Protein AF-0000000085122382 (afdb_homodimer)

Organism: Arcobacter nitrofigilis (strain ATCC 33309 / DSM 7299 / CCUG 15893 / LMG 7604 / NCTC 12251 / CI) (NCBI:txid572480)

Nearest PDB structures (foldseek):
  3e05-assembly2_F  TM=9.265E-01  e=8.228E-17  Geobacter metallireducens GS-15
  3e05-assembly2_C  TM=9.183E-01  e=1.519E-16  Geobacter metallireducens GS-15
  3e05-assembly1_G  TM=9.225E-01  e=3.135E-16  Geobacter metallireducens GS-15
  3e05-assembly1_A  TM=9.231E-01  e=4.632E-16  Geobacter metallireducens GS-15
  3e05-assembly2_H  TM=9.208E-01  e=4.381E-16  Geobacter metallireducens GS-15

Sequence (780 aa):
MVTIIGNGMGEYDFSNLNIDTTKYDKILCDVNFKEEQNNILKLKFKEIKEYILSNYEKESILYVVTGSPLFFSAGIIIANTLPKEKVKIINNTSSKDYMMEKLFISESSIDTVSLHGREHFDLSRFLTNSYTFVLCDKDSIKKIIGAVKFLNKEDITVNIGYKLGYEDEIIKQIDIFSKEVDSFDLSKPYVLVIKRNFALKNEVSEDVEFDTQRGMITKKYKRHLSLQNLDLKANQLFWDIGAGSGSCGIEAYTRYKTRTLFFEKNEERIEHIKKNLTKHKVIACELFVGEAQDKFESLEENPQRIFVGGGGEEVIKRLPYLYKRLEEGGIMLINAITLKHLSMMNMVLNEANIDYEIHSISLTTYKGKLDLVEPERQLFQIKIIKEESKMVTIIGNGMGEYDFSNLNIDTTKYDKILCDVNFKEEQNNILKLKFKEIKEYILSNYEKESILYVVTGSPLFFSAGIIIANTLPKEKVKIINNTSSKDYMMEKLFISESSIDTVSLHGREHFDLSRFLTNSYTFVLCDKDSIKKIIGAVKFLNKEDITVNIGYKLGYEDEIIKQIDIFSKEVDSFDLSKPYVLVIKRNFALKNEVSEDVEFDTQRGMITKKYKRHLSLQNLDLKANQLFWDIGAGSGSCGIEAYTRYKTRTLFFEKNEERIEHIKKNLTKHKVIACELFVGEAQDKFESLEENPQRIFVGGGGEEVIKRLPYLYKRLEEGGIMLINAITLKHLSMMNMVLNEANIDYEIHSISLTTYKGKLDLVEPERQLFQIKIIKEESK

pLDDT: mean 93.67, std 5.21, range [48.62, 98.69]

Secondary structure (DSSP, 8-state):
-EEEEE-BSSSSSSTT--S-GGG-SEEEE-TT-----TTEEE--HHHHHHHHHHHTTTS-EEEEESB-TTSS-HHHHHHTTS-GGGEEEE----HHHHHHHHHT--GGGEEEEE-TT-SS--TTTTTTSSEEEEE--TTHHHHHHHHTTTS-GGGEEEEEEESTTSTT-EEEEE-TTSGGGGGS-TTS-EEEEEEE-S----SPPPGGGS--STT----HHHHHHHHHHTT--TT-EEEEES-TTSHHHHHHHHHH--EEEEEE--HHHHHHHHHHHHHTT--S-EEEES-GGGTGGG--SPPSEEEES--HHHHHHTHHHHHHHSPTT-EEEEEE-SHHHHHHHHHHHHHTT---EEEEEEEEEEETTTTEEEEPPPEEEEEEEPPP--/-EEEEE-BSSSSSSTT--S-GGG-SEEEE-TT-----TTEEE--HHHHHHHHHHHTTTS-EEEEESB-TTSS-HHHHHHHHS-GGGEEEE----HHHHHHHHHT--GGGEEEEE-TT-SS--TTTTTTSSEEEEE--TTHHHHHHHHTTTS-GGGEEEEEEESTTSTT-EEEEE-TTSGGGGGS-TTS-EEEEEEE-S----SPPPGGGS--STT-S--HHHHHHHHHHTT--TT-EEEEES-TTSHHHHHHHHHH--EEEEEE--HHHHHHHHHHHHHTT--S-EEEES-GGGTGGG--SPPSEEEES--HHHHHTTHHHHHHHSPTT-EEEEEE-SHHHHHHHHHHHHHTT---EEEEEEEEEEETTTTEEEEPPPEEEEEEEPPP--

InterPro domains:
  IPR014008 Cobalamin biosynthesis, precorrin-6Y methyltransferase, CbiT subunit [TIGR02469] (217-338)
  IPR029063 S-adenosyl-L-methionine-dependent methyltransferase superfamily [G3DSA:3.40.50.150] (202-390)
  IPR029063 S-adenosyl-L-methionine-dependent methyltransferase superfamily [SSF53335] (202-355)
  IPR035996 Tetrapyrrole methylase superfamily [SSF53790] (1-195)
  IPR050714 Cobalamin biosynthesis methyltransferase [PTHR43182] (42-386)

Solvent-accessible surface area (backbone atoms only — not comparable to full-atom values): 41463 Å² total; per-residue (Å²): 60,32,38,32,34,17,31,22,64,34,71,55,43,67,85,63,47,94,69,73,70,83,78,35,65,34,34,37,31,49,69,75,43,68,75,83,53,94,47,51,45,65,39,55,68,71,56,46,53,53,51,45,73,74,35,34,90,80,34,38,34,35,38,48,38,75,20,10,27,43,56,95,32,72,41,43,57,54,53,69,72,44,62,69,92,44,46,45,63,42,74,38,53,29,72,64,55,51,47,26,44,75,66,70,41,47,58,89,41,48,32,72,43,66,37,55,93,45,90,64,74,58,44,79,34,57,66,64,38,54,22,21,37,33,43,45,43,67,58,32,64,62,52,49,51,56,25,43,64,42,42,57,76,75,40,45,48,41,30,39,38,33,40,55,64,38,95,80,44,44,74,48,77,52,56,85,88,46,74,64,52,72,76,50,68,49,85,49,66,40,36,38,42,36,33,44,62,67,82,86,59,65,62,86,67,60,68,82,79,47,49,51,64,90,72,48,61,78,47,49,72,60,37,52,51,50,51,55,75,52,57,69,48,62,52,36,37,31,38,25,32,34,30,56,26,29,60,60,48,50,45,41,28,49,61,36,24,26,31,31,38,36,20,35,56,54,66,70,32,48,54,25,23,54,52,32,35,34,73,68,59,47,51,47,52,49,79,44,81,35,65,54,77,76,47,59,79,74,50,83,76,63,29,41,30,37,37,33,63,46,60,64,68,68,42,48,74,38,45,66,58,52,56,68,45,36,32,72,65,12,32,38,38,34,53,30,81,43,70,66,55,44,52,50,44,49,50,52,33,53,76,65,70,52,71,70,44,39,36,35,42,34,46,29,40,35,39,79,91,67,74,35,82,46,74,48,79,59,39,36,35,38,42,31,64,38,67,65,83,125,59,33,38,34,35,17,31,23,64,34,69,54,43,68,84,64,48,93,69,72,72,82,79,35,65,34,34,38,32,50,70,76,43,66,75,83,52,94,47,50,46,65,39,56,67,71,56,44,53,53,50,44,76,73,34,35,90,80,36,39,34,35,39,47,36,76,20,10,26,43,56,96,31,72,43,45,57,53,53,70,73,46,63,70,92,44,45,45,64,42,76,39,52,28,73,66,56,51,48,26,44,75,67,69,42,46,58,90,41,47,32,73,43,66,36,55,92,43,92,62,74,58,44,78,33,57,66,64,38,53,23,20,36,33,44,45,41,67,58,31,65,60,52,49,51,57,26,43,64,43,42,58,76,76,40,45,47,42,32,39,38,33,40,55,65,37,93,80,44,43,74,47,76,54,54,82,88,46,74,64,53,72,76,51,69,49,86,48,65,40,35,39,41,36,33,45,62,66,83,86,58,64,64,84,68,61,66,85,78,48,48,51,67,92,72,46,59,77,47,48,71,62,36,52,52,52,51,56,74,53,58,68,47,61,50,36,38,31,37,25,32,35,30,56,25,29,61,62,46,50,46,40,28,49,61,35,23,28,30,32,38,35,19,35,57,55,66,72,31,49,55,24,23,53,51,33,34,34,74,68,58,48,52,51,52,47,79,46,80,35,66,52,78,75,47,59,81,75,49,84,78,61,30,42,30,37,38,32,63,44,57,61,67,69,44,49,73,38,45,66,56,51,57,67,43,35,33,71,64,10,33,38,38,33,53,31,82,44,69,67,53,43,52,51,44,50,49,52,34,54,77,65,70,52,72,70,44,40,36,35,41,35,46,30,40,35,39,79,90,68,74,37,82,46,73,49,78,60,40,35,37,39,41,30,63,39,68,64,82,125

Structure (mmCIF, N/CA/C/O backbone):
data_AF-0000000085122382-model_v1
#
loop_
_entity.id
_entity.type
_entity.pdbx_description
1 polymer 'Precorrin-6B methylase 2'
#
loop_
_atom_site.group_PDB
_atom_site.id
_atom_site.type_symbol
_atom_site.label_atom_id
_atom_site.label_alt_id
_atom_site.label_comp_id
_atom_site.label_asym_id
_atom_site.label_entity_id
_atom_site.label_seq_id
_atom_site.pdbx_PDB_ins_code
_atom_site.Cartn_x
_atom_site.Cartn_y
_atom_site.Cartn_z
_atom_site.occupancy
_atom_site.B_iso_or_equiv
_atom_site.auth_seq_id
_atom_site.auth_comp_id
_atom_site.auth_asym_id
_atom_site.auth_atom_id
_atom_site.pdbx_PDB_model_num
ATOM 1 N N . MET A 1 1 ? 2.428 18.234 34.438 1 93.38 1 MET A N 1
ATOM 2 C CA . MET A 1 1 ? 1.858 18.297 33.094 1 93.38 1 MET A CA 1
ATOM 3 C C . MET A 1 1 ? 2.926 18.641 32.062 1 93.38 1 MET A C 1
ATOM 5 O O . MET A 1 1 ? 3.734 19.547 32.281 1 93.38 1 MET A O 1
ATOM 9 N N . VAL A 1 2 ? 2.953 17.875 31.031 1 97.69 2 VAL A N 1
ATOM 10 C CA . VAL A 1 2 ? 3.936 18.094 29.969 1 97.69 2 VAL A CA 1
ATOM 11 C C . VAL A 1 2 ? 3.234 18.594 28.703 1 97.69 2 VAL A C 1
ATOM 13 O O . VAL A 1 2 ? 2.266 18 28.25 1 97.69 2 VAL A O 1
ATOM 16 N N . THR A 1 3 ? 3.67 19.734 28.25 1 98 3 THR A N 1
ATOM 17 C CA . THR A 1 3 ? 3.223 20.25 26.969 1 98 3 THR A CA 1
ATOM 18 C C . THR A 1 3 ? 4.312 20.062 25.906 1 98 3 THR A C 1
ATOM 20 O O . THR A 1 3 ? 5.441 20.531 26.094 1 98 3 THR A O 1
ATOM 23 N N . ILE A 1 4 ? 3.973 19.359 24.891 1 98 4 ILE A N 1
ATOM 24 C CA . ILE A 1 4 ? 4.891 19.156 23.781 1 98 4 ILE A CA 1
ATOM 25 C C . ILE A 1 4 ? 4.445 20 22.578 1 98 4 ILE A C 1
ATOM 27 O O . ILE A 1 4 ? 3.316 19.859 22.109 1 98 4 ILE A O 1
ATOM 31 N N . ILE A 1 5 ? 5.359 20.859 22.094 1 97.38 5 ILE A N 1
ATOM 32 C CA . ILE A 1 5 ? 4.961 21.766 21.031 1 97.38 5 ILE A CA 1
ATOM 33 C C . ILE A 1 5 ? 6.004 21.734 19.906 1 97.38 5 ILE A C 1
ATOM 35 O O . ILE A 1 5 ? 7.207 21.672 20.172 1 97.38 5 ILE A O 1
ATOM 39 N N . GLY A 1 6 ? 5.504 21.75 18.641 1 96.38 6 GLY A N 1
ATOM 40 C CA . GLY A 1 6 ? 6.391 21.922 17.5 1 96.38 6 GLY A CA 1
ATOM 41 C C . GLY A 1 6 ? 6.668 23.375 17.156 1 96.38 6 GLY A C 1
ATOM 42 O O . GLY A 1 6 ? 5.773 24.219 17.25 1 96.38 6 GLY A O 1
ATOM 43 N N . ASN A 1 7 ? 7.906 23.594 16.719 1 94.88 7 ASN A N 1
ATOM 44 C CA . ASN A 1 7 ? 8.211 24.969 16.375 1 94.88 7 ASN A CA 1
ATOM 45 C C . ASN A 1 7 ? 7.992 25.25 14.883 1 94.88 7 ASN A C 1
ATOM 47 O O . ASN A 1 7 ? 8.234 26.359 14.414 1 94.88 7 ASN A O 1
ATOM 51 N N . GLY A 1 8 ? 7.555 24.188 14.086 1 94 8 GLY A N 1
ATOM 52 C CA . GLY A 1 8 ? 7.258 24.359 12.672 1 94 8 GLY A CA 1
ATOM 53 C C . GLY A 1 8 ? 8.5 24.484 11.812 1 94 8 GLY A C 1
ATOM 54 O O . GLY A 1 8 ? 9.461 23.734 11.992 1 94 8 GLY A O 1
ATOM 55 N N . MET A 1 9 ? 8.406 25.391 10.859 1 93.19 9 MET A N 1
ATOM 56 C CA . MET A 1 9 ? 9.508 25.578 9.914 1 93.19 9 MET A CA 1
ATOM 57 C C . MET A 1 9 ? 10.305 26.828 10.25 1 93.19 9 MET A C 1
ATOM 59 O O . MET A 1 9 ? 9.766 27.781 10.828 1 93.19 9 MET A O 1
ATOM 63 N N . GLY A 1 10 ? 11.586 26.766 9.859 1 91.56 10 GLY A N 1
ATOM 64 C CA . GLY A 1 10 ? 12.43 27.922 10.078 1 91.56 10 GLY A CA 1
ATOM 65 C C . GLY A 1 10 ? 13.531 27.688 11.094 1 91.56 10 GLY A C 1
ATOM 66 O O . GLY A 1 10 ? 14.023 26.562 11.227 1 91.56 10 GLY A O 1
ATOM 67 N N . GLU A 1 11 ? 13.875 28.797 11.773 1 90.56 11 GLU A N 1
ATOM 68 C CA . GLU A 1 11 ? 15 28.766 12.703 1 90.56 11 GLU A CA 1
ATOM 69 C C . GLU A 1 11 ? 14.664 27.938 13.945 1 90.56 11 GLU A C 1
ATOM 71 O O . GLU A 1 11 ? 13.5 27.812 14.32 1 90.56 11 GLU A O 1
ATOM 76 N N . TYR A 1 12 ? 15.719 27.406 14.484 1 90.94 12 TYR A N 1
ATOM 77 C CA . TYR A 1 12 ? 15.586 26.703 15.75 1 90.94 12 TYR A CA 1
ATOM 78 C C . TYR A 1 12 ? 15.391 27.688 16.906 1 90.94 12 TYR A C 1
ATOM 80 O O . TYR A 1 12 ? 16.281 27.859 17.734 1 90.94 12 TYR A O 1
ATOM 88 N N . ASP A 1 13 ? 14.25 28.25 16.953 1 92.06 13 ASP A N 1
ATOM 89 C CA . ASP A 1 13 ? 13.945 29.188 18.016 1 92.06 13 ASP A CA 1
ATOM 90 C C . ASP A 1 13 ? 12.453 29.172 18.359 1 92.06 13 ASP A C 1
ATOM 92 O O . ASP A 1 13 ? 11.727 28.281 17.906 1 92.06 13 ASP A O 1
ATOM 96 N N . PHE A 1 14 ? 12.062 30.031 19.281 1 92.19 14 PHE A N 1
ATOM 97 C CA . PHE A 1 14 ? 10.703 30 19.781 1 92.19 14 PHE A CA 1
ATOM 98 C C . PHE A 1 14 ? 9.836 31.047 19.094 1 92.19 14 PHE A C 1
ATOM 100 O O . PHE A 1 14 ? 8.734 31.344 19.562 1 92.19 14 PHE A O 1
ATOM 107 N N . SER A 1 15 ? 10.266 31.625 17.953 1 87.56 15 SER A N 1
ATOM 108 C CA . SER A 1 15 ? 9.562 32.688 17.266 1 87.56 15 SER A CA 1
ATOM 109 C C . SER A 1 15 ? 8.242 32.219 16.672 1 87.56 15 SER A C 1
ATOM 111 O O . SER A 1 15 ? 7.305 33 16.516 1 87.56 15 SER A O 1
ATOM 113 N N . ASN A 1 16 ? 8.141 31 16.375 1 87.12 16 ASN A N 1
ATOM 114 C CA . ASN A 1 16 ? 6.953 30.438 15.734 1 87.12 16 ASN A CA 1
ATOM 115 C C . ASN A 1 16 ? 6.008 29.812 16.766 1 87.12 16 ASN A C 1
ATOM 117 O O . ASN A 1 16 ? 5.055 29.125 16.391 1 87.12 16 ASN A O 1
ATOM 121 N N . LEU A 1 17 ? 6.301 30.016 18.031 1 90.56 17 LEU A N 1
ATOM 122 C CA . LEU A 1 17 ? 5.473 29.422 19.078 1 90.56 17 LEU A CA 1
ATOM 123 C C . LEU A 1 17 ? 4.434 30.422 19.594 1 90.56 17 LEU A C 1
ATOM 125 O O . LEU A 1 17 ? 4.758 31.578 19.844 1 90.56 17 LEU A O 1
ATOM 129 N N . ASN A 1 18 ? 3.197 30.031 19.578 1 85.75 18 ASN A N 1
ATOM 130 C CA . ASN A 1 18 ? 2.133 30.812 20.188 1 85.75 18 ASN A CA 1
ATOM 131 C C . ASN A 1 18 ? 1.778 30.281 21.578 1 85.75 18 ASN A C 1
ATOM 133 O O . ASN A 1 18 ? 0.656 29.828 21.797 1 85.75 18 ASN A O 1
ATOM 137 N N . ILE A 1 19 ? 2.762 30.438 22.469 1 89.75 19 ILE A N 1
ATOM 138 C CA . ILE A 1 19 ? 2.572 29.938 23.828 1 89.75 19 ILE A CA 1
ATOM 139 C C . ILE A 1 19 ? 3.318 30.828 24.812 1 89.75 19 ILE A C 1
ATOM 141 O O . ILE A 1 19 ? 4.348 31.406 24.469 1 89.75 19 ILE A O 1
ATOM 145 N N . ASP A 1 20 ? 2.799 30.953 26.031 1 91.38 20 ASP A N 1
ATOM 146 C CA . ASP A 1 20 ? 3.451 31.688 27.109 1 91.38 20 ASP A CA 1
ATOM 147 C C . ASP A 1 20 ? 4.457 30.812 27.844 1 91.38 20 ASP A C 1
ATOM 149 O O . ASP A 1 20 ? 4.082 30.047 28.75 1 91.38 20 ASP A O 1
ATOM 153 N N . THR A 1 21 ? 5.684 31.016 27.562 1 90.25 21 THR A N 1
ATOM 154 C CA . THR A 1 21 ? 6.746 30.156 28.078 1 90.25 21 THR A CA 1
ATOM 155 C C . THR A 1 21 ? 6.953 30.375 29.578 1 90.25 21 THR A C 1
ATOM 157 O O . THR A 1 21 ? 7.535 29.547 30.266 1 90.25 21 THR A O 1
ATOM 160 N N . THR A 1 22 ? 6.461 31.484 30.109 1 90.19 22 THR A N 1
ATOM 161 C CA . THR A 1 22 ? 6.68 31.828 31.5 1 90.19 22 THR A CA 1
ATOM 162 C C . THR A 1 22 ? 5.816 30.969 32.406 1 90.19 22 THR A C 1
ATOM 164 O O . THR A 1 22 ? 6.047 30.922 33.625 1 90.19 22 THR A O 1
ATOM 167 N N . LYS A 1 23 ? 4.918 30.344 31.859 1 93.31 23 LYS A N 1
ATOM 168 C CA . LYS A 1 23 ? 3.979 29.547 32.625 1 93.31 23 LYS A CA 1
ATOM 169 C C . LYS A 1 23 ? 4.57 28.172 32.969 1 93.31 23 LYS A C 1
ATOM 171 O O . LYS A 1 23 ? 3.975 27.406 33.719 1 93.31 23 LYS A O 1
ATOM 176 N N . TYR A 1 24 ? 5.75 27.906 32.469 1 96.25 24 TYR A N 1
ATOM 177 C CA . TYR A 1 24 ? 6.336 26.594 32.656 1 96.25 24 TYR A CA 1
ATOM 178 C C . TYR A 1 24 ? 7.543 26.641 33.562 1 96.25 24 TYR A C 1
ATOM 180 O O . TYR A 1 24 ? 8.328 27.594 33.531 1 96.25 24 TYR A O 1
ATOM 188 N N . ASP A 1 25 ? 7.605 25.625 34.406 1 97.06 25 ASP A N 1
ATOM 189 C CA . ASP A 1 25 ? 8.742 25.516 35.312 1 97.06 25 ASP A CA 1
ATOM 190 C C . ASP A 1 25 ? 10.031 25.25 34.531 1 97.06 25 ASP A C 1
ATOM 192 O O . ASP A 1 25 ? 11.086 25.812 34.875 1 97.06 25 ASP A O 1
ATOM 196 N N . LYS A 1 26 ? 9.938 24.406 33.594 1 97.31 26 LYS A N 1
ATOM 197 C CA . LYS A 1 26 ? 11.094 24.047 32.812 1 97.31 26 LYS A CA 1
ATOM 198 C C . LYS A 1 26 ? 10.734 23.969 31.328 1 97.31 26 LYS A C 1
ATOM 200 O O . LYS A 1 26 ? 9.641 23.516 30.969 1 97.31 26 LYS A O 1
ATOM 205 N N . ILE A 1 27 ? 11.648 24.406 30.516 1 97.62 27 ILE A N 1
ATOM 206 C CA . ILE A 1 27 ? 11.539 24.297 29.078 1 97.62 27 ILE A CA 1
ATOM 207 C C . ILE A 1 27 ? 12.68 23.438 28.531 1 97.62 27 ILE A C 1
ATOM 209 O O . ILE A 1 27 ? 13.859 23.766 28.734 1 97.62 27 ILE A O 1
ATOM 213 N N . LEU A 1 28 ? 12.289 22.375 27.906 1 97.62 28 LEU A N 1
ATOM 214 C CA . LEU A 1 28 ? 13.273 21.469 27.328 1 97.62 28 LEU A CA 1
ATOM 215 C C . LEU A 1 28 ? 13.289 21.594 25.812 1 97.62 28 LEU A C 1
ATOM 217 O O . LEU A 1 28 ? 12.242 21.719 25.172 1 97.62 28 LEU A O 1
ATOM 221 N N . CYS A 1 29 ? 14.477 21.562 25.188 1 96.5 29 CYS A N 1
ATOM 222 C CA . CYS A 1 29 ? 14.609 21.594 23.734 1 96.5 29 CYS A CA 1
ATOM 223 C C . CYS A 1 29 ? 15.969 21.047 23.297 1 96.5 29 CYS A C 1
ATOM 225 O O . CYS A 1 29 ? 16.828 20.766 24.125 1 96.5 29 CYS A O 1
ATOM 227 N N . ASP A 1 30 ? 16.094 20.797 22.016 1 94.5 30 ASP A N 1
ATOM 228 C CA . ASP A 1 30 ? 17.344 20.328 21.453 1 94.5 30 ASP A CA 1
ATOM 229 C C . ASP A 1 30 ? 18.453 21.375 21.609 1 94.5 30 ASP A C 1
ATOM 231 O O . ASP A 1 30 ? 18.172 22.578 21.672 1 94.5 30 ASP A O 1
ATOM 235 N N . VAL A 1 31 ? 19.688 20.953 21.547 1 92.69 31 VAL A N 1
ATOM 236 C CA . VAL A 1 31 ? 20.859 21.781 21.797 1 92.69 31 VAL A CA 1
ATOM 237 C C . VAL A 1 31 ? 20.984 22.859 20.719 1 92.69 31 VAL A C 1
ATOM 239 O O . VAL A 1 31 ? 21.609 23.906 20.953 1 92.69 31 VAL A O 1
ATOM 242 N N . ASN A 1 32 ? 20.344 22.688 19.625 1 90.81 32 ASN A N 1
ATOM 243 C CA . ASN A 1 32 ? 20.5 23.578 18.484 1 90.81 32 ASN A CA 1
ATOM 244 C C . ASN A 1 32 ? 19.594 24.797 18.609 1 90.81 32 ASN A C 1
ATOM 246 O O . ASN A 1 32 ? 19.75 25.781 17.875 1 90.81 32 ASN A O 1
ATOM 250 N N . PHE A 1 33 ? 18.688 24.797 19.578 1 94.31 33 PHE A N 1
ATOM 251 C CA . PHE A 1 33 ? 17.781 25.938 19.734 1 94.31 33 PHE A CA 1
ATOM 252 C C . PHE A 1 33 ? 18.531 27.156 20.234 1 94.31 33 PHE A C 1
ATOM 254 O O . PHE A 1 33 ? 19.469 27.031 21.031 1 94.31 33 PHE A O 1
ATOM 261 N N . LYS A 1 34 ? 18.062 28.344 19.891 1 92 34 LYS A N 1
ATOM 262 C CA . LYS A 1 34 ? 18.812 29.578 20.125 1 92 34 LYS A CA 1
ATOM 263 C C . LYS A 1 34 ? 18.406 30.219 21.453 1 92 34 LYS A C 1
ATOM 265 O O . LYS A 1 34 ? 19.172 31 22.016 1 92 34 LYS A O 1
ATOM 270 N N . GLU A 1 35 ? 17.266 29.969 21.891 1 88.88 35 GLU A N 1
ATOM 271 C CA . GLU A 1 35 ? 16.734 30.625 23.094 1 88.88 35 GLU A CA 1
ATOM 272 C C . GLU A 1 35 ? 17.594 30.297 24.312 1 88.88 35 GLU A C 1
ATOM 274 O O . GLU A 1 35 ? 18.062 29.172 24.469 1 88.88 35 GLU A O 1
ATOM 279 N N . GLU A 1 36 ? 17.781 31.422 25.047 1 88.5 36 GLU A N 1
ATOM 280 C CA . GLU A 1 36 ? 18.516 31.281 26.312 1 88.5 36 GLU A CA 1
ATOM 281 C C . GLU A 1 36 ? 17.719 31.891 27.469 1 88.5 36 GLU A C 1
ATOM 283 O O . GLU A 1 36 ? 17.25 33.031 27.375 1 88.5 36 GLU A O 1
ATOM 288 N N . GLN A 1 37 ? 17.234 31.078 28.25 1 86.19 37 GLN A N 1
ATOM 289 C CA . GLN A 1 37 ? 16.547 31.469 29.469 1 86.19 37 GLN A CA 1
ATOM 290 C C . GLN A 1 37 ? 16.922 30.578 30.641 1 86.19 37 GLN A C 1
ATOM 292 O O . GLN A 1 37 ? 17.406 29.453 30.438 1 86.19 37 GLN A O 1
ATOM 297 N N . ASN A 1 38 ? 16.766 31.047 31.859 1 87.69 38 ASN A N 1
ATOM 298 C CA . ASN A 1 38 ? 17.172 30.328 33.062 1 87.69 38 ASN A CA 1
ATOM 299 C C . ASN A 1 38 ? 16.438 29 33.188 1 87.69 38 ASN A C 1
ATOM 301 O O . ASN A 1 38 ? 16.984 28.031 33.75 1 87.69 38 ASN A O 1
ATOM 305 N N . ASN A 1 39 ? 15.289 28.938 32.75 1 93.62 39 ASN A N 1
ATOM 306 C CA . ASN A 1 39 ? 14.508 27.719 32.906 1 93.62 39 ASN A CA 1
ATOM 307 C C . ASN A 1 39 ? 14.57 26.828 31.688 1 93.62 39 ASN A C 1
ATOM 309 O O . ASN A 1 39 ? 13.781 25.875 31.562 1 93.62 39 ASN A O 1
ATOM 313 N N . ILE A 1 40 ? 15.445 27.125 30.766 1 95.75 40 ILE A N 1
ATOM 314 C CA . ILE A 1 40 ? 15.602 26.328 29.547 1 95.75 40 ILE A CA 1
ATOM 315 C C . ILE A 1 40 ? 16.734 25.328 29.734 1 95.75 40 ILE A C 1
ATOM 317 O O . ILE A 1 40 ? 17.828 25.672 30.172 1 95.75 40 ILE A O 1
ATOM 321 N N . LEU A 1 41 ? 16.453 24.125 29.5 1 96.06 41 LEU A N 1
ATOM 322 C CA . LEU A 1 41 ? 17.438 23.047 29.484 1 96.06 41 LEU A CA 1
ATOM 323 C C . LEU A 1 41 ? 17.594 22.484 28.078 1 96.06 41 LEU A C 1
ATOM 325 O O . LEU A 1 41 ? 16.641 21.922 27.516 1 96.06 41 LEU A O 1
ATOM 329 N N . LYS A 1 42 ? 18.703 22.641 27.516 1 96 42 LYS A N 1
ATOM 330 C CA . LYS A 1 42 ? 19.031 22.094 26.203 1 96 42 LYS A CA 1
ATOM 331 C C . LYS A 1 42 ? 19.719 20.734 26.328 1 96 42 LYS A C 1
ATOM 333 O O . LYS A 1 42 ? 20.828 20.656 26.875 1 96 42 LYS A O 1
ATOM 338 N N . LEU A 1 43 ? 19.047 19.688 25.891 1 94.62 43 LEU A N 1
ATOM 339 C CA . LEU A 1 43 ? 19.516 18.312 26.078 1 94.62 43 LEU A CA 1
ATOM 340 C C . LEU A 1 43 ? 19.281 17.484 24.828 1 94.62 43 LEU A C 1
ATOM 342 O O . LEU A 1 43 ? 18.547 17.906 23.922 1 94.62 43 LEU A O 1
ATOM 346 N N . LYS A 1 44 ? 20.016 16.344 24.781 1 93.88 44 LYS A N 1
ATOM 347 C CA . LYS A 1 44 ? 19.766 15.359 23.734 1 93.88 44 LYS A CA 1
ATOM 348 C C . LYS A 1 44 ? 18.516 14.523 24.047 1 93.88 44 LYS A C 1
ATOM 350 O O . LYS A 1 44 ? 18.031 14.531 25.172 1 93.88 44 LYS A O 1
ATOM 355 N N . PHE A 1 45 ? 18.031 13.836 23.156 1 93.62 45 PHE A N 1
ATOM 356 C CA . PHE A 1 45 ? 16.766 13.125 23.234 1 93.62 45 PHE A CA 1
ATOM 357 C C . PHE A 1 45 ? 16.719 12.219 24.469 1 93.62 45 PHE A C 1
ATOM 359 O O . PHE A 1 45 ? 15.75 12.234 25.219 1 93.62 45 PHE A O 1
ATOM 366 N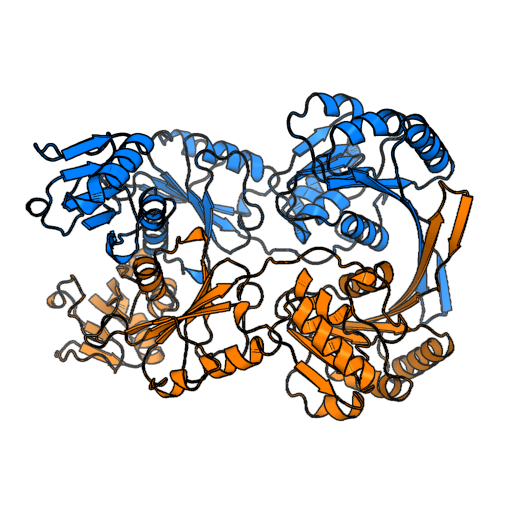 N . LYS A 1 46 ? 17.703 11.383 24.594 1 94.12 46 LYS A N 1
ATOM 367 C CA . LYS A 1 46 ? 17.719 10.422 25.688 1 94.12 46 LYS A CA 1
ATOM 368 C C . LYS A 1 46 ? 17.609 11.125 27.031 1 94.12 46 LYS A C 1
ATOM 370 O O . LYS A 1 46 ? 16.859 10.695 27.906 1 94.12 46 LYS A O 1
ATOM 375 N N . GLU A 1 47 ? 18.344 12.195 27.141 1 96.31 47 GLU A N 1
ATOM 376 C CA . GLU A 1 47 ? 18.328 12.969 28.391 1 96.31 47 GLU A CA 1
ATOM 377 C C . GLU A 1 47 ? 16.984 13.672 28.594 1 96.31 47 GLU A C 1
ATOM 379 O O . GLU A 1 47 ? 16.516 13.797 29.719 1 96.31 47 GLU A O 1
ATOM 384 N N . ILE A 1 48 ? 16.453 14.156 27.516 1 96.44 48 ILE A N 1
ATOM 385 C CA . ILE A 1 48 ? 15.156 14.805 27.578 1 96.44 48 ILE A CA 1
ATOM 386 C C . ILE A 1 48 ? 14.109 13.805 28.062 1 96.44 48 ILE A C 1
ATOM 388 O O . ILE A 1 48 ? 13.32 14.109 28.969 1 96.44 48 ILE A O 1
ATOM 392 N N . LYS A 1 49 ? 14.117 12.648 27.469 1 96.38 49 LYS A N 1
ATOM 393 C CA . LYS A 1 49 ? 13.164 11.602 27.844 1 96.38 49 LYS A CA 1
ATOM 394 C C . LYS A 1 49 ? 13.289 11.258 29.328 1 96.38 49 LYS A C 1
ATOM 396 O O . LYS A 1 49 ? 12.289 11.188 30.047 1 96.38 49 LYS A O 1
ATOM 401 N N . GLU A 1 50 ? 14.508 11.086 29.797 1 96.94 50 GLU A N 1
ATOM 402 C CA . GLU A 1 50 ? 14.758 10.75 31.203 1 96.94 50 GLU A CA 1
ATOM 403 C C . GLU A 1 50 ? 14.258 11.859 32.125 1 96.94 50 GLU A C 1
ATOM 405 O O . GLU A 1 50 ? 13.625 11.586 33.156 1 96.94 50 GLU A O 1
ATOM 410 N N . TYR A 1 51 ? 14.562 13.062 31.75 1 97.44 51 TYR A N 1
ATOM 411 C CA . TYR A 1 51 ? 14.141 14.203 32.562 1 97.44 51 TYR A CA 1
ATOM 412 C C . TYR A 1 51 ? 12.625 14.25 32.688 1 97.44 51 TYR A C 1
ATOM 414 O O . TYR A 1 51 ? 12.086 14.398 33.781 1 97.44 51 TYR A O 1
ATOM 422 N N . ILE A 1 52 ? 11.953 14.148 31.578 1 97.56 52 ILE A N 1
ATOM 423 C CA . ILE A 1 52 ? 10.5 14.273 31.562 1 97.56 52 ILE A CA 1
ATOM 424 C C . ILE A 1 52 ? 9.875 13.148 32.375 1 97.56 52 ILE A C 1
ATOM 426 O O . ILE A 1 52 ? 8.984 13.391 33.219 1 97.56 52 ILE A O 1
ATOM 430 N N . LEU A 1 53 ? 10.367 11.961 32.219 1 96.44 53 LEU A N 1
ATOM 431 C CA . LEU A 1 53 ? 9.812 10.812 32.938 1 96.44 53 LEU A CA 1
ATOM 432 C C . LEU A 1 53 ? 9.992 10.969 34.438 1 96.44 53 LEU A C 1
ATOM 434 O O . LEU A 1 53 ? 9.148 10.523 35.219 1 96.44 53 LEU A O 1
ATOM 438 N N . SER A 1 54 ? 11 11.609 34.781 1 96.62 54 SER A N 1
ATOM 439 C CA . SER A 1 54 ? 11.328 11.734 36.188 1 96.62 54 SER A CA 1
ATOM 440 C C . SER A 1 54 ? 10.594 12.906 36.844 1 96.62 54 SER A C 1
ATOM 442 O O . SER A 1 54 ? 10.414 12.945 38.062 1 96.62 54 SER A O 1
ATOM 444 N N . ASN A 1 55 ? 10.086 13.844 36 1 96.94 55 ASN A N 1
ATOM 445 C CA . ASN A 1 55 ? 9.672 15.094 36.625 1 96.94 55 ASN A CA 1
ATOM 446 C C . ASN A 1 55 ? 8.266 15.5 36.188 1 96.94 55 ASN A C 1
ATOM 448 O O . ASN A 1 55 ? 7.715 16.484 36.688 1 96.94 55 ASN A O 1
ATOM 452 N N . TYR A 1 56 ? 7.625 14.789 35.312 1 96.12 56 TYR A N 1
ATOM 453 C CA . TYR A 1 56 ? 6.383 15.242 34.688 1 96.12 56 TYR A CA 1
ATOM 454 C C . TYR A 1 56 ? 5.277 15.383 35.719 1 96.12 56 TYR A C 1
ATOM 456 O O . TYR A 1 56 ? 4.309 16.109 35.531 1 96.12 56 TYR A O 1
ATOM 464 N N . GLU A 1 57 ? 5.312 14.688 36.906 1 95.31 57 GLU A N 1
ATOM 465 C CA . GLU A 1 57 ? 4.297 14.758 37.938 1 95.31 57 GLU A CA 1
ATOM 466 C C . GLU A 1 57 ? 4.52 15.961 38.844 1 95.31 57 GLU A C 1
ATOM 468 O O . GLU A 1 57 ? 3.578 16.453 39.469 1 95.31 57 GLU A O 1
ATOM 473 N N . LYS A 1 58 ? 5.711 16.469 38.875 1 95.31 58 LYS A N 1
ATOM 474 C CA . LYS A 1 58 ? 6.074 17.5 39.844 1 95.31 58 LYS A CA 1
ATOM 475 C C . LYS A 1 58 ? 6.215 18.859 39.188 1 95.31 58 LYS A C 1
ATOM 477 O O . LYS A 1 58 ? 6.105 19.891 39.875 1 95.31 58 LYS A O 1
ATOM 482 N N . GLU A 1 59 ? 6.543 18.859 37.938 1 96.12 59 GLU A N 1
ATOM 483 C CA . GLU A 1 59 ? 6.848 20.094 37.25 1 96.12 59 GLU A CA 1
ATOM 484 C C . GLU A 1 59 ? 5.945 20.281 36.031 1 96.12 59 GLU A C 1
ATOM 486 O O . GLU A 1 59 ? 5.527 19.297 35.406 1 96.12 59 GLU A O 1
ATOM 491 N N . SER A 1 60 ? 5.652 21.562 35.781 1 97.19 60 SER A N 1
ATOM 492 C CA . SER A 1 60 ? 5.094 21.922 34.5 1 97.19 60 SER A CA 1
ATOM 493 C C . SER A 1 60 ? 6.191 22.062 33.438 1 97.19 60 SER A C 1
ATOM 495 O O . SER A 1 60 ? 7.012 22.969 33.531 1 97.19 60 SER A O 1
ATOM 497 N N . ILE A 1 61 ? 6.16 21.141 32.5 1 98.06 61 ILE A N 1
ATOM 498 C CA . ILE A 1 61 ? 7.277 21.062 31.562 1 98.06 61 ILE A CA 1
ATOM 499 C C . ILE A 1 61 ? 6.801 21.406 30.156 1 98.06 61 ILE A C 1
ATOM 501 O O . ILE A 1 61 ? 5.738 20.953 29.719 1 98.06 61 ILE A O 1
ATOM 505 N N . LEU A 1 62 ? 7.512 22.25 29.5 1 97.81 62 LEU A N 1
ATOM 506 C CA . LEU A 1 62 ? 7.348 22.516 28.062 1 97.81 62 LEU A CA 1
ATOM 507 C C . LEU A 1 62 ? 8.469 21.859 27.266 1 97.81 62 LEU A C 1
ATOM 509 O O . LEU A 1 62 ? 9.648 22.125 27.5 1 97.81 62 LEU A O 1
ATOM 513 N N . TYR A 1 63 ? 8.125 20.984 26.422 1 98 63 TYR A N 1
ATOM 514 C CA . TYR A 1 63 ? 9.086 20.344 25.516 1 98 63 TYR A CA 1
ATOM 515 C C . TYR A 1 63 ? 8.906 20.844 24.094 1 98 63 TYR A C 1
ATOM 517 O O . TYR A 1 63 ? 7.887 20.562 23.453 1 98 63 TYR A O 1
ATOM 525 N N . VAL A 1 64 ? 9.883 21.516 23.578 1 97.25 64 VAL A N 1
ATOM 526 C CA . VAL A 1 64 ? 9.828 22.094 22.234 1 97.25 64 VAL A CA 1
ATOM 527 C C . VAL A 1 64 ? 10.609 21.219 21.266 1 97.25 64 VAL A C 1
ATOM 529 O O . VAL A 1 64 ? 11.797 20.969 21.469 1 97.25 64 VAL A O 1
ATOM 532 N N . VAL A 1 65 ? 9.922 20.766 20.219 1 96.19 65 VAL A N 1
ATOM 533 C CA . VAL A 1 65 ? 10.57 19.938 19.203 1 96.19 65 VAL A CA 1
ATOM 534 C C . VAL A 1 65 ? 10.586 20.688 17.875 1 96.19 65 VAL A C 1
ATOM 536 O O . VAL A 1 65 ? 9.844 21.656 17.688 1 96.19 65 VAL A O 1
ATOM 539 N N . THR A 1 66 ? 11.477 20.219 16.984 1 93.06 66 THR A N 1
ATOM 540 C CA . THR A 1 66 ? 11.547 20.797 15.656 1 93.06 66 THR A CA 1
ATOM 541 C C . THR A 1 66 ? 10.406 20.281 14.781 1 93.06 66 THR A C 1
ATOM 543 O O . THR A 1 66 ? 10.055 19.094 14.844 1 93.06 66 THR A O 1
ATOM 546 N N . GLY A 1 67 ? 9.852 21.172 13.984 1 94.06 67 GLY A N 1
ATOM 547 C CA . GLY A 1 67 ? 8.781 20.797 13.078 1 94.06 67 GLY A CA 1
ATOM 548 C C . GLY A 1 67 ? 7.492 20.438 13.789 1 94.06 67 GLY A C 1
ATOM 549 O O . GLY A 1 67 ? 7.027 21.188 14.656 1 94.06 67 GLY A O 1
ATOM 550 N N . SER A 1 68 ? 6.859 19.406 13.328 1 95.88 68 SER A N 1
ATOM 551 C CA . SER A 1 68 ? 5.641 18.875 13.93 1 95.88 68 SER A CA 1
ATOM 552 C C . SER A 1 68 ? 5.949 17.734 14.883 1 95.88 68 SER A C 1
ATOM 554 O O . SER A 1 68 ? 6.684 16.797 14.531 1 95.88 68 SER A O 1
ATOM 556 N N . PRO A 1 69 ? 5.348 17.797 16.078 1 97.12 69 PRO A N 1
ATOM 557 C CA . PRO A 1 69 ? 5.551 16.672 17.016 1 97.12 69 PRO A CA 1
ATOM 558 C C . PRO A 1 69 ? 4.973 15.359 16.484 1 97.12 69 PRO A C 1
ATOM 560 O O . PRO A 1 69 ? 5.273 14.289 17.016 1 97.12 69 PRO A O 1
ATOM 563 N N . LEU A 1 70 ? 4.18 15.391 15.422 1 96.38 70 LEU A N 1
ATOM 564 C CA . LEU A 1 70 ? 3.457 14.219 14.945 1 96.38 70 LEU A CA 1
ATOM 565 C C . LEU A 1 70 ? 4.164 13.602 13.742 1 96.38 70 LEU A C 1
ATOM 567 O O . LEU A 1 70 ? 3.744 12.555 13.242 1 96.38 70 LEU A O 1
ATOM 571 N N . PHE A 1 71 ? 5.254 14.203 13.258 1 95.44 71 PHE A N 1
ATOM 572 C CA . PHE A 1 71 ? 5.887 13.805 12 1 95.44 71 PHE A CA 1
ATOM 573 C C . PHE A 1 71 ? 7.359 13.477 12.219 1 95.44 71 PHE A C 1
ATOM 575 O O . PHE A 1 71 ? 8.211 14.359 12.18 1 95.44 71 PHE A O 1
ATOM 582 N N . PHE A 1 72 ? 7.652 12.188 12.383 1 91.19 72 PHE A N 1
ATOM 583 C CA . PHE A 1 72 ? 9.008 11.703 12.633 1 91.19 72 PHE A CA 1
ATOM 584 C C . PHE A 1 72 ? 9.672 12.508 13.75 1 91.19 72 PHE A C 1
ATOM 586 O O . PHE A 1 72 ? 10.781 13.008 13.578 1 91.19 72 PHE A O 1
ATOM 593 N N . SER A 1 73 ? 9.023 12.578 14.891 1 93.06 73 SER A N 1
ATOM 594 C CA . SER A 1 73 ? 9.445 13.477 15.953 1 93.06 73 SER A CA 1
ATOM 595 C C . SER A 1 73 ? 9.609 12.734 17.281 1 93.06 73 SER A C 1
ATOM 597 O O . SER A 1 73 ? 8.859 11.797 17.562 1 93.06 73 SER A O 1
ATOM 599 N N . ALA A 1 74 ? 10.562 13.242 18.062 1 93.25 74 ALA A N 1
ATOM 600 C CA . ALA A 1 74 ? 10.703 12.781 19.438 1 93.25 74 ALA A CA 1
ATOM 601 C C . ALA A 1 74 ? 9.461 13.109 20.25 1 93.25 74 ALA A C 1
ATOM 603 O O . ALA A 1 74 ? 9.18 12.445 21.25 1 93.25 74 ALA A O 1
ATOM 604 N N . GLY A 1 75 ? 8.758 14.125 19.797 1 95.31 75 GLY A N 1
ATOM 605 C CA . GLY A 1 75 ? 7.578 14.57 20.516 1 95.31 75 GLY A CA 1
ATOM 606 C C . GLY A 1 75 ? 6.531 13.484 20.672 1 95.31 75 GLY A C 1
ATOM 607 O O . GLY A 1 75 ? 6.035 13.242 21.781 1 95.31 75 GLY A O 1
ATOM 608 N N . ILE A 1 76 ? 6.281 12.828 19.562 1 94.88 76 ILE A N 1
ATOM 609 C CA . ILE A 1 76 ? 5.234 11.812 19.578 1 94.88 76 ILE A CA 1
ATOM 610 C C . ILE A 1 76 ? 5.699 10.594 20.375 1 94.88 76 ILE A C 1
ATOM 612 O O . ILE A 1 76 ? 4.902 9.945 21.047 1 94.88 76 ILE A O 1
ATOM 616 N N . ILE A 1 77 ? 6.93 10.289 20.391 1 94.69 77 ILE A N 1
ATOM 617 C CA . ILE A 1 77 ? 7.496 9.188 21.156 1 94.69 77 ILE A CA 1
ATOM 618 C C . ILE A 1 77 ? 7.32 9.453 22.656 1 94.69 77 ILE A C 1
ATOM 620 O O . ILE A 1 77 ? 6.82 8.602 23.391 1 94.69 77 ILE A O 1
ATOM 624 N N . ILE A 1 78 ? 7.648 10.648 23.047 1 96.44 78 ILE A N 1
ATOM 625 C CA . ILE A 1 78 ? 7.566 11.023 24.453 1 96.44 78 ILE A CA 1
ATOM 626 C C . ILE A 1 78 ? 6.105 11.07 24.891 1 96.44 78 ILE A C 1
ATOM 628 O O . ILE A 1 78 ? 5.758 10.578 25.969 1 96.44 78 ILE A O 1
ATOM 632 N N . ALA A 1 79 ? 5.297 11.656 24.062 1 96.81 79 ALA A N 1
ATOM 633 C CA . ALA A 1 79 ? 3.875 11.758 24.391 1 96.81 79 ALA A CA 1
ATOM 634 C C . ALA A 1 79 ? 3.285 10.383 24.703 1 96.81 79 ALA A C 1
ATOM 636 O O . ALA A 1 79 ? 2.52 10.234 25.672 1 96.81 79 ALA A O 1
ATOM 637 N N . ASN A 1 80 ? 3.699 9.398 23.969 1 95.75 80 ASN A N 1
ATOM 638 C CA . ASN A 1 80 ? 3.105 8.07 24.094 1 95.75 80 ASN A CA 1
ATOM 639 C C . ASN A 1 80 ? 3.703 7.293 25.266 1 95.75 80 ASN A C 1
ATOM 641 O O . ASN A 1 80 ? 3.23 6.203 25.594 1 95.75 80 ASN A O 1
ATOM 645 N N . THR A 1 81 ? 4.723 7.789 25.859 1 95.44 81 THR A N 1
ATOM 646 C CA . THR A 1 81 ? 5.32 7.137 27.016 1 95.44 81 THR A CA 1
ATOM 647 C C . THR A 1 81 ? 4.703 7.656 28.312 1 95.44 81 THR A C 1
ATOM 649 O O . THR A 1 81 ? 4.938 7.098 29.375 1 95.44 81 THR A O 1
ATOM 652 N N . LEU A 1 82 ? 3.92 8.695 28.234 1 96.25 82 LEU A N 1
ATOM 653 C CA . LEU A 1 82 ? 3.32 9.336 29.406 1 96.25 82 LEU A CA 1
ATOM 654 C C . LEU A 1 82 ? 1.83 9.016 29.484 1 96.25 82 LEU A C 1
ATOM 656 O O . LEU A 1 82 ? 1.2 8.695 28.469 1 96.25 82 LEU A O 1
ATOM 660 N N . PRO A 1 83 ? 1.28 9.078 30.703 1 94.81 83 PRO A N 1
ATOM 661 C CA . PRO A 1 83 ? -0.181 9.008 30.797 1 94.81 83 PRO A CA 1
ATOM 662 C C . PRO A 1 83 ? -0.867 10.117 29.984 1 94.81 83 PRO A C 1
ATOM 664 O O . PRO A 1 83 ? -0.452 11.273 30.047 1 94.81 83 PRO A O 1
ATOM 667 N N . LYS A 1 84 ? -1.899 9.805 29.344 1 92.38 84 LYS A N 1
ATOM 668 C CA . LYS A 1 84 ? -2.555 10.703 28.406 1 92.38 84 LYS A CA 1
ATOM 669 C C . LYS A 1 84 ? -3.037 11.977 29.094 1 92.38 84 LYS A C 1
ATOM 671 O O . LYS A 1 84 ? -3.018 13.062 28.516 1 92.38 84 LYS A O 1
ATOM 676 N N . GLU A 1 85 ? -3.414 11.836 30.312 1 93.75 85 GLU A N 1
ATOM 677 C CA . GLU A 1 85 ? -3.967 12.969 31.047 1 93.75 85 GLU A CA 1
ATOM 678 C C . GLU A 1 85 ? -2.867 13.93 31.484 1 93.75 85 GLU A C 1
ATOM 680 O O . GLU A 1 85 ? -3.15 15.047 31.922 1 93.75 85 GLU A O 1
ATOM 685 N N . LYS A 1 86 ? -1.606 13.523 31.375 1 96.19 86 LYS A N 1
ATOM 686 C CA . LYS A 1 86 ? -0.482 14.328 31.844 1 96.19 86 LYS A CA 1
ATOM 687 C C . LYS A 1 86 ? 0.259 14.977 30.688 1 96.19 86 LYS A C 1
ATOM 689 O O . LYS A 1 86 ? 1.295 15.617 30.891 1 96.19 86 LYS A O 1
ATOM 694 N N . VAL A 1 87 ? -0.242 14.812 29.547 1 96.5 87 VAL A N 1
ATOM 695 C CA . VAL A 1 87 ? 0.493 15.336 28.391 1 96.5 87 VAL A CA 1
ATOM 696 C C . VAL A 1 87 ? -0.474 16.016 27.438 1 96.5 87 VAL A C 1
ATOM 698 O O . VAL A 1 87 ? -1.618 15.586 27.281 1 96.5 87 VAL A O 1
ATOM 701 N N . LYS A 1 88 ? -0.01 17.062 26.859 1 95.88 88 LYS A N 1
ATOM 702 C CA . LYS A 1 88 ? -0.701 17.781 25.797 1 95.88 88 LYS A CA 1
ATOM 703 C C . LYS A 1 88 ? 0.23 18.031 24.609 1 95.88 88 LYS A C 1
ATOM 705 O O . LYS A 1 88 ? 1.385 18.422 24.797 1 95.88 88 LYS A O 1
ATOM 710 N N . ILE A 1 89 ? -0.311 17.766 23.406 1 97.06 89 ILE A N 1
ATOM 711 C CA . ILE A 1 89 ? 0.46 18.062 22.203 1 97.06 89 ILE A CA 1
ATOM 712 C C . ILE A 1 89 ? -0.118 19.281 21.5 1 97.06 89 ILE A C 1
ATOM 714 O O . ILE A 1 89 ? -1.338 19.422 21.391 1 97.06 89 ILE A O 1
ATOM 718 N N . ILE A 1 90 ? 0.708 20.156 21.172 1 96.12 90 ILE A N 1
ATOM 719 C CA . ILE A 1 90 ? 0.376 21.281 20.297 1 96.12 90 ILE A CA 1
ATOM 720 C C . ILE A 1 90 ? 1.122 21.141 18.969 1 96.12 90 ILE A C 1
ATOM 722 O O . ILE A 1 90 ? 2.334 21.359 18.906 1 96.12 90 ILE A O 1
ATOM 726 N N . ASN A 1 91 ? 0.344 20.828 17.953 1 95.19 91 ASN A N 1
ATOM 727 C CA . ASN A 1 91 ? 0.935 20.516 16.656 1 95.19 91 ASN A CA 1
ATOM 728 C C . ASN A 1 91 ? 1.397 21.781 15.945 1 95.19 91 ASN A C 1
ATOM 730 O O . ASN A 1 91 ? 1.115 22.891 16.406 1 95.19 91 ASN A O 1
ATOM 734 N N . ASN A 1 92 ? 2.223 21.641 14.992 1 94.69 92 ASN A N 1
ATOM 735 C CA . ASN A 1 92 ? 2.674 22.688 14.078 1 94.69 92 ASN A CA 1
ATOM 736 C C . ASN A 1 92 ? 2.939 22.125 12.68 1 94.69 92 ASN A C 1
ATOM 738 O O . ASN A 1 92 ? 2.77 20.938 12.445 1 94.69 92 ASN A O 1
ATOM 742 N N . THR A 1 93 ? 3.213 22.984 11.742 1 94.19 93 THR A N 1
ATOM 743 C CA . THR A 1 93 ? 3.43 22.594 10.352 1 94.19 93 THR A CA 1
ATOM 744 C C . THR A 1 93 ? 4.652 21.688 10.227 1 94.19 93 THR A C 1
ATOM 746 O O . THR A 1 93 ? 5.715 22 10.773 1 94.19 93 THR A O 1
ATOM 749 N N . SER A 1 94 ? 4.453 20.562 9.578 1 95.38 94 SER A N 1
ATOM 750 C CA . SER A 1 94 ? 5.574 19.688 9.258 1 95.38 94 SER A CA 1
ATOM 751 C C . SER A 1 94 ? 6.234 20.094 7.945 1 95.38 94 SER A C 1
ATOM 753 O O . SER A 1 94 ? 5.664 20.875 7.168 1 95.38 94 SER A O 1
ATOM 755 N N . SER A 1 95 ? 7.441 19.562 7.785 1 96.44 95 SER A N 1
ATOM 756 C CA . SER A 1 95 ? 8.109 19.828 6.516 1 96.44 95 SER A CA 1
ATOM 757 C C . SER A 1 95 ? 7.301 19.266 5.344 1 96.44 95 SER A C 1
ATOM 759 O O . SER A 1 95 ? 7.289 19.859 4.262 1 96.44 95 SER A O 1
ATOM 761 N N . LYS A 1 96 ? 6.617 18.188 5.535 1 96.81 96 LYS A N 1
ATOM 762 C CA . LYS A 1 96 ? 5.762 17.625 4.5 1 96.81 96 LYS A CA 1
ATOM 763 C C . LYS A 1 96 ? 4.598 18.562 4.18 1 96.81 96 LYS A C 1
ATOM 765 O O . LYS A 1 96 ? 4.344 18.859 3.012 1 96.81 96 LYS A O 1
ATOM 770 N N . ASP A 1 97 ? 3.949 19.016 5.199 1 96.12 97 ASP A N 1
ATOM 771 C CA . ASP A 1 97 ? 2.826 19.922 5.012 1 96.12 97 ASP A CA 1
ATOM 772 C C . ASP A 1 97 ? 3.268 21.203 4.293 1 96.12 97 ASP A C 1
ATOM 774 O O . ASP A 1 97 ? 2.557 21.703 3.424 1 96.12 97 ASP A O 1
ATOM 778 N N . TYR A 1 98 ? 4.387 21.672 4.785 1 97.12 98 TYR A N 1
ATOM 779 C CA . TYR A 1 98 ? 4.957 22.891 4.211 1 97.12 98 TYR A CA 1
ATOM 780 C C . TYR A 1 98 ? 5.18 22.734 2.713 1 97.12 98 TYR A C 1
ATOM 782 O O . TYR A 1 98 ? 4.785 23.594 1.928 1 97.12 98 TYR A O 1
ATOM 790 N N . MET A 1 99 ? 5.727 21.641 2.301 1 97.88 99 MET A N 1
ATOM 791 C CA . MET A 1 99 ? 6.004 21.391 0.89 1 97.88 99 MET A CA 1
ATOM 792 C C . MET A 1 99 ? 4.715 21.188 0.108 1 97.88 99 MET A C 1
ATOM 794 O O . MET A 1 99 ? 4.582 21.656 -1.021 1 97.88 99 MET A O 1
ATOM 798 N N . MET A 1 100 ? 3.797 20.422 0.664 1 97.12 100 MET A N 1
ATOM 799 C CA . MET A 1 100 ? 2.506 20.219 0.012 1 97.12 100 MET A CA 1
ATOM 800 C C . MET A 1 100 ? 1.817 21.547 -0.265 1 97.12 100 MET A C 1
ATOM 802 O O . MET A 1 100 ? 1.244 21.75 -1.338 1 97.12 100 MET A O 1
ATOM 806 N N . GLU A 1 101 ? 1.909 22.406 0.694 1 96.75 101 GLU A N 1
ATOM 807 C CA . GLU A 1 101 ? 1.327 23.75 0.566 1 96.75 101 GLU A CA 1
ATOM 808 C C . GLU A 1 101 ? 1.983 24.531 -0.568 1 96.75 101 GLU A C 1
ATOM 810 O O . GLU A 1 101 ? 1.293 25.109 -1.41 1 96.75 101 GLU A O 1
ATOM 815 N N . LYS A 1 102 ? 3.264 24.5 -0.638 1 96.31 102 LYS A N 1
ATOM 816 C CA . LYS A 1 102 ? 4.027 25.297 -1.601 1 96.31 102 LYS A CA 1
ATOM 817 C C . LYS A 1 102 ? 3.906 24.719 -3.006 1 96.31 102 LYS A C 1
ATOM 819 O O . LYS A 1 102 ? 3.93 25.453 -3.994 1 96.31 102 LYS A O 1
ATOM 824 N N . LEU A 1 103 ? 3.734 23.422 -3.094 1 96.62 103 LEU A N 1
ATOM 825 C CA . LEU A 1 103 ? 3.748 22.75 -4.395 1 96.62 103 LEU A CA 1
ATOM 826 C C . LEU A 1 103 ? 2.334 22.406 -4.836 1 96.62 103 LEU A C 1
ATOM 828 O O . LEU A 1 103 ? 2.141 21.828 -5.914 1 96.62 103 LEU A O 1
ATOM 832 N N . PHE A 1 104 ? 1.358 22.719 -4.043 1 96.19 104 PHE A N 1
ATOM 833 C CA . PHE A 1 104 ? -0.043 22.453 -4.336 1 96.19 104 PHE A CA 1
ATOM 834 C C . PHE A 1 104 ? -0.279 20.953 -4.516 1 96.19 104 PHE A C 1
ATOM 836 O O . PHE A 1 104 ? -0.849 20.531 -5.523 1 96.19 104 PHE A O 1
ATOM 843 N N . ILE A 1 105 ? 0.12 20.188 -3.529 1 96.56 105 ILE A N 1
ATOM 844 C CA . ILE A 1 105 ? -0.028 18.734 -3.566 1 96.56 105 ILE A CA 1
ATOM 845 C C . ILE A 1 105 ? -1.052 18.297 -2.523 1 96.56 105 ILE A C 1
ATOM 847 O O . ILE A 1 105 ? -0.979 18.703 -1.36 1 96.56 105 ILE A O 1
ATOM 851 N N . SER A 1 106 ? -1.954 17.5 -2.961 1 94.69 106 SER A N 1
ATOM 852 C CA . SER A 1 106 ? -2.971 16.969 -2.059 1 94.69 106 SER A CA 1
ATOM 853 C C . SER A 1 106 ? -2.385 15.906 -1.133 1 94.69 106 SER A C 1
ATOM 855 O O . SER A 1 106 ? -1.513 15.133 -1.537 1 94.69 106 SER A O 1
ATOM 857 N N . GLU A 1 107 ? -2.91 15.852 0.032 1 92.5 107 GLU A N 1
ATOM 858 C CA . GLU A 1 107 ? -2.459 14.875 1.017 1 92.5 107 GLU A CA 1
ATOM 859 C C . GLU A 1 107 ? -2.66 13.445 0.51 1 92.5 107 GLU A C 1
ATOM 861 O O . GLU A 1 107 ? -1.875 12.555 0.829 1 92.5 107 GLU A O 1
ATOM 866 N N . SER A 1 108 ? -3.668 13.211 -0.288 1 88.75 108 SER A N 1
ATOM 867 C CA . SER A 1 108 ? -4.008 11.875 -0.76 1 88.75 108 SER A CA 1
ATOM 868 C C . SER A 1 108 ? -3.053 11.414 -1.857 1 88.75 108 SER A C 1
ATOM 870 O O . SER A 1 108 ? -3.004 10.227 -2.189 1 88.75 108 SER A O 1
ATOM 872 N N . SER A 1 109 ? -2.26 12.258 -2.379 1 93.44 109 SER A N 1
ATOM 873 C CA . SER A 1 109 ? -1.443 11.922 -3.541 1 93.44 109 SER A CA 1
ATOM 874 C C . SER A 1 109 ? 0.022 11.75 -3.156 1 93.44 109 SER A C 1
ATOM 876 O O . SER A 1 109 ? 0.876 11.539 -4.02 1 93.44 109 SER A O 1
ATOM 878 N N . ILE A 1 110 ? 0.291 11.805 -1.833 1 95.38 110 ILE A N 1
ATOM 879 C CA . ILE A 1 110 ? 1.7 11.828 -1.456 1 95.38 110 ILE A CA 1
ATOM 880 C C . ILE A 1 110 ? 1.959 10.773 -0.38 1 95.38 110 ILE A C 1
ATOM 882 O O . ILE A 1 110 ? 1.151 10.602 0.537 1 95.38 110 ILE A O 1
ATOM 886 N N . ASP A 1 111 ? 3.02 9.953 -0.57 1 94.25 111 ASP A N 1
ATOM 887 C CA . ASP A 1 111 ? 3.547 9.062 0.46 1 94.25 111 ASP A CA 1
ATOM 888 C C . ASP A 1 111 ? 4.809 9.648 1.096 1 94.25 111 ASP A C 1
ATOM 890 O O . ASP A 1 111 ? 5.391 10.594 0.57 1 94.25 111 ASP A O 1
ATOM 894 N N . THR A 1 112 ? 5.152 9.078 2.221 1 95 112 THR A N 1
ATOM 895 C CA . THR A 1 112 ? 6.316 9.578 2.943 1 95 112 THR A CA 1
ATOM 896 C C . THR A 1 112 ? 7.332 8.469 3.172 1 95 112 THR A C 1
ATOM 898 O O . THR A 1 112 ? 6.965 7.348 3.537 1 95 112 THR A O 1
ATOM 901 N N . VAL A 1 113 ? 8.531 8.758 2.871 1 93.81 113 VAL A N 1
ATOM 902 C CA . VAL A 1 113 ? 9.648 7.871 3.189 1 93.81 113 VAL A CA 1
ATOM 903 C C . VAL A 1 113 ? 10.727 8.648 3.943 1 93.81 113 VAL A C 1
ATOM 905 O O . VAL A 1 113 ? 11.023 9.797 3.605 1 93.81 113 VAL A O 1
ATOM 908 N N . SER A 1 114 ? 11.234 8.062 5.004 1 90.38 114 SER A N 1
ATOM 909 C CA . SER A 1 114 ? 12.359 8.664 5.707 1 90.38 114 SER A CA 1
ATOM 910 C C . SER A 1 114 ? 13.664 7.945 5.383 1 90.38 114 SER A C 1
ATOM 912 O O . SER A 1 114 ? 13.758 6.723 5.527 1 90.38 114 SER A O 1
ATOM 914 N N . LEU A 1 115 ? 14.609 8.641 4.898 1 88.44 115 LEU A N 1
ATOM 915 C CA . LEU A 1 115 ? 15.945 8.117 4.652 1 88.44 115 LEU A CA 1
ATOM 916 C C . LEU A 1 115 ? 16.938 8.664 5.676 1 88.44 115 LEU A C 1
ATOM 918 O O . LEU A 1 115 ? 18.125 8.359 5.613 1 88.44 115 LEU A O 1
ATOM 922 N N . HIS A 1 116 ? 16.359 9.375 6.535 1 82.69 116 HIS A N 1
ATOM 923 C CA . HIS A 1 116 ? 17.219 9.938 7.574 1 82.69 116 HIS A CA 1
ATOM 924 C C . HIS A 1 116 ? 17.734 8.859 8.508 1 82.69 116 HIS A C 1
ATOM 926 O O . HIS A 1 116 ? 16.984 8.32 9.328 1 82.69 116 HIS A O 1
ATOM 932 N N . GLY A 1 117 ? 18.938 8.516 8.406 1 77.62 117 GLY A N 1
ATOM 933 C CA . GLY A 1 117 ? 19.562 7.516 9.258 1 77.62 117 GLY A CA 1
ATOM 934 C C . GLY A 1 117 ? 19.219 6.094 8.844 1 77.62 117 GLY A C 1
ATOM 935 O O . GLY A 1 117 ? 19.422 5.152 9.609 1 77.62 117 GLY A O 1
ATOM 936 N N . ARG A 1 118 ? 18.641 5.949 7.699 1 82.12 118 ARG A N 1
ATOM 937 C CA . ARG A 1 118 ? 18.25 4.629 7.223 1 82.12 118 ARG A CA 1
ATOM 938 C C . ARG A 1 118 ? 19.016 4.246 5.965 1 82.12 118 ARG A C 1
ATOM 940 O O . ARG A 1 118 ? 19.359 5.109 5.152 1 82.12 118 ARG A O 1
ATOM 947 N N . GLU A 1 119 ? 19.156 2.998 5.871 1 81 119 GLU A N 1
ATOM 948 C CA . GLU A 1 119 ? 19.938 2.518 4.734 1 81 119 GLU A CA 1
ATOM 949 C C . GLU A 1 119 ? 19.047 2.223 3.535 1 81 119 GLU A C 1
ATOM 951 O O . GLU A 1 119 ? 19.422 2.506 2.395 1 81 119 GLU A O 1
ATOM 956 N N . HIS A 1 120 ? 17.906 1.671 3.828 1 87.75 120 HIS A N 1
ATOM 957 C CA . HIS A 1 120 ? 17.062 1.197 2.734 1 87.75 120 HIS A CA 1
ATOM 958 C C . HIS A 1 120 ? 15.758 1.978 2.668 1 87.75 120 HIS A C 1
ATOM 960 O O . HIS A 1 120 ? 15.312 2.531 3.676 1 87.75 120 HIS A O 1
ATOM 966 N N . PHE A 1 121 ? 15.227 1.982 1.429 1 87.5 121 PHE A N 1
ATOM 967 C CA . PHE A 1 121 ? 13.93 2.58 1.166 1 87.5 121 PHE A CA 1
ATOM 968 C C . PHE A 1 121 ? 12.805 1.624 1.556 1 87.5 121 PHE A C 1
ATOM 970 O O . PHE A 1 121 ? 12.945 0.406 1.427 1 87.5 121 PHE A O 1
ATOM 977 N N . ASP A 1 122 ? 11.75 2.254 2.072 1 92.19 122 ASP A N 1
ATOM 978 C CA . ASP A 1 122 ? 10.5 1.496 2.061 1 92.19 122 ASP A CA 1
ATOM 979 C C . ASP A 1 122 ? 9.906 1.441 0.655 1 92.19 122 ASP A C 1
ATOM 981 O O . ASP A 1 122 ? 9.25 2.391 0.213 1 92.19 122 ASP A O 1
ATOM 985 N N . LEU A 1 123 ? 10.047 0.339 -0.002 1 94.5 123 LEU A N 1
ATOM 986 C CA . LEU A 1 123 ? 9.688 0.217 -1.411 1 94.5 123 LEU A CA 1
ATOM 987 C C . LEU A 1 123 ? 8.172 0.141 -1.582 1 94.5 123 LEU A C 1
ATOM 989 O O . LEU A 1 123 ? 7.66 0.311 -2.691 1 94.5 123 LEU A O 1
ATOM 993 N N . SER A 1 124 ? 7.441 -0.087 -0.544 1 91.25 124 SER A N 1
ATOM 994 C CA . SER A 1 124 ? 5.984 -0.086 -0.607 1 91.25 124 SER A CA 1
ATOM 995 C C . SER A 1 124 ? 5.434 1.336 -0.672 1 91.25 124 SER A C 1
ATOM 997 O O . SER A 1 124 ? 4.258 1.539 -0.981 1 91.25 124 SER A O 1
ATOM 999 N N . ARG A 1 125 ? 6.32 2.248 -0.448 1 93.25 125 ARG A N 1
ATOM 1000 C CA . ARG A 1 125 ? 5.883 3.639 -0.419 1 93.25 125 ARG A CA 1
ATOM 1001 C C . ARG A 1 125 ? 6.633 4.473 -1.453 1 93.25 125 ARG A C 1
ATOM 1003 O O . ARG A 1 125 ? 6.066 5.395 -2.043 1 93.25 125 ARG A O 1
ATOM 1010 N N . PHE A 1 126 ? 7.902 4.16 -1.694 1 95.88 126 PHE A N 1
ATOM 1011 C CA . PHE A 1 126 ? 8.75 4.957 -2.57 1 95.88 126 PHE A CA 1
ATOM 1012 C C . PHE A 1 126 ? 8.312 4.82 -4.023 1 95.88 126 PHE A C 1
ATOM 1014 O O . PHE A 1 126 ? 8.344 3.727 -4.59 1 95.88 126 PHE A O 1
ATOM 1021 N N . LEU A 1 127 ? 7.844 5.91 -4.621 1 96.06 127 LEU A N 1
ATOM 1022 C CA . LEU A 1 127 ? 7.402 6.043 -6.004 1 96.06 127 LEU A CA 1
ATOM 1023 C C . LEU A 1 127 ? 6.176 5.176 -6.266 1 96.06 127 LEU A C 1
ATOM 1025 O O . LEU A 1 127 ? 6.004 4.652 -7.367 1 96.06 127 LEU A O 1
ATOM 1029 N N . THR A 1 128 ? 5.41 4.91 -5.277 1 92.69 128 THR A N 1
ATOM 1030 C CA . THR A 1 128 ? 4.168 4.164 -5.434 1 92.69 128 THR A CA 1
ATOM 1031 C C . THR A 1 128 ? 2.996 5.109 -5.68 1 92.69 128 THR A C 1
ATOM 1033 O O . THR A 1 128 ? 2.174 4.867 -6.566 1 92.69 128 THR A O 1
ATOM 1036 N N . ASN A 1 129 ? 2.92 6.16 -4.898 1 93.38 129 ASN A N 1
ATOM 1037 C CA . ASN A 1 129 ? 1.965 7.23 -5.168 1 93.38 129 ASN A CA 1
ATOM 1038 C C . ASN A 1 129 ? 2.518 8.234 -6.172 1 93.38 129 ASN A C 1
ATOM 1040 O O . ASN A 1 129 ? 3.678 8.141 -6.582 1 93.38 129 ASN A O 1
ATOM 1044 N N . SER A 1 130 ? 1.673 9.141 -6.559 1 96.19 130 SER A N 1
ATOM 1045 C CA . SER A 1 130 ? 2.105 10.141 -7.527 1 96.19 130 SER A CA 1
ATOM 1046 C C . SER A 1 130 ? 3.309 10.93 -7.016 1 96.19 130 SER A C 1
ATOM 1048 O O . SER A 1 130 ? 4.234 11.219 -7.773 1 96.19 130 SER A O 1
ATOM 1050 N N . TYR A 1 131 ? 3.27 11.195 -5.723 1 97.81 131 TYR A N 1
ATOM 1051 C CA . TYR A 1 131 ? 4.371 11.922 -5.094 1 97.81 131 TYR A CA 1
ATOM 1052 C C . TYR A 1 131 ? 4.93 11.141 -3.908 1 97.81 131 TYR A C 1
ATOM 1054 O O . TYR A 1 131 ? 4.199 10.406 -3.242 1 97.81 131 TYR A O 1
ATOM 1062 N N . THR A 1 132 ? 6.219 11.281 -3.697 1 97.94 132 THR A N 1
ATOM 1063 C CA . THR A 1 132 ? 6.887 10.773 -2.502 1 97.94 132 THR A CA 1
ATOM 1064 C C . THR A 1 132 ? 7.652 11.891 -1.797 1 97.94 132 THR A C 1
ATOM 1066 O O . THR A 1 132 ? 8.492 12.547 -2.404 1 97.94 132 THR A O 1
ATOM 1069 N N . PHE A 1 133 ? 7.285 12.156 -0.583 1 97.88 133 PHE A N 1
ATOM 1070 C CA . PHE A 1 133 ? 8.062 13.047 0.279 1 97.88 133 PHE A CA 1
ATOM 1071 C C . PHE A 1 133 ? 9.203 12.289 0.95 1 97.88 133 PHE A C 1
ATOM 1073 O O . PHE A 1 133 ? 8.984 11.219 1.529 1 97.88 133 PHE A O 1
ATOM 1080 N N . VAL A 1 134 ? 10.398 12.82 0.891 1 97.38 134 VAL A N 1
ATOM 1081 C CA . VAL A 1 134 ? 11.562 12.148 1.462 1 97.38 134 VAL A CA 1
ATOM 1082 C C . VAL A 1 134 ? 12.203 13.047 2.518 1 97.38 134 VAL A C 1
ATOM 1084 O O . VAL A 1 134 ? 12.633 14.164 2.215 1 97.38 134 VAL A O 1
ATOM 1087 N N . LEU A 1 135 ? 12.195 12.57 3.748 1 95.69 135 LEU A N 1
ATOM 1088 C CA . LEU A 1 135 ? 13.031 13.195 4.77 1 95.69 135 LEU A CA 1
ATOM 1089 C C . LEU A 1 135 ? 14.492 12.82 4.57 1 95.69 135 LEU A C 1
ATOM 1091 O O . LEU A 1 135 ? 14.844 11.633 4.559 1 95.69 135 LEU A O 1
ATOM 1095 N N . CYS A 1 136 ? 15.367 13.781 4.465 1 96.12 136 CYS A N 1
ATOM 1096 C CA . CYS A 1 136 ? 16.703 13.508 3.932 1 96.12 136 CYS A CA 1
ATOM 1097 C C . CYS A 1 136 ? 17.781 13.766 4.98 1 96.12 136 CYS A C 1
ATOM 1099 O O . CYS A 1 136 ? 17.531 14.469 5.961 1 96.12 136 CYS A O 1
ATOM 1101 N N . ASP A 1 137 ? 18.844 13.133 4.805 1 94.5 137 ASP A N 1
ATOM 1102 C CA . ASP A 1 137 ? 20.125 13.477 5.438 1 94.5 137 ASP A CA 1
ATOM 1103 C C . ASP A 1 137 ? 21.203 13.703 4.391 1 94.5 137 ASP A C 1
ATOM 1105 O O . ASP A 1 137 ? 20.922 13.828 3.199 1 94.5 137 ASP A O 1
ATOM 1109 N N . LYS A 1 138 ? 22.391 13.859 4.816 1 94.75 138 LYS A N 1
ATOM 1110 C CA . LYS A 1 138 ? 23.469 14.289 3.928 1 94.75 138 LYS A CA 1
ATOM 1111 C C . LYS A 1 138 ? 23.703 13.273 2.812 1 94.75 138 LYS A C 1
ATOM 1113 O O . LYS A 1 138 ? 24.219 13.625 1.748 1 94.75 138 LYS A O 1
ATOM 1118 N N . ASP A 1 139 ? 23.297 12.008 2.959 1 94.88 139 ASP A N 1
ATOM 1119 C CA . ASP A 1 139 ? 23.609 10.945 2.01 1 94.88 139 ASP A CA 1
ATOM 1120 C C . ASP A 1 139 ? 22.375 10.562 1.194 1 94.88 139 ASP A C 1
ATOM 1122 O O . ASP A 1 139 ? 22.438 9.719 0.303 1 94.88 139 ASP A O 1
ATOM 1126 N N . SER A 1 140 ? 21.234 11.234 1.418 1 95.56 140 SER A N 1
ATOM 1127 C CA . SER A 1 140 ? 19.953 10.805 0.863 1 95.56 140 SER A CA 1
ATOM 1128 C C . SER A 1 140 ? 19.953 10.898 -0.659 1 95.56 140 SER A C 1
ATOM 1130 O O . SER A 1 140 ? 19.469 9.992 -1.345 1 95.56 140 SER A O 1
ATOM 1132 N N . ILE A 1 141 ? 20.453 11.961 -1.202 1 96.38 141 ILE A N 1
ATOM 1133 C CA . ILE A 1 141 ? 20.422 12.141 -2.648 1 96.38 141 ILE A CA 1
ATOM 1134 C C . ILE A 1 141 ? 21.281 11.062 -3.316 1 96.38 141 ILE A C 1
ATOM 1136 O O . ILE A 1 141 ? 20.875 10.477 -4.324 1 96.38 141 ILE A O 1
ATOM 1140 N N . LYS A 1 142 ? 22.422 10.812 -2.73 1 95.06 142 LYS A N 1
ATOM 1141 C CA . LYS A 1 142 ? 23.266 9.734 -3.244 1 95.06 142 LYS A CA 1
ATOM 1142 C C . LYS A 1 142 ? 22.531 8.398 -3.23 1 95.06 142 LYS A C 1
ATOM 1144 O O . LYS A 1 142 ? 22.594 7.645 -4.203 1 95.06 142 LYS A O 1
ATOM 1149 N N . LYS A 1 143 ? 21.906 8.109 -2.15 1 95.75 143 LYS A N 1
ATOM 1150 C CA . LYS A 1 143 ? 21.125 6.871 -2.02 1 95.75 143 LYS A CA 1
ATOM 1151 C C . LYS A 1 143 ? 20.031 6.797 -3.068 1 95.75 143 LYS A C 1
ATOM 1153 O O . LYS A 1 143 ? 19.812 5.742 -3.67 1 95.75 143 LYS A O 1
ATOM 1158 N N . ILE A 1 144 ? 19.344 7.922 -3.295 1 96.75 144 ILE A N 1
ATOM 1159 C CA . ILE A 1 144 ? 18.234 7.973 -4.25 1 96.75 144 ILE A CA 1
ATOM 1160 C C . ILE A 1 144 ? 18.766 7.746 -5.664 1 96.75 144 ILE A C 1
ATOM 1162 O O . ILE A 1 144 ? 18.188 6.973 -6.434 1 96.75 144 ILE A O 1
ATOM 1166 N N . ILE A 1 145 ? 19.875 8.398 -5.988 1 96.44 145 ILE A N 1
ATOM 1167 C CA . ILE A 1 145 ? 20.484 8.234 -7.305 1 96.44 145 ILE A CA 1
ATOM 1168 C C . ILE A 1 145 ? 20.812 6.762 -7.539 1 96.44 145 ILE A C 1
ATOM 1170 O O . ILE A 1 145 ? 20.516 6.219 -8.609 1 96.44 145 ILE A O 1
ATOM 1174 N N . GLY A 1 146 ? 21.344 6.121 -6.512 1 95.56 146 GLY A N 1
ATOM 1175 C CA . GLY A 1 146 ? 21.625 4.699 -6.605 1 95.56 146 GLY A CA 1
ATOM 1176 C C . GLY A 1 146 ? 20.391 3.854 -6.789 1 95.56 146 GLY A C 1
ATOM 1177 O O . GLY A 1 146 ? 20.391 2.893 -7.562 1 95.56 146 GLY A O 1
ATOM 1178 N N . ALA A 1 147 ? 19.359 4.203 -6.148 1 96.19 147 ALA A N 1
ATOM 1179 C CA . ALA A 1 147 ? 18.125 3.426 -6.168 1 96.19 147 ALA A CA 1
ATOM 1180 C C . ALA A 1 147 ? 17.422 3.543 -7.516 1 96.19 147 ALA A C 1
ATOM 1182 O O . ALA A 1 147 ? 16.766 2.604 -7.961 1 96.19 147 ALA A O 1
ATOM 1183 N N . VAL A 1 148 ? 17.578 4.734 -8.195 1 97.44 148 VAL A N 1
ATOM 1184 C CA . VAL A 1 148 ? 16.812 4.953 -9.414 1 97.44 148 VAL A CA 1
ATOM 1185 C C . VAL A 1 148 ? 17.734 4.898 -10.625 1 97.44 148 VAL A C 1
ATOM 1187 O O . VAL A 1 148 ? 17.438 5.48 -11.672 1 97.44 148 VAL A O 1
ATOM 1190 N N . LYS A 1 149 ? 18.859 4.25 -10.508 1 96.88 149 LYS A N 1
ATOM 1191 C CA . LYS A 1 149 ? 19.906 4.281 -11.523 1 96.88 149 LYS A CA 1
ATOM 1192 C C . LYS A 1 149 ? 19.422 3.684 -12.836 1 96.88 149 LYS A C 1
ATOM 1194 O O . LYS A 1 149 ? 19.953 3.984 -13.906 1 96.88 149 LYS A O 1
ATOM 1199 N N . PHE A 1 150 ? 18.406 2.881 -12.852 1 97.62 150 PHE A N 1
ATOM 1200 C CA . PHE A 1 150 ? 17.953 2.25 -14.086 1 97.62 150 PHE A CA 1
ATOM 1201 C C . PHE A 1 150 ? 16.734 2.982 -14.648 1 97.62 150 PHE A C 1
ATOM 1203 O O . PHE A 1 150 ? 16.234 2.627 -15.719 1 97.62 150 PHE A O 1
ATOM 1210 N N . LEU A 1 151 ? 16.219 3.961 -13.969 1 97.56 151 LEU A N 1
ATOM 1211 C CA . LEU A 1 151 ? 15.156 4.797 -14.523 1 97.56 151 LEU A CA 1
ATOM 1212 C C . LEU A 1 151 ? 15.727 5.824 -15.492 1 97.56 151 LEU A C 1
ATOM 1214 O O . LEU A 1 151 ? 16.891 6.203 -15.391 1 97.56 151 LEU A O 1
ATOM 1218 N N . ASN A 1 152 ? 14.883 6.25 -16.422 1 96.75 152 ASN A N 1
ATOM 1219 C CA . ASN A 1 152 ? 15.227 7.426 -17.219 1 96.75 152 ASN A CA 1
ATOM 1220 C C . ASN A 1 152 ? 15.047 8.711 -16.406 1 96.75 152 ASN A C 1
ATOM 1222 O O . ASN A 1 152 ? 14.234 8.773 -15.492 1 96.75 152 ASN A O 1
ATOM 1226 N N . LYS A 1 153 ? 15.781 9.672 -16.828 1 94.06 153 LYS A N 1
ATOM 1227 C CA . LYS A 1 153 ? 15.734 10.953 -16.125 1 94.06 153 LYS A CA 1
ATOM 1228 C C . LYS A 1 153 ? 14.312 11.516 -16.109 1 94.06 153 LYS A C 1
ATOM 1230 O O . LYS A 1 153 ? 13.891 12.125 -15.133 1 94.06 153 LYS A O 1
ATOM 1235 N N . GLU A 1 154 ? 13.578 11.219 -17.141 1 96.31 154 GLU A N 1
ATOM 1236 C CA . GLU A 1 154 ? 12.242 11.789 -17.297 1 96.31 154 GLU A CA 1
ATOM 1237 C C . GLU A 1 154 ? 11.211 11.023 -16.469 1 96.31 154 GLU A C 1
ATOM 1239 O O . GLU A 1 154 ? 10.078 11.477 -16.312 1 96.31 154 GLU A O 1
ATOM 1244 N N . ASP A 1 155 ? 11.68 9.945 -15.883 1 97.94 155 ASP A N 1
ATOM 1245 C CA . ASP A 1 155 ? 10.742 9.094 -15.156 1 97.94 155 ASP A CA 1
ATOM 1246 C C . ASP A 1 155 ? 10.391 9.703 -13.797 1 97.94 155 ASP A C 1
ATOM 1248 O O . ASP A 1 155 ? 9.414 9.297 -13.172 1 97.94 155 ASP A O 1
ATOM 1252 N N . ILE A 1 156 ? 11.227 10.656 -13.344 1 98.19 156 ILE A N 1
ATOM 1253 C CA . ILE A 1 156 ? 10.922 11.305 -12.07 1 98.19 156 ILE A CA 1
ATOM 1254 C C . ILE A 1 156 ? 11.195 12.805 -12.172 1 98.19 156 ILE A C 1
ATOM 1256 O O . ILE A 1 156 ? 12.031 13.234 -12.969 1 98.19 156 ILE A O 1
ATOM 1260 N N . THR A 1 157 ? 10.492 13.57 -11.453 1 98.5 157 THR A N 1
ATOM 1261 C CA . THR A 1 157 ? 10.727 14.984 -11.219 1 98.5 157 THR A CA 1
ATOM 1262 C C . THR A 1 157 ? 10.977 15.25 -9.734 1 98.5 157 THR A C 1
ATOM 1264 O O . THR A 1 157 ? 10.188 14.828 -8.883 1 98.5 157 THR A O 1
ATOM 1267 N N . VAL A 1 158 ? 12.062 15.922 -9.469 1 98.38 158 VAL A N 1
ATOM 1268 C CA . VAL A 1 158 ? 12.461 16.094 -8.07 1 98.38 158 VAL A CA 1
ATOM 1269 C C . VAL A 1 158 ? 12.398 17.578 -7.695 1 98.38 158 VAL A C 1
ATOM 1271 O O . VAL A 1 158 ? 12.953 18.422 -8.398 1 98.38 158 VAL A O 1
ATOM 1274 N N . ASN A 1 159 ? 11.688 17.875 -6.641 1 98.62 159 ASN A N 1
ATOM 1275 C CA . ASN A 1 159 ? 11.695 19.203 -6.016 1 98.62 159 ASN A CA 1
ATOM 1276 C C . ASN A 1 159 ? 12.438 19.188 -4.68 1 98.62 159 ASN A C 1
ATOM 1278 O O . ASN A 1 159 ? 12.234 18.281 -3.863 1 98.62 159 ASN A O 1
ATOM 1282 N N . ILE A 1 160 ? 13.289 20.141 -4.496 1 98.5 160 ILE A N 1
ATOM 1283 C CA . ILE A 1 160 ? 14.016 20.25 -3.24 1 98.5 160 ILE A CA 1
ATOM 1284 C C . ILE A 1 160 ? 13.422 21.359 -2.383 1 98.5 160 ILE A C 1
ATOM 1286 O O . ILE A 1 160 ? 13.039 22.406 -2.9 1 98.5 160 ILE A O 1
ATOM 1290 N N . GLY A 1 161 ? 13.141 21.109 -1.169 1 98.5 161 GLY A N 1
ATOM 1291 C CA . GLY A 1 161 ? 12.945 22.094 -0.12 1 98.5 161 GLY A CA 1
ATOM 1292 C C . GLY A 1 161 ? 14.164 22.266 0.775 1 98.5 161 GLY A C 1
ATOM 1293 O O . GLY A 1 161 ? 14.461 21.391 1.594 1 98.5 161 GLY A O 1
ATOM 1294 N N . TYR A 1 162 ? 14.883 23.328 0.541 1 98 162 TYR A N 1
ATOM 1295 C CA . TYR A 1 162 ? 16.141 23.594 1.228 1 98 162 TYR A CA 1
ATOM 1296 C C . TYR A 1 162 ? 15.977 24.719 2.242 1 98 162 TYR A C 1
ATOM 1298 O O . TYR A 1 162 ? 15.523 25.812 1.899 1 98 162 TYR A O 1
ATOM 1306 N N . LYS A 1 163 ? 16.266 24.422 3.51 1 96.88 163 LYS A N 1
ATOM 1307 C CA . LYS A 1 163 ? 16.172 25.391 4.602 1 96.88 163 LYS A CA 1
ATOM 1308 C C . LYS A 1 163 ? 14.766 26 4.68 1 96.88 163 LYS A C 1
ATOM 1310 O O . LYS A 1 163 ? 14.617 27.219 4.684 1 96.88 163 LYS A O 1
ATOM 1315 N N . LEU A 1 164 ? 13.812 25.125 4.773 1 97.06 164 LEU A N 1
ATOM 1316 C CA . LEU A 1 164 ? 12.414 25.531 4.766 1 97.06 164 LEU A CA 1
ATOM 1317 C C . LEU A 1 164 ? 12.102 26.438 5.949 1 97.06 164 LEU A C 1
ATOM 1319 O O . LEU A 1 164 ? 12.438 26.109 7.09 1 97.06 164 LEU A O 1
ATOM 1323 N N . GLY A 1 165 ? 11.492 27.562 5.641 1 94.44 165 GLY A N 1
ATOM 1324 C CA . GLY A 1 165 ? 11.102 28.516 6.672 1 94.44 165 GLY A CA 1
ATOM 1325 C C . GLY A 1 165 ? 12.18 29.547 6.98 1 94.44 165 GLY A C 1
ATOM 1326 O O . GLY A 1 165 ? 11.922 30.531 7.656 1 94.44 165 GLY A O 1
ATOM 1327 N N . TYR A 1 166 ? 13.398 29.297 6.52 1 94.44 166 TYR A N 1
ATOM 1328 C CA . TYR A 1 166 ? 14.484 30.25 6.699 1 94.44 166 TYR A CA 1
ATOM 1329 C C . TYR A 1 166 ? 14.391 31.375 5.684 1 94.44 166 TYR A C 1
ATOM 1331 O O . TYR A 1 166 ? 13.625 31.297 4.719 1 94.44 166 TYR A O 1
ATOM 1339 N N . GLU A 1 167 ? 15.156 32.406 5.961 1 93.75 167 GLU A N 1
ATOM 1340 C CA . GLU A 1 167 ? 15.188 33.531 5.047 1 93.75 167 GLU A CA 1
ATOM 1341 C C . GLU A 1 167 ? 15.742 33.156 3.684 1 93.75 167 GLU A C 1
ATOM 1343 O O . GLU A 1 167 ? 15.289 33.656 2.654 1 93.75 167 GLU A O 1
ATOM 1348 N N . ASP A 1 168 ? 16.688 32.219 3.668 1 95.56 168 ASP A N 1
ATOM 1349 C CA . ASP A 1 168 ? 17.344 31.797 2.432 1 95.56 168 ASP A CA 1
ATOM 1350 C C . ASP A 1 168 ? 16.734 30.5 1.921 1 95.56 168 ASP A C 1
ATOM 1352 O O . ASP A 1 168 ? 17.422 29.688 1.309 1 95.56 168 ASP A O 1
ATOM 1356 N N . GLU A 1 169 ? 15.516 30.344 2.195 1 97.44 169 GLU A N 1
ATOM 1357 C CA . GLU A 1 169 ? 14.758 29.172 1.739 1 97.44 169 GLU A CA 1
ATOM 1358 C C . GLU A 1 169 ? 14.828 29.031 0.221 1 97.44 169 GLU A C 1
ATOM 1360 O O . GLU A 1 169 ? 14.766 30.031 -0.505 1 97.44 169 GLU A O 1
ATOM 1365 N N . ILE A 1 170 ? 14.984 27.781 -0.225 1 97.69 170 ILE A N 1
ATOM 1366 C CA . ILE A 1 170 ? 14.922 27.484 -1.651 1 97.69 170 ILE A CA 1
ATOM 1367 C C . ILE A 1 170 ? 13.961 26.328 -1.893 1 97.69 170 ILE A C 1
ATOM 1369 O O . ILE A 1 170 ? 14.086 25.266 -1.267 1 97.69 170 ILE A O 1
ATOM 1373 N N . ILE A 1 171 ? 12.969 26.562 -2.703 1 97.62 171 ILE A N 1
ATOM 1374 C CA . ILE A 1 171 ? 12.086 25.516 -3.201 1 97.62 171 ILE A CA 1
ATOM 1375 C C . ILE A 1 171 ? 12.078 25.531 -4.727 1 97.62 171 ILE A C 1
ATOM 1377 O O . ILE A 1 171 ? 11.594 26.484 -5.34 1 97.62 171 ILE A O 1
ATOM 1381 N N . LYS A 1 172 ? 12.562 24.516 -5.289 1 97.44 172 LYS A N 1
ATOM 1382 C CA . LYS A 1 172 ? 12.594 24.484 -6.75 1 97.44 172 LYS A CA 1
ATOM 1383 C C . LYS A 1 172 ? 12.797 23.062 -7.262 1 97.44 172 LYS A C 1
ATOM 1385 O O . LYS A 1 172 ? 13.188 22.172 -6.504 1 97.44 172 LYS A O 1
ATOM 1390 N N . GLN A 1 173 ? 12.492 22.938 -8.484 1 97.44 173 GLN A N 1
ATOM 1391 C CA . GLN A 1 173 ? 12.805 21.688 -9.164 1 97.44 173 GLN A CA 1
ATOM 1392 C C . GLN A 1 173 ? 14.305 21.562 -9.422 1 97.44 173 GLN A C 1
ATOM 1394 O O . GLN A 1 173 ? 14.953 22.531 -9.812 1 97.44 173 GLN A O 1
ATOM 1399 N N . ILE A 1 174 ? 14.859 20.359 -9.227 1 97.44 174 ILE A N 1
ATOM 1400 C CA . ILE A 1 174 ? 16.281 20.156 -9.461 1 97.44 174 ILE A CA 1
ATOM 1401 C C . ILE A 1 174 ? 16.5 18.859 -10.234 1 97.44 174 ILE A C 1
ATOM 1403 O O . ILE A 1 174 ? 15.633 17.984 -10.234 1 97.44 174 ILE A O 1
ATOM 1407 N N . ASP A 1 175 ? 17.609 18.797 -10.891 1 96.62 175 ASP A N 1
ATOM 1408 C CA . ASP A 1 175 ? 18.109 17.578 -11.492 1 96.62 175 ASP A CA 1
ATOM 1409 C C . ASP A 1 175 ? 19.141 16.906 -10.594 1 96.62 175 ASP A C 1
ATOM 1411 O O . ASP A 1 175 ? 20.281 17.344 -10.523 1 96.62 175 ASP A O 1
ATOM 1415 N N . ILE A 1 176 ? 18.75 15.82 -10.008 1 95.38 176 ILE A N 1
ATOM 1416 C CA . ILE A 1 176 ? 19.625 15.203 -9.008 1 95.38 176 ILE A CA 1
ATOM 1417 C C . ILE A 1 176 ? 20.766 14.484 -9.711 1 95.38 176 ILE A C 1
ATOM 1419 O O . ILE A 1 176 ? 21.75 14.078 -9.062 1 95.38 176 ILE A O 1
ATOM 1423 N N . PHE A 1 177 ? 20.688 14.383 -10.984 1 94.5 177 PHE A N 1
ATOM 1424 C CA . PHE A 1 177 ? 21.719 13.688 -11.734 1 94.5 177 PHE A CA 1
ATOM 1425 C C . PHE A 1 177 ? 22.781 14.664 -12.234 1 94.5 177 PHE A C 1
ATOM 1427 O O . PHE A 1 177 ? 23.797 14.25 -12.805 1 94.5 177 PHE A O 1
ATOM 1434 N N . SER A 1 178 ? 22.562 15.891 -12 1 93.5 178 SER A N 1
ATOM 1435 C CA . SER A 1 178 ? 23.453 16.922 -12.508 1 93.5 178 SER A CA 1
ATOM 1436 C C . SER A 1 178 ? 24.281 17.516 -11.383 1 93.5 178 SER A C 1
ATOM 1438 O O . SER A 1 178 ? 24.141 17.141 -10.219 1 93.5 178 SER A O 1
ATOM 1440 N N . LYS A 1 179 ? 25.125 18.422 -11.75 1 92.31 179 LYS A N 1
ATOM 1441 C CA . LYS A 1 179 ? 26 19.094 -10.797 1 92.31 179 LYS A CA 1
ATOM 1442 C C . LYS A 1 179 ? 25.234 20.141 -9.992 1 92.31 179 LYS A C 1
ATOM 1444 O O . LYS A 1 179 ? 25.797 20.766 -9.086 1 92.31 179 LYS A O 1
ATOM 1449 N N . GLU A 1 180 ? 24.031 20.234 -10.273 1 92.38 180 GLU A N 1
ATOM 1450 C CA . GLU A 1 180 ? 23.203 21.203 -9.555 1 92.38 180 GLU A CA 1
ATOM 1451 C C . GLU A 1 180 ? 23.156 20.875 -8.062 1 92.38 180 GLU A C 1
ATOM 1453 O O . GLU A 1 180 ? 23.047 21.781 -7.227 1 92.38 180 GLU A O 1
ATOM 1458 N N . VAL A 1 181 ? 23.281 19.688 -7.742 1 93.5 181 VAL A N 1
ATOM 1459 C CA . VAL A 1 181 ? 23.203 19.219 -6.359 1 93.5 181 VAL A CA 1
ATOM 1460 C C . VAL A 1 181 ? 24.391 19.766 -5.566 1 93.5 181 VAL A C 1
ATOM 1462 O O . VAL A 1 181 ? 24.281 20.016 -4.363 1 93.5 181 VAL A O 1
ATOM 1465 N N . ASP A 1 182 ? 25.469 19.969 -6.289 1 93.31 182 ASP A N 1
ATOM 1466 C CA . ASP A 1 182 ? 26.703 20.422 -5.652 1 93.31 182 ASP A CA 1
ATOM 1467 C C . ASP A 1 182 ? 26.562 21.844 -5.117 1 93.31 182 ASP A C 1
ATOM 1469 O O . ASP A 1 182 ? 27.359 22.297 -4.289 1 93.31 182 ASP A O 1
ATOM 1473 N N . SER A 1 183 ? 25.578 22.531 -5.57 1 94.19 183 SER A N 1
ATOM 1474 C CA . SER A 1 183 ? 25.359 23.906 -5.137 1 94.19 183 SER A CA 1
ATOM 1475 C C . SER A 1 183 ? 24.734 23.953 -3.748 1 94.19 183 SER A C 1
ATOM 1477 O O . SER A 1 183 ? 24.688 25.016 -3.117 1 94.19 183 SER A O 1
ATOM 1479 N N . PHE A 1 184 ? 24.312 22.844 -3.234 1 96.25 184 PHE A N 1
ATOM 1480 C CA . PHE A 1 184 ? 23.672 22.781 -1.928 1 96.25 184 PHE A CA 1
ATOM 1481 C C . PHE A 1 184 ? 24.609 22.172 -0.889 1 96.25 184 PHE A C 1
ATOM 1483 O O . PHE A 1 184 ? 25.328 21.219 -1.18 1 96.25 184 PHE A O 1
ATOM 1490 N N . ASP A 1 185 ? 24.688 22.797 0.25 1 96.88 185 ASP A N 1
ATOM 1491 C CA . ASP A 1 185 ? 25.266 22.141 1.416 1 96.88 185 ASP A CA 1
ATOM 1492 C C . ASP A 1 185 ? 24.297 21.141 2.033 1 96.88 185 ASP A C 1
ATOM 1494 O O . ASP A 1 185 ? 23.438 21.516 2.83 1 96.88 185 ASP A O 1
ATOM 1498 N N . LEU A 1 186 ? 24.484 19.938 1.752 1 95.56 186 LEU A N 1
ATOM 1499 C CA . LEU A 1 186 ? 23.516 18.906 2.1 1 95.56 186 LEU A CA 1
ATOM 1500 C C . LEU A 1 186 ? 23.609 18.531 3.574 1 95.56 186 LEU A C 1
ATOM 1502 O O . LEU A 1 186 ? 22.891 17.656 4.051 1 95.56 186 LEU A O 1
ATOM 1506 N N . SER A 1 187 ? 24.484 19.156 4.32 1 94.06 187 SER A N 1
ATOM 1507 C CA . SER A 1 187 ? 24.516 19 5.77 1 94.06 187 SER A CA 1
ATOM 1508 C C . SER A 1 187 ? 23.422 19.828 6.438 1 94.06 187 SER A C 1
ATOM 1510 O O . SER A 1 187 ? 23.109 19.625 7.609 1 94.06 187 SER A O 1
ATOM 1512 N N . LYS A 1 188 ? 22.938 20.812 5.676 1 94.5 188 LYS A N 1
ATOM 1513 C CA . LYS A 1 188 ? 21.812 21.609 6.156 1 94.5 188 LYS A CA 1
ATOM 1514 C C . LYS A 1 188 ? 20.484 20.875 5.914 1 94.5 188 LYS A C 1
ATOM 1516 O O . LYS A 1 188 ? 20.422 19.953 5.098 1 94.5 188 LYS A O 1
ATOM 1521 N N . PRO A 1 189 ? 19.469 21.281 6.641 1 94.31 189 PRO A N 1
ATOM 1522 C CA . PRO A 1 189 ? 18.188 20.578 6.492 1 94.31 189 PRO A CA 1
ATOM 1523 C C . PRO A 1 189 ? 17.578 20.75 5.105 1 94.31 189 PRO A C 1
ATOM 1525 O O . PRO A 1 189 ? 17.5 21.875 4.602 1 94.31 189 PRO A O 1
ATOM 1528 N N . TYR A 1 190 ? 17.234 19.641 4.484 1 97 190 TYR A N 1
ATOM 1529 C CA . TYR A 1 190 ? 16.516 19.672 3.219 1 97 190 TYR A CA 1
ATOM 1530 C C . TYR A 1 190 ? 15.609 18.453 3.076 1 97 190 TYR A C 1
ATOM 1532 O O . TYR A 1 190 ? 15.758 17.484 3.811 1 97 190 TYR A O 1
ATOM 1540 N N . VAL A 1 191 ? 14.617 18.625 2.27 1 97.94 191 VAL A N 1
ATOM 1541 C CA . VAL A 1 191 ? 13.695 17.547 1.947 1 97.94 191 VAL A CA 1
ATOM 1542 C C . VAL A 1 191 ? 13.508 17.453 0.434 1 97.94 191 VAL A C 1
ATOM 1544 O O . VAL A 1 191 ? 13.875 18.375 -0.298 1 97.94 191 VAL A O 1
ATOM 1547 N N . LEU A 1 192 ? 13.031 16.312 -0.025 1 98.38 192 LEU A N 1
ATOM 1548 C CA . LEU A 1 192 ? 12.727 16.141 -1.439 1 98.38 192 LEU A CA 1
ATOM 1549 C C . LEU A 1 192 ? 11.273 15.703 -1.632 1 98.38 192 LEU A C 1
ATOM 1551 O O . LEU A 1 192 ? 10.727 14.984 -0.798 1 98.38 192 LEU A O 1
ATOM 1555 N N . VAL A 1 193 ? 10.625 16.203 -2.621 1 98.69 193 VAL A N 1
ATOM 1556 C CA . VAL A 1 193 ? 9.367 15.68 -3.141 1 98.69 193 VAL A CA 1
ATOM 1557 C C . VAL A 1 193 ? 9.562 15.148 -4.559 1 98.69 193 VAL A C 1
ATOM 1559 O O . VAL A 1 193 ? 9.891 15.906 -5.473 1 98.69 193 VAL A O 1
ATOM 1562 N N . ILE A 1 194 ? 9.352 13.883 -4.695 1 98.62 194 ILE A N 1
ATOM 1563 C CA . ILE A 1 194 ? 9.617 13.219 -5.969 1 98.62 194 ILE A CA 1
ATOM 1564 C C . ILE A 1 194 ? 8.297 12.836 -6.637 1 98.62 194 ILE A C 1
ATOM 1566 O O . ILE A 1 194 ? 7.461 12.164 -6.031 1 98.62 194 ILE A O 1
ATOM 1570 N N . LYS A 1 195 ? 8.102 13.312 -7.852 1 98.56 195 LYS A N 1
ATOM 1571 C CA . LYS A 1 195 ? 6.945 12.93 -8.656 1 98.56 195 LYS A CA 1
ATOM 1572 C C . LYS A 1 195 ? 7.281 11.766 -9.586 1 98.56 195 LYS A C 1
ATOM 1574 O O . LYS A 1 195 ? 8.289 11.805 -10.305 1 98.56 195 LYS A O 1
ATOM 1579 N N . ARG A 1 196 ? 6.508 10.75 -9.516 1 97.81 196 ARG A N 1
ATOM 1580 C CA . ARG A 1 196 ? 6.633 9.633 -10.445 1 97.81 196 ARG A CA 1
ATOM 1581 C C . ARG A 1 196 ? 5.934 9.938 -11.766 1 97.81 196 ARG A C 1
ATOM 1583 O O . ARG A 1 196 ? 4.742 10.258 -11.781 1 97.81 196 ARG A O 1
ATOM 1590 N N . ASN A 1 197 ? 6.621 9.82 -12.906 1 98.06 197 ASN A N 1
ATOM 1591 C CA . ASN A 1 197 ? 6.074 10.164 -14.219 1 98.06 197 ASN A CA 1
ATOM 1592 C C . ASN A 1 197 ? 5.84 8.914 -15.062 1 98.06 197 ASN A C 1
ATOM 1594 O O . ASN A 1 197 ? 6.031 8.945 -16.281 1 98.06 197 ASN A O 1
ATOM 1598 N N . PHE A 1 198 ? 5.594 7.781 -14.43 1 96.44 198 PHE A N 1
ATOM 1599 C CA . PHE A 1 198 ? 5.277 6.535 -15.117 1 96.44 198 PHE A CA 1
ATOM 1600 C C . PHE A 1 198 ? 4.164 5.785 -14.391 1 96.44 198 PHE A C 1
ATOM 1602 O O . PHE A 1 198 ? 3.873 6.07 -13.227 1 96.44 198 PHE A O 1
ATOM 1609 N N . ALA A 1 199 ? 3.527 4.941 -15.094 1 92.75 199 ALA A N 1
ATOM 1610 C CA . ALA A 1 199 ? 2.477 4.113 -14.508 1 92.75 199 ALA A CA 1
ATOM 1611 C C . ALA A 1 199 ? 3.062 2.883 -13.82 1 92.75 199 ALA A C 1
ATOM 1613 O O . ALA A 1 199 ? 4.039 2.303 -14.305 1 92.75 199 ALA A O 1
ATOM 1614 N N . LEU A 1 200 ? 2.449 2.551 -12.758 1 89.31 200 LEU A N 1
ATOM 1615 C CA . LEU A 1 200 ? 2.861 1.329 -12.07 1 89.31 200 LEU A CA 1
ATOM 1616 C C . LEU A 1 200 ? 2.295 0.097 -12.773 1 89.31 200 LEU A C 1
ATOM 1618 O O . LEU A 1 200 ? 1.175 0.129 -13.281 1 89.31 200 LEU A O 1
ATOM 1622 N N . LYS A 1 201 ? 3.145 -0.827 -12.812 1 85.19 201 LYS A N 1
ATOM 1623 C CA . LYS A 1 201 ? 2.695 -2.121 -13.312 1 85.19 201 LYS A CA 1
ATOM 1624 C C . LYS A 1 201 ? 2.666 -3.164 -12.203 1 85.19 201 LYS A C 1
ATOM 1626 O O . LYS A 1 201 ? 3.713 -3.545 -11.672 1 85.19 201 LYS A O 1
ATOM 1631 N N . ASN A 1 202 ? 1.538 -3.574 -11.805 1 81.81 202 ASN A N 1
ATOM 1632 C CA . ASN A 1 202 ? 1.42 -4.566 -10.742 1 81.81 202 ASN A CA 1
ATOM 1633 C C . ASN A 1 202 ? 0.879 -5.891 -11.266 1 81.81 202 ASN A C 1
ATOM 1635 O O . ASN A 1 202 ? 0.776 -6.867 -10.523 1 81.81 202 ASN A O 1
ATOM 1639 N N . GLU A 1 203 ? 0.701 -5.961 -12.57 1 84.56 203 GLU A N 1
ATOM 1640 C CA . GLU A 1 203 ? 0.154 -7.164 -13.188 1 84.56 203 GLU A CA 1
ATOM 1641 C C . GLU A 1 203 ? 1.267 -8.102 -13.648 1 84.56 203 GLU A C 1
ATOM 1643 O O . GLU A 1 203 ? 2.424 -7.695 -13.766 1 84.56 203 GLU A O 1
ATOM 1648 N N . VAL A 1 204 ? 0.93 -9.328 -13.836 1 87.94 204 VAL A N 1
ATOM 1649 C CA . VAL A 1 204 ? 1.858 -10.312 -14.383 1 87.94 204 VAL A CA 1
ATOM 1650 C C . VAL A 1 204 ? 2.281 -9.898 -15.789 1 87.94 204 VAL A C 1
ATOM 1652 O O . VAL A 1 204 ? 1.447 -9.484 -16.594 1 87.94 204 VAL A O 1
ATOM 1655 N N . SER A 1 205 ? 3.564 -9.992 -16.031 1 93.38 205 SER A N 1
ATOM 1656 C CA . SER A 1 205 ? 4.098 -9.602 -17.328 1 93.38 205 SER A CA 1
ATOM 1657 C C . SER A 1 205 ? 4.078 -10.766 -18.312 1 93.38 205 SER A C 1
ATOM 1659 O O . SER A 1 205 ? 4.348 -11.906 -17.938 1 93.38 205 SER A O 1
ATOM 1661 N N . GLU A 1 206 ? 3.809 -10.469 -19.562 1 92.31 206 GLU A N 1
ATOM 1662 C CA . GLU A 1 206 ? 3.959 -11.438 -20.641 1 92.31 206 GLU A CA 1
ATOM 1663 C C . GLU A 1 206 ? 5.426 -11.633 -21.016 1 92.31 206 GLU A C 1
ATOM 1665 O O . GLU A 1 206 ? 6.242 -10.727 -20.844 1 92.31 206 GLU A O 1
ATOM 1670 N N . ASP A 1 207 ? 5.762 -12.812 -21.578 1 94.44 207 ASP A N 1
ATOM 1671 C CA . ASP A 1 207 ? 7.141 -13.109 -21.953 1 94.44 207 ASP A CA 1
ATOM 1672 C C . ASP A 1 207 ? 7.66 -12.109 -22.984 1 94.44 207 ASP A C 1
ATOM 1674 O O . ASP A 1 207 ? 8.828 -11.703 -22.938 1 94.44 207 ASP A O 1
ATOM 1678 N N . VAL A 1 208 ? 6.809 -11.602 -23.812 1 95.38 208 VAL A N 1
ATOM 1679 C CA . VAL A 1 208 ? 7.195 -10.75 -24.922 1 95.38 208 VAL A CA 1
ATOM 1680 C C . VAL A 1 208 ? 7.59 -9.367 -24.406 1 95.38 208 VAL A C 1
ATOM 1682 O O . VAL A 1 208 ? 8.188 -8.57 -25.125 1 95.38 208 VAL A O 1
ATOM 1685 N N . GLU A 1 209 ? 7.297 -9.047 -23.188 1 96.44 209 GLU A N 1
ATOM 1686 C CA . GLU A 1 209 ? 7.598 -7.734 -22.625 1 96.44 209 GLU A CA 1
ATOM 1687 C C . GLU A 1 209 ? 9.055 -7.648 -22.172 1 96.44 209 GLU A C 1
ATOM 1689 O O . GLU A 1 209 ? 9.523 -6.578 -21.781 1 96.44 209 GLU A O 1
ATOM 1694 N N . PHE A 1 210 ? 9.758 -8.742 -22.281 1 97.81 210 PHE A N 1
ATOM 1695 C CA . PHE A 1 210 ? 11.148 -8.773 -21.844 1 97.81 210 PHE A CA 1
ATOM 1696 C C . PHE A 1 210 ? 12.086 -8.953 -23.031 1 97.81 210 PHE A C 1
ATOM 1698 O O . PHE A 1 210 ? 11.797 -9.734 -23.953 1 97.81 210 PHE A O 1
ATOM 1705 N N . ASP A 1 211 ? 13.094 -8.18 -23.047 1 97.31 211 ASP A N 1
ATOM 1706 C CA . ASP A 1 211 ? 14.203 -8.477 -23.938 1 97.31 211 ASP A CA 1
ATOM 1707 C C . ASP A 1 211 ? 14.969 -9.711 -23.484 1 97.31 211 ASP A C 1
ATOM 1709 O O . ASP A 1 211 ? 15.289 -9.852 -22.297 1 97.31 211 ASP A O 1
ATOM 1713 N N . THR A 1 212 ? 15.219 -10.625 -24.422 1 95.5 212 THR A N 1
ATOM 1714 C CA . THR A 1 212 ? 15.852 -11.891 -24.062 1 95.5 212 THR A CA 1
ATOM 1715 C C . THR A 1 212 ? 16.922 -12.281 -25.078 1 95.5 212 THR A C 1
ATOM 1717 O O . THR A 1 212 ? 16.922 -11.781 -26.203 1 95.5 212 THR A O 1
ATOM 1720 N N . GLN A 1 213 ? 17.859 -13.078 -24.625 1 92.06 213 GLN A N 1
ATOM 1721 C CA . GLN A 1 213 ? 18.781 -13.727 -25.547 1 92.06 213 GLN A CA 1
ATOM 1722 C C . GLN A 1 213 ? 18.156 -14.984 -26.156 1 92.06 213 GLN A C 1
ATOM 1724 O O . GLN A 1 213 ? 18.047 -16.016 -25.484 1 92.06 213 GLN A O 1
ATOM 1729 N N . ARG A 1 214 ? 17.797 -14.977 -27.344 1 89.44 214 ARG A N 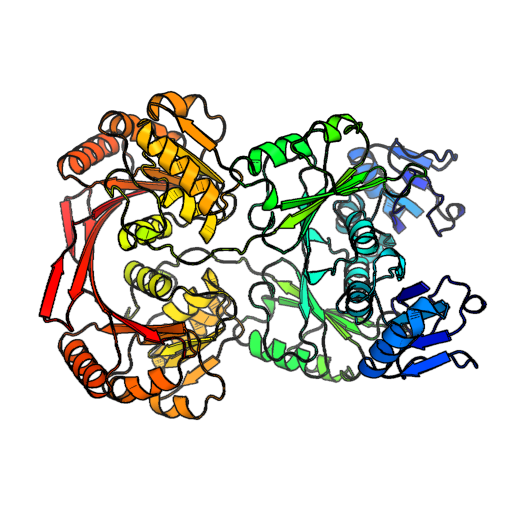1
ATOM 1730 C CA . ARG A 1 214 ? 17.25 -16.094 -28.078 1 89.44 214 ARG A CA 1
ATOM 1731 C C . ARG A 1 214 ? 16.031 -16.688 -27.375 1 89.44 214 ARG A C 1
ATOM 1733 O O . ARG A 1 214 ? 15.898 -17.906 -27.266 1 89.44 214 ARG A O 1
ATOM 1740 N N . GLY A 1 215 ? 15.305 -15.914 -26.75 1 87.25 215 GLY A N 1
ATOM 1741 C CA . GLY A 1 215 ? 14.055 -16.344 -26.141 1 87.25 215 GLY A CA 1
ATOM 1742 C C . GLY A 1 215 ? 14.234 -17 -24.797 1 87.25 215 GLY A C 1
ATOM 1743 O O . GLY A 1 215 ? 13.273 -17.531 -24.219 1 87.25 215 GLY A O 1
ATOM 1744 N N . MET A 1 216 ? 15.438 -16.969 -24.281 1 85.38 216 MET A N 1
ATOM 1745 C CA . MET A 1 216 ? 15.703 -17.609 -23 1 85.38 216 MET A CA 1
ATOM 1746 C C . MET A 1 216 ? 15.094 -16.797 -21.859 1 85.38 216 MET A C 1
ATOM 1748 O O . MET A 1 216 ? 15.586 -15.727 -21.516 1 85.38 216 MET A O 1
ATOM 1752 N N . ILE A 1 217 ? 13.992 -17.328 -21.266 1 90.88 217 ILE A N 1
ATOM 1753 C CA . ILE A 1 217 ? 13.266 -16.688 -20.172 1 90.88 217 ILE A CA 1
ATOM 1754 C C . ILE A 1 217 ? 12.492 -17.75 -19.391 1 90.88 217 ILE A C 1
ATOM 1756 O O . ILE A 1 217 ? 12.039 -18.75 -19.953 1 90.88 217 ILE A O 1
ATOM 1760 N N . THR A 1 218 ? 12.531 -17.594 -18.094 1 89 218 THR A N 1
ATOM 1761 C CA . THR A 1 218 ? 11.531 -18.359 -17.375 1 89 218 THR A CA 1
ATOM 1762 C C . THR A 1 218 ? 10.125 -17.953 -17.812 1 89 218 THR A C 1
ATOM 1764 O O . THR A 1 218 ? 9.688 -16.828 -17.562 1 89 218 THR A O 1
ATOM 1767 N N . LYS A 1 219 ? 9.484 -18.875 -18.391 1 88.5 219 LYS A N 1
ATOM 1768 C CA . LYS A 1 219 ? 8.172 -18.609 -18.984 1 88.5 219 LYS A CA 1
ATOM 1769 C C . LYS A 1 219 ? 7.184 -18.125 -17.922 1 88.5 219 LYS A C 1
ATOM 1771 O O . LYS A 1 219 ? 7.336 -18.453 -16.734 1 88.5 219 LYS A O 1
ATOM 1776 N N . LYS A 1 220 ? 6.223 -17.469 -18.406 1 89.19 220 LYS A N 1
ATOM 1777 C CA . LYS A 1 220 ? 5.262 -16.719 -17.594 1 89.19 220 LYS A CA 1
ATOM 1778 C C . LYS A 1 220 ? 4.703 -17.594 -16.469 1 89.19 220 LYS A C 1
ATOM 1780 O O . LYS A 1 220 ? 4.758 -17.219 -15.297 1 89.19 220 LYS A O 1
ATOM 1785 N N . TYR A 1 221 ? 4.164 -18.781 -16.781 1 81.88 221 TYR A N 1
ATOM 1786 C CA . TYR A 1 221 ? 3.496 -19.609 -15.773 1 81.88 221 TYR A CA 1
ATOM 1787 C C . TYR A 1 221 ? 4.488 -20.109 -14.734 1 81.88 221 TYR A C 1
ATOM 1789 O O . TYR A 1 221 ? 4.191 -20.125 -13.539 1 81.88 221 TYR A O 1
ATOM 1797 N N . LYS A 1 222 ? 5.668 -20.5 -15.156 1 87.06 222 LYS A N 1
ATOM 1798 C CA . LYS A 1 222 ? 6.707 -20.969 -14.242 1 87.06 222 LYS A CA 1
ATOM 1799 C C . LYS A 1 222 ? 7.215 -19.828 -13.359 1 87.06 222 LYS A C 1
ATOM 1801 O O . LYS A 1 222 ? 7.488 -20.047 -12.172 1 87.06 222 LYS A O 1
ATOM 1806 N N . ARG A 1 223 ? 7.352 -18.656 -13.984 1 91.62 223 ARG A N 1
ATOM 1807 C CA . ARG A 1 223 ? 7.801 -17.469 -13.273 1 91.62 223 ARG A CA 1
ATOM 1808 C C . ARG A 1 223 ? 6.836 -17.109 -12.148 1 91.62 223 ARG A C 1
ATOM 1810 O O . ARG A 1 223 ? 7.25 -16.938 -10.992 1 91.62 223 ARG A O 1
ATOM 1817 N N . HIS A 1 224 ? 5.617 -17.125 -12.461 1 86.38 224 HIS A N 1
ATOM 1818 C CA . HIS A 1 224 ? 4.594 -16.781 -11.484 1 86.38 224 HIS A CA 1
ATOM 1819 C C . HIS A 1 224 ? 4.543 -17.797 -10.344 1 86.38 224 HIS A C 1
ATOM 1821 O O . HIS A 1 224 ? 4.469 -17.422 -9.172 1 86.38 224 HIS A O 1
ATOM 1827 N N . LEU A 1 225 ? 4.625 -18.984 -10.711 1 83.94 225 LEU A N 1
ATOM 1828 C CA . LEU A 1 225 ? 4.59 -20.047 -9.719 1 83.94 225 LEU A CA 1
ATOM 1829 C C . LEU A 1 225 ? 5.801 -19.953 -8.789 1 83.94 225 LEU A C 1
ATOM 1831 O O . LEU A 1 225 ? 5.672 -20.109 -7.574 1 83.94 225 LEU A O 1
ATOM 1835 N N . SER A 1 226 ? 6.867 -19.719 -9.383 1 90.94 226 SER A N 1
ATOM 1836 C CA . SER A 1 226 ? 8.094 -19.625 -8.594 1 90.94 226 SER A CA 1
ATOM 1837 C C . SER A 1 226 ? 8.023 -18.469 -7.609 1 90.94 226 SER A C 1
ATOM 1839 O O . SER A 1 226 ? 8.336 -18.625 -6.43 1 90.94 226 SER A O 1
ATOM 1841 N N . LEU A 1 227 ? 7.574 -17.328 -8.07 1 92.19 227 LEU A N 1
ATOM 1842 C CA . LEU A 1 227 ? 7.52 -16.156 -7.223 1 92.19 227 LEU A CA 1
ATOM 1843 C C . LEU A 1 227 ? 6.5 -16.328 -6.105 1 92.19 227 LEU A C 1
ATOM 1845 O O . LEU A 1 227 ? 6.715 -15.867 -4.98 1 92.19 227 LEU A O 1
ATOM 1849 N N . GLN A 1 228 ? 5.484 -16.938 -6.391 1 85.88 228 GLN A N 1
ATOM 1850 C CA . GLN A 1 228 ? 4.48 -17.234 -5.371 1 85.88 228 GLN A CA 1
ATOM 1851 C C . GLN A 1 228 ? 5.035 -18.156 -4.301 1 85.88 228 GLN A C 1
ATOM 1853 O O . GLN A 1 228 ? 4.828 -17.938 -3.105 1 85.88 228 GLN A O 1
ATOM 1858 N N . ASN A 1 229 ? 5.738 -19.188 -4.758 1 89.31 229 ASN A N 1
ATOM 1859 C CA . ASN A 1 229 ? 6.277 -20.172 -3.826 1 89.31 229 ASN A CA 1
ATOM 1860 C C . ASN A 1 229 ? 7.367 -19.562 -2.943 1 89.31 229 ASN A C 1
ATOM 1862 O O . ASN A 1 229 ? 7.703 -20.125 -1.896 1 89.31 229 ASN A O 1
ATOM 1866 N N . LEU A 1 230 ? 7.828 -18.469 -3.363 1 94.5 230 LEU A N 1
ATOM 1867 C CA . LEU A 1 230 ? 8.812 -17.75 -2.559 1 94.5 230 LEU A CA 1
ATOM 1868 C C . LEU A 1 230 ? 8.125 -16.922 -1.475 1 94.5 230 LEU A C 1
ATOM 1870 O O . LEU A 1 230 ? 8.781 -16.438 -0.551 1 94.5 230 LEU A O 1
ATOM 1874 N N . ASP A 1 231 ? 6.848 -16.734 -1.569 1 90.56 231 ASP A N 1
ATOM 1875 C CA . ASP A 1 231 ? 6.074 -15.977 -0.59 1 90.56 231 ASP A CA 1
ATOM 1876 C C . ASP A 1 231 ? 6.73 -14.625 -0.301 1 90.56 231 ASP A C 1
ATOM 1878 O O . ASP A 1 231 ? 6.996 -14.297 0.856 1 90.56 231 ASP A O 1
ATOM 1882 N N . LEU A 1 232 ? 6.934 -13.906 -1.32 1 93.69 232 LEU A N 1
ATOM 1883 C CA . LEU A 1 232 ? 7.688 -12.656 -1.268 1 93.69 232 LEU A CA 1
ATOM 1884 C C . LEU A 1 232 ? 6.906 -11.586 -0.516 1 93.69 232 LEU A C 1
ATOM 1886 O O . LEU A 1 232 ? 5.676 -11.531 -0.597 1 93.69 232 LEU A O 1
ATOM 1890 N N . LYS A 1 233 ? 7.629 -10.742 0.239 1 92.31 233 LYS A N 1
ATOM 1891 C CA . LYS A 1 233 ? 7.07 -9.586 0.94 1 92.31 233 LYS A CA 1
ATOM 1892 C C . LYS A 1 233 ? 7.836 -8.312 0.602 1 92.31 233 LYS A C 1
ATOM 1894 O O . LYS A 1 233 ? 9.016 -8.367 0.248 1 92.31 233 LYS A O 1
ATOM 1899 N N . ALA A 1 234 ? 7.176 -7.262 0.809 1 92.69 234 ALA A N 1
ATOM 1900 C CA . ALA A 1 234 ? 7.785 -5.973 0.491 1 92.69 234 ALA A CA 1
ATOM 1901 C C . ALA A 1 234 ? 9.047 -5.746 1.313 1 92.69 234 ALA A C 1
ATOM 1903 O O . ALA A 1 234 ? 9.094 -6.086 2.498 1 92.69 234 ALA A O 1
ATOM 1904 N N . ASN A 1 235 ? 10.039 -5.168 0.663 1 95.44 235 ASN A N 1
ATOM 1905 C CA . ASN A 1 235 ? 11.266 -4.68 1.279 1 95.44 235 ASN A CA 1
ATOM 1906 C C . ASN A 1 235 ? 12.211 -5.828 1.632 1 95.44 235 ASN A C 1
ATOM 1908 O O . ASN A 1 235 ? 13.328 -5.594 2.094 1 95.44 235 ASN A O 1
ATOM 1912 N N . GLN A 1 236 ? 11.82 -7.094 1.471 1 96.31 236 GLN A N 1
ATOM 1913 C CA . GLN A 1 236 ? 12.742 -8.211 1.694 1 96.31 236 GLN A CA 1
ATOM 1914 C C . GLN A 1 236 ? 13.875 -8.203 0.679 1 96.31 236 GLN A C 1
ATOM 1916 O O . GLN A 1 236 ? 13.68 -7.836 -0.482 1 96.31 236 GLN A O 1
ATOM 1921 N N . LEU A 1 237 ? 15.008 -8.578 1.22 1 97.94 237 LEU A N 1
ATOM 1922 C CA . LEU A 1 237 ? 16.125 -8.773 0.312 1 97.94 237 LEU A CA 1
ATOM 1923 C C . LEU A 1 237 ? 15.992 -10.102 -0.437 1 97.94 237 LEU A C 1
ATOM 1925 O O . LEU A 1 237 ? 15.875 -11.156 0.182 1 97.94 237 LEU A O 1
ATOM 1929 N N . PHE A 1 238 ? 15.969 -10.023 -1.779 1 98.31 238 PHE A N 1
ATOM 1930 C CA . PHE A 1 238 ? 15.742 -11.156 -2.668 1 98.31 238 PHE A CA 1
ATOM 1931 C C . PHE A 1 238 ? 16.922 -11.344 -3.611 1 98.31 238 PHE A C 1
ATOM 1933 O O . PHE A 1 238 ? 17.281 -10.43 -4.355 1 98.31 238 PHE A O 1
ATOM 1940 N N . TRP A 1 239 ? 17.594 -12.5 -3.547 1 98.56 239 TRP A N 1
ATOM 1941 C CA . TRP A 1 239 ? 18.672 -12.844 -4.477 1 98.56 239 TRP A CA 1
ATOM 1942 C C . TRP A 1 239 ? 18.125 -13.641 -5.66 1 98.56 239 TRP A C 1
ATOM 1944 O O . TRP A 1 239 ? 17.578 -14.727 -5.484 1 98.56 239 TRP A O 1
ATOM 1954 N N . ASP A 1 240 ? 18.234 -13.117 -6.812 1 98.12 240 ASP A N 1
ATOM 1955 C CA . ASP A 1 240 ? 17.938 -13.82 -8.055 1 98.12 240 ASP A CA 1
ATOM 1956 C C . ASP A 1 240 ? 19.219 -14.328 -8.719 1 98.12 240 ASP A C 1
ATOM 1958 O O . ASP A 1 240 ? 19.859 -13.609 -9.484 1 98.12 240 ASP A O 1
ATOM 1962 N N . ILE A 1 241 ? 19.531 -15.57 -8.438 1 97.38 241 ILE A N 1
ATOM 1963 C CA . ILE A 1 241 ? 20.781 -16.172 -8.898 1 97.38 241 ILE A CA 1
ATOM 1964 C C . ILE A 1 241 ? 20.562 -16.844 -10.25 1 97.38 241 ILE A C 1
ATOM 1966 O O . ILE A 1 241 ? 19.703 -17.703 -10.383 1 97.38 241 ILE A O 1
ATOM 1970 N N . GLY A 1 242 ? 21.453 -16.547 -11.203 1 95 242 GLY A N 1
ATOM 1971 C CA . GLY A 1 242 ? 21.156 -16.938 -12.57 1 95 242 GLY A CA 1
ATOM 1972 C C . GLY A 1 242 ? 19.953 -16.234 -13.156 1 95 242 GLY A C 1
ATOM 1973 O O . GLY A 1 242 ? 19.016 -16.875 -13.609 1 95 242 GLY A O 1
ATOM 1974 N N . ALA A 1 243 ? 20.094 -14.914 -13.273 1 95.69 243 ALA A N 1
ATOM 1975 C CA . ALA A 1 243 ? 18.938 -14.047 -13.5 1 95.69 243 ALA A CA 1
ATOM 1976 C C . ALA A 1 243 ? 18.469 -14.133 -14.945 1 95.69 243 ALA A C 1
ATOM 1978 O O . ALA A 1 243 ? 17.312 -13.805 -15.25 1 95.69 243 ALA A O 1
ATOM 1979 N N . GLY A 1 244 ? 19.375 -14.555 -15.898 1 95.12 244 GLY A N 1
ATOM 1980 C CA . GLY A 1 244 ? 18.969 -14.648 -17.297 1 95.12 244 GLY A CA 1
ATOM 1981 C C . GLY A 1 244 ? 18.547 -13.312 -17.875 1 95.12 244 GLY A C 1
ATOM 1982 O O . GLY A 1 244 ? 19.359 -12.406 -18.031 1 95.12 244 GLY A O 1
ATOM 1983 N N . SER A 1 245 ? 17.25 -13.141 -18.141 1 96.31 245 SER A N 1
ATOM 1984 C CA . SER A 1 245 ? 16.703 -11.883 -18.641 1 96.31 245 SER A CA 1
ATOM 1985 C C . SER A 1 245 ? 16.328 -10.945 -17.5 1 96.31 245 SER A C 1
ATOM 1987 O O . SER A 1 245 ? 16.016 -9.773 -17.734 1 96.31 245 SER A O 1
ATOM 1989 N N . GLY A 1 246 ? 16.359 -11.445 -16.328 1 97.38 246 GLY A N 1
ATOM 1990 C CA . GLY A 1 246 ? 15.984 -10.68 -15.148 1 97.38 246 GLY A CA 1
ATOM 1991 C C . GLY A 1 246 ? 14.492 -10.734 -14.852 1 97.38 246 GLY A C 1
ATOM 1992 O O . GLY A 1 246 ? 14.031 -10.117 -13.891 1 97.38 246 GLY A O 1
ATOM 1993 N N . SER A 1 247 ? 13.734 -11.555 -15.562 1 97.5 247 SER A N 1
ATOM 1994 C CA . SER A 1 247 ? 12.273 -11.531 -15.508 1 97.5 247 SER A CA 1
ATOM 1995 C C . SER A 1 247 ? 11.766 -11.875 -14.117 1 97.5 247 SER A C 1
ATOM 1997 O O . SER A 1 247 ? 10.867 -11.211 -13.594 1 97.5 247 SER A O 1
ATOM 1999 N N . CYS A 1 248 ? 12.352 -12.828 -13.453 1 97.06 248 CYS A N 1
ATOM 2000 C CA . CYS A 1 248 ? 11.898 -13.234 -12.125 1 97.06 248 CYS A CA 1
ATOM 2001 C C . CYS A 1 248 ? 12.148 -12.133 -11.102 1 97.06 248 CYS A C 1
ATOM 2003 O O . CYS A 1 248 ? 11.242 -11.742 -10.375 1 97.06 248 CYS A O 1
ATOM 2005 N N . GLY A 1 249 ? 13.367 -11.641 -11.094 1 98 249 GLY A N 1
ATOM 2006 C CA . GLY A 1 249 ? 13.695 -10.562 -10.172 1 98 249 GLY A CA 1
ATOM 2007 C C . GLY A 1 249 ? 12.898 -9.297 -10.422 1 98 249 GLY A C 1
ATOM 2008 O O . GLY A 1 249 ? 12.492 -8.617 -9.484 1 98 249 GLY A O 1
ATOM 2009 N N . ILE A 1 250 ? 12.703 -8.984 -11.695 1 98.12 250 ILE A N 1
ATOM 2010 C CA . ILE A 1 250 ? 11.953 -7.797 -12.078 1 98.12 250 ILE A CA 1
ATOM 2011 C C . ILE A 1 250 ? 10.516 -7.914 -11.594 1 98.12 250 ILE A C 1
ATOM 2013 O O . ILE A 1 250 ? 9.977 -6.98 -11 1 98.12 250 ILE A O 1
ATOM 2017 N N . GLU A 1 251 ? 9.898 -9.031 -11.734 1 96.5 251 GLU A N 1
ATOM 2018 C CA . GLU A 1 251 ? 8.523 -9.195 -11.281 1 96.5 251 GLU A CA 1
ATOM 2019 C C . GLU A 1 251 ? 8.453 -9.297 -9.766 1 96.5 251 GLU A C 1
ATOM 2021 O O . GLU A 1 251 ? 7.445 -8.922 -9.156 1 96.5 251 GLU A O 1
ATOM 2026 N N . ALA A 1 252 ? 9.547 -9.812 -9.172 1 96.81 252 ALA A N 1
ATOM 2027 C CA . ALA A 1 252 ? 9.602 -9.789 -7.711 1 96.81 252 ALA A CA 1
ATOM 2028 C C . ALA A 1 252 ? 9.453 -8.359 -7.188 1 96.81 252 ALA A C 1
ATOM 2030 O O . ALA A 1 252 ? 8.742 -8.125 -6.207 1 96.81 252 ALA A O 1
ATOM 2031 N N . TYR A 1 253 ? 10.039 -7.418 -7.914 1 96.62 253 TYR A N 1
ATOM 2032 C CA . TYR A 1 253 ? 9.906 -6.02 -7.52 1 96.62 253 TYR A CA 1
ATOM 2033 C C . TYR A 1 253 ? 8.539 -5.469 -7.914 1 96.62 253 TYR A C 1
ATOM 2035 O O . TYR A 1 253 ? 7.824 -4.91 -7.078 1 96.62 253 TYR A O 1
ATOM 2043 N N . THR A 1 254 ? 8.18 -5.641 -9.18 1 95.56 254 THR A N 1
ATOM 2044 C CA . THR A 1 254 ? 7.004 -4.945 -9.703 1 95.56 254 THR A CA 1
ATOM 2045 C C . THR A 1 254 ? 5.734 -5.438 -9.008 1 95.56 254 THR A C 1
ATOM 2047 O O . THR A 1 254 ? 4.805 -4.66 -8.781 1 95.56 254 THR A O 1
ATOM 2050 N N . ARG A 1 255 ? 5.746 -6.664 -8.562 1 91.31 255 ARG A N 1
ATOM 2051 C CA . ARG A 1 255 ? 4.52 -7.23 -8.008 1 91.31 255 ARG A CA 1
ATOM 2052 C C . ARG A 1 255 ? 4.57 -7.254 -6.48 1 91.31 255 ARG A C 1
ATOM 2054 O O . ARG A 1 255 ? 3.535 -7.145 -5.82 1 91.31 255 ARG A O 1
ATOM 2061 N N . TYR A 1 256 ? 5.812 -7.363 -5.93 1 92.19 256 TYR A N 1
ATOM 2062 C CA . TYR A 1 256 ? 5.887 -7.605 -4.496 1 92.19 256 TYR A CA 1
ATOM 2063 C C . TYR A 1 256 ? 6.766 -6.566 -3.811 1 92.19 256 TYR A C 1
ATOM 2065 O O . TYR A 1 256 ? 6.859 -6.535 -2.582 1 92.19 256 TYR A O 1
ATOM 2073 N N . LYS A 1 257 ? 7.477 -5.746 -4.543 1 95 257 LYS A N 1
ATOM 2074 C CA . LYS A 1 257 ? 8.273 -4.629 -4.031 1 95 257 LYS A CA 1
ATOM 2075 C C . LYS A 1 257 ? 9.453 -5.125 -3.207 1 95 257 LYS A C 1
ATOM 2077 O O . LYS A 1 257 ? 9.758 -4.562 -2.154 1 95 257 LYS A O 1
ATOM 2082 N N . THR A 1 258 ? 10.094 -6.195 -3.668 1 96.88 258 THR A N 1
ATOM 2083 C CA . THR A 1 258 ? 11.305 -6.684 -3.016 1 96.88 258 THR A CA 1
ATOM 2084 C C . THR A 1 258 ? 12.508 -5.836 -3.408 1 96.88 258 THR A C 1
ATOM 2086 O O . THR A 1 258 ? 12.484 -5.145 -4.426 1 96.88 258 THR A O 1
ATOM 2089 N N . ARG A 1 259 ? 13.5 -5.805 -2.543 1 97.44 259 ARG A N 1
ATOM 2090 C CA . ARG A 1 259 ? 14.836 -5.352 -2.916 1 97.44 259 ARG A CA 1
ATOM 2091 C C . ARG A 1 259 ? 15.633 -6.477 -3.572 1 97.44 259 ARG A C 1
ATOM 2093 O O . ARG A 1 259 ? 16.031 -7.434 -2.904 1 97.44 259 ARG A O 1
ATOM 2100 N N . THR A 1 260 ? 15.953 -6.344 -4.855 1 98.19 260 THR A N 1
ATOM 2101 C CA . THR A 1 260 ? 16.406 -7.508 -5.605 1 98.19 260 THR A CA 1
ATOM 2102 C C . THR A 1 260 ? 17.875 -7.359 -5.988 1 98.19 260 THR A C 1
ATOM 2104 O O . THR A 1 260 ? 18.297 -6.305 -6.469 1 98.19 260 THR A O 1
ATOM 2107 N N . LEU A 1 261 ? 18.672 -8.367 -5.742 1 98.31 261 LEU A N 1
ATOM 2108 C CA . LEU A 1 261 ? 20.016 -8.523 -6.289 1 98.31 261 LEU A CA 1
ATOM 2109 C C . LEU A 1 261 ? 20.031 -9.547 -7.418 1 98.31 261 LEU A C 1
ATOM 2111 O O . LEU A 1 261 ? 19.609 -10.695 -7.227 1 98.31 261 LEU A O 1
ATOM 2115 N N . PHE A 1 262 ? 20.453 -9.094 -8.555 1 98.12 262 PHE A N 1
ATOM 2116 C CA . PHE A 1 262 ? 20.562 -9.969 -9.719 1 98.12 262 PHE A CA 1
ATOM 2117 C C . PHE A 1 262 ? 21.984 -10.492 -9.875 1 98.12 262 PHE A C 1
ATOM 2119 O O . PHE A 1 262 ? 22.938 -9.727 -9.781 1 98.12 262 PHE A O 1
ATOM 2126 N N . PHE A 1 263 ? 22.125 -11.766 -10.133 1 97.62 263 PHE A N 1
ATOM 2127 C CA . PHE A 1 263 ? 23.406 -12.375 -10.438 1 97.62 263 PHE A CA 1
ATOM 2128 C C . PHE A 1 263 ? 23.391 -13.008 -11.82 1 97.62 263 PHE A C 1
ATOM 2130 O O . PHE A 1 263 ? 22.609 -13.922 -12.094 1 97.62 263 PHE A O 1
ATOM 2137 N N . GLU A 1 264 ? 24.172 -12.523 -12.641 1 96.5 264 GLU A N 1
ATOM 2138 C CA . GLU A 1 264 ? 24.266 -13.023 -14.008 1 96.5 264 GLU A CA 1
ATOM 2139 C C . GLU A 1 264 ? 25.688 -12.875 -14.547 1 96.5 264 GLU A C 1
ATOM 2141 O O . GLU A 1 264 ? 26.359 -11.867 -14.289 1 96.5 264 GLU A O 1
ATOM 2146 N N . LYS A 1 265 ? 26.156 -13.875 -15.336 1 95 265 LYS A N 1
ATOM 2147 C CA . LYS A 1 265 ? 27.547 -13.852 -15.781 1 95 265 LYS A CA 1
ATOM 2148 C C . LYS A 1 265 ? 27.641 -13.562 -17.281 1 95 265 LYS A C 1
ATOM 2150 O O . LYS A 1 265 ? 28.656 -13.047 -17.75 1 95 265 LYS A O 1
ATOM 2155 N N . ASN A 1 266 ? 26.625 -13.914 -18.062 1 94.88 266 ASN A N 1
ATOM 2156 C CA . ASN A 1 266 ? 26.656 -13.742 -19.516 1 94.88 266 ASN A CA 1
ATOM 2157 C C . ASN A 1 266 ? 26.484 -12.273 -19.906 1 94.88 266 ASN A C 1
ATOM 2159 O O . ASN A 1 266 ? 25.469 -11.656 -19.578 1 94.88 266 ASN A O 1
ATOM 2163 N N . GLU A 1 267 ? 27.344 -11.742 -20.672 1 95.38 267 GLU A N 1
ATOM 2164 C CA . GLU A 1 267 ? 27.391 -10.32 -21 1 95.38 267 GLU A CA 1
ATOM 2165 C C . GLU A 1 267 ? 26.188 -9.898 -21.828 1 95.38 267 GLU A C 1
ATOM 2167 O O . GLU A 1 267 ? 25.625 -8.82 -21.609 1 95.38 267 GLU A O 1
ATOM 2172 N N . GLU A 1 268 ? 25.891 -10.75 -22.719 1 96.38 268 GLU A N 1
ATOM 2173 C CA . GLU A 1 268 ? 24.734 -10.43 -23.547 1 96.38 268 GLU A CA 1
ATOM 2174 C C . GLU A 1 268 ? 23.453 -10.352 -22.703 1 96.38 268 GLU A C 1
ATOM 2176 O O . GLU A 1 268 ? 22.656 -9.438 -22.859 1 96.38 268 GLU A O 1
ATOM 2181 N N . ARG A 1 269 ? 23.281 -11.258 -21.812 1 96.56 269 ARG A N 1
ATOM 2182 C CA . ARG A 1 269 ? 22.109 -11.281 -20.938 1 96.56 269 ARG A CA 1
ATOM 2183 C C . ARG A 1 269 ? 22.109 -10.086 -19.984 1 96.56 269 ARG A C 1
ATOM 2185 O O . ARG A 1 269 ? 21.062 -9.547 -19.641 1 96.56 269 ARG A O 1
ATOM 2192 N N . ILE A 1 270 ? 23.25 -9.688 -19.594 1 97.19 270 ILE A N 1
ATOM 2193 C CA . ILE A 1 270 ? 23.391 -8.516 -18.719 1 97.19 270 ILE A CA 1
ATOM 2194 C C . ILE A 1 270 ? 22.797 -7.289 -19.422 1 97.19 270 ILE A C 1
ATOM 2196 O O . ILE A 1 270 ? 22.062 -6.512 -18.797 1 97.19 270 ILE A O 1
ATOM 2200 N N . GLU A 1 271 ? 23.125 -7.141 -20.625 1 97.69 271 GLU A N 1
ATOM 2201 C CA . GLU A 1 271 ? 22.594 -6.004 -21.375 1 97.69 271 GLU A CA 1
ATOM 2202 C C . GLU A 1 271 ? 21.062 -6.082 -21.484 1 97.69 271 GLU A C 1
ATOM 2204 O O . GLU A 1 271 ? 20.375 -5.059 -21.406 1 97.69 271 GLU A O 1
ATOM 2209 N N . HIS A 1 272 ? 20.578 -7.309 -21.656 1 97.88 272 HIS A N 1
ATOM 2210 C CA . HIS A 1 272 ? 19.125 -7.488 -21.672 1 97.88 272 HIS A CA 1
ATOM 2211 C C . HIS A 1 272 ? 18.516 -7.133 -20.328 1 97.88 272 HIS A C 1
ATOM 2213 O O . HIS A 1 272 ? 17.469 -6.492 -20.266 1 97.88 272 HIS A O 1
ATOM 2219 N N . ILE A 1 273 ? 19.156 -7.559 -19.25 1 98.19 273 ILE A N 1
ATOM 2220 C CA . ILE A 1 273 ? 18.656 -7.254 -17.922 1 98.19 273 ILE A CA 1
ATOM 2221 C C . ILE A 1 273 ? 18.578 -5.738 -17.734 1 98.19 273 ILE A C 1
ATOM 2223 O O . ILE A 1 273 ? 17.562 -5.219 -17.25 1 98.19 273 ILE A O 1
ATOM 2227 N N . LYS A 1 274 ? 19.625 -5.051 -18.141 1 98.19 274 LYS A N 1
ATOM 2228 C CA . LYS A 1 274 ? 19.656 -3.6 -17.984 1 98.19 274 LYS A CA 1
ATOM 2229 C C . LYS A 1 274 ? 18.5 -2.947 -18.734 1 98.19 274 LYS A C 1
ATOM 2231 O O . LYS A 1 274 ? 17.812 -2.076 -18.188 1 98.19 274 LYS A O 1
ATOM 2236 N N . LYS A 1 275 ? 18.281 -3.4 -19.938 1 98.12 275 LYS A N 1
ATOM 2237 C CA . LYS A 1 275 ? 17.172 -2.887 -20.734 1 98.12 275 LYS A CA 1
ATOM 2238 C C . LYS A 1 275 ? 15.828 -3.172 -20.062 1 98.12 275 LYS A C 1
ATOM 2240 O O . LYS A 1 275 ? 14.961 -2.303 -20.016 1 98.12 275 LYS A O 1
ATOM 2245 N N . ASN A 1 276 ? 15.719 -4.363 -19.562 1 98.56 276 ASN A N 1
ATOM 2246 C CA . ASN A 1 276 ? 14.477 -4.762 -18.922 1 98.56 276 ASN A CA 1
ATOM 2247 C C . ASN A 1 276 ? 14.242 -3.99 -17.625 1 98.56 276 ASN A C 1
ATOM 224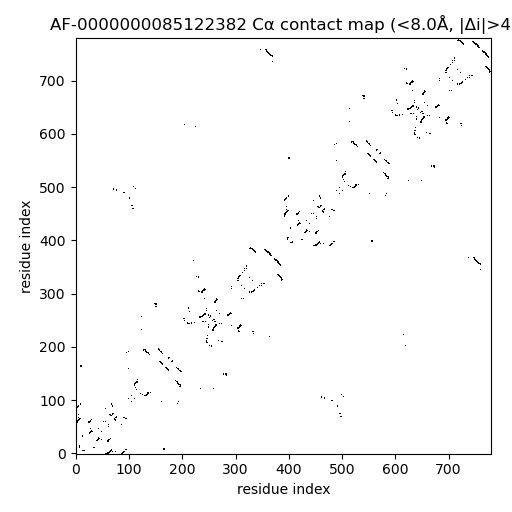9 O O . ASN A 1 276 ? 13.102 -3.629 -17.312 1 98.56 276 ASN A O 1
ATOM 2253 N N . LEU A 1 277 ? 15.297 -3.781 -16.859 1 98.44 277 LEU A N 1
ATOM 2254 C CA . LEU A 1 277 ? 15.188 -2.996 -15.633 1 98.44 277 LEU A CA 1
ATOM 2255 C C . LEU A 1 277 ? 14.672 -1.592 -15.93 1 98.44 277 LEU A C 1
ATOM 2257 O O . LEU A 1 277 ? 13.812 -1.072 -15.211 1 98.44 277 LEU A O 1
ATOM 2261 N N . THR A 1 278 ? 15.156 -0.986 -17 1 98.19 278 THR A N 1
ATOM 2262 C CA . THR A 1 278 ? 14.727 0.343 -17.422 1 98.19 278 THR A CA 1
ATOM 2263 C C . THR A 1 278 ? 13.273 0.318 -17.891 1 98.19 278 THR A C 1
ATOM 2265 O O . THR A 1 278 ? 12.461 1.139 -17.453 1 98.19 278 THR A O 1
ATOM 2268 N N . LYS A 1 279 ? 13.008 -0.662 -18.656 1 97.62 279 LYS A N 1
ATOM 2269 C CA . LYS A 1 279 ? 11.688 -0.788 -19.266 1 97.62 279 LYS A CA 1
ATOM 2270 C C . LYS A 1 279 ? 10.617 -0.978 -18.188 1 97.62 279 LYS A C 1
ATOM 2272 O O . LYS A 1 279 ? 9.539 -0.381 -18.266 1 97.62 279 LYS A O 1
ATOM 2277 N N . HIS A 1 280 ? 10.914 -1.761 -17.203 1 97.81 280 HIS A N 1
ATOM 2278 C CA . HIS A 1 280 ? 9.922 -2.119 -16.188 1 97.81 280 HIS A CA 1
ATOM 2279 C C . HIS A 1 280 ? 10.047 -1.233 -14.953 1 97.81 280 HIS A C 1
ATOM 2281 O O . HIS A 1 280 ? 9.375 -1.466 -13.953 1 97.81 280 HIS A O 1
ATOM 2287 N N . LYS A 1 281 ? 10.891 -0.223 -14.984 1 98 281 LYS A N 1
ATOM 2288 C CA . LYS A 1 281 ? 11.031 0.828 -13.984 1 98 281 LYS A CA 1
ATOM 2289 C C . LYS A 1 281 ? 11.383 0.242 -12.617 1 98 281 LYS A C 1
ATOM 2291 O O . LYS A 1 281 ? 10.758 0.583 -11.609 1 98 281 LYS A O 1
ATOM 2296 N N . VAL A 1 282 ? 12.359 -0.625 -12.609 1 97.75 282 VAL A N 1
ATOM 2297 C CA . VAL A 1 282 ? 12.789 -1.268 -11.367 1 97.75 282 VAL A CA 1
ATOM 2298 C C . VAL A 1 282 ? 13.734 -0.346 -10.609 1 97.75 282 VAL A C 1
ATOM 2300 O O . VAL A 1 282 ? 14.625 0.274 -11.203 1 97.75 282 VAL A O 1
ATOM 2303 N N . ILE A 1 283 ? 13.5 -0.266 -9.289 1 97.06 283 ILE A N 1
ATOM 2304 C CA . ILE A 1 283 ? 14.352 0.593 -8.477 1 97.06 283 ILE A CA 1
ATOM 2305 C C . ILE A 1 283 ? 14.961 -0.218 -7.332 1 97.06 283 ILE A C 1
ATOM 2307 O O . ILE A 1 283 ? 14.531 -1.343 -7.062 1 97.06 283 ILE A O 1
ATOM 2311 N N . ALA A 1 284 ? 16.016 0.347 -6.684 1 95.62 284 ALA A N 1
ATOM 2312 C CA . ALA A 1 284 ? 16.641 -0.184 -5.48 1 95.62 284 ALA A CA 1
ATOM 2313 C C . ALA A 1 284 ? 17.125 -1.617 -5.699 1 95.62 284 ALA A C 1
ATOM 2315 O O . ALA A 1 284 ? 16.875 -2.494 -4.867 1 95.62 284 ALA A O 1
ATOM 2316 N N . CYS A 1 285 ? 17.703 -1.828 -6.852 1 97.19 285 CYS A N 1
ATOM 2317 C CA . CYS A 1 285 ? 18.25 -3.145 -7.172 1 97.19 285 CYS A CA 1
ATOM 2318 C C . CYS A 1 285 ? 19.719 -3.059 -7.516 1 97.19 285 CYS A C 1
ATOM 2320 O O . CYS A 1 285 ? 20.266 -1.965 -7.688 1 97.19 285 CYS A O 1
ATOM 2322 N N . GLU A 1 286 ? 20.375 -4.168 -7.457 1 96.62 286 GLU A N 1
ATOM 2323 C CA . GLU A 1 286 ? 21.781 -4.281 -7.859 1 96.62 286 GLU A CA 1
ATOM 2324 C C . GLU A 1 286 ? 21.984 -5.434 -8.836 1 96.62 286 GLU A C 1
ATOM 2326 O O . GLU A 1 286 ? 21.344 -6.48 -8.711 1 96.62 286 GLU A O 1
ATOM 2331 N N . LEU A 1 287 ? 22.75 -5.195 -9.805 1 97.75 287 LEU A N 1
ATOM 2332 C CA . LEU A 1 287 ? 23.125 -6.199 -10.797 1 97.75 287 LEU A CA 1
ATOM 2333 C C . LEU A 1 287 ? 24.594 -6.57 -10.672 1 97.75 287 LEU A C 1
ATOM 2335 O O . LEU A 1 287 ? 25.469 -5.727 -10.891 1 97.75 287 LEU A O 1
ATOM 2339 N N . PHE A 1 288 ? 24.844 -7.766 -10.273 1 96.75 288 PHE A N 1
ATOM 2340 C CA . PHE A 1 288 ? 26.203 -8.273 -10.164 1 96.75 288 PHE A CA 1
ATOM 2341 C C . PHE A 1 288 ? 26.594 -9.062 -11.414 1 96.75 288 PHE A C 1
ATOM 2343 O O . PHE A 1 288 ? 25.938 -10.047 -11.758 1 96.75 288 PHE A O 1
ATOM 2350 N N . VAL A 1 289 ? 27.703 -8.625 -11.969 1 96.44 289 VAL A N 1
ATOM 2351 C CA . VAL A 1 289 ? 28.188 -9.25 -13.195 1 96.44 289 VAL A CA 1
ATOM 2352 C C . VAL A 1 289 ? 29.312 -10.227 -12.859 1 96.44 289 VAL A C 1
ATOM 2354 O O . VAL A 1 289 ? 30.266 -9.867 -12.164 1 96.44 289 VAL A O 1
ATOM 2357 N N . GLY A 1 290 ? 29.203 -11.438 -13.367 1 94.31 290 GLY A N 1
ATOM 2358 C CA . GLY A 1 290 ? 30.219 -12.453 -13.141 1 94.31 290 GLY A CA 1
ATOM 2359 C C . GLY A 1 290 ? 29.672 -13.711 -12.5 1 94.31 290 GLY A C 1
ATOM 2360 O O . GLY A 1 290 ? 28.453 -13.922 -12.477 1 94.31 290 GLY A O 1
ATOM 2361 N N . GLU A 1 291 ? 30.562 -14.555 -12.094 1 94.19 291 GLU A N 1
ATOM 2362 C CA . GLU A 1 291 ? 30.172 -15.789 -11.422 1 94.19 291 GLU A CA 1
ATOM 2363 C C . GLU A 1 291 ? 29.516 -15.5 -10.078 1 94.19 291 GLU A C 1
ATOM 2365 O O . GLU A 1 291 ? 30.125 -14.875 -9.203 1 94.19 291 GLU A O 1
ATOM 2370 N N . ALA A 1 292 ? 28.328 -15.945 -9.922 1 93.44 292 ALA A N 1
ATOM 2371 C CA . ALA A 1 292 ? 27.531 -15.633 -8.734 1 93.44 292 ALA A CA 1
ATOM 2372 C C . ALA A 1 292 ? 28.25 -16.062 -7.461 1 93.44 292 ALA A C 1
ATOM 2374 O O . ALA A 1 292 ? 28.297 -15.312 -6.484 1 93.44 292 ALA A O 1
ATOM 2375 N N . GLN A 1 293 ? 28.844 -17.266 -7.488 1 91.81 293 GLN A N 1
ATOM 2376 C CA . GLN A 1 293 ? 29.438 -17.859 -6.293 1 91.81 293 GLN A CA 1
ATOM 2377 C C . GLN A 1 293 ? 30.609 -17 -5.789 1 91.81 293 GLN A C 1
ATOM 2379 O O . GLN A 1 293 ? 30.969 -17.078 -4.613 1 91.81 293 GLN A O 1
ATOM 2384 N N . ASP A 1 294 ? 31.141 -16.188 -6.648 1 92.38 294 ASP A N 1
ATOM 2385 C CA . ASP A 1 294 ? 32.281 -15.344 -6.277 1 92.38 294 ASP A CA 1
ATOM 2386 C C . ASP A 1 294 ? 31.797 -14.086 -5.551 1 92.38 294 ASP A C 1
ATOM 2388 O O . ASP A 1 294 ? 32.594 -13.367 -4.953 1 92.38 294 ASP A O 1
ATOM 2392 N N . LYS A 1 295 ? 30.531 -13.828 -5.59 1 93.81 295 LYS A N 1
ATOM 2393 C CA . LYS A 1 295 ? 30.016 -12.57 -5.066 1 93.81 295 LYS A CA 1
ATOM 2394 C C . LYS A 1 295 ? 29.344 -12.766 -3.717 1 93.81 295 LYS A C 1
ATOM 2396 O O . LYS A 1 295 ? 29.172 -11.812 -2.955 1 93.81 295 LYS A O 1
ATOM 2401 N N . PHE A 1 296 ? 28.953 -13.977 -3.35 1 94.88 296 PHE A N 1
ATOM 2402 C CA . PHE A 1 296 ? 28.141 -14.266 -2.18 1 94.88 296 PHE A CA 1
ATOM 2403 C C . PHE A 1 296 ? 28.812 -13.766 -0.908 1 94.88 296 PHE A C 1
ATOM 2405 O O . PHE A 1 296 ? 28.172 -13.141 -0.061 1 94.88 296 PHE A O 1
ATOM 2412 N N . GLU A 1 297 ? 30.078 -13.938 -0.798 1 93.81 297 GLU A N 1
ATOM 2413 C CA . GLU A 1 297 ? 30.812 -13.633 0.425 1 93.81 297 GLU A CA 1
ATOM 2414 C C . GLU A 1 297 ? 31 -12.125 0.595 1 93.81 297 GLU A C 1
ATOM 2416 O O . GLU A 1 297 ? 31.203 -11.648 1.711 1 93.81 297 GLU A O 1
ATOM 2421 N N . SER A 1 298 ? 30.984 -11.469 -0.473 1 93.69 298 SER A N 1
ATOM 2422 C CA . SER A 1 298 ? 31.219 -10.031 -0.42 1 93.69 298 SER A CA 1
ATOM 2423 C C . SER A 1 298 ? 29.969 -9.273 0.04 1 93.69 298 SER A C 1
ATOM 2425 O O . SER A 1 298 ? 30.047 -8.094 0.396 1 93.69 298 SER A O 1
ATOM 2427 N N . LEU A 1 299 ? 28.875 -9.922 0.022 1 94.81 299 LEU A N 1
ATOM 2428 C CA . LEU A 1 299 ? 27.641 -9.266 0.408 1 94.81 299 LEU A CA 1
ATOM 2429 C C . LEU A 1 299 ? 27.453 -9.289 1.922 1 94.81 299 LEU A C 1
ATOM 2431 O O . LEU A 1 299 ? 27.578 -10.344 2.547 1 94.81 299 LEU A O 1
ATOM 2435 N N . GLU A 1 300 ? 27.188 -8.219 2.494 1 92.88 300 GLU A N 1
ATOM 2436 C CA . GLU A 1 300 ? 27.094 -8.102 3.945 1 92.88 300 GLU A CA 1
ATOM 2437 C C . GLU A 1 300 ? 25.734 -8.555 4.453 1 92.88 300 GLU A C 1
ATOM 2439 O O . GLU A 1 300 ? 25.641 -9.297 5.438 1 92.88 300 GLU A O 1
ATOM 2444 N N . GLU A 1 301 ? 24.734 -8.172 3.811 1 95.25 301 GLU A N 1
ATOM 2445 C CA . GLU A 1 301 ? 23.375 -8.438 4.289 1 95.25 301 GLU A CA 1
ATOM 2446 C C . GLU A 1 301 ? 22.938 -9.852 3.92 1 95.25 301 GLU A C 1
ATOM 2448 O O . GLU A 1 301 ? 23.203 -10.328 2.816 1 95.25 301 GLU A O 1
ATOM 2453 N N . ASN A 1 302 ? 22.234 -10.516 4.797 1 97.56 302 ASN A N 1
ATOM 2454 C CA . ASN A 1 302 ? 21.641 -11.812 4.535 1 97.56 302 ASN A CA 1
ATOM 2455 C C . ASN A 1 302 ? 20.266 -11.672 3.869 1 97.56 302 ASN A C 1
ATOM 2457 O O . ASN A 1 302 ? 19.484 -10.805 4.238 1 97.56 302 ASN A O 1
ATOM 2461 N N . PRO A 1 303 ? 20.016 -12.5 2.889 1 98.19 303 PRO A N 1
ATOM 2462 C CA . PRO A 1 303 ? 18.719 -12.43 2.197 1 98.19 303 PRO A CA 1
ATOM 2463 C C . PRO A 1 303 ? 17.609 -13.156 2.945 1 98.19 303 PRO A C 1
ATOM 2465 O O . PRO A 1 303 ? 17.875 -14.117 3.672 1 98.19 303 PRO A O 1
ATOM 2468 N N . GLN A 1 304 ? 16.391 -12.664 2.789 1 98.06 304 GLN A N 1
ATOM 2469 C CA . GLN A 1 304 ? 15.227 -13.383 3.275 1 98.06 304 GLN A CA 1
ATOM 2470 C C . GLN A 1 304 ? 14.734 -14.398 2.25 1 98.06 304 GLN A C 1
ATOM 2472 O O . GLN A 1 304 ? 14.086 -15.383 2.605 1 98.06 304 GLN A O 1
ATOM 2477 N N . ARG A 1 305 ? 15.016 -14.156 0.954 1 98.44 305 ARG A N 1
ATOM 2478 C CA . ARG A 1 305 ? 14.586 -15.016 -0.142 1 98.44 305 ARG A CA 1
ATOM 2479 C C . ARG A 1 305 ? 15.703 -15.203 -1.165 1 98.44 305 ARG A C 1
ATOM 2481 O O . ARG A 1 305 ? 16.406 -14.25 -1.497 1 98.44 305 ARG A O 1
ATOM 2488 N N . ILE A 1 306 ? 15.859 -16.422 -1.625 1 98.5 306 ILE A N 1
ATOM 2489 C CA . ILE A 1 306 ? 16.828 -16.75 -2.674 1 98.5 306 ILE A CA 1
ATOM 2490 C C . ILE A 1 306 ? 16.141 -17.578 -3.762 1 98.5 306 ILE A C 1
ATOM 2492 O O . ILE A 1 306 ? 15.453 -18.562 -3.469 1 98.5 306 ILE A O 1
ATOM 2496 N N . PHE A 1 307 ? 16.25 -17.156 -4.977 1 97.94 307 PHE A N 1
ATOM 2497 C CA . PHE A 1 307 ? 15.805 -17.938 -6.133 1 97.94 307 PHE A CA 1
ATOM 2498 C C . PHE A 1 307 ? 17 -18.375 -6.973 1 97.94 307 PHE A C 1
ATOM 2500 O O . PHE A 1 307 ? 17.812 -17.547 -7.395 1 97.94 307 PHE A O 1
ATOM 2507 N N . VAL A 1 308 ? 17.125 -19.625 -7.129 1 95.81 308 VAL A N 1
ATOM 2508 C CA . VAL A 1 308 ? 18.156 -20.172 -7.996 1 95.81 308 VAL A CA 1
ATOM 2509 C C . VAL A 1 308 ? 17.531 -20.688 -9.289 1 95.81 308 VAL A C 1
ATOM 2511 O O . VAL A 1 308 ? 17.031 -21.812 -9.344 1 95.81 308 VAL A O 1
ATOM 2514 N N . GLY A 1 309 ? 17.562 -19.828 -10.281 1 89 309 GLY A N 1
ATOM 2515 C CA . GLY A 1 309 ? 16.984 -20.188 -11.562 1 89 309 GLY A CA 1
ATOM 2516 C C . GLY A 1 309 ? 17.984 -20.766 -12.531 1 89 309 GLY A C 1
ATOM 2517 O O . GLY A 1 309 ? 17.609 -21.344 -13.555 1 89 309 GLY A O 1
ATOM 2518 N N . GLY A 1 310 ? 19.188 -20.547 -12.18 1 79.69 310 GLY A N 1
ATOM 2519 C CA . GLY A 1 310 ? 20.312 -21 -12.977 1 79.69 310 GLY A CA 1
ATOM 2520 C C . GLY A 1 310 ? 21.641 -20.906 -12.234 1 79.69 310 GLY A C 1
ATOM 2521 O O . GLY A 1 310 ? 21.672 -20.562 -11.047 1 79.69 310 GLY A O 1
ATOM 2522 N N . GLY A 1 311 ? 22.812 -21.266 -12.844 1 72.69 311 GLY A N 1
ATOM 2523 C CA . GLY A 1 311 ? 24.141 -21.109 -12.25 1 72.69 311 GLY A CA 1
ATOM 2524 C C . GLY A 1 311 ? 25.016 -22.328 -12.43 1 72.69 311 GLY A C 1
ATOM 2525 O O . GLY A 1 311 ? 26.234 -22.266 -12.227 1 72.69 311 GLY A O 1
ATOM 2526 N N . GLY A 1 312 ? 24.375 -23.297 -12.867 1 82 312 GLY A N 1
ATOM 2527 C CA . GLY A 1 312 ? 25.172 -24.469 -13.203 1 82 312 GLY A CA 1
ATOM 2528 C C . GLY A 1 312 ? 25.625 -25.25 -11.984 1 82 312 GLY A C 1
ATOM 2529 O O . GLY A 1 312 ? 25.062 -25.094 -10.891 1 82 312 GLY A O 1
ATOM 2530 N N . GLU A 1 313 ? 26.594 -26 -12.125 1 88.44 313 GLU A N 1
ATOM 2531 C CA . GLU A 1 313 ? 27.062 -26.922 -11.094 1 88.44 313 GLU A CA 1
ATOM 2532 C C . GLU A 1 313 ? 27.75 -26.172 -9.961 1 88.44 313 GLU A C 1
ATOM 2534 O O . GLU A 1 313 ? 27.656 -26.562 -8.797 1 88.44 313 GLU A O 1
ATOM 2539 N N . GLU A 1 314 ? 28.406 -25.109 -10.289 1 91.5 314 GLU A N 1
ATOM 2540 C CA . GLU A 1 314 ? 29.156 -24.359 -9.273 1 91.5 314 GLU A CA 1
ATOM 2541 C C . GLU A 1 314 ? 28.234 -23.719 -8.25 1 91.5 314 GLU A C 1
ATOM 2543 O O . GLU A 1 314 ? 28.547 -23.656 -7.066 1 91.5 314 GLU A O 1
ATOM 2548 N N . VAL A 1 315 ? 27.109 -23.266 -8.672 1 93.44 315 VAL A N 1
ATOM 2549 C CA . VAL A 1 315 ? 26.125 -22.703 -7.75 1 93.44 315 VAL A CA 1
ATOM 2550 C C . VAL A 1 315 ? 25.516 -23.812 -6.898 1 93.44 315 VAL A C 1
ATOM 2552 O O . VAL A 1 315 ? 25.281 -23.625 -5.703 1 93.44 315 VAL A O 1
ATOM 2555 N N . ILE A 1 316 ? 25.312 -24.953 -7.492 1 93.69 316 ILE A N 1
ATOM 2556 C CA . ILE A 1 316 ? 24.719 -26.094 -6.789 1 93.69 316 ILE A CA 1
ATOM 2557 C C . ILE A 1 316 ? 25.609 -26.484 -5.617 1 93.69 316 ILE A C 1
ATOM 2559 O O . ILE A 1 316 ? 25.125 -26.734 -4.512 1 93.69 316 ILE A O 1
ATOM 2563 N N . LYS A 1 317 ? 26.875 -26.469 -5.879 1 94.88 317 LYS A N 1
ATOM 2564 C CA . LYS A 1 317 ? 27.828 -26.828 -4.836 1 94.88 317 LYS A CA 1
ATOM 2565 C C . LYS A 1 317 ? 27.75 -25.844 -3.664 1 94.88 317 LYS A C 1
ATOM 2567 O O . LYS A 1 317 ? 28.172 -26.188 -2.549 1 94.88 317 LYS A O 1
ATOM 2572 N N . ARG A 1 318 ? 27.234 -24.703 -3.891 1 96.25 318 ARG A N 1
ATOM 2573 C CA . ARG A 1 318 ? 27.234 -23.656 -2.883 1 96.25 318 ARG A CA 1
ATOM 2574 C C . ARG A 1 318 ? 25.891 -23.594 -2.164 1 96.25 318 ARG A C 1
ATOM 2576 O O . ARG A 1 318 ? 25.672 -22.719 -1.314 1 96.25 318 ARG A O 1
ATOM 2583 N N . LEU A 1 319 ? 25 -24.484 -2.416 1 96.75 319 LEU A N 1
ATOM 2584 C CA . LEU A 1 319 ? 23.672 -24.469 -1.822 1 96.75 319 LEU A CA 1
ATOM 2585 C C . LEU A 1 319 ? 23.75 -24.484 -0.3 1 96.75 319 LEU A C 1
ATOM 2587 O O . LEU A 1 319 ? 23.031 -23.75 0.373 1 96.75 319 LEU A O 1
ATOM 2591 N N . PRO A 1 320 ? 24.688 -25.281 0.3 1 97.25 320 PRO A N 1
ATOM 2592 C CA . PRO A 1 320 ? 24.812 -25.234 1.759 1 97.25 320 PRO A CA 1
ATOM 2593 C C . PRO A 1 320 ? 25.203 -23.859 2.281 1 97.25 320 PRO A C 1
ATOM 2595 O O . PRO A 1 320 ? 24.719 -23.422 3.32 1 97.25 320 PRO A O 1
ATOM 2598 N N . TYR A 1 321 ? 26.047 -23.219 1.574 1 97.25 321 TYR A N 1
ATOM 2599 C CA . TYR A 1 321 ? 26.453 -21.875 1.959 1 97.25 321 TYR A CA 1
ATOM 2600 C C . TYR A 1 321 ? 25.281 -20.906 1.846 1 97.25 321 TYR A C 1
ATOM 2602 O O . TYR A 1 321 ? 25.078 -20.062 2.721 1 97.25 321 TYR A O 1
ATOM 2610 N N . LEU A 1 322 ? 24.531 -21 0.745 1 97.75 322 LEU A N 1
ATOM 2611 C CA . LEU A 1 322 ? 23.359 -20.141 0.554 1 97.75 322 LEU A CA 1
ATOM 2612 C C . LEU A 1 322 ? 22.344 -20.359 1.675 1 97.75 322 LEU A C 1
ATOM 2614 O O . LEU A 1 322 ? 21.719 -19.391 2.137 1 97.75 322 LEU A O 1
ATOM 2618 N N . TYR A 1 323 ? 22.203 -21.578 2.082 1 97.81 323 TYR A N 1
ATOM 2619 C CA . TYR A 1 323 ? 21.328 -21.891 3.207 1 97.81 323 TYR A CA 1
ATOM 2620 C C . TYR A 1 323 ? 21.812 -21.172 4.473 1 97.81 323 TYR A C 1
ATOM 2622 O O . TYR A 1 323 ? 21 -20.625 5.215 1 97.81 323 TYR A O 1
ATOM 2630 N N . LYS A 1 324 ? 23.094 -21.219 4.66 1 96.62 324 LYS A N 1
ATOM 2631 C CA . LYS A 1 324 ? 23.656 -20.547 5.816 1 96.62 324 LYS A CA 1
ATOM 2632 C C . LYS A 1 324 ? 23.391 -19.047 5.758 1 96.62 324 LYS A C 1
ATOM 2634 O O . LYS A 1 324 ? 23.141 -18.406 6.785 1 96.62 324 LYS A O 1
ATOM 2639 N N . ARG A 1 325 ? 23.391 -18.453 4.598 1 97.31 325 ARG A N 1
ATOM 2640 C CA . ARG A 1 325 ? 23.203 -17.016 4.398 1 97.31 325 ARG A CA 1
ATOM 2641 C C . ARG A 1 325 ? 21.734 -16.641 4.543 1 97.31 325 ARG A C 1
ATOM 2643 O O . ARG A 1 325 ? 21.422 -15.469 4.773 1 97.31 325 ARG A O 1
ATOM 2650 N N . LEU A 1 326 ? 20.891 -17.594 4.355 1 97.75 326 LEU A N 1
ATOM 2651 C CA . LEU A 1 326 ? 19.453 -17.328 4.449 1 97.75 326 LEU A CA 1
ATOM 2652 C C . LEU A 1 326 ? 19.078 -16.922 5.871 1 97.75 326 LEU A C 1
ATOM 2654 O O . LEU A 1 326 ? 19.531 -17.547 6.84 1 97.75 326 LEU A O 1
ATOM 2658 N N . GLU A 1 327 ? 18.281 -15.883 6.051 1 97.25 327 GLU A N 1
ATOM 2659 C CA . GLU A 1 327 ? 17.75 -15.516 7.363 1 97.25 327 GLU A CA 1
ATOM 2660 C C . GLU A 1 327 ? 16.828 -16.594 7.918 1 97.25 327 GLU A C 1
ATOM 2662 O O . GLU A 1 327 ? 16.281 -17.406 7.16 1 97.25 327 GLU A O 1
ATOM 2667 N N . GLU A 1 328 ? 16.719 -16.578 9.219 1 96 328 GLU A N 1
ATOM 2668 C CA . GLU A 1 328 ? 15.742 -17.484 9.828 1 96 328 GLU A CA 1
ATOM 2669 C C . GLU A 1 328 ? 14.336 -17.234 9.273 1 96 328 GLU A C 1
ATOM 2671 O O . GLU A 1 328 ? 13.906 -16.094 9.148 1 96 328 GLU A O 1
ATOM 2676 N N . GLY A 1 329 ? 13.695 -18.375 8.906 1 94.25 329 GLY A N 1
ATOM 2677 C CA . GLY A 1 329 ? 12.383 -18.266 8.289 1 94.25 329 GLY A CA 1
ATOM 2678 C C . GLY A 1 329 ? 12.445 -17.938 6.809 1 94.25 329 GLY A C 1
ATOM 2679 O O . GLY A 1 329 ? 11.414 -17.844 6.145 1 94.25 329 GLY A O 1
ATOM 2680 N N . GLY A 1 330 ? 13.672 -17.766 6.336 1 97.31 330 GLY A N 1
ATOM 2681 C CA . GLY A 1 330 ? 13.859 -17.469 4.926 1 97.31 330 GLY A CA 1
ATOM 2682 C C . GLY A 1 330 ? 13.547 -18.641 4.016 1 97.31 330 GLY A C 1
ATOM 2683 O O . GLY A 1 330 ? 13.422 -19.781 4.48 1 97.31 330 GLY A O 1
ATOM 2684 N N . ILE A 1 331 ? 13.344 -18.406 2.711 1 97.38 331 ILE A N 1
ATOM 2685 C CA . ILE A 1 331 ? 12.984 -19.422 1.736 1 97.38 331 ILE A CA 1
ATOM 2686 C C . ILE A 1 331 ? 13.969 -19.391 0.566 1 97.38 331 ILE A C 1
ATOM 2688 O O . ILE A 1 331 ? 14.297 -18.312 0.058 1 97.38 331 ILE A O 1
ATOM 2692 N N . MET A 1 332 ? 14.477 -20.484 0.269 1 98.12 332 MET A N 1
ATOM 2693 C CA . MET A 1 332 ? 15.242 -20.672 -0.958 1 98.12 332 MET A CA 1
ATOM 2694 C C . MET A 1 332 ? 14.5 -21.578 -1.932 1 98.12 332 MET A C 1
ATOM 2696 O O . MET A 1 332 ? 14.047 -22.656 -1.557 1 98.12 332 MET A O 1
ATOM 2700 N N . LEU A 1 333 ? 14.266 -21.078 -3.092 1 97.19 333 LEU A N 1
ATOM 2701 C CA . LEU A 1 333 ? 13.594 -21.828 -4.145 1 97.19 333 LEU A CA 1
ATOM 2702 C C . LEU A 1 333 ? 14.531 -22.078 -5.316 1 97.19 333 LEU A C 1
ATOM 2704 O O . LEU A 1 333 ? 15.18 -21.156 -5.809 1 97.19 333 LEU A O 1
ATOM 2708 N N . ILE A 1 334 ? 14.602 -23.344 -5.727 1 95.5 334 ILE A N 1
ATOM 2709 C CA . ILE A 1 334 ? 15.516 -23.75 -6.793 1 95.5 334 ILE A CA 1
ATOM 2710 C C . ILE A 1 334 ? 14.734 -24.406 -7.926 1 95.5 334 ILE A C 1
ATOM 2712 O O . ILE A 1 334 ? 13.969 -25.344 -7.699 1 95.5 334 ILE A O 1
ATOM 2716 N N . ASN A 1 335 ? 14.867 -23.859 -9.086 1 91.38 335 ASN A N 1
ATOM 2717 C CA . ASN A 1 335 ? 14.281 -24.484 -10.266 1 91.38 335 ASN A CA 1
ATOM 2718 C C . ASN A 1 335 ? 15.289 -25.391 -10.977 1 91.38 335 ASN A C 1
ATOM 2720 O O . ASN A 1 335 ? 16.391 -24.953 -11.336 1 91.38 335 ASN A O 1
ATOM 2724 N N . ALA A 1 336 ? 15 -26.656 -11.078 1 86.5 336 ALA A N 1
ATOM 2725 C CA . ALA A 1 336 ? 15.812 -27.609 -11.828 1 86.5 336 ALA A CA 1
ATOM 2726 C C . ALA A 1 336 ? 15.141 -27.984 -13.148 1 86.5 336 ALA A C 1
ATOM 2728 O O . ALA A 1 336 ? 14.047 -28.547 -13.156 1 86.5 336 ALA A O 1
ATOM 2729 N N . ILE A 1 337 ? 15.867 -27.703 -14.266 1 75.5 337 ILE A N 1
ATOM 2730 C CA . ILE A 1 337 ? 15.266 -27.984 -15.562 1 75.5 337 ILE A CA 1
ATOM 2731 C C . ILE A 1 337 ? 15.656 -29.375 -16.031 1 75.5 337 ILE A C 1
ATOM 2733 O O . ILE A 1 337 ? 14.945 -30 -16.828 1 75.5 337 ILE A O 1
ATOM 2737 N N . THR A 1 338 ? 16.859 -29.875 -15.406 1 81.38 338 THR A N 1
ATOM 2738 C CA . THR A 1 338 ? 17.281 -31.203 -15.805 1 81.38 338 THR A CA 1
ATOM 2739 C C . THR A 1 338 ? 17.281 -32.156 -14.609 1 81.38 338 THR A C 1
ATOM 2741 O O . THR A 1 338 ? 17.469 -31.719 -13.469 1 81.38 338 THR A O 1
ATOM 2744 N N . LEU A 1 339 ? 17.141 -33.375 -14.969 1 86.5 339 LEU A N 1
ATOM 2745 C CA . LEU A 1 339 ? 17.172 -34.406 -13.938 1 86.5 339 LEU A CA 1
ATOM 2746 C C . LEU A 1 339 ? 18.578 -34.531 -13.352 1 86.5 339 LEU A C 1
ATOM 2748 O O . LEU A 1 339 ? 18.734 -34.844 -12.164 1 86.5 339 LEU A O 1
ATOM 2752 N N . LYS A 1 340 ? 19.531 -34.25 -14.156 1 88.19 340 LYS A N 1
ATOM 2753 C CA . LYS A 1 340 ? 20.906 -34.281 -13.672 1 88.19 340 LYS A CA 1
ATOM 2754 C C . LYS A 1 340 ? 21.125 -33.25 -12.562 1 88.19 340 LYS A C 1
ATOM 2756 O O . LYS A 1 340 ? 21.672 -33.562 -11.508 1 88.19 340 LYS A O 1
ATOM 2761 N N . HIS A 1 341 ? 20.641 -32.062 -12.82 1 87.88 341 HIS A N 1
ATOM 2762 C CA . HIS A 1 341 ? 20.766 -31.016 -11.812 1 87.88 341 HIS A CA 1
ATOM 2763 C C . HIS A 1 341 ? 19.969 -31.359 -10.562 1 87.88 341 HIS A C 1
ATOM 2765 O O . HIS A 1 341 ? 20.438 -31.125 -9.445 1 87.88 341 HIS A O 1
ATOM 2771 N N . LEU A 1 342 ? 18.812 -31.922 -10.797 1 90.25 342 LEU A N 1
ATOM 2772 C CA . LEU A 1 342 ? 17.969 -32.312 -9.664 1 90.25 342 LEU A CA 1
ATOM 2773 C C . LEU A 1 342 ? 18.703 -33.312 -8.766 1 90.25 342 LEU A C 1
ATOM 2775 O O . LEU A 1 342 ? 18.719 -33.156 -7.547 1 90.25 342 LEU A O 1
ATOM 2779 N N . SER A 1 343 ? 19.297 -34.25 -9.406 1 90.69 343 SER A N 1
ATOM 2780 C CA . SER A 1 343 ? 20.016 -35.281 -8.672 1 90.69 343 SER A CA 1
ATOM 2781 C C . SER A 1 343 ? 21.188 -34.688 -7.902 1 90.69 343 SER A C 1
ATOM 2783 O O . SER A 1 343 ? 21.406 -35 -6.734 1 90.69 343 SER A O 1
ATOM 2785 N N . MET A 1 344 ? 21.875 -33.844 -8.539 1 92.25 344 MET A N 1
ATOM 2786 C CA . MET A 1 344 ? 23.016 -33.188 -7.902 1 92.25 344 MET A CA 1
ATOM 2787 C C . MET A 1 344 ? 22.578 -32.375 -6.699 1 92.25 344 MET A C 1
ATOM 2789 O O . MET A 1 344 ? 23.219 -32.406 -5.645 1 92.25 344 MET A O 1
ATOM 2793 N N . MET A 1 345 ? 21.578 -31.656 -6.863 1 93.44 345 MET A N 1
ATOM 2794 C CA . MET A 1 345 ? 21.062 -30.812 -5.789 1 93.44 345 MET A CA 1
ATOM 2795 C C . MET A 1 345 ? 20.625 -31.641 -4.59 1 93.44 345 MET A C 1
ATOM 2797 O O . MET A 1 345 ? 20.938 -31.297 -3.447 1 93.44 345 MET A O 1
ATOM 2801 N N . ASN A 1 346 ? 19.953 -32.688 -4.938 1 92.38 346 ASN A N 1
ATOM 2802 C CA . ASN A 1 346 ? 19.531 -33.594 -3.881 1 92.38 346 ASN A CA 1
ATOM 2803 C C . ASN A 1 346 ? 20.719 -34.125 -3.088 1 92.38 346 ASN A C 1
ATOM 2805 O O . ASN A 1 346 ? 20.672 -34.188 -1.857 1 92.38 346 ASN A O 1
ATOM 2809 N N . MET A 1 347 ? 21.656 -34.5 -3.771 1 94.5 347 MET A N 1
ATOM 2810 C CA . MET A 1 347 ? 22.844 -35.062 -3.133 1 94.5 347 MET A CA 1
ATOM 2811 C C . MET A 1 347 ? 23.5 -34.031 -2.219 1 94.5 347 MET A C 1
ATOM 2813 O O . MET A 1 347 ? 23.781 -34.312 -1.055 1 94.5 347 MET A O 1
ATOM 2817 N N . VAL A 1 348 ? 23.672 -32.844 -2.719 1 95.81 348 VAL A N 1
ATOM 2818 C CA . VAL A 1 348 ? 24.344 -31.766 -1.988 1 95.81 348 VAL A CA 1
ATOM 2819 C C . VAL A 1 348 ? 23.531 -31.406 -0.742 1 95.81 348 VAL A C 1
ATOM 2821 O O . VAL A 1 348 ? 24.094 -31.266 0.348 1 95.81 348 VAL A O 1
ATOM 2824 N N . LEU A 1 349 ? 22.266 -31.312 -0.795 1 96 349 LEU A N 1
ATOM 2825 C CA . LEU A 1 349 ? 21.406 -30.922 0.317 1 96 349 LEU A CA 1
ATOM 2826 C C . LEU A 1 349 ? 21.359 -32.031 1.376 1 96 349 LEU A C 1
ATOM 2828 O O . LEU A 1 349 ? 21.391 -31.734 2.574 1 96 349 LEU A O 1
ATOM 2832 N N . ASN A 1 350 ? 21.312 -33.25 0.904 1 95.19 350 ASN A N 1
ATOM 2833 C CA . ASN A 1 350 ? 21.297 -34.375 1.84 1 95.19 350 ASN A CA 1
ATOM 2834 C C . ASN A 1 350 ? 22.609 -34.469 2.617 1 95.19 350 ASN A C 1
ATOM 2836 O O . ASN A 1 350 ? 22.594 -34.719 3.828 1 95.19 350 ASN A O 1
ATOM 2840 N N . GLU A 1 351 ? 23.609 -34.344 1.904 1 96.38 351 GLU A N 1
ATOM 2841 C CA . GLU A 1 351 ? 24.922 -34.375 2.553 1 96.38 351 GLU A CA 1
ATOM 2842 C C . GLU A 1 351 ? 25.047 -33.281 3.607 1 96.38 351 GLU A C 1
ATOM 2844 O O . GLU A 1 351 ? 25.688 -33.5 4.641 1 96.38 351 GLU A O 1
ATOM 2849 N N . ALA A 1 352 ? 24.453 -32.188 3.359 1 96.56 352 ALA A N 1
ATOM 2850 C CA . ALA A 1 352 ? 24.5 -31.062 4.281 1 96.56 352 ALA A CA 1
ATOM 2851 C C . ALA A 1 352 ? 23.406 -31.156 5.328 1 96.56 352 ALA A C 1
ATOM 2853 O O . ALA A 1 352 ? 23.266 -30.266 6.18 1 96.56 352 ALA A O 1
ATOM 2854 N N . ASN A 1 353 ? 22.547 -32.156 5.277 1 95.25 353 ASN A N 1
ATOM 2855 C CA . ASN A 1 353 ? 21.438 -32.375 6.195 1 95.25 353 ASN A CA 1
ATOM 2856 C C . ASN A 1 353 ? 20.453 -31.203 6.199 1 95.25 353 ASN A C 1
ATOM 2858 O O . ASN A 1 353 ? 20.047 -30.719 7.262 1 95.25 353 ASN A O 1
ATOM 2862 N N . ILE A 1 354 ? 20.188 -30.672 5.004 1 95.5 354 ILE A N 1
ATOM 2863 C CA . ILE A 1 354 ? 19.219 -29.594 4.832 1 95.5 354 ILE A CA 1
ATOM 2864 C C . ILE A 1 354 ? 17.891 -30.188 4.367 1 95.5 354 ILE A C 1
ATOM 2866 O O . ILE A 1 354 ? 17.828 -30.938 3.395 1 95.5 354 ILE A O 1
ATOM 2870 N N . ASP A 1 355 ? 16.859 -29.844 5.098 1 94 355 ASP A N 1
ATOM 2871 C CA . ASP A 1 355 ? 15.523 -30.312 4.73 1 94 355 ASP A CA 1
ATOM 2872 C C . ASP A 1 355 ? 14.984 -29.531 3.525 1 94 355 ASP A C 1
ATOM 2874 O O . ASP A 1 355 ? 15.211 -28.328 3.404 1 94 355 ASP A O 1
ATOM 2878 N N . TYR A 1 356 ? 14.305 -30.25 2.637 1 94.44 356 TYR A N 1
ATOM 2879 C CA . TYR A 1 356 ? 13.742 -29.625 1.442 1 94.44 356 TYR A CA 1
ATOM 2880 C C . TYR A 1 356 ? 12.5 -30.375 0.973 1 94.44 356 TYR A C 1
ATOM 2882 O O . TYR A 1 356 ? 12.25 -31.5 1.404 1 94.44 356 TYR A O 1
ATOM 2890 N N . GLU A 1 357 ? 11.688 -29.703 0.187 1 91.94 357 GLU A N 1
ATOM 2891 C CA . GLU A 1 357 ? 10.555 -30.281 -0.526 1 91.94 357 GLU A CA 1
ATOM 2892 C C . GLU A 1 357 ? 10.727 -30.141 -2.037 1 91.94 357 GLU A C 1
ATOM 2894 O O . GLU A 1 357 ? 11.219 -29.125 -2.525 1 91.94 357 GLU A O 1
ATOM 2899 N N . ILE A 1 358 ? 10.32 -31.219 -2.746 1 92.56 358 ILE A N 1
ATOM 2900 C CA . ILE A 1 358 ? 10.398 -31.172 -4.203 1 92.56 358 ILE A CA 1
ATOM 2901 C C . ILE A 1 358 ? 9 -31.297 -4.801 1 92.56 358 ILE A C 1
ATOM 2903 O O . ILE A 1 358 ? 8.203 -32.125 -4.367 1 92.56 358 ILE A O 1
ATOM 2907 N N . HIS A 1 359 ? 8.781 -30.406 -5.715 1 90.06 359 HIS A N 1
ATOM 2908 C CA . HIS A 1 359 ? 7.562 -30.469 -6.512 1 90.06 359 HIS A CA 1
ATOM 2909 C C . HIS A 1 359 ? 7.871 -30.391 -8 1 90.06 359 HIS A C 1
ATOM 2911 O O . HIS A 1 359 ? 8.875 -29.812 -8.406 1 90.06 359 HIS A O 1
ATOM 2917 N N . SER A 1 360 ? 7.109 -31.109 -8.766 1 90.62 360 SER A N 1
ATOM 2918 C CA . SER A 1 360 ? 7.172 -30.922 -10.211 1 90.62 360 SER A CA 1
ATOM 2919 C C . SER A 1 360 ? 5.84 -30.406 -10.758 1 90.62 360 SER A C 1
ATOM 2921 O O . SER A 1 360 ? 4.777 -30.781 -10.266 1 90.62 360 SER A O 1
ATOM 2923 N N . ILE A 1 361 ? 5.957 -29.5 -11.672 1 86.06 361 ILE A N 1
ATOM 2924 C CA . ILE A 1 361 ? 4.785 -28.859 -12.258 1 86.06 361 ILE A CA 1
ATOM 2925 C C . ILE A 1 361 ? 4.828 -28.984 -13.781 1 86.06 361 ILE A C 1
ATOM 2927 O O . ILE A 1 361 ? 5.871 -28.766 -14.398 1 86.06 361 ILE A O 1
ATOM 2931 N N . SER A 1 362 ? 3.725 -29.359 -14.312 1 87.69 362 SER A N 1
ATOM 2932 C CA . SER A 1 362 ? 3.574 -29.438 -15.766 1 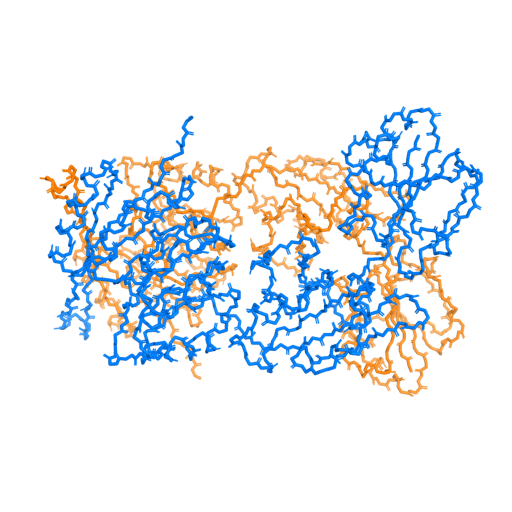87.69 362 SER A CA 1
ATOM 2933 C C . SER A 1 362 ? 2.375 -28.625 -16.234 1 87.69 362 SER A C 1
ATOM 2935 O O . SER A 1 362 ? 1.304 -28.672 -15.633 1 87.69 362 SER A O 1
ATOM 2937 N N . LEU A 1 363 ? 2.627 -27.766 -17.25 1 88 363 LEU A N 1
ATOM 2938 C CA . LEU A 1 363 ? 1.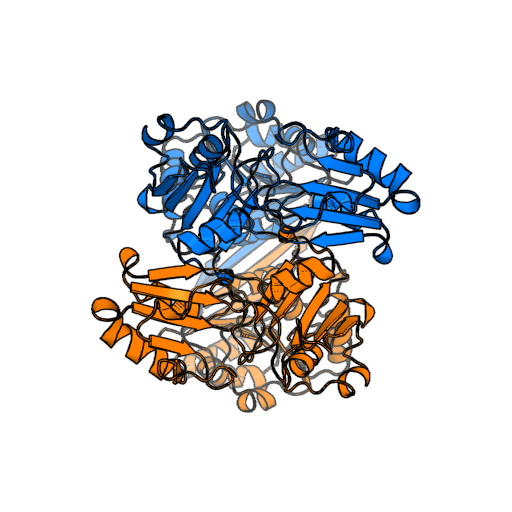568 -27 -17.891 1 88 363 LEU A CA 1
ATOM 2939 C C . LEU A 1 363 ? 1.325 -27.469 -19.312 1 88 363 LEU A C 1
ATOM 2941 O O . LEU A 1 363 ? 2.273 -27.734 -20.062 1 88 363 LEU A O 1
ATOM 2945 N N . THR A 1 364 ? 0.103 -27.688 -19.641 1 90.38 364 THR A N 1
ATOM 2946 C CA . THR A 1 364 ? -0.317 -27.969 -21.016 1 90.38 364 THR A CA 1
ATOM 2947 C C . THR A 1 364 ? -1.289 -26.906 -21.516 1 90.38 364 THR A C 1
ATOM 2949 O O . THR A 1 364 ? -2.256 -26.562 -20.828 1 90.38 364 THR A O 1
ATOM 2952 N N . THR A 1 365 ? -0.962 -26.391 -22.672 1 89.06 365 THR A N 1
ATOM 2953 C CA . THR A 1 365 ? -1.863 -25.438 -23.312 1 89.06 365 THR A CA 1
ATOM 2954 C C . THR A 1 365 ? -2.66 -26.109 -24.422 1 89.06 365 THR A C 1
ATOM 2956 O O . THR A 1 365 ? -2.115 -26.906 -25.188 1 89.06 365 THR A O 1
ATOM 2959 N N . TYR A 1 366 ? -3.9 -25.719 -24.406 1 88.75 366 TYR A N 1
ATOM 2960 C CA . TYR A 1 366 ? -4.77 -26.25 -25.453 1 88.75 366 TYR A CA 1
ATOM 2961 C C . TYR A 1 366 ? -5.176 -25.156 -26.438 1 88.75 366 TYR A C 1
ATOM 2963 O O . TYR A 1 366 ? -5.75 -24.141 -26.031 1 88.75 366 TYR A O 1
ATOM 2971 N N . LYS A 1 367 ? -4.832 -25.375 -27.656 1 86.5 367 LYS A N 1
ATOM 2972 C CA . LYS A 1 367 ? -5.105 -24.375 -28.688 1 86.5 367 LYS A CA 1
ATOM 2973 C C . LYS A 1 367 ? -6.234 -24.828 -29.609 1 86.5 367 LYS A C 1
ATOM 2975 O O . LYS A 1 367 ? -6.605 -26 -29.609 1 86.5 367 LYS A O 1
ATOM 2980 N N . GLY A 1 368 ? -6.75 -23.844 -30.359 1 81.25 368 GLY A N 1
ATOM 2981 C CA . GLY A 1 368 ? -7.785 -24.125 -31.344 1 81.25 368 GLY A CA 1
ATOM 2982 C C . GLY A 1 368 ? -9.031 -24.75 -30.734 1 81.25 368 GLY A C 1
ATOM 2983 O O . GLY A 1 368 ? -9.602 -25.688 -31.281 1 81.25 368 GLY A O 1
ATOM 2984 N N . LYS A 1 369 ? -9.398 -24.297 -29.578 1 80.75 369 LYS A N 1
ATOM 2985 C CA . LYS A 1 369 ? -10.57 -24.828 -28.891 1 80.75 369 LYS A CA 1
ATOM 2986 C C . LYS A 1 369 ? -10.43 -26.328 -28.672 1 80.75 369 LYS A C 1
ATOM 2988 O O . LYS A 1 369 ? -11.328 -27.109 -29.031 1 80.75 369 LYS A O 1
ATOM 2993 N N . LEU A 1 370 ? -9.344 -26.797 -28.281 1 80.75 370 LEU A N 1
ATOM 2994 C CA . LEU A 1 370 ? -8.969 -28.141 -27.844 1 80.75 370 LEU A CA 1
ATOM 2995 C C . LEU A 1 370 ? -8.477 -28.969 -29.031 1 80.75 370 LEU A C 1
ATOM 2997 O O . LEU A 1 370 ? -8.266 -30.172 -28.891 1 80.75 370 LEU A O 1
ATOM 3001 N N . ASP A 1 371 ? -8.188 -28.391 -30.156 1 84.44 371 ASP A N 1
ATOM 3002 C CA . ASP A 1 371 ? -7.715 -29.094 -31.344 1 84.44 371 ASP A CA 1
ATOM 3003 C C . ASP A 1 371 ? -6.258 -29.516 -31.172 1 84.44 371 ASP A C 1
ATOM 3005 O O . ASP A 1 371 ? -5.836 -30.531 -31.734 1 84.44 371 ASP A O 1
ATOM 3009 N N . LEU A 1 372 ? -5.582 -28.672 -30.438 1 87.31 372 LEU A N 1
ATOM 3010 C CA . LEU A 1 372 ? -4.145 -28.891 -30.312 1 87.31 372 LEU A CA 1
ATOM 3011 C C . LEU A 1 372 ? -3.707 -28.906 -28.859 1 87.31 372 LEU A C 1
ATOM 3013 O O . LEU A 1 372 ? -4.148 -28.078 -28.062 1 87.31 372 LEU A O 1
ATOM 3017 N N . VAL A 1 373 ? -2.965 -29.922 -28.5 1 87.88 373 VAL A N 1
ATOM 3018 C CA . VAL A 1 373 ? -2.391 -30.062 -27.172 1 87.88 373 VAL A CA 1
ATOM 3019 C C . VAL A 1 373 ? -0.898 -29.734 -27.219 1 87.88 373 VAL A C 1
ATOM 3021 O O . VAL A 1 373 ? -0.143 -30.359 -27.969 1 87.88 373 VAL A O 1
ATOM 3024 N N . GLU A 1 374 ? -0.516 -28.781 -26.406 1 90.62 374 GLU A N 1
ATOM 3025 C CA . GLU A 1 374 ? 0.879 -28.359 -26.375 1 90.62 374 GLU A CA 1
ATOM 3026 C C . GLU A 1 374 ? 1.441 -28.406 -24.953 1 90.62 374 GLU A C 1
ATOM 3028 O O . GLU A 1 374 ? 1.366 -27.438 -24.219 1 90.62 374 GLU A O 1
ATOM 3033 N N . PRO A 1 375 ? 2.008 -29.594 -24.625 1 87.88 375 PRO A N 1
ATOM 3034 C CA . PRO A 1 375 ? 2.643 -29.688 -23.312 1 87.88 375 PRO A CA 1
ATOM 3035 C C . PRO A 1 375 ? 3.945 -28.891 -23.219 1 87.88 375 PRO A C 1
ATOM 3037 O O . PRO A 1 375 ? 4.691 -28.828 -24.203 1 87.88 375 PRO A O 1
ATOM 3040 N N . GLU A 1 376 ? 4.121 -28.312 -22.094 1 84.69 376 GLU A N 1
ATOM 3041 C CA . GLU A 1 376 ? 5.383 -27.625 -21.828 1 84.69 376 GLU A CA 1
ATOM 3042 C C . GLU A 1 376 ? 6.34 -28.5 -21.031 1 84.69 376 GLU A C 1
ATOM 3044 O O . GLU A 1 376 ? 5.93 -29.516 -20.453 1 84.69 376 GLU A O 1
ATOM 3049 N N . ARG A 1 377 ? 7.594 -28.078 -21.062 1 83.44 377 ARG A N 1
ATOM 3050 C CA . ARG A 1 377 ? 8.602 -28.812 -20.312 1 83.44 377 ARG A CA 1
ATOM 3051 C C . ARG A 1 377 ? 8.297 -28.781 -18.812 1 83.44 377 ARG A C 1
ATOM 3053 O O . ARG A 1 377 ? 7.891 -27.75 -18.281 1 83.44 377 ARG A O 1
ATOM 3060 N N . GLN A 1 378 ? 8.5 -29.984 -18.297 1 85.62 378 GLN A N 1
ATOM 3061 C CA . GLN A 1 378 ? 8.266 -30.125 -16.859 1 85.62 378 GLN A CA 1
ATOM 3062 C C . GLN A 1 378 ? 9.281 -29.312 -16.062 1 85.62 378 GLN A C 1
ATOM 3064 O O . GLN A 1 378 ? 10.461 -29.266 -16.406 1 85.62 378 GLN A O 1
ATOM 3069 N N . LEU A 1 379 ? 8.75 -28.672 -14.984 1 87.44 379 LEU A N 1
ATOM 3070 C CA . LEU A 1 379 ? 9.594 -27.922 -14.062 1 87.44 379 LEU A CA 1
ATOM 3071 C C . LEU A 1 379 ? 9.711 -28.641 -12.727 1 87.44 379 LEU A C 1
ATOM 3073 O O . LEU A 1 379 ? 8.695 -29.047 -12.133 1 87.44 379 LEU A O 1
ATOM 3077 N N . PHE A 1 380 ? 10.984 -28.953 -12.305 1 90.88 380 PHE A N 1
ATOM 3078 C CA . PHE A 1 380 ? 11.227 -29.422 -10.945 1 90.88 380 PHE A CA 1
ATOM 3079 C C . PHE A 1 380 ? 11.672 -28.281 -10.047 1 90.88 380 PHE A C 1
ATOM 3081 O O . PHE A 1 380 ? 12.578 -27.531 -10.398 1 90.88 380 PHE A O 1
ATOM 3088 N N . GLN A 1 381 ? 10.953 -28.125 -8.93 1 92.38 381 GLN A N 1
ATOM 3089 C CA . GLN A 1 381 ? 11.258 -27.047 -7.996 1 92.38 381 GLN A CA 1
ATOM 3090 C C . GLN A 1 381 ? 11.555 -27.594 -6.602 1 92.38 381 GLN A C 1
ATOM 3092 O O . GLN A 1 381 ? 10.82 -28.438 -6.086 1 92.38 381 GLN A O 1
ATOM 3097 N N . ILE A 1 382 ? 12.664 -27.156 -6.07 1 94.5 382 ILE A N 1
ATOM 3098 C CA . ILE A 1 382 ? 13.047 -27.516 -4.707 1 94.5 382 ILE A CA 1
ATOM 3099 C C . ILE A 1 382 ? 12.82 -26.312 -3.787 1 94.5 382 ILE A C 1
ATOM 3101 O O . ILE A 1 382 ? 13.289 -25.203 -4.074 1 94.5 382 ILE A O 1
ATOM 3105 N N . LYS A 1 383 ? 12.094 -26.484 -2.738 1 94.44 383 LYS A N 1
ATOM 3106 C CA . LYS A 1 383 ? 11.82 -25.438 -1.764 1 94.44 383 LYS A CA 1
ATOM 3107 C C . LYS A 1 383 ? 12.477 -25.75 -0.42 1 94.44 383 LYS A C 1
ATOM 3109 O O . LYS A 1 383 ? 12.312 -26.844 0.113 1 94.44 383 LYS A O 1
ATOM 3114 N N . ILE A 1 384 ? 13.211 -24.812 0.054 1 96.19 384 ILE A N 1
ATOM 3115 C CA . ILE A 1 384 ? 13.898 -24.938 1.336 1 96.19 384 ILE A CA 1
ATOM 3116 C C . ILE A 1 384 ? 13.461 -23.797 2.26 1 96.19 384 ILE A C 1
ATOM 3118 O O . ILE A 1 384 ? 13.453 -22.625 1.861 1 96.19 384 ILE A O 1
ATOM 3122 N N . ILE A 1 385 ? 13.031 -24.078 3.443 1 95.25 385 ILE A N 1
ATOM 3123 C CA . ILE A 1 385 ? 12.711 -23.094 4.469 1 95.25 385 ILE A CA 1
ATOM 3124 C C . ILE A 1 385 ? 13.703 -23.219 5.625 1 95.25 385 ILE A C 1
ATOM 3126 O O . ILE A 1 385 ? 13.906 -24.297 6.168 1 95.25 385 ILE A O 1
ATOM 3130 N N . LYS A 1 386 ? 14.305 -22.094 5.84 1 95.62 386 LYS A N 1
ATOM 3131 C CA . LYS A 1 386 ? 15.25 -22.141 6.957 1 95.62 386 LYS A CA 1
ATOM 3132 C C . LYS A 1 386 ? 14.516 -22.109 8.297 1 95.62 386 LYS A C 1
ATOM 3134 O O . LYS A 1 386 ? 13.711 -21.203 8.547 1 95.62 386 LYS A O 1
ATOM 3139 N N . GLU A 1 387 ? 14.734 -23.062 9.086 1 86.44 387 GLU A N 1
ATOM 3140 C CA . GLU A 1 387 ? 14.078 -23.203 10.383 1 86.44 387 GLU A CA 1
ATOM 3141 C C . GLU A 1 387 ? 14.492 -22.094 11.336 1 86.44 387 GLU A C 1
ATOM 3143 O O . GLU A 1 387 ? 15.625 -21.609 11.273 1 86.44 387 GLU A O 1
ATOM 3148 N N . GLU A 1 388 ? 13.461 -21.594 12.031 1 79.62 388 GLU A N 1
ATOM 3149 C CA . GLU A 1 388 ? 13.766 -20.641 13.094 1 79.62 388 GLU A CA 1
ATOM 3150 C C . GLU A 1 388 ? 14.555 -21.297 14.219 1 79.62 388 GLU A C 1
ATOM 3152 O O . GLU A 1 388 ? 14.297 -22.438 14.586 1 79.62 388 GLU A O 1
ATOM 3157 N N . SER A 1 389 ? 15.773 -20.906 14.523 1 63 389 SER A N 1
ATOM 3158 C CA . SER A 1 389 ? 16.453 -21.406 15.703 1 63 389 SER A CA 1
ATOM 3159 C C . SER A 1 389 ? 15.594 -21.25 16.953 1 63 389 SER A C 1
ATOM 3161 O O . SER A 1 389 ? 15 -20.203 17.172 1 63 389 SER A O 1
ATOM 3163 N N . LYS A 1 390 ? 15.18 -22.312 17.438 1 48.62 390 LYS A N 1
ATOM 3164 C CA . LYS A 1 390 ? 14.508 -22.281 18.734 1 48.62 390 LYS A CA 1
ATOM 3165 C C . LYS A 1 390 ? 15.406 -21.672 19.797 1 48.62 390 LYS A C 1
ATOM 3167 O O . LYS A 1 390 ? 16.609 -21.953 19.859 1 48.62 390 LYS A O 1
ATOM 3172 N N . MET B 1 1 ? -4.773 37.875 -8.273 1 93.44 1 MET B N 1
ATOM 3173 C CA . MET B 1 1 ? -4.16 36.906 -7.355 1 93.44 1 MET B CA 1
ATOM 3174 C C . MET B 1 1 ? -5.215 36.25 -6.465 1 93.44 1 MET B C 1
ATOM 3176 O O . MET B 1 1 ? -6.098 36.938 -5.941 1 93.44 1 MET B O 1
ATOM 3180 N N . VAL B 1 2 ? -5.156 34.969 -6.395 1 97.75 2 VAL B N 1
ATOM 3181 C CA . VAL B 1 2 ? -6.113 34.219 -5.582 1 97.75 2 VAL B CA 1
ATOM 3182 C C . VAL B 1 2 ? -5.406 33.656 -4.359 1 97.75 2 VAL B C 1
ATOM 3184 O O . VAL B 1 2 ? -4.379 32.969 -4.488 1 97.75 2 VAL B O 1
ATOM 3187 N N . THR B 1 3 ? -5.91 34 -3.209 1 98 3 THR B N 1
ATOM 3188 C CA . THR B 1 3 ? -5.457 33.375 -1.975 1 98 3 THR B CA 1
ATOM 3189 C C . THR B 1 3 ? -6.492 32.375 -1.469 1 98 3 THR B C 1
ATOM 3191 O O . THR B 1 3 ? -7.656 32.719 -1.274 1 98 3 THR B O 1
ATOM 3194 N N . ILE B 1 4 ? -6.062 31.156 -1.345 1 98 4 ILE B N 1
ATOM 3195 C CA . ILE B 1 4 ? -6.926 30.109 -0.816 1 98 4 ILE B CA 1
ATOM 3196 C C . ILE B 1 4 ? -6.504 29.766 0.61 1 98 4 ILE B C 1
ATOM 3198 O O . ILE B 1 4 ? -5.352 29.406 0.852 1 98 4 ILE B O 1
ATOM 3202 N N . ILE B 1 5 ? -7.457 29.875 1.545 1 97.38 5 ILE B N 1
ATOM 3203 C CA . ILE B 1 5 ? -7.09 29.672 2.941 1 97.38 5 ILE B CA 1
ATOM 3204 C C . ILE B 1 5 ? -8.086 28.719 3.604 1 97.38 5 ILE B C 1
ATOM 3206 O O . ILE B 1 5 ? -9.289 28.781 3.332 1 97.38 5 ILE B O 1
ATOM 3210 N N . GLY B 1 6 ? -7.551 27.797 4.449 1 96.31 6 GLY B N 1
ATOM 3211 C CA . GLY B 1 6 ? -8.406 26.953 5.273 1 96.31 6 GLY B CA 1
ATOM 3212 C C . GLY B 1 6 ? -8.773 27.594 6.594 1 96.31 6 GLY B C 1
ATOM 3213 O O . GLY B 1 6 ? -7.953 28.281 7.215 1 96.31 6 GLY B O 1
ATOM 3214 N N . ASN B 1 7 ? -10 27.297 7.012 1 94.81 7 ASN B N 1
ATOM 3215 C CA . ASN B 1 7 ? -10.398 27.906 8.273 1 94.81 7 ASN B CA 1
ATOM 3216 C C . ASN B 1 7 ? -10.156 26.969 9.453 1 94.81 7 ASN B C 1
ATOM 3218 O O . ASN B 1 7 ? -10.477 27.297 10.594 1 94.81 7 ASN B O 1
ATOM 3222 N N . GLY B 1 8 ? -9.609 25.703 9.172 1 93.94 8 GLY B N 1
ATOM 3223 C CA . GLY B 1 8 ? -9.281 24.766 10.227 1 93.94 8 GLY B CA 1
ATOM 3224 C C . GLY B 1 8 ? -10.5 24.078 10.828 1 93.94 8 GLY B C 1
ATOM 3225 O O . GLY B 1 8 ? -11.406 23.672 10.102 1 93.94 8 GLY B O 1
ATOM 3226 N N . MET B 1 9 ? -10.438 23.922 12.133 1 93.19 9 MET B N 1
ATOM 3227 C CA . MET B 1 9 ? -11.516 23.234 12.844 1 93.19 9 MET B CA 1
ATOM 3228 C C . MET B 1 9 ? -12.414 24.234 13.562 1 93.19 9 MET B C 1
ATOM 3230 O O . MET B 1 9 ? -11.969 25.328 13.93 1 93.19 9 MET B O 1
ATOM 3234 N N . GLY B 1 10 ? -13.68 23.797 13.703 1 91.5 10 GLY B N 1
ATOM 3235 C CA . GLY B 1 10 ? -14.617 24.641 14.43 1 91.5 10 GLY B CA 1
ATOM 3236 C C . GLY B 1 10 ? -15.727 25.188 13.555 1 91.5 10 GLY B C 1
ATOM 3237 O O . GLY B 1 10 ? -16.141 24.547 12.594 1 91.5 10 GLY B O 1
ATOM 3238 N N . GLU B 1 11 ? -16.172 26.391 13.945 1 90.31 11 GLU B N 1
ATOM 3239 C CA . GLU B 1 11 ? -17.328 27 13.281 1 90.31 11 GLU B CA 1
ATOM 3240 C C . GLU B 1 11 ? -16.969 27.438 11.859 1 90.31 11 GLU B C 1
ATOM 3242 O O . GLU B 1 11 ? -15.812 27.734 11.562 1 90.31 11 GLU B O 1
ATOM 3247 N N . TYR B 1 12 ? -18.016 27.438 11.078 1 90.88 12 TYR B N 1
ATOM 3248 C CA . TYR B 1 12 ? -17.875 27.969 9.727 1 90.88 12 TYR B CA 1
ATOM 3249 C C . TYR B 1 12 ? -17.797 29.5 9.75 1 90.88 12 TYR B C 1
ATOM 3251 O O . TYR B 1 12 ? -18.734 30.188 9.328 1 90.88 12 TYR B O 1
ATOM 3259 N N . ASP B 1 13 ? -16.703 29.969 10.188 1 91.94 13 ASP B N 1
ATOM 3260 C CA . ASP B 1 13 ? -16.5 31.422 10.234 1 91.94 13 ASP B CA 1
ATOM 3261 C C . ASP B 1 13 ? -15.023 31.781 10.055 1 91.94 13 ASP B C 1
ATOM 3263 O O . ASP B 1 13 ? -14.211 30.922 9.703 1 91.94 13 ASP B O 1
ATOM 3267 N N . PHE B 1 14 ? -14.742 33.062 10.141 1 92.12 14 PHE B N 1
ATOM 3268 C CA . PHE B 1 14 ? -13.398 33.531 9.836 1 92.12 14 PHE B CA 1
ATOM 3269 C C . PHE B 1 14 ? -12.586 33.75 11.109 1 92.12 14 PHE B C 1
ATOM 3271 O O . PHE B 1 14 ? -11.523 34.375 11.086 1 92.12 14 PHE B O 1
ATOM 3278 N N . SER B 1 15 ? -13.016 33.188 12.281 1 87.5 15 SER B N 1
ATOM 3279 C CA . SER B 1 15 ? -12.367 33.438 13.562 1 87.5 15 SER B CA 1
ATOM 3280 C C . SER B 1 15 ? -11 32.75 13.617 1 87.5 15 SER B C 1
ATOM 3282 O O . SER B 1 15 ? -10.109 33.219 14.344 1 87.5 15 SER B O 1
ATOM 3284 N N . ASN B 1 16 ? -10.797 31.75 12.891 1 87.25 16 ASN B N 1
ATOM 3285 C CA . ASN B 1 16 ? -9.547 30.984 12.914 1 87.25 16 ASN B CA 1
ATOM 3286 C C . ASN B 1 16 ? -8.594 31.453 11.812 1 87.25 16 ASN B C 1
ATOM 3288 O O . ASN B 1 16 ? -7.574 30.812 11.562 1 87.25 16 ASN B O 1
ATOM 3292 N N . LEU B 1 17 ? -8.938 32.531 11.148 1 90.62 17 LEU B N 1
ATOM 3293 C CA . LEU B 1 17 ? -8.109 33.031 10.047 1 90.62 17 LEU B CA 1
ATOM 3294 C C . LEU B 1 17 ? -7.172 34.125 10.523 1 90.62 17 LEU B C 1
ATOM 3296 O O . LEU B 1 17 ? -7.594 35.031 11.242 1 90.62 17 LEU B O 1
ATOM 3300 N N . ASN B 1 18 ? -5.906 33.969 10.281 1 85.75 18 ASN B N 1
ATOM 3301 C CA . ASN B 1 18 ? -4.93 35.031 10.508 1 85.75 18 ASN B CA 1
ATOM 3302 C C . ASN B 1 18 ? -4.594 35.781 9.219 1 85.75 18 ASN B C 1
ATOM 3304 O O . ASN B 1 18 ? -3.453 35.719 8.758 1 85.75 18 ASN B O 1
ATOM 3308 N N . ILE B 1 19 ? -5.617 36.469 8.734 1 89.81 19 ILE B N 1
ATOM 3309 C CA . ILE B 1 19 ? -5.445 37.188 7.48 1 89.81 19 ILE B CA 1
ATOM 3310 C C . ILE B 1 19 ? -6.289 38.469 7.504 1 89.81 19 ILE B C 1
ATOM 3312 O O . ILE B 1 19 ? -7.348 38.5 8.141 1 89.81 19 ILE B O 1
ATOM 3316 N N . ASP B 1 20 ? -5.824 39.531 6.828 1 91.38 20 ASP B N 1
ATOM 3317 C CA . ASP B 1 20 ? -6.57 40.781 6.684 1 91.38 20 ASP B CA 1
ATOM 3318 C C . ASP B 1 20 ? -7.535 40.719 5.504 1 91.38 20 ASP B C 1
ATOM 3320 O O . ASP B 1 20 ? -7.141 40.938 4.359 1 91.38 20 ASP B O 1
ATOM 3324 N N . THR B 1 21 ? -8.773 40.531 5.793 1 90.31 21 THR B N 1
ATOM 3325 C CA . THR B 1 21 ? -9.789 40.281 4.773 1 90.31 21 THR B CA 1
ATOM 3326 C C . THR B 1 21 ? -10.07 41.562 3.986 1 90.31 21 THR B C 1
ATOM 3328 O O . THR B 1 21 ? -10.617 41.5 2.883 1 90.31 21 THR B O 1
ATOM 3331 N N . THR B 1 22 ? -9.664 42.719 4.504 1 90.31 22 THR B N 1
ATOM 3332 C CA . THR B 1 22 ? -9.961 44 3.869 1 90.31 22 THR B CA 1
ATOM 3333 C C . THR B 1 22 ? -9.07 44.219 2.65 1 90.31 22 THR B C 1
ATOM 3335 O O . THR B 1 22 ? -9.336 45.094 1.826 1 90.31 22 THR B O 1
ATOM 3338 N N . LYS B 1 23 ? -8.109 43.438 2.559 1 93.31 23 LYS B N 1
ATOM 3339 C CA . LYS B 1 23 ? -7.141 43.625 1.478 1 93.31 23 LYS B CA 1
ATOM 3340 C C . LYS B 1 23 ? -7.637 42.938 0.194 1 93.31 23 LYS B C 1
ATOM 3342 O O . LYS B 1 23 ? -7.008 43.094 -0.859 1 93.31 23 LYS B O 1
ATOM 3347 N N . TYR B 1 24 ? -8.773 42.281 0.268 1 96.25 24 TYR B N 1
ATOM 3348 C CA . TYR B 1 24 ? -9.258 41.531 -0.884 1 96.25 24 TYR B CA 1
ATOM 3349 C C . TYR B 1 24 ? -10.5 42.188 -1.48 1 96.25 24 TYR B C 1
ATOM 3351 O O . TYR B 1 24 ? -11.352 42.688 -0.749 1 96.25 24 TYR B O 1
ATOM 3359 N N . ASP B 1 25 ? -10.516 42.156 -2.797 1 97.06 25 ASP B N 1
ATOM 3360 C CA . ASP B 1 25 ? -11.664 42.719 -3.506 1 97.06 25 ASP B CA 1
ATOM 3361 C C . ASP B 1 25 ? -12.914 41.844 -3.262 1 97.06 25 ASP B C 1
ATOM 3363 O O . ASP B 1 25 ? -14.008 42.375 -3.098 1 97.06 25 ASP B O 1
ATOM 3367 N N . LYS B 1 26 ? -12.711 40.625 -3.307 1 97.38 26 LYS B N 1
ATOM 3368 C CA . LYS B 1 26 ? -13.805 39.656 -3.113 1 97.38 26 LYS B CA 1
ATOM 3369 C C . LYS B 1 26 ? -13.383 38.5 -2.207 1 97.38 26 LYS B C 1
ATOM 3371 O O . LYS B 1 26 ? -12.242 38.062 -2.277 1 97.38 26 LYS B O 1
ATOM 3376 N N . ILE B 1 27 ? -14.312 38.125 -1.391 1 97.69 27 ILE B N 1
ATOM 3377 C CA . ILE B 1 27 ? -14.133 36.938 -0.539 1 97.69 27 ILE B CA 1
ATOM 3378 C C . ILE B 1 27 ? -15.195 35.906 -0.881 1 97.69 27 ILE B C 1
ATOM 3380 O O . ILE B 1 27 ? -16.391 36.156 -0.811 1 97.69 27 ILE B O 1
ATOM 3384 N N . LEU B 1 28 ? -14.695 34.75 -1.285 1 97.62 28 LEU B N 1
ATOM 3385 C CA . LEU B 1 28 ? -15.586 33.656 -1.637 1 97.62 28 LEU B CA 1
ATOM 3386 C C . LEU B 1 28 ? -15.555 32.562 -0.566 1 97.62 28 LEU B C 1
ATOM 3388 O O . LEU B 1 28 ? -14.492 32.25 -0.026 1 97.62 28 LEU B O 1
ATOM 3392 N N . CYS B 1 29 ? -16.719 32 -0.216 1 96.5 29 CYS B N 1
ATOM 3393 C CA . CYS B 1 29 ? -16.797 30.891 0.729 1 96.5 29 CYS B CA 1
ATOM 3394 C C . CYS B 1 29 ? -18.094 30.109 0.549 1 96.5 29 CYS B C 1
ATOM 3396 O O . CYS B 1 29 ? -18.953 30.516 -0.231 1 96.5 29 CYS B O 1
ATOM 3398 N N . ASP B 1 30 ? -18.141 28.969 1.165 1 94.44 30 ASP B N 1
ATOM 3399 C CA . ASP B 1 30 ? -19.344 28.141 1.137 1 94.44 30 ASP B CA 1
ATOM 3400 C C . ASP B 1 30 ? -20.516 28.844 1.791 1 94.44 30 ASP B C 1
ATOM 3402 O O . ASP B 1 30 ? -20.328 29.688 2.684 1 94.44 30 ASP B O 1
ATOM 3406 N N . VAL B 1 31 ? -21.719 28.438 1.479 1 92.62 31 VAL B N 1
ATOM 3407 C CA . VAL B 1 31 ? -22.953 29.062 1.9 1 92.62 31 VAL B CA 1
ATOM 3408 C C . VAL B 1 31 ? -23.125 28.922 3.41 1 92.62 31 VAL B C 1
ATOM 3410 O O . VAL B 1 31 ? -23.828 29.719 4.043 1 92.62 31 VAL B O 1
ATOM 3413 N N . ASN B 1 32 ? -22.438 28.031 4.004 1 90.75 32 ASN B N 1
ATOM 3414 C CA . ASN B 1 32 ? -22.625 27.719 5.418 1 90.75 32 ASN B CA 1
ATOM 3415 C C . ASN B 1 32 ? -21.812 28.656 6.305 1 90.75 32 ASN B C 1
ATOM 3417 O O . ASN B 1 32 ? -22.016 28.703 7.52 1 90.75 32 ASN B O 1
ATOM 3421 N N . PHE B 1 33 ? -20.938 29.469 5.719 1 94.25 33 PHE B N 1
ATOM 3422 C CA . PHE B 1 33 ? -20.141 30.375 6.516 1 94.25 33 PHE B CA 1
ATOM 3423 C C . PHE B 1 33 ? -21 31.484 7.102 1 94.25 33 PHE B C 1
ATOM 3425 O O . PHE B 1 33 ? -21.938 31.953 6.453 1 94.25 33 PHE B O 1
ATOM 3432 N N . LYS B 1 34 ? -20.609 32 8.234 1 92.06 34 LYS B N 1
ATOM 3433 C CA . LYS B 1 34 ? -21.469 32.906 9 1 92.06 34 LYS B CA 1
ATOM 3434 C C . LYS B 1 34 ? -21.172 34.375 8.656 1 92.06 34 LYS B C 1
ATOM 3436 O O . LYS B 1 34 ? -22 35.25 8.867 1 92.06 34 LYS B O 1
ATOM 3441 N N . GLU B 1 35 ? -20.016 34.656 8.211 1 88.88 35 GLU B N 1
ATOM 3442 C CA . GLU B 1 35 ? -19.578 36.031 7.965 1 88.88 35 GLU B CA 1
ATOM 3443 C C . GLU B 1 35 ? -20.453 36.688 6.898 1 88.88 35 GLU B C 1
ATOM 3445 O O . GLU B 1 35 ? -20.844 36.031 5.922 1 88.88 35 GLU B O 1
ATOM 3450 N N . GLU B 1 36 ? -20.766 37.938 7.277 1 88.56 36 GLU B N 1
ATOM 3451 C CA . GLU B 1 36 ? -21.516 38.75 6.336 1 88.56 36 GLU B CA 1
ATOM 3452 C C . GLU B 1 36 ? -20.812 40.094 6.09 1 88.56 36 GLU B C 1
ATOM 3454 O O . GLU B 1 36 ? -20.438 40.781 7.035 1 88.56 36 GLU B O 1
ATOM 3459 N N . GLN B 1 37 ? -20.312 40.188 4.984 1 86.12 37 GLN B N 1
ATOM 3460 C CA . GLN B 1 37 ? -19.688 41.438 4.531 1 86.12 37 GLN B CA 1
ATOM 3461 C C . GLN B 1 37 ? -20.047 41.719 3.072 1 86.12 37 GLN B C 1
ATOM 3463 O O . GLN B 1 37 ? -20.422 40.812 2.33 1 86.12 37 GLN B O 1
ATOM 3468 N N . ASN B 1 38 ? -19.969 43 2.658 1 87.88 38 ASN B N 1
ATOM 3469 C CA . ASN B 1 38 ? -20.375 43.406 1.32 1 87.88 38 ASN B CA 1
ATOM 3470 C C . ASN B 1 38 ? -19.531 42.719 0.243 1 87.88 38 ASN B C 1
ATOM 3472 O O . ASN B 1 38 ? -20.016 42.469 -0.861 1 87.88 38 ASN B O 1
ATOM 3476 N N . ASN B 1 39 ? -18.359 42.406 0.538 1 93.69 39 ASN B N 1
ATOM 3477 C CA . ASN B 1 39 ? -17.5 41.844 -0.487 1 93.69 39 ASN B CA 1
ATOM 3478 C C . ASN B 1 39 ? -17.438 40.312 -0.38 1 93.69 39 ASN B C 1
ATOM 3480 O O . ASN B 1 39 ? -16.578 39.688 -0.991 1 93.69 39 ASN B O 1
ATOM 3484 N N . ILE B 1 40 ? -18.297 39.75 0.401 1 95.81 40 ILE B N 1
ATOM 3485 C CA . ILE B 1 40 ? -18.344 38.312 0.572 1 95.81 40 ILE B CA 1
ATOM 3486 C C . ILE B 1 40 ? -19.406 37.688 -0.354 1 95.81 40 ILE B C 1
ATOM 3488 O O . ILE B 1 40 ? -20.547 38.188 -0.404 1 95.81 40 ILE B O 1
ATOM 3492 N N . LEU B 1 41 ? -19.031 36.781 -1.127 1 96.06 41 LEU B N 1
ATOM 3493 C CA . LEU B 1 41 ? -19.938 36 -1.966 1 96.06 41 LEU B CA 1
ATOM 3494 C C . LEU B 1 41 ? -19.984 34.531 -1.501 1 96.06 41 LEU B C 1
ATOM 3496 O O . LEU B 1 41 ? -18.984 33.844 -1.534 1 96.06 41 LEU B O 1
ATOM 3500 N N . LYS B 1 42 ? -21.094 34.156 -1.047 1 96 42 LYS B N 1
ATOM 3501 C CA . LYS B 1 42 ? -21.312 32.75 -0.638 1 96 42 LYS B CA 1
ATOM 3502 C C . LYS B 1 42 ? -21.906 31.938 -1.777 1 96 42 LYS B C 1
ATOM 3504 O O . LYS B 1 42 ? -23.016 32.219 -2.236 1 96 42 LYS B O 1
ATOM 3509 N N . LEU B 1 43 ? -21.141 30.969 -2.279 1 94.62 43 LEU B N 1
ATOM 3510 C CA . LEU B 1 43 ? -21.5 30.203 -3.465 1 94.62 43 LEU B CA 1
ATOM 3511 C C . LEU B 1 43 ? -21.156 28.734 -3.287 1 94.62 43 LEU B C 1
ATOM 3513 O O . LEU B 1 43 ? -20.422 28.375 -2.371 1 94.62 43 LEU B O 1
ATOM 3517 N N . LYS B 1 44 ? -21.797 27.922 -4.168 1 93.81 44 LYS B N 1
ATOM 3518 C CA . LYS B 1 44 ? -21.438 26.516 -4.234 1 93.81 44 LYS B CA 1
ATOM 3519 C C . LYS B 1 44 ? -20.156 26.312 -5.035 1 93.81 44 LYS B C 1
ATOM 3521 O O . LYS B 1 44 ? -19.703 27.234 -5.734 1 93.81 44 LYS B O 1
ATOM 3526 N N . PHE B 1 45 ? -19.562 25.234 -4.969 1 93.44 45 PHE B N 1
ATOM 3527 C CA . PHE B 1 45 ? -18.234 24.938 -5.516 1 93.44 45 PHE B CA 1
ATOM 3528 C C . PHE B 1 45 ? -18.172 25.297 -6.992 1 93.44 45 PHE B C 1
ATOM 3530 O O . PHE B 1 45 ? -17.234 25.953 -7.434 1 93.44 45 PHE B O 1
ATOM 3537 N N . LYS B 1 46 ? -19.109 24.812 -7.762 1 94.06 46 LYS B N 1
ATOM 3538 C CA . LYS B 1 46 ? -19.109 25.031 -9.203 1 94.06 46 LYS B CA 1
ATOM 3539 C C . LYS B 1 46 ? -19.094 26.531 -9.523 1 94.06 46 LYS B C 1
ATOM 3541 O O . LYS B 1 46 ? -18.344 26.984 -10.391 1 94.06 46 LYS B O 1
ATOM 3546 N N . GLU B 1 47 ? -19.906 27.219 -8.797 1 96.31 47 GLU B N 1
ATOM 3547 C CA . GLU B 1 47 ? -20 28.656 -9 1 96.31 47 GLU B CA 1
ATOM 3548 C C . GLU B 1 47 ? -18.719 29.359 -8.547 1 96.31 47 GLU B C 1
ATOM 3550 O O . GLU B 1 47 ? -18.297 30.344 -9.156 1 96.31 47 GLU B O 1
ATOM 3555 N N . ILE B 1 48 ? -18.188 28.906 -7.465 1 96.44 48 ILE B N 1
ATOM 3556 C CA . ILE B 1 48 ? -16.938 29.469 -6.961 1 96.44 48 ILE B CA 1
ATOM 3557 C C . ILE B 1 48 ? -15.836 29.281 -8 1 96.44 48 ILE B C 1
ATOM 3559 O O . ILE B 1 48 ? -15.109 30.219 -8.312 1 96.44 48 ILE B O 1
ATOM 3563 N N . LYS B 1 49 ? -15.742 28.078 -8.5 1 96.38 49 LYS B N 1
ATOM 3564 C CA . LYS B 1 49 ? -14.727 27.781 -9.508 1 96.38 49 LYS B CA 1
ATOM 3565 C C . LYS B 1 49 ? -14.883 28.688 -10.727 1 96.38 49 LYS B C 1
ATOM 3567 O O . LYS B 1 49 ? -13.906 29.266 -11.203 1 96.38 49 LYS B O 1
ATOM 3572 N N . GLU B 1 50 ? -16.109 28.844 -11.211 1 96.94 50 GLU B N 1
ATOM 3573 C CA . GLU B 1 50 ? -16.375 29.688 -12.367 1 96.94 50 GLU B CA 1
ATOM 3574 C C . GLU B 1 50 ? -16 31.141 -12.102 1 96.94 50 GLU B C 1
ATOM 3576 O O . GLU B 1 50 ? -15.383 31.797 -12.938 1 96.94 50 GLU B O 1
ATOM 3581 N N . TYR B 1 51 ? -16.375 31.594 -10.953 1 97.44 51 TYR B N 1
ATOM 3582 C CA . TYR B 1 51 ? -16.078 32.969 -10.594 1 97.44 51 TYR B CA 1
ATOM 3583 C C . TYR B 1 51 ? -14.562 33.219 -10.578 1 97.44 51 TYR B C 1
ATOM 3585 O O . TYR B 1 51 ? -14.086 34.188 -11.156 1 97.44 51 TYR B O 1
ATOM 3593 N N . ILE B 1 52 ? -13.852 32.344 -9.938 1 97.62 52 ILE B N 1
ATOM 3594 C CA . ILE B 1 52 ? -12.414 32.531 -9.773 1 97.62 52 ILE B CA 1
ATOM 3595 C C . ILE B 1 52 ? -11.734 32.5 -11.141 1 97.62 52 ILE B C 1
ATOM 3597 O O . ILE B 1 52 ? -10.891 33.344 -11.445 1 97.62 52 ILE B O 1
ATOM 3601 N N . LEU B 1 53 ? -12.125 31.562 -11.953 1 96.44 53 LEU B N 1
ATOM 3602 C CA . LEU B 1 53 ? -11.508 31.406 -13.266 1 96.44 53 LEU B CA 1
ATOM 3603 C C . LEU B 1 53 ? -11.758 32.656 -14.125 1 96.44 53 LEU B C 1
ATOM 3605 O O . LEU B 1 53 ? -10.906 33.031 -14.938 1 96.44 53 LEU B O 1
ATOM 3609 N N . SER B 1 54 ? -12.82 33.25 -13.891 1 96.62 54 SER B N 1
ATOM 3610 C CA . SER B 1 54 ? -13.203 34.406 -14.719 1 96.62 54 SER B CA 1
ATOM 3611 C C . SER B 1 54 ? -12.578 35.688 -14.203 1 96.62 54 SER B C 1
ATOM 3613 O O . SER B 1 54 ? -12.445 36.656 -14.945 1 96.62 54 SER B O 1
ATOM 3615 N N . ASN B 1 55 ? -12.133 35.688 -12.945 1 96.94 55 ASN B N 1
ATOM 3616 C CA . ASN B 1 55 ? -11.836 37 -12.359 1 96.94 55 ASN B CA 1
ATOM 3617 C C . ASN B 1 55 ? -10.445 37.031 -11.719 1 96.94 55 ASN B C 1
ATOM 3619 O O . ASN B 1 55 ? -9.992 38.062 -11.266 1 96.94 55 ASN B O 1
ATOM 3623 N N . TYR B 1 56 ? -9.727 35.938 -11.672 1 96.12 56 TYR B N 1
ATOM 3624 C CA . TYR B 1 56 ? -8.5 35.844 -10.875 1 96.12 56 TYR B CA 1
ATOM 3625 C C . TYR B 1 56 ? -7.445 36.812 -11.398 1 96.12 56 TYR B C 1
ATOM 3627 O O . TYR B 1 56 ? -6.531 37.219 -10.664 1 96.12 56 TYR B O 1
ATOM 3635 N N . GLU B 1 57 ? -7.465 37.25 -12.664 1 95.31 57 GLU B N 1
ATOM 3636 C CA . GLU B 1 57 ? -6.488 38.188 -13.242 1 95.31 57 GLU B CA 1
ATOM 3637 C C . GLU B 1 57 ? -6.832 39.625 -12.906 1 95.31 57 GLU B C 1
ATOM 3639 O O . GLU B 1 57 ? -5.953 40.5 -12.898 1 95.31 57 GLU B O 1
ATOM 3644 N N . LYS B 1 58 ? -8.07 39.875 -12.586 1 95.38 58 LYS B N 1
ATOM 3645 C CA . LYS B 1 58 ? -8.539 41.25 -12.445 1 95.38 58 LYS B CA 1
ATOM 3646 C C . LYS B 1 58 ? -8.766 41.625 -10.977 1 95.38 58 LYS B C 1
ATOM 3648 O O . LYS B 1 58 ? -8.758 42.812 -10.617 1 95.38 58 LYS B O 1
ATOM 3653 N N . GLU B 1 59 ? -9.047 40.656 -10.211 1 96.19 59 GLU B N 1
ATOM 3654 C CA . GLU B 1 59 ? -9.422 40.875 -8.82 1 96.19 59 GLU B CA 1
ATOM 3655 C C . GLU B 1 59 ? -8.5 40.125 -7.867 1 96.19 59 GLU B C 1
ATOM 3657 O O . GLU B 1 59 ? -7.988 39.062 -8.203 1 96.19 59 GLU B O 1
ATOM 3662 N N . SER B 1 60 ? -8.297 40.781 -6.73 1 97.19 60 SER B N 1
ATOM 3663 C CA . SER B 1 60 ? -7.723 40.062 -5.602 1 97.19 60 SER B CA 1
ATOM 3664 C C . SER B 1 60 ? -8.789 39.281 -4.855 1 97.19 60 SER B C 1
ATOM 3666 O O . SER B 1 60 ? -9.68 39.844 -4.23 1 97.19 60 SER B O 1
ATOM 3668 N N . ILE B 1 61 ? -8.648 37.969 -4.953 1 98.12 61 ILE B N 1
ATOM 3669 C CA . ILE B 1 61 ? -9.727 37.094 -4.449 1 98.12 61 ILE B CA 1
ATOM 3670 C C . ILE B 1 61 ? -9.227 36.281 -3.262 1 98.12 61 ILE B C 1
ATOM 3672 O O . ILE B 1 61 ? -8.117 35.75 -3.295 1 98.12 61 ILE B O 1
ATOM 3676 N N . LEU B 1 62 ? -9.977 36.281 -2.215 1 97.88 62 LEU B N 1
ATOM 3677 C CA . LEU B 1 62 ? -9.781 35.375 -1.098 1 97.88 62 LEU B CA 1
ATOM 3678 C C . LEU B 1 62 ? -10.82 34.25 -1.122 1 97.88 62 LEU B C 1
ATOM 3680 O O . LEU B 1 62 ? -12.023 34.5 -1.114 1 97.88 62 LEU B O 1
ATOM 3684 N N . TYR B 1 63 ? -10.383 33.062 -1.235 1 98 63 TYR B N 1
ATOM 3685 C CA . TYR B 1 63 ? -11.258 31.891 -1.178 1 98 63 TYR B CA 1
ATOM 3686 C C . TYR B 1 63 ? -11.07 31.125 0.128 1 98 63 TYR B C 1
ATOM 3688 O O . TYR B 1 63 ? -10.008 30.547 0.364 1 98 63 TYR B O 1
ATOM 3696 N N . VAL B 1 64 ? -12.07 31.094 0.942 1 97.25 64 VAL B N 1
ATOM 3697 C CA . VAL B 1 64 ? -12.008 30.438 2.246 1 97.25 64 VAL B CA 1
ATOM 3698 C C . VAL B 1 64 ? -12.695 29.078 2.176 1 97.25 64 VAL B C 1
ATOM 3700 O O . VAL B 1 64 ? -13.859 28.969 1.8 1 97.25 64 VAL B O 1
ATOM 3703 N N . VAL B 1 65 ? -11.938 28.031 2.521 1 96.12 65 VAL B N 1
ATOM 3704 C CA . VAL B 1 65 ? -12.492 26.688 2.521 1 96.12 65 VAL B CA 1
ATOM 3705 C C . VAL B 1 65 ? -12.508 26.125 3.945 1 96.12 65 VAL B C 1
ATOM 3707 O O . VAL B 1 65 ? -11.828 26.656 4.832 1 96.12 65 VAL B O 1
ATOM 3710 N N . THR B 1 66 ? -13.328 25.094 4.121 1 92.94 66 THR B N 1
ATOM 3711 C CA . THR B 1 66 ? -13.391 24.438 5.422 1 92.94 66 THR B CA 1
ATOM 3712 C C . THR B 1 66 ? -12.18 23.531 5.625 1 92.94 66 THR B C 1
ATOM 3714 O O . THR B 1 66 ? -11.742 22.844 4.695 1 92.94 66 THR B O 1
ATOM 3717 N N . GLY B 1 67 ? -11.672 23.531 6.84 1 94 67 GLY B N 1
ATOM 3718 C CA . GLY B 1 67 ? -10.547 22.672 7.168 1 94 67 GLY B CA 1
ATOM 3719 C C . GLY B 1 67 ? -9.258 23.094 6.48 1 94 67 GLY B C 1
ATOM 3720 O O . GLY B 1 67 ? -8.891 24.266 6.5 1 94 67 GLY B O 1
ATOM 3721 N N . SER B 1 68 ? -8.523 22.125 6.023 1 95.81 68 SER B N 1
ATOM 3722 C CA . SER B 1 68 ? -7.289 22.344 5.273 1 95.81 68 SER B CA 1
ATOM 3723 C C . SER B 1 68 ? -7.543 22.312 3.77 1 95.81 68 SER B C 1
ATOM 3725 O O . SER B 1 68 ? -8.195 21.406 3.262 1 95.81 68 SER B O 1
ATOM 3727 N N . PRO B 1 69 ? -6.992 23.312 3.074 1 97.12 69 PRO B N 1
ATOM 3728 C CA . PRO B 1 69 ? -7.145 23.297 1.617 1 97.12 69 PRO B CA 1
ATOM 3729 C C . PRO B 1 69 ? -6.453 22.094 0.97 1 97.12 69 PRO B C 1
ATOM 3731 O O . PRO B 1 69 ? -6.688 21.812 -0.205 1 97.12 69 PRO B O 1
ATOM 3734 N N . LEU B 1 70 ? -5.629 21.375 1.697 1 96.31 70 LEU B N 1
ATOM 3735 C CA . LEU B 1 70 ? -4.805 20.312 1.132 1 96.31 70 LEU B CA 1
ATOM 3736 C C . LEU B 1 70 ? -5.422 18.938 1.402 1 96.31 70 LEU B C 1
ATOM 3738 O O . LEU B 1 70 ? -4.906 17.922 0.94 1 96.31 70 LEU B O 1
ATOM 3742 N N . PHE B 1 71 ? -6.535 18.875 2.143 1 95.38 71 PHE B N 1
ATOM 3743 C CA . PHE B 1 71 ? -7.094 17.609 2.621 1 95.38 71 PHE B CA 1
ATOM 3744 C C . PHE B 1 71 ? -8.539 17.453 2.168 1 95.38 71 PHE B C 1
ATOM 3746 O O . PHE B 1 71 ? -9.461 17.938 2.83 1 95.38 71 PHE B O 1
ATOM 3753 N N . PHE B 1 72 ? -8.727 16.719 1.081 1 91.12 72 PHE B N 1
ATOM 3754 C CA . PHE B 1 72 ? -10.047 16.5 0.498 1 91.12 72 PHE B CA 1
ATOM 3755 C C . PHE B 1 72 ? -10.812 17.812 0.369 1 91.12 72 PHE B C 1
ATOM 3757 O O . PHE B 1 72 ? -11.953 17.922 0.815 1 91.12 72 PHE B O 1
ATOM 3764 N N . SER B 1 73 ? -10.203 18.781 -0.296 1 93 73 SER B N 1
ATOM 3765 C CA . SER B 1 73 ? -10.734 20.141 -0.302 1 93 73 SER B CA 1
ATOM 3766 C C . SER B 1 73 ? -10.883 20.672 -1.725 1 93 73 SER B C 1
ATOM 3768 O O . SER B 1 73 ? -10.078 20.359 -2.602 1 93 73 SER B O 1
ATOM 3770 N N . ALA B 1 74 ? -11.922 21.516 -1.866 1 93.19 74 ALA B N 1
ATOM 3771 C CA . ALA B 1 74 ? -12.078 22.266 -3.109 1 93.19 74 ALA B CA 1
ATOM 3772 C C . ALA B 1 74 ? -10.898 23.203 -3.344 1 93.19 74 ALA B C 1
ATOM 3774 O O . ALA B 1 74 ? -10.594 23.562 -4.484 1 93.19 74 ALA B O 1
ATOM 3775 N N . GLY B 1 75 ? -10.258 23.562 -2.244 1 95.31 75 GLY B N 1
ATOM 3776 C CA . GLY B 1 75 ? -9.141 24.484 -2.326 1 95.31 75 GLY B CA 1
ATOM 3777 C C . GLY B 1 75 ? -8.016 24 -3.219 1 95.31 75 GLY B C 1
ATOM 3778 O O . GLY B 1 75 ? -7.551 24.719 -4.098 1 95.31 75 GLY B O 1
ATOM 3779 N N . ILE B 1 76 ? -7.676 22.75 -3.012 1 94.88 76 ILE B N 1
ATOM 3780 C CA . ILE B 1 76 ? -6.555 22.188 -3.758 1 94.88 76 ILE B CA 1
ATOM 3781 C C . ILE B 1 76 ? -6.953 21.984 -5.219 1 94.88 76 ILE B C 1
ATOM 3783 O O . ILE B 1 76 ? -6.129 22.141 -6.121 1 94.88 76 ILE B O 1
ATOM 3787 N N . ILE B 1 77 ? -8.148 21.703 -5.504 1 94.62 77 ILE B N 1
ATOM 3788 C CA . ILE B 1 77 ? -8.656 21.547 -6.863 1 94.62 77 ILE B CA 1
ATOM 3789 C C . ILE B 1 77 ? -8.555 22.875 -7.613 1 94.62 77 ILE B C 1
ATOM 3791 O O . ILE B 1 77 ? -8.016 22.922 -8.719 1 94.62 77 ILE B O 1
ATOM 3795 N N . ILE B 1 78 ? -8.992 23.906 -6.953 1 96.44 78 ILE B N 1
ATOM 3796 C CA . ILE B 1 78 ? -8.984 25.234 -7.562 1 96.44 78 ILE B CA 1
ATOM 3797 C C . ILE B 1 78 ? -7.543 25.703 -7.758 1 96.44 78 ILE B C 1
ATOM 3799 O O . ILE B 1 78 ? -7.195 26.234 -8.812 1 96.44 78 ILE B O 1
ATOM 3803 N N . ALA B 1 79 ? -6.762 25.516 -6.758 1 96.81 79 ALA B N 1
ATOM 3804 C CA . ALA B 1 79 ? -5.363 25.938 -6.836 1 96.81 79 ALA B CA 1
ATOM 3805 C C . ALA B 1 79 ? -4.684 25.344 -8.062 1 96.81 79 ALA B C 1
ATOM 3807 O O . ALA B 1 79 ? -3.938 26.031 -8.766 1 96.81 79 ALA B O 1
ATOM 3808 N N . ASN B 1 80 ? -4.992 24.109 -8.359 1 95.69 80 ASN B N 1
ATOM 3809 C CA . ASN B 1 80 ? -4.305 23.406 -9.43 1 95.69 80 ASN B CA 1
ATOM 3810 C C . ASN B 1 80 ? -4.879 23.75 -10.797 1 95.69 80 ASN B C 1
ATOM 3812 O O . ASN B 1 80 ? -4.336 23.359 -11.828 1 95.69 80 ASN B O 1
ATOM 3816 N N . THR B 1 81 ? -5.953 24.453 -10.836 1 95.38 81 THR B N 1
ATOM 3817 C CA . THR B 1 81 ? -6.543 24.875 -12.102 1 95.38 81 THR B CA 1
ATOM 3818 C C . THR B 1 81 ? -6.016 26.25 -12.508 1 95.38 81 THR B C 1
ATOM 3820 O O . THR B 1 81 ? -6.242 26.688 -13.633 1 95.38 81 THR B O 1
ATOM 3823 N N . LEU B 1 82 ? -5.312 26.906 -11.641 1 96.19 82 LEU B N 1
ATOM 3824 C CA . LEU B 1 82 ? -4.805 28.266 -11.875 1 96.19 82 LEU B CA 1
ATOM 3825 C C . LEU B 1 82 ? -3.299 28.234 -12.125 1 96.19 82 LEU B C 1
ATOM 3827 O O . LEU B 1 82 ? -2.609 27.312 -11.695 1 96.19 82 LEU B O 1
ATOM 3831 N N . PRO B 1 83 ? -2.801 29.266 -12.844 1 94.75 83 PRO B N 1
ATOM 3832 C CA . PRO B 1 83 ? -1.342 29.391 -12.891 1 94.75 83 PRO B CA 1
ATOM 3833 C C . PRO B 1 83 ? -0.714 29.531 -11.508 1 94.75 83 PRO B C 1
ATOM 3835 O O . PRO B 1 83 ? -1.218 30.297 -10.672 1 94.75 83 PRO B O 1
ATOM 3838 N N . LYS B 1 84 ? 0.364 28.922 -11.297 1 92.31 84 LYS B N 1
ATOM 3839 C CA . LYS B 1 84 ? 0.982 28.828 -9.977 1 92.31 84 LYS B CA 1
ATOM 3840 C C . LYS B 1 84 ? 1.342 30.203 -9.438 1 92.31 84 LYS B C 1
ATOM 3842 O O . LYS B 1 84 ? 1.262 30.438 -8.227 1 92.31 84 LYS B O 1
ATOM 3847 N N . GLU B 1 85 ? 1.682 31.062 -10.305 1 93.69 85 GLU B N 1
ATOM 3848 C CA . GLU B 1 85 ? 2.119 32.406 -9.891 1 93.69 85 GLU B CA 1
ATOM 3849 C C . GLU B 1 85 ? 0.933 33.281 -9.484 1 93.69 85 GLU B C 1
ATOM 3851 O O . GLU B 1 85 ? 1.111 34.344 -8.891 1 93.69 85 GLU B O 1
ATOM 3856 N N . LYS B 1 86 ? -0.292 32.812 -9.766 1 96.19 86 LYS B N 1
ATOM 3857 C CA . LYS B 1 86 ? -1.492 33.594 -9.5 1 96.19 86 LYS B CA 1
ATOM 3858 C C . LYS B 1 86 ? -2.242 33.062 -8.281 1 96.19 86 LYS B C 1
ATOM 3860 O O . LYS B 1 86 ? -3.336 33.531 -7.961 1 96.19 86 LYS B O 1
ATOM 3865 N N . VAL B 1 87 ? -1.688 32.125 -7.648 1 96.5 87 VAL B N 1
ATOM 3866 C CA . VAL B 1 87 ? -2.42 31.531 -6.535 1 96.5 87 VAL B CA 1
ATOM 3867 C C . VAL B 1 87 ? -1.475 31.297 -5.359 1 96.5 87 VAL B C 1
ATOM 3869 O O . VAL B 1 87 ? -0.295 31 -5.555 1 96.5 87 VAL B O 1
ATOM 3872 N N . LYS B 1 88 ? -1.998 31.484 -4.211 1 95.88 88 LYS B N 1
ATOM 3873 C CA . LYS B 1 88 ? -1.328 31.188 -2.949 1 95.88 88 LYS B CA 1
ATOM 3874 C C . LYS B 1 88 ? -2.232 30.375 -2.027 1 95.88 88 LYS B C 1
ATOM 3876 O O . LYS B 1 88 ? -3.42 30.688 -1.889 1 95.88 88 LYS B O 1
ATOM 3881 N N . ILE B 1 89 ? -1.619 29.328 -1.447 1 97.06 89 ILE B N 1
ATOM 3882 C CA . ILE B 1 89 ? -2.367 28.531 -0.481 1 97.06 89 ILE B CA 1
ATOM 3883 C C . ILE B 1 89 ? -1.862 28.812 0.93 1 97.06 89 ILE B C 1
ATOM 3885 O O . ILE B 1 89 ? -0.653 28.906 1.157 1 97.06 89 ILE B O 1
ATOM 3889 N N . ILE B 1 90 ? -2.736 29.062 1.778 1 96.12 90 ILE B N 1
ATOM 3890 C CA . ILE B 1 90 ? -2.459 29.141 3.209 1 96.12 90 ILE B CA 1
ATOM 3891 C C . ILE B 1 90 ? -3.145 27.984 3.926 1 96.12 90 ILE B C 1
ATOM 3893 O O . ILE B 1 90 ? -4.367 27.984 4.094 1 96.12 90 ILE B O 1
ATOM 3897 N N . ASN B 1 91 ? -2.312 27.047 4.355 1 95.12 91 ASN B N 1
ATOM 3898 C CA . ASN B 1 91 ? -2.832 25.828 4.941 1 95.12 91 ASN B CA 1
ATOM 3899 C C . ASN B 1 91 ? -3.367 26.047 6.352 1 95.12 91 ASN B C 1
ATOM 3901 O O . ASN B 1 91 ? -3.191 27.141 6.918 1 95.12 91 ASN B O 1
ATOM 3905 N N . ASN B 1 92 ? -4.148 25.172 6.82 1 94.69 92 ASN B N 1
ATOM 3906 C CA . ASN B 1 92 ? -4.648 25.094 8.188 1 94.69 92 ASN B CA 1
ATOM 3907 C C . ASN B 1 92 ? -4.82 23.656 8.656 1 94.69 92 ASN B C 1
ATOM 3909 O O . ASN B 1 92 ? -4.539 22.719 7.902 1 94.69 92 ASN B O 1
ATOM 3913 N N . THR B 1 93 ? -5.133 23.469 9.898 1 94.19 93 THR B N 1
ATOM 3914 C CA . THR B 1 93 ? -5.27 22.141 10.5 1 94.19 93 THR B CA 1
ATOM 3915 C C . THR B 1 93 ? -6.41 21.375 9.844 1 94.19 93 THR B C 1
ATOM 3917 O O . THR B 1 93 ? -7.512 21.906 9.68 1 94.19 93 THR B O 1
ATOM 3920 N N . SER B 1 94 ? -6.098 20.172 9.406 1 95.38 94 SER B N 1
ATOM 3921 C CA . SER B 1 94 ? -7.137 19.281 8.898 1 95.38 94 SER B CA 1
ATOM 3922 C C . SER B 1 94 ? -7.777 18.484 10.031 1 95.38 94 SER B C 1
ATOM 3924 O O . SER B 1 94 ? -7.238 18.422 11.141 1 95.38 94 SER B O 1
ATOM 3926 N N . SER B 1 95 ? -8.93 17.922 9.68 1 96.44 95 SER B N 1
ATOM 3927 C CA . SER B 1 95 ? -9.57 17.062 10.672 1 96.44 95 SER B CA 1
ATOM 3928 C C . SER B 1 95 ? -8.68 15.883 11.023 1 96.44 95 SER B C 1
ATOM 3930 O O . SER B 1 95 ? -8.672 15.43 12.172 1 96.44 95 SER B O 1
ATOM 3932 N N . LYS B 1 96 ? -7.93 15.391 10.109 1 96.75 96 LYS B N 1
ATOM 3933 C CA . LYS B 1 96 ? -6.992 14.305 10.359 1 96.75 96 LYS B CA 1
ATOM 3934 C C . LYS B 1 96 ? -5.895 14.734 11.328 1 96.75 96 LYS B C 1
ATOM 3936 O O . LYS B 1 96 ? -5.629 14.055 12.32 1 96.75 96 LYS B O 1
ATOM 3941 N N . ASP B 1 97 ? -5.312 15.867 11.047 1 96.12 97 ASP B N 1
ATOM 3942 C CA . ASP B 1 97 ? -4.258 16.391 11.906 1 96.12 97 ASP B CA 1
ATOM 3943 C C . ASP B 1 97 ? -4.77 16.625 13.328 1 96.12 97 ASP B C 1
ATOM 3945 O O . ASP B 1 97 ? -4.07 16.328 14.305 1 96.12 97 ASP B O 1
ATOM 3949 N N . TYR B 1 98 ? -5.938 17.203 13.328 1 97.19 98 TYR B N 1
ATOM 3950 C CA . TYR B 1 98 ? -6.578 17.5 14.609 1 97.19 98 TYR B CA 1
ATOM 3951 C C . TYR B 1 98 ? -6.734 16.234 15.445 1 97.19 98 TYR B C 1
ATOM 3953 O O . TYR B 1 98 ? -6.383 16.219 16.625 1 97.19 98 TYR B O 1
ATOM 3961 N N . MET B 1 99 ? -7.18 15.188 14.859 1 97.88 99 MET B N 1
ATOM 3962 C CA . MET B 1 99 ? -7.391 13.922 15.562 1 97.88 99 MET B CA 1
ATOM 3963 C C . MET B 1 99 ? -6.059 13.289 15.945 1 97.88 99 MET B C 1
ATOM 3965 O O . MET B 1 99 ? -5.922 12.734 17.031 1 97.88 99 MET B O 1
ATOM 3969 N N . MET B 1 100 ? -5.113 13.305 15.047 1 97.19 100 MET B N 1
ATOM 3970 C CA . MET B 1 100 ? -3.791 12.766 15.352 1 97.19 100 MET B CA 1
ATOM 3971 C C . MET B 1 100 ? -3.197 13.461 16.578 1 97.19 100 MET B C 1
ATOM 3973 O O . MET B 1 100 ? -2.604 12.805 17.438 1 97.19 100 MET B O 1
ATOM 3977 N N . GLU B 1 101 ? -3.385 14.734 16.609 1 96.75 101 GLU B N 1
ATOM 3978 C CA . GLU B 1 101 ? -2.898 15.531 17.734 1 96.75 101 GLU B CA 1
ATOM 3979 C C . GLU B 1 101 ? -3.57 15.109 19.031 1 96.75 101 GLU B C 1
ATOM 3981 O O . GLU B 1 101 ? -2.896 14.883 20.047 1 96.75 101 GLU B O 1
ATOM 3986 N N . LYS B 1 102 ? -4.844 14.945 19.031 1 96.44 102 LYS B N 1
ATOM 3987 C CA . LYS B 1 102 ? -5.629 14.656 20.219 1 96.44 102 LYS B CA 1
ATOM 3988 C C . LYS B 1 102 ? -5.414 13.219 20.688 1 96.44 102 LYS B C 1
ATOM 3990 O O . LYS B 1 102 ? -5.453 12.93 21.875 1 96.44 102 LYS B O 1
ATOM 3995 N N . LEU B 1 103 ? -5.141 12.336 19.75 1 96.69 103 LEU B N 1
ATOM 3996 C CA . LEU B 1 103 ? -5.059 10.914 20.078 1 96.69 103 LEU B CA 1
ATOM 3997 C C . LEU B 1 103 ? -3.605 10.461 20.141 1 96.69 103 LEU B C 1
ATOM 3999 O O . LEU B 1 103 ? -3.33 9.289 20.406 1 96.69 103 LEU B O 1
ATOM 4003 N N . PHE B 1 104 ? -2.688 11.344 19.906 1 96.25 104 PHE B N 1
ATOM 4004 C CA . PHE B 1 104 ? -1.259 11.047 19.938 1 96.25 104 PHE B CA 1
ATOM 4005 C C . PHE B 1 104 ? -0.904 9.977 18.922 1 96.25 104 PHE B C 1
ATOM 4007 O O . PHE B 1 104 ? -0.267 8.977 19.25 1 96.25 104 PHE B O 1
ATOM 4014 N N . ILE B 1 105 ? -1.287 10.211 17.672 1 96.62 105 ILE B N 1
ATOM 4015 C CA . ILE B 1 105 ? -1.028 9.266 16.594 1 96.62 105 ILE B CA 1
ATOM 4016 C C . ILE B 1 105 ? -0.012 9.867 15.625 1 96.62 105 ILE B C 1
ATOM 4018 O O . ILE B 1 105 ? -0.159 11.008 15.188 1 96.62 105 ILE B O 1
ATOM 4022 N N . SER B 1 106 ? 0.967 9.094 15.32 1 94.81 106 SER B N 1
ATOM 4023 C CA . SER B 1 106 ? 1.988 9.523 14.375 1 94.81 106 SER B CA 1
ATOM 4024 C C . SER B 1 106 ? 1.453 9.523 12.945 1 94.81 106 SER B C 1
ATOM 4026 O O . SER B 1 106 ? 0.655 8.656 12.578 1 94.81 106 SER B O 1
ATOM 4028 N N . GLU B 1 107 ? 1.939 10.414 12.18 1 92.56 107 GLU B N 1
ATOM 4029 C CA . GLU B 1 107 ? 1.531 10.508 10.781 1 92.56 107 GLU B CA 1
ATOM 4030 C C . GLU B 1 107 ? 1.859 9.227 10.016 1 92.56 107 GLU B C 1
ATOM 4032 O O . GLU B 1 107 ? 1.137 8.844 9.094 1 92.56 107 GLU B O 1
ATOM 4037 N N . SER B 1 108 ? 2.918 8.555 10.391 1 88.81 108 SER B N 1
ATOM 4038 C CA . SER B 1 108 ? 3.375 7.363 9.68 1 88.81 108 SER B CA 1
ATOM 4039 C C . SER B 1 108 ? 2.498 6.156 10 1 88.81 108 SER B C 1
ATOM 4041 O O . SER B 1 108 ? 2.553 5.141 9.297 1 88.81 108 SER B O 1
ATOM 4043 N N . SER B 1 109 ? 1.66 6.234 10.945 1 93.62 109 SER B N 1
ATOM 4044 C CA . SER B 1 109 ? 0.912 5.066 11.406 1 93.62 109 SER B CA 1
ATOM 4045 C C . SER B 1 109 ? -0.547 5.141 10.969 1 93.62 109 SER B C 1
ATOM 4047 O O . SER B 1 109 ? -1.354 4.281 11.336 1 93.62 109 SER B O 1
ATOM 4049 N N . ILE B 1 110 ? -0.867 6.168 10.156 1 95.44 110 ILE B N 1
ATOM 4050 C CA . ILE B 1 110 ? -2.285 6.363 9.875 1 95.44 110 ILE B CA 1
ATOM 4051 C C . ILE B 1 110 ? -2.498 6.5 8.375 1 95.44 110 ILE B C 1
ATOM 4053 O O . ILE B 1 110 ? -1.711 7.156 7.684 1 95.44 110 ILE B O 1
ATOM 4057 N N . ASP B 1 111 ? -3.492 5.762 7.824 1 94.25 111 ASP B N 1
ATOM 4058 C CA . ASP B 1 111 ? -3.982 5.949 6.461 1 94.25 111 ASP B CA 1
ATOM 4059 C C . ASP B 1 111 ? -5.312 6.703 6.453 1 94.25 111 ASP B C 1
ATOM 4061 O O . ASP B 1 111 ? -5.953 6.848 7.496 1 94.25 111 ASP B O 1
ATOM 4065 N N . THR B 1 112 ? -5.648 7.18 5.293 1 95 112 THR B N 1
ATOM 4066 C CA . THR B 1 112 ? -6.871 7.965 5.176 1 95 112 THR B CA 1
ATOM 4067 C C . THR B 1 112 ? -7.809 7.359 4.133 1 95 112 THR B C 1
ATOM 4069 O O . THR B 1 112 ? -7.367 6.957 3.055 1 95 112 THR B O 1
ATOM 4072 N N . VAL B 1 113 ? -9.016 7.223 4.504 1 93.75 113 VAL B N 1
ATOM 4073 C CA . VAL B 1 113 ? -10.07 6.82 3.58 1 93.75 113 VAL B CA 1
ATOM 4074 C C . VAL B 1 113 ? -11.227 7.809 3.656 1 93.75 113 VAL B C 1
ATOM 4076 O O . VAL B 1 113 ? -11.602 8.258 4.746 1 93.75 113 VAL B O 1
ATOM 4079 N N . SER B 1 114 ? -11.727 8.211 2.512 1 90.31 114 SER B N 1
ATOM 4080 C CA . SER B 1 114 ? -12.922 9.047 2.488 1 90.31 114 SER B CA 1
ATOM 4081 C C . SER B 1 114 ? -14.156 8.242 2.096 1 90.31 114 SER B C 1
ATOM 4083 O O . SER B 1 114 ? -14.164 7.574 1.058 1 90.31 114 SER B O 1
ATOM 4085 N N . LEU B 1 115 ? -15.133 8.234 2.916 1 88.56 115 LEU B N 1
ATOM 4086 C CA . LEU B 1 115 ? -16.406 7.605 2.621 1 88.56 115 LEU B CA 1
ATOM 4087 C C . LEU B 1 115 ? -17.484 8.656 2.352 1 88.56 115 LEU B C 1
ATOM 4089 O O . LEU B 1 115 ? -18.641 8.32 2.096 1 88.56 115 LEU B O 1
ATOM 4093 N N . HIS B 1 116 ? -17 9.812 2.383 1 82.75 116 HIS B N 1
ATOM 4094 C CA . HIS B 1 116 ? -17.938 10.906 2.127 1 82.75 116 HIS B CA 1
ATOM 4095 C C . HIS B 1 116 ? -18.406 10.898 0.675 1 82.75 116 HIS B C 1
ATOM 4097 O O . HIS B 1 116 ? -17.641 11.242 -0.23 1 82.75 116 HIS B O 1
ATOM 4103 N N . GLY B 1 117 ? -19.578 10.516 0.44 1 77.38 117 GLY B N 1
ATOM 4104 C CA . GLY B 1 117 ? -20.141 10.484 -0.896 1 77.38 117 GLY B CA 1
ATOM 4105 C C . GLY B 1 117 ? -19.688 9.289 -1.713 1 77.38 117 GLY B C 1
ATOM 4106 O O . GLY B 1 117 ? -19.859 9.266 -2.934 1 77.38 117 GLY B O 1
ATOM 4107 N N . ARG B 1 118 ? -19.062 8.375 -1.083 1 82 118 ARG B N 1
ATOM 4108 C CA . ARG B 1 118 ? -18.547 7.199 -1.78 1 82 118 ARG B CA 1
ATOM 4109 C C . ARG B 1 118 ? -19.234 5.93 -1.303 1 82 118 ARG B C 1
ATOM 4111 O O . ARG B 1 118 ? -19.625 5.824 -0.135 1 82 118 ARG B O 1
ATOM 4118 N N . GLU B 1 119 ? -19.281 5.059 -2.209 1 80.94 119 GLU B N 1
ATOM 4119 C CA . GLU B 1 119 ? -19.984 3.818 -1.885 1 80.94 119 GLU B CA 1
ATOM 4120 C C . GLU B 1 119 ? -19.031 2.775 -1.311 1 80.94 119 GLU B C 1
ATOM 4122 O O . GLU B 1 119 ? -19.391 2.051 -0.378 1 80.94 119 GLU B O 1
ATOM 4127 N N . HIS B 1 120 ? -17.859 2.74 -1.871 1 87.88 120 HIS B N 1
ATOM 4128 C CA . HIS B 1 120 ? -16.953 1.659 -1.508 1 87.88 120 HIS B CA 1
ATOM 4129 C C . HIS B 1 120 ? -15.711 2.195 -0.812 1 87.88 120 HIS B C 1
ATOM 4131 O O . HIS B 1 120 ? -15.336 3.354 -1.009 1 87.88 120 HIS B O 1
ATOM 4137 N N . PHE B 1 121 ? -15.141 1.286 -0.002 1 87.5 121 PHE B N 1
ATOM 4138 C CA . PHE B 1 121 ? -13.883 1.556 0.677 1 87.5 121 PHE B CA 1
ATOM 4139 C C . PHE B 1 121 ? -12.703 1.342 -0.265 1 87.5 121 PHE B C 1
ATOM 4141 O O . PHE B 1 121 ? -12.742 0.461 -1.127 1 87.5 121 PHE B O 1
ATOM 4148 N N . ASP B 1 122 ? -11.727 2.229 -0.064 1 92.25 122 ASP B N 1
ATOM 4149 C CA . ASP B 1 122 ? -10.422 1.84 -0.596 1 92.25 122 ASP B CA 1
ATOM 4150 C C . ASP B 1 122 ? -9.773 0.771 0.278 1 92.25 122 ASP B C 1
ATOM 4152 O O . ASP B 1 122 ? -9.172 1.086 1.311 1 92.25 122 ASP B O 1
ATOM 4156 N N . LEU B 1 123 ? -9.797 -0.447 -0.158 1 94.44 123 LEU B N 1
ATOM 4157 C CA . LEU B 1 123 ? -9.375 -1.582 0.657 1 94.44 123 LEU B CA 1
ATOM 4158 C C . LEU B 1 123 ? -7.855 -1.645 0.761 1 94.44 123 LEU B C 1
ATOM 4160 O O . LEU B 1 123 ? -7.316 -2.352 1.615 1 94.44 123 LEU B O 1
ATOM 4164 N N . SER B 1 124 ? -7.141 -0.931 -0.052 1 91.25 124 SER B N 1
ATOM 4165 C CA . SER B 1 124 ? -5.688 -0.865 0.041 1 91.25 124 SER B CA 1
ATOM 4166 C C . SER B 1 124 ? -5.246 0.031 1.194 1 91.25 124 SER B C 1
ATOM 4168 O O . SER B 1 124 ? -4.078 0.016 1.589 1 91.25 124 SER B O 1
ATOM 4170 N N . ARG B 1 125 ? -6.211 0.712 1.714 1 93.25 125 ARG B N 1
ATOM 4171 C CA . ARG B 1 125 ? -5.883 1.653 2.779 1 93.25 125 ARG B CA 1
ATOM 4172 C C . ARG B 1 125 ? -6.652 1.326 4.055 1 93.25 125 ARG B C 1
ATOM 4174 O O . ARG B 1 125 ? -6.133 1.506 5.16 1 93.25 125 ARG B O 1
ATOM 4181 N N . PHE B 1 126 ? -7.879 0.852 3.928 1 95.88 126 PHE B N 1
ATOM 4182 C CA . PHE B 1 126 ? -8.75 0.618 5.07 1 95.88 126 PHE B CA 1
ATOM 4183 C C . PHE B 1 126 ? -8.25 -0.552 5.91 1 95.88 126 PHE B C 1
ATOM 4185 O O . PHE B 1 126 ? -8.18 -1.685 5.426 1 95.88 126 PHE B O 1
ATOM 4192 N N . LEU B 1 127 ? -7.848 -0.288 7.145 1 96.06 127 LEU B N 1
ATOM 4193 C CA . LEU B 1 127 ? -7.363 -1.238 8.141 1 96.06 127 LEU B CA 1
ATOM 4194 C C . LEU B 1 127 ? -6.07 -1.897 7.684 1 96.06 127 LEU B C 1
ATOM 4196 O O . LEU B 1 127 ? -5.824 -3.068 7.98 1 96.06 127 LEU B O 1
ATOM 4200 N N . THR B 1 128 ? -5.316 -1.244 6.895 1 92.69 128 THR B N 1
ATOM 4201 C CA . THR B 1 128 ? -4.016 -1.744 6.465 1 92.69 128 THR B CA 1
ATOM 4202 C C . THR B 1 128 ? -2.912 -1.239 7.387 1 92.69 128 THR B C 1
ATOM 4204 O O . THR B 1 128 ? -2.031 -2.004 7.785 1 92.69 128 THR B O 1
ATOM 4207 N N . ASN B 1 129 ? -2.945 0.039 7.699 1 93.44 129 ASN B N 1
ATOM 4208 C CA . ASN B 1 129 ? -2.064 0.589 8.727 1 93.44 129 ASN B CA 1
ATOM 4209 C C . ASN B 1 129 ? -2.652 0.412 10.117 1 93.44 129 ASN B C 1
ATOM 4211 O O . ASN B 1 129 ? -3.779 -0.061 10.273 1 93.44 129 ASN B O 1
ATOM 4215 N N . SER B 1 130 ? -1.859 0.755 11.078 1 96.31 130 SER B N 1
ATOM 4216 C CA . SER B 1 130 ? -2.33 0.612 12.453 1 96.31 130 SER B CA 1
ATOM 4217 C C . SER B 1 130 ? -3.609 1.41 12.688 1 96.31 130 SER B C 1
ATOM 4219 O O . SER B 1 130 ? -4.523 0.943 13.367 1 96.31 130 SER B O 1
ATOM 4221 N N . TYR B 1 131 ? -3.648 2.578 12.07 1 97.81 131 TYR B N 1
ATOM 4222 C CA . TYR B 1 131 ? -4.824 3.434 12.188 1 97.81 131 TYR B CA 1
ATOM 4223 C C . TYR B 1 131 ? -5.363 3.805 10.812 1 97.81 131 TYR B C 1
ATOM 4225 O O . TYR B 1 131 ? -4.605 3.906 9.844 1 97.81 131 TYR B O 1
ATOM 4233 N N . THR B 1 132 ? -6.668 3.951 10.727 1 97.94 132 THR B N 1
ATOM 4234 C CA . THR B 1 132 ? -7.34 4.496 9.555 1 97.94 132 THR B CA 1
ATOM 4235 C C . THR B 1 132 ? -8.211 5.691 9.93 1 97.94 132 THR B C 1
ATOM 4237 O O . THR B 1 132 ? -9.078 5.578 10.797 1 97.94 132 THR B O 1
ATOM 4240 N N . PHE B 1 133 ? -7.914 6.82 9.367 1 97.88 133 PHE B N 1
ATOM 4241 C CA . PHE B 1 133 ? -8.789 7.988 9.469 1 97.88 133 PHE B CA 1
ATOM 4242 C C . PHE B 1 133 ? -9.891 7.934 8.414 1 97.88 133 PHE B C 1
ATOM 4244 O O . PHE B 1 133 ? -9.609 7.719 7.234 1 97.88 133 PHE B O 1
ATOM 4251 N N . VAL B 1 134 ? -11.109 8.125 8.828 1 97.38 134 VAL B N 1
ATOM 4252 C CA . VAL B 1 134 ? -12.242 8.055 7.906 1 97.38 134 VAL B CA 1
ATOM 4253 C C . VAL B 1 134 ? -12.992 9.383 7.891 1 97.38 134 VAL B C 1
ATOM 4255 O O . VAL B 1 134 ? -13.492 9.828 8.922 1 97.38 134 VAL B O 1
ATOM 4258 N N . LEU B 1 135 ? -12.977 10.031 6.746 1 95.62 135 LEU B N 1
ATOM 4259 C CA . LEU B 1 135 ? -13.898 11.148 6.539 1 95.62 135 LEU B CA 1
ATOM 4260 C C . LEU B 1 135 ? -15.32 10.648 6.324 1 95.62 135 LEU B C 1
ATOM 4262 O O . LEU B 1 135 ? -15.578 9.859 5.414 1 95.62 135 LEU B O 1
ATOM 4266 N N . CYS B 1 136 ? -16.266 11.109 7.098 1 96.06 136 CYS B N 1
ATOM 4267 C CA . CYS B 1 136 ? -17.547 10.422 7.18 1 96.06 136 CYS B CA 1
ATOM 4268 C C . CYS B 1 136 ? -18.672 11.312 6.668 1 96.06 136 CYS B C 1
ATOM 4270 O O . CYS B 1 136 ? -18.531 12.531 6.586 1 96.06 136 CYS B O 1
ATOM 4272 N N . ASP B 1 137 ? -19.703 10.695 6.266 1 94.44 137 ASP B N 1
ATOM 4273 C CA . ASP B 1 137 ? -21.016 11.297 6.074 1 94.44 137 ASP B CA 1
ATOM 4274 C C . ASP B 1 137 ? -22.078 10.562 6.879 1 94.44 137 ASP B C 1
ATOM 4276 O O . ASP B 1 137 ? -21.75 9.742 7.742 1 94.44 137 ASP B O 1
ATOM 4280 N N . LYS B 1 138 ? -23.281 10.891 6.684 1 94.69 138 LYS B N 1
ATOM 4281 C CA . LYS B 1 138 ? -24.359 10.406 7.547 1 94.69 138 LYS B CA 1
ATOM 4282 C C . LYS B 1 138 ? -24.469 8.883 7.469 1 94.69 138 LYS B C 1
ATOM 4284 O O . LYS B 1 138 ? -24.984 8.25 8.398 1 94.69 138 LYS B O 1
ATOM 4289 N N . ASP B 1 139 ? -23.984 8.219 6.418 1 94.88 139 ASP B N 1
ATOM 4290 C CA . ASP B 1 139 ? -24.172 6.793 6.195 1 94.88 139 ASP B CA 1
ATOM 4291 C C . ASP B 1 139 ? -22.875 6.016 6.473 1 94.88 139 ASP B C 1
ATOM 4293 O O . ASP B 1 139 ? -22.859 4.785 6.391 1 94.88 139 ASP B O 1
ATOM 4297 N N . SER B 1 140 ? -21.812 6.699 6.879 1 95.62 140 SER B N 1
ATOM 4298 C CA . SER B 1 140 ? -20.484 6.098 6.949 1 95.62 140 SER B CA 1
ATOM 4299 C C . SER B 1 140 ? -20.438 4.992 8 1 95.62 140 SER B C 1
ATOM 4301 O O . SER B 1 140 ? -19.875 3.924 7.758 1 95.62 140 SER B O 1
ATOM 4303 N N . ILE B 1 141 ? -20.984 5.207 9.141 1 96.38 141 ILE B N 1
ATOM 4304 C CA . ILE B 1 141 ? -20.938 4.215 10.203 1 96.38 141 ILE B CA 1
ATOM 4305 C C . ILE B 1 141 ? -21.672 2.951 9.773 1 96.38 141 ILE B C 1
ATOM 4307 O O . ILE B 1 141 ? -21.188 1.838 9.984 1 96.38 141 ILE B O 1
ATOM 4311 N N . LYS B 1 142 ? -22.812 3.156 9.172 1 95.06 142 LYS B N 1
ATOM 4312 C CA . LYS B 1 142 ? -23.562 2.016 8.648 1 95.06 142 LYS B CA 1
ATOM 4313 C C . LYS B 1 142 ? -22.734 1.232 7.641 1 95.06 142 LYS B C 1
ATOM 4315 O O . LYS B 1 142 ? -22.688 0.001 7.68 1 95.06 142 LYS B O 1
ATOM 4320 N N . LYS B 1 143 ? -22.109 1.929 6.75 1 95.75 143 LYS B N 1
ATOM 4321 C CA . LYS B 1 143 ? -21.25 1.301 5.746 1 95.75 143 LYS B CA 1
ATOM 4322 C C . LYS B 1 143 ? -20.109 0.531 6.398 1 95.75 143 LYS B C 1
ATOM 4324 O O . LYS B 1 143 ? -19.781 -0.583 5.98 1 95.75 143 LYS B O 1
ATOM 4329 N N . ILE B 1 144 ? -19.5 1.123 7.422 1 96.75 144 ILE B N 1
ATOM 4330 C CA . ILE B 1 144 ? -18.375 0.505 8.109 1 96.75 144 ILE B CA 1
ATOM 4331 C C . ILE B 1 144 ? -18.844 -0.765 8.82 1 96.75 144 ILE B C 1
ATOM 4333 O O . ILE B 1 144 ? -18.172 -1.804 8.742 1 96.75 144 ILE B O 1
ATOM 4337 N N . ILE B 1 145 ? -19.984 -0.689 9.492 1 96.44 145 ILE B N 1
ATOM 4338 C CA . ILE B 1 145 ? -20.531 -1.851 10.18 1 96.44 145 ILE B CA 1
ATOM 4339 C C . ILE B 1 145 ? -20.734 -2.994 9.188 1 96.44 145 ILE B C 1
ATOM 4341 O O . ILE B 1 145 ? -20.359 -4.141 9.469 1 96.44 145 ILE B O 1
ATOM 4345 N N . GLY B 1 146 ? -21.266 -2.652 8.031 1 95.5 146 GLY B N 1
ATOM 4346 C CA . GLY B 1 146 ? -21.438 -3.65 6.984 1 95.5 146 GLY B CA 1
ATOM 4347 C C . GLY B 1 146 ? -20.125 -4.23 6.496 1 95.5 146 GLY B C 1
ATOM 4348 O O . GLY B 1 146 ? -20.016 -5.438 6.254 1 95.5 146 GLY B O 1
ATOM 4349 N N . ALA B 1 147 ? -19.156 -3.436 6.395 1 96.19 147 ALA B N 1
ATOM 4350 C CA . ALA B 1 147 ? -17.859 -3.85 5.848 1 96.19 147 ALA B CA 1
ATOM 4351 C C . ALA B 1 147 ? -17.125 -4.758 6.824 1 96.19 147 ALA B C 1
ATOM 4353 O O . ALA B 1 147 ? -16.375 -5.648 6.41 1 96.19 147 ALA B O 1
ATOM 4354 N N . VAL B 1 148 ? -17.344 -4.531 8.164 1 97.44 148 VAL B N 1
ATOM 4355 C CA . VAL B 1 148 ? -16.531 -5.266 9.141 1 97.44 148 VAL B CA 1
ATOM 4356 C C . VAL B 1 148 ? -17.406 -6.309 9.836 1 97.44 148 VAL B C 1
ATOM 4358 O O . VAL B 1 148 ? -17.109 -6.715 10.969 1 97.44 148 VAL B O 1
ATOM 4361 N N . LYS B 1 149 ? -18.469 -6.723 9.227 1 96.88 149 LYS B N 1
ATOM 4362 C CA . LYS B 1 149 ? -19.484 -7.566 9.859 1 96.88 149 LYS B CA 1
ATOM 4363 C C . LYS B 1 149 ? -18.906 -8.922 10.258 1 96.88 149 LYS B C 1
ATOM 4365 O O . LYS B 1 149 ? -19.438 -9.594 11.141 1 96.88 149 LYS B O 1
ATOM 4370 N N . PHE B 1 150 ? -17.828 -9.367 9.688 1 97.62 150 PHE B N 1
ATOM 4371 C CA . PHE B 1 150 ? -17.281 -10.68 10.008 1 97.62 150 PHE B CA 1
ATOM 4372 C C . PHE B 1 150 ? -16.109 -10.555 10.977 1 97.62 150 PHE B C 1
ATOM 4374 O O . PHE B 1 150 ? -15.547 -11.555 11.406 1 97.62 150 PHE B O 1
ATOM 4381 N N . LEU B 1 151 ? -15.695 -9.359 11.312 1 97.56 151 LEU B N 1
ATOM 4382 C CA . LEU B 1 151 ? -14.688 -9.172 12.352 1 97.56 151 LEU B CA 1
ATOM 4383 C C . LEU B 1 151 ? -15.297 -9.312 13.742 1 97.56 151 LEU B C 1
ATOM 4385 O O . LEU B 1 151 ? -16.5 -9.078 13.922 1 97.56 151 LEU B O 1
ATOM 4389 N N . ASN B 1 152 ? -14.453 -9.68 14.688 1 96.75 152 ASN B N 1
ATOM 4390 C CA . ASN B 1 152 ? -14.852 -9.57 16.078 1 96.75 152 ASN B CA 1
ATOM 4391 C C . ASN B 1 152 ? -14.805 -8.125 16.562 1 96.75 152 ASN B C 1
ATOM 4393 O O . ASN B 1 152 ? -14.039 -7.312 16.047 1 96.75 152 ASN B O 1
ATOM 4397 N N . LYS B 1 153 ? -15.586 -7.895 17.547 1 94 153 LYS B N 1
ATOM 4398 C CA . LYS B 1 153 ? -15.664 -6.539 18.094 1 94 153 LYS B CA 1
ATOM 4399 C C . LYS B 1 153 ? -14.289 -6.062 18.562 1 94 153 LYS B C 1
ATOM 4401 O O . LYS B 1 153 ? -13.953 -4.887 18.422 1 94 153 LYS B O 1
ATOM 4406 N N . GLU B 1 154 ? -13.5 -6.977 19.016 1 96.25 154 GLU B N 1
ATOM 4407 C CA . GLU B 1 154 ? -12.211 -6.637 19.609 1 96.25 154 GLU B CA 1
ATOM 4408 C C . GLU B 1 154 ? -11.156 -6.41 18.516 1 96.25 154 GLU B C 1
ATOM 4410 O O . GLU B 1 154 ? -10.062 -5.922 18.812 1 96.25 154 GLU B O 1
ATOM 4415 N N . ASP B 1 155 ? -11.57 -6.676 17.297 1 97.94 155 ASP B N 1
ATOM 4416 C CA . ASP B 1 155 ? -10.594 -6.582 16.203 1 97.94 155 ASP B CA 1
ATOM 4417 C C . ASP B 1 155 ? -10.336 -5.129 15.82 1 97.94 155 ASP B C 1
ATOM 4419 O O . ASP B 1 155 ? -9.352 -4.824 15.141 1 97.94 155 ASP B O 1
ATOM 4423 N N . ILE B 1 156 ? -11.258 -4.23 16.234 1 98.19 156 ILE B N 1
ATOM 4424 C CA . ILE B 1 156 ? -11.047 -2.82 15.93 1 98.19 156 ILE B CA 1
ATOM 4425 C C . ILE B 1 156 ? -11.43 -1.966 17.141 1 98.19 156 ILE B C 1
ATOM 4427 O O . ILE B 1 156 ? -12.266 -2.371 17.953 1 98.19 156 ILE B O 1
ATOM 4431 N N . THR B 1 157 ? -10.82 -0.883 17.297 1 98.5 157 THR B N 1
ATOM 4432 C CA . THR B 1 157 ? -11.172 0.183 18.219 1 98.5 157 THR B CA 1
ATOM 4433 C C . THR B 1 157 ? -11.484 1.474 17.469 1 98.5 157 THR B C 1
ATOM 4435 O O . THR B 1 157 ? -10.703 1.919 16.625 1 98.5 157 THR B O 1
ATOM 4438 N N . VAL B 1 158 ? -12.641 2.025 17.766 1 98.38 158 VAL B N 1
ATOM 4439 C CA . VAL B 1 158 ? -13.102 3.174 17 1 98.38 158 VAL B CA 1
ATOM 4440 C C . VAL B 1 158 ? -13.164 4.41 17.891 1 98.38 158 VAL B C 1
ATOM 4442 O O . VAL B 1 158 ? -13.766 4.367 18.969 1 98.38 158 VAL B O 1
ATOM 4445 N N . ASN B 1 159 ? -12.516 5.473 17.484 1 98.62 159 ASN B N 1
ATOM 4446 C CA . ASN B 1 159 ? -12.648 6.793 18.094 1 98.62 159 ASN B CA 1
ATOM 4447 C C . ASN B 1 159 ? -13.438 7.75 17.203 1 98.62 159 ASN B C 1
ATOM 4449 O O . ASN B 1 159 ? -13.195 7.816 15.992 1 98.62 159 ASN B O 1
ATOM 4453 N N . ILE B 1 160 ? -14.359 8.438 17.781 1 98.5 160 ILE B N 1
ATOM 4454 C CA . ILE B 1 160 ? -15.148 9.414 17.031 1 98.5 160 ILE B CA 1
ATOM 4455 C C . ILE B 1 160 ? -14.672 10.828 17.359 1 98.5 160 ILE B C 1
ATOM 4457 O O . ILE B 1 160 ? -14.352 11.125 18.516 1 98.5 160 ILE B O 1
ATOM 4461 N N . GLY B 1 161 ? -14.406 11.625 16.406 1 98.5 161 GLY B N 1
ATOM 4462 C CA . GLY B 1 161 ? -14.328 13.07 16.5 1 98.5 161 GLY B CA 1
ATOM 4463 C C . GLY B 1 161 ? -15.578 13.773 16.016 1 98.5 161 GLY B C 1
ATOM 4464 O O . GLY B 1 161 ? -15.836 13.828 14.805 1 98.5 161 GLY B O 1
ATOM 4465 N N . TYR B 1 162 ? -16.375 14.211 16.953 1 98 162 TYR B N 1
ATOM 4466 C CA . TYR B 1 162 ? -17.672 14.82 16.672 1 98 162 TYR B CA 1
ATOM 4467 C C . TYR B 1 162 ? -17.625 16.328 16.891 1 98 162 TYR B C 1
ATOM 4469 O O . TYR B 1 162 ? -17.234 16.797 17.969 1 98 162 TYR B O 1
ATOM 4477 N N . LYS B 1 163 ? -17.938 17.094 15.836 1 96.81 163 LYS B N 1
ATOM 4478 C CA . LYS B 1 163 ? -17.953 18.547 15.883 1 96.81 163 LYS B CA 1
ATOM 4479 C C . LYS B 1 163 ? -16.609 19.109 16.344 1 96.81 163 LYS B C 1
ATOM 4481 O O . LYS B 1 163 ? -16.547 19.891 17.281 1 96.81 163 LYS B O 1
ATOM 4486 N N . LEU B 1 164 ? -15.594 18.688 15.656 1 97.06 164 LEU B N 1
ATOM 4487 C CA . LEU B 1 164 ? -14.227 19.047 16.016 1 97.06 164 LEU B CA 1
ATOM 4488 C C . LEU B 1 164 ? -14.039 20.562 15.961 1 97.06 164 LEU B C 1
ATOM 4490 O O . LEU B 1 164 ? -14.383 21.203 14.969 1 97.06 164 LEU B O 1
ATOM 4494 N N . GLY B 1 165 ? -13.5 21.094 17.047 1 94.44 165 GLY B N 1
ATOM 4495 C CA . GLY B 1 165 ? -13.227 22.531 17.125 1 94.44 165 GLY B CA 1
ATOM 4496 C C . GLY B 1 165 ? -14.391 23.328 17.672 1 94.44 165 GLY B C 1
ATOM 4497 O O . GLY B 1 165 ? -14.242 24.5 18 1 94.44 165 GLY B O 1
ATOM 4498 N N . TYR B 1 166 ? -15.555 22.719 17.75 1 94.31 166 TYR B N 1
ATOM 4499 C CA . TYR B 1 166 ? -16.719 23.375 18.328 1 94.31 166 TYR B CA 1
ATOM 4500 C C . TYR B 1 166 ? -16.672 23.328 19.844 1 94.31 166 TYR B C 1
ATOM 4502 O O . TYR B 1 166 ? -15.875 22.594 20.422 1 94.31 166 TYR B O 1
ATOM 4510 N N . GLU B 1 167 ? -17.531 24.141 20.422 1 93.62 167 GLU B N 1
ATOM 4511 C CA . GLU B 1 167 ? -17.625 24.172 21.875 1 93.62 167 GLU B CA 1
ATOM 4512 C C . GLU B 1 167 ? -18.094 22.828 22.422 1 93.62 167 GLU B C 1
ATOM 4514 O O . GLU B 1 167 ? -17.641 22.391 23.484 1 93.62 167 GLU B O 1
ATOM 4519 N N . ASP B 1 168 ? -18.969 22.156 21.703 1 95.5 168 ASP B N 1
ATOM 4520 C CA . ASP B 1 168 ? -19.531 20.875 22.141 1 95.5 168 ASP B CA 1
ATOM 4521 C C . ASP B 1 168 ? -18.797 19.703 21.5 1 95.5 168 ASP B C 1
ATOM 4523 O O . ASP B 1 168 ? -19.406 18.656 21.25 1 95.5 168 ASP B O 1
ATOM 4527 N N . GLU B 1 169 ? -17.594 19.906 21.25 1 97.44 169 GLU B N 1
ATOM 4528 C CA . GLU B 1 169 ? -16.734 18.875 20.672 1 97.44 169 GLU B CA 1
ATOM 4529 C C . GLU B 1 169 ? -16.734 17.609 21.531 1 97.44 169 GLU B C 1
ATOM 4531 O O . GLU B 1 169 ? -16.719 17.688 22.766 1 97.44 169 GLU B O 1
ATOM 4536 N N . ILE B 1 170 ? -16.781 16.453 20.859 1 97.69 170 ILE B N 1
ATOM 4537 C CA . ILE B 1 170 ? -16.641 15.18 21.547 1 97.69 170 ILE B CA 1
ATOM 4538 C C . ILE B 1 170 ? -15.594 14.328 20.844 1 97.69 170 ILE B C 1
ATOM 4540 O O . ILE B 1 170 ? -15.656 14.125 19.625 1 97.69 170 ILE B O 1
ATOM 4544 N N . ILE B 1 171 ? -14.602 13.922 21.578 1 97.62 171 ILE B N 1
ATOM 4545 C CA . ILE B 1 171 ? -13.625 12.938 21.125 1 97.62 171 ILE B CA 1
ATOM 4546 C C . ILE B 1 171 ? -13.562 11.781 22.109 1 97.62 171 ILE B C 1
ATOM 4548 O O . ILE B 1 171 ? -13.141 11.961 23.266 1 97.62 171 ILE B O 1
ATOM 4552 N N . LYS B 1 172 ? -13.938 10.664 21.672 1 97.44 172 LYS B N 1
ATOM 4553 C CA . LYS B 1 172 ? -13.922 9.523 22.594 1 97.44 172 LYS B CA 1
ATOM 4554 C C . LYS B 1 172 ? -13.992 8.203 21.812 1 97.44 172 LYS B C 1
ATOM 4556 O O . LYS B 1 172 ? -14.336 8.195 20.625 1 97.44 172 LYS B O 1
ATOM 4561 N N . GLN B 1 173 ? -13.648 7.207 22.516 1 97.44 173 GLN B N 1
ATOM 4562 C CA . GLN B 1 173 ? -13.836 5.863 21.969 1 97.44 173 GLN B CA 1
ATOM 4563 C C . GLN B 1 173 ? -15.312 5.469 22 1 97.44 173 GLN B C 1
ATOM 4565 O O . GLN B 1 173 ? -16.016 5.734 22.969 1 97.44 173 GLN B O 1
ATOM 4570 N N . ILE B 1 174 ? -15.766 4.824 20.938 1 97.38 174 ILE B N 1
ATOM 4571 C CA . ILE B 1 174 ? -17.156 4.402 20.875 1 97.38 174 ILE B CA 1
ATOM 4572 C C . ILE B 1 174 ? -17.25 2.965 20.375 1 97.38 174 ILE B C 1
ATOM 4574 O O . ILE B 1 174 ? -16.328 2.473 19.719 1 97.38 174 ILE B O 1
ATOM 4578 N N . ASP B 1 175 ? -18.328 2.342 20.703 1 96.56 175 ASP B N 1
ATOM 4579 C CA . ASP B 1 175 ? -18.719 1.055 20.125 1 96.56 175 ASP B CA 1
ATOM 4580 C C . ASP B 1 175 ? -19.719 1.235 18.984 1 96.56 175 ASP B C 1
ATOM 4582 O O . ASP B 1 175 ? -20.906 1.491 19.25 1 96.56 175 ASP B O 1
ATOM 4586 N N . ILE B 1 176 ? -19.281 1.038 17.797 1 95.38 176 ILE B N 1
ATOM 4587 C CA . ILE B 1 176 ? -20.141 1.338 16.656 1 95.38 176 ILE B CA 1
ATOM 4588 C C . ILE B 1 176 ? -21.203 0.259 16.516 1 95.38 176 ILE B C 1
ATOM 4590 O O . ILE B 1 176 ? -22.156 0.424 15.758 1 95.38 176 ILE B O 1
ATOM 4594 N N . PHE B 1 177 ? -21.062 -0.784 17.25 1 94.38 177 PHE B N 1
ATOM 4595 C CA . PHE B 1 177 ? -22.016 -1.884 17.172 1 94.38 177 PHE B CA 1
ATOM 4596 C C . PHE B 1 177 ? -23.125 -1.721 18.203 1 94.38 177 PHE B C 1
ATOM 4598 O O . PHE B 1 177 ? -24.078 -2.492 18.219 1 94.38 177 PHE B O 1
ATOM 4605 N N . SER B 1 178 ? -22.984 -0.749 19 1 93.38 178 SER B N 1
ATOM 4606 C CA . SER B 1 178 ? -23.953 -0.545 20.094 1 93.38 178 SER B CA 1
ATOM 4607 C C . SER B 1 178 ? -24.859 0.642 19.797 1 93.38 178 SER B C 1
ATOM 4609 O O . SER B 1 178 ? -24.719 1.298 18.766 1 93.38 178 SER B O 1
ATOM 4611 N N . LYS B 1 179 ? -25.75 0.874 20.688 1 92.12 179 LYS B N 1
ATOM 4612 C CA . LYS B 1 179 ? -26.719 1.967 20.578 1 92.12 179 LYS B CA 1
ATOM 4613 C C . LYS B 1 179 ? -26.062 3.309 20.891 1 92.12 179 LYS B C 1
ATOM 4615 O O . LYS B 1 179 ? -26.688 4.359 20.766 1 92.12 179 LYS B O 1
ATOM 4620 N N . GLU B 1 180 ? -24.859 3.25 21.172 1 92.38 180 GLU B N 1
ATOM 4621 C CA . GLU B 1 180 ? -24.141 4.477 21.469 1 92.38 180 GLU B CA 1
ATOM 4622 C C . GLU B 1 180 ? -24.109 5.418 20.281 1 92.38 180 GLU B C 1
ATOM 4624 O O . GLU B 1 180 ? -24.094 6.641 20.438 1 92.38 180 GLU B O 1
ATOM 4629 N N . VAL B 1 181 ? -24.156 4.902 19.156 1 93.44 181 VAL B N 1
ATOM 4630 C CA . VAL B 1 181 ? -24.109 5.668 17.922 1 93.44 181 VAL B CA 1
ATOM 4631 C C . VAL B 1 181 ? -25.359 6.535 17.781 1 93.44 181 VAL B C 1
ATOM 4633 O O . VAL B 1 181 ? -25.312 7.625 17.219 1 93.44 181 VAL B O 1
ATOM 4636 N N . ASP B 1 182 ? -26.422 6.027 18.375 1 93.25 182 ASP B N 1
ATOM 4637 C CA . ASP B 1 182 ? -27.703 6.715 18.281 1 93.25 182 ASP B CA 1
ATOM 4638 C C . ASP B 1 182 ? -27.688 8.039 19.031 1 93.25 182 ASP B C 1
ATOM 4640 O O . ASP B 1 182 ? -28.547 8.898 18.812 1 93.25 182 ASP B O 1
ATOM 4644 N N . SER B 1 183 ? -26.75 8.195 19.875 1 94.19 183 SER B N 1
ATOM 4645 C CA . SER B 1 183 ? -26.641 9.422 20.656 1 94.19 183 SER B CA 1
ATOM 4646 C C . SER B 1 183 ? -26.078 10.57 19.828 1 94.19 183 SER B C 1
ATOM 4648 O O . SER B 1 183 ? -26.125 11.727 20.234 1 94.19 183 SER B O 1
ATOM 4650 N N . PHE B 1 184 ? -25.594 10.289 18.656 1 96.25 184 PHE B N 1
ATOM 4651 C CA . PHE B 1 184 ? -24.984 11.305 17.797 1 96.25 184 PHE B CA 1
ATOM 4652 C C . PHE B 1 184 ? -25.922 11.641 16.641 1 96.25 184 PHE B C 1
ATOM 4654 O O . PHE B 1 184 ? -26.547 10.758 16.062 1 96.25 184 PHE B O 1
ATOM 4661 N N . ASP B 1 185 ? -26.094 12.898 16.375 1 96.88 185 ASP B N 1
ATOM 4662 C CA . ASP B 1 185 ? -26.672 13.336 15.109 1 96.88 185 ASP B CA 1
ATOM 4663 C C . ASP B 1 185 ? -25.641 13.242 13.977 1 96.88 185 ASP B C 1
ATOM 4665 O O . ASP B 1 185 ? -24.844 14.156 13.789 1 96.88 185 ASP B O 1
ATOM 4669 N N . LEU B 1 186 ? -25.719 12.25 13.234 1 95.5 186 LEU B N 1
ATOM 4670 C CA . LEU B 1 186 ? -24.688 11.938 12.25 1 95.5 186 LEU B CA 1
ATOM 4671 C C . LEU B 1 186 ? -24.812 12.828 11.023 1 95.5 186 LEU B C 1
ATOM 4673 O O . LEU B 1 186 ? -24.047 12.695 10.07 1 95.5 186 LEU B O 1
ATOM 4677 N N . SER B 1 187 ? -25.766 13.734 10.992 1 94 187 SER B N 1
ATOM 4678 C CA . SER B 1 187 ? -25.828 14.75 9.945 1 94 187 SER B CA 1
ATOM 4679 C C . SER B 1 187 ? -24.828 15.867 10.188 1 94 187 SER B C 1
ATOM 4681 O O . SER B 1 187 ? -24.531 16.656 9.289 1 94 187 SER B O 1
ATOM 4683 N N . LYS B 1 188 ? -24.391 15.945 11.453 1 94.44 188 LYS B N 1
ATOM 4684 C CA . LYS B 1 188 ? -23.344 16.891 11.797 1 94.44 188 LYS B CA 1
ATOM 4685 C C . LYS B 1 188 ? -21.969 16.344 11.438 1 94.44 188 LYS B C 1
ATOM 4687 O O . LYS B 1 188 ? -21.797 15.141 11.258 1 94.44 188 LYS B O 1
ATOM 4692 N N . PRO B 1 189 ? -21.016 17.234 11.312 1 94.19 189 PRO B N 1
ATOM 4693 C CA . PRO B 1 189 ? -19.688 16.766 10.906 1 94.19 189 PRO B CA 1
ATOM 4694 C C . PRO B 1 189 ? -19.031 15.867 11.961 1 94.19 189 PRO B C 1
ATOM 4696 O O . PRO B 1 189 ? -19.016 16.203 13.141 1 94.19 189 PRO B O 1
ATOM 4699 N N . TYR B 1 190 ? -18.578 14.711 11.516 1 96.94 190 TYR B N 1
ATOM 4700 C CA . TYR B 1 190 ? -17.812 13.812 12.375 1 96.94 190 TYR B CA 1
ATOM 4701 C C . TYR B 1 190 ? -16.812 13 11.57 1 96.94 190 TYR B C 1
ATOM 4703 O O . TYR B 1 190 ? -16.906 12.93 10.344 1 96.94 190 TYR B O 1
ATOM 4711 N N . VAL B 1 191 ? -15.805 12.555 12.242 1 97.88 191 VAL B N 1
ATOM 4712 C CA . VAL B 1 191 ? -14.789 11.695 11.656 1 97.88 191 VAL B CA 1
ATOM 4713 C C . VAL B 1 191 ? -14.547 10.492 12.562 1 97.88 191 VAL B C 1
ATOM 4715 O O . VAL B 1 191 ? -14.953 10.484 13.727 1 97.88 191 VAL B O 1
ATOM 4718 N N . LEU B 1 192 ? -13.977 9.453 12 1 98.38 192 LEU B N 1
ATOM 4719 C CA . LEU B 1 192 ? -13.609 8.273 12.773 1 98.38 192 LEU B CA 1
ATOM 4720 C C . LEU B 1 192 ? -12.125 7.961 12.617 1 98.38 192 LEU B C 1
ATOM 4722 O O . LEU B 1 192 ? -11.547 8.18 11.547 1 98.38 192 LEU B O 1
ATOM 4726 N N . VAL B 1 193 ? -11.477 7.566 13.656 1 98.69 193 VAL B N 1
ATOM 4727 C CA . VAL B 1 193 ? -10.164 6.938 13.641 1 98.69 193 VAL B CA 1
ATOM 4728 C C . VAL B 1 193 ? -10.273 5.496 14.133 1 98.69 193 VAL B C 1
ATOM 4730 O O . VAL B 1 193 ? -10.625 5.254 15.289 1 98.69 193 VAL B O 1
ATOM 4733 N N . ILE B 1 194 ? -9.961 4.602 13.25 1 98.62 194 ILE B N 1
ATOM 4734 C CA . ILE B 1 194 ? -10.125 3.184 13.547 1 98.62 194 ILE B CA 1
ATOM 4735 C C . ILE B 1 194 ? -8.758 2.527 13.734 1 98.62 194 ILE B C 1
ATOM 4737 O O . ILE B 1 194 ? -7.895 2.627 12.859 1 98.62 194 ILE B O 1
ATOM 4741 N N . LYS B 1 195 ? -8.547 1.914 14.883 1 98.56 195 LYS B N 1
ATOM 4742 C CA . LYS B 1 195 ? -7.34 1.138 15.148 1 98.56 195 LYS B CA 1
ATOM 4743 C C . LYS B 1 195 ? -7.555 -0.34 14.836 1 98.56 195 LYS B C 1
ATOM 4745 O O . LYS B 1 195 ? -8.531 -0.94 15.281 1 98.56 195 LYS B O 1
ATOM 4750 N N . ARG B 1 196 ? -6.711 -0.868 14.031 1 97.81 196 ARG B N 1
ATOM 4751 C CA . ARG B 1 196 ? -6.719 -2.303 13.766 1 97.81 196 ARG B CA 1
ATOM 4752 C C . ARG B 1 196 ? -6 -3.066 14.875 1 97.81 196 ARG B C 1
ATOM 4754 O O . ARG B 1 196 ? -4.84 -2.781 15.18 1 97.81 196 ARG B O 1
ATOM 4761 N N . ASN B 1 197 ? -6.625 -4.074 15.477 1 98.06 197 ASN B N 1
ATOM 4762 C CA . ASN B 1 197 ? -6.059 -4.82 16.594 1 98.06 197 ASN B CA 1
ATOM 4763 C C . ASN B 1 197 ? -5.695 -6.246 16.188 1 98.06 197 ASN B C 1
ATOM 4765 O O . ASN B 1 197 ? -5.832 -7.176 16.984 1 98.06 197 ASN B O 1
ATOM 4769 N N . PHE B 1 198 ? -5.395 -6.461 14.93 1 96.44 198 PHE B N 1
ATOM 4770 C CA . PHE B 1 198 ? -4.957 -7.754 14.422 1 96.44 198 PHE B CA 1
ATOM 4771 C C . PHE B 1 198 ? -3.816 -7.586 13.422 1 96.44 198 PHE B C 1
ATOM 4773 O O . PHE B 1 198 ? -3.592 -6.488 12.906 1 96.44 198 PHE B O 1
ATOM 4780 N N . ALA B 1 199 ? -3.082 -8.617 13.242 1 92.81 199 ALA B N 1
ATOM 4781 C CA . ALA B 1 199 ? -1.991 -8.609 12.266 1 92.81 199 ALA B CA 1
ATOM 4782 C C . ALA B 1 199 ? -2.506 -8.906 10.867 1 92.81 199 ALA B C 1
ATOM 4784 O O . ALA B 1 199 ? -3.412 -9.727 10.688 1 92.81 199 ALA B O 1
ATOM 4785 N N . LEU B 1 200 ? -1.912 -8.25 9.953 1 89.5 200 LEU B N 1
ATOM 4786 C CA . LEU B 1 200 ? -2.254 -8.531 8.562 1 89.5 200 LEU B CA 1
ATOM 4787 C C . LEU B 1 200 ? -1.557 -9.797 8.078 1 89.5 200 LEU B C 1
ATOM 4789 O O . LEU B 1 200 ? -0.419 -10.07 8.461 1 89.5 200 LEU B O 1
ATOM 4793 N N . LYS B 1 201 ? -2.311 -10.484 7.367 1 84.88 201 LYS B N 1
ATOM 4794 C CA . LYS B 1 201 ? -1.732 -11.648 6.703 1 84.88 201 LYS B CA 1
ATOM 4795 C C . LYS B 1 201 ? -1.669 -11.445 5.191 1 84.88 201 LYS B C 1
ATOM 4797 O O . LYS B 1 201 ? -2.703 -11.336 4.531 1 84.88 201 LYS B O 1
ATOM 4802 N N . ASN B 1 202 ? -0.54 -11.336 4.656 1 81.44 202 ASN B N 1
ATOM 4803 C CA . ASN B 1 202 ? -0.391 -11.133 3.217 1 81.44 202 ASN B CA 1
ATOM 4804 C C . ASN B 1 202 ? 0.272 -12.336 2.553 1 81.44 202 ASN B C 1
ATOM 4806 O O . ASN B 1 202 ? 0.435 -12.367 1.331 1 81.44 202 ASN B O 1
ATOM 4810 N N . GLU B 1 203 ? 0.49 -13.375 3.33 1 84.19 203 GLU B N 1
ATOM 4811 C CA . GLU B 1 203 ? 1.149 -14.578 2.82 1 84.19 203 GLU B CA 1
ATOM 4812 C C . GLU B 1 203 ? 0.129 -15.609 2.35 1 84.19 203 GLU B C 1
ATOM 4814 O O . GLU B 1 203 ? -1.053 -15.523 2.689 1 84.19 203 GLU B O 1
ATOM 4819 N N . VAL B 1 204 ? 0.57 -16.5 1.529 1 87.81 204 VAL B N 1
ATOM 4820 C CA . VAL B 1 204 ? -0.26 -17.609 1.085 1 87.81 204 VAL B CA 1
ATOM 4821 C C . VAL B 1 204 ? -0.655 -18.469 2.283 1 87.81 204 VAL B C 1
ATOM 4823 O O . VAL B 1 204 ? 0.18 -18.781 3.139 1 87.81 204 VAL B O 1
ATOM 4826 N N . SER B 1 205 ? -1.906 -18.812 2.322 1 93.25 205 SER B N 1
ATOM 4827 C CA . SER B 1 205 ? -2.416 -19.594 3.439 1 93.25 205 SER B CA 1
ATOM 4828 C C . SER B 1 205 ? -2.277 -21.094 3.17 1 93.25 205 SER B C 1
ATOM 4830 O O . SER B 1 205 ? -2.479 -21.547 2.043 1 93.25 205 SER B O 1
ATOM 4832 N N . GLU B 1 206 ? -1.976 -21.844 4.219 1 92.12 206 GLU B N 1
ATOM 4833 C CA . GLU B 1 206 ? -2.012 -23.297 4.156 1 92.12 206 GLU B CA 1
ATOM 4834 C C . GLU B 1 206 ? -3.445 -23.812 4.195 1 92.12 206 GLU B C 1
ATOM 4836 O O . GLU B 1 206 ? -4.332 -23.172 4.762 1 92.12 206 GLU B O 1
ATOM 4841 N N . ASP B 1 207 ? -3.674 -25.031 3.645 1 94.31 207 ASP B N 1
ATOM 4842 C CA . ASP B 1 207 ? -5.012 -25.625 3.607 1 94.31 207 ASP B CA 1
ATOM 4843 C C . ASP B 1 207 ? -5.562 -25.812 5.02 1 94.31 207 ASP B C 1
ATOM 4845 O O . ASP B 1 207 ? -6.754 -25.609 5.258 1 94.31 207 ASP B O 1
ATOM 4849 N N . VAL B 1 208 ? -4.723 -26.062 5.953 1 95.31 208 VAL B N 1
ATOM 4850 C CA . VAL B 1 208 ? -5.129 -26.406 7.309 1 95.31 208 VAL B CA 1
ATOM 4851 C C . VAL B 1 208 ? -5.652 -25.156 8.023 1 95.31 208 VAL B C 1
ATOM 4853 O O . VAL B 1 208 ? -6.285 -25.266 9.078 1 95.31 208 VAL B O 1
ATOM 4856 N N . GLU B 1 209 ? -5.43 -24 7.52 1 96.38 209 GLU B N 1
ATOM 4857 C CA . GLU B 1 209 ? -5.852 -22.75 8.148 1 96.38 209 GLU B CA 1
ATOM 4858 C C . GLU B 1 209 ? -7.328 -22.469 7.883 1 96.38 209 GLU B C 1
ATOM 4860 O O . GLU B 1 209 ? -7.898 -21.531 8.438 1 96.38 209 GLU B O 1
ATOM 4865 N N . PHE B 1 210 ? -7.934 -23.281 7.066 1 97.75 210 PHE B N 1
ATOM 4866 C CA . PHE B 1 210 ? -9.336 -23.094 6.719 1 97.75 210 PHE B CA 1
ATOM 4867 C C . PHE B 1 210 ? -10.203 -24.188 7.312 1 97.75 210 PHE B C 1
ATOM 4869 O O . PHE B 1 210 ? -9.82 -25.359 7.301 1 97.75 210 PHE B O 1
ATOM 4876 N N . ASP B 1 211 ? -11.266 -23.797 7.871 1 97.31 211 ASP B N 1
ATOM 4877 C CA . ASP B 1 211 ? -12.32 -24.75 8.18 1 97.31 211 ASP B CA 1
ATOM 4878 C C . ASP B 1 211 ? -13.008 -25.25 6.91 1 97.31 211 ASP B C 1
ATOM 4880 O O . ASP B 1 211 ? -13.367 -24.453 6.039 1 97.31 211 ASP B O 1
ATOM 4884 N N . THR B 1 212 ? -13.148 -26.578 6.793 1 95.44 212 THR B N 1
ATOM 4885 C CA . THR B 1 212 ? -13.695 -27.141 5.562 1 95.44 212 THR B CA 1
ATOM 4886 C C . THR B 1 212 ? -14.688 -28.25 5.875 1 95.44 212 THR B C 1
ATOM 4888 O O . THR B 1 212 ? -14.672 -28.812 6.973 1 95.44 212 THR B O 1
ATOM 4891 N N . GLN B 1 213 ? -15.586 -28.484 4.938 1 91.88 213 GLN B N 1
ATOM 4892 C CA . GLN B 1 213 ? -16.422 -29.688 4.992 1 91.88 213 GLN B CA 1
ATOM 4893 C C . GLN B 1 213 ? -15.672 -30.891 4.43 1 91.88 213 GLN B C 1
ATOM 4895 O O . GLN B 1 213 ? -15.5 -31.016 3.217 1 91.88 213 GLN B O 1
ATOM 4900 N N . ARG B 1 214 ? -15.273 -31.781 5.207 1 89.25 214 ARG B N 1
ATOM 4901 C CA . ARG B 1 214 ? -14.602 -33.031 4.836 1 89.25 214 ARG B CA 1
ATOM 4902 C C . ARG B 1 214 ? -13.375 -32.75 3.973 1 89.25 214 ARG B C 1
ATOM 4904 O O . ARG B 1 214 ? -13.156 -33.406 2.963 1 89.25 214 ARG B O 1
ATOM 4911 N N . GLY B 1 215 ? -12.727 -31.703 4.188 1 86.94 215 GLY B N 1
ATOM 4912 C CA . GLY B 1 215 ? -11.469 -31.422 3.518 1 86.94 215 GLY B CA 1
ATOM 4913 C C . GLY B 1 215 ? -11.656 -30.812 2.139 1 86.94 215 GLY B C 1
ATOM 4914 O O . GLY B 1 215 ? -10.688 -30.625 1.398 1 86.94 215 GLY B O 1
ATOM 4915 N N . MET B 1 216 ? -12.875 -30.484 1.811 1 85.19 216 MET B N 1
ATOM 4916 C CA . MET B 1 216 ? -13.148 -29.906 0.491 1 85.19 216 MET B CA 1
ATOM 4917 C C . MET B 1 216 ? -12.648 -28.469 0.403 1 85.19 216 MET B C 1
ATOM 4919 O O . MET B 1 216 ? -13.242 -27.578 1.001 1 85.19 216 MET B O 1
ATOM 4923 N N . ILE B 1 217 ? -11.539 -28.266 -0.337 1 90.62 217 ILE B N 1
ATOM 4924 C CA . ILE B 1 217 ? -10.898 -26.953 -0.527 1 90.62 217 ILE B CA 1
ATOM 4925 C C . ILE B 1 217 ? -10.078 -26.969 -1.812 1 90.62 217 ILE B C 1
ATOM 4927 O O . ILE B 1 217 ? -9.523 -28 -2.191 1 90.62 217 ILE B O 1
ATOM 4931 N N . THR B 1 218 ? -10.18 -25.891 -2.512 1 88.62 218 THR B N 1
ATOM 4932 C CA . THR B 1 218 ? -9.141 -25.734 -3.525 1 88.62 218 THR B CA 1
ATOM 4933 C C . THR B 1 218 ? -7.758 -25.719 -2.885 1 88.62 218 THR B C 1
ATOM 4935 O O . THR B 1 218 ? -7.422 -24.781 -2.154 1 88.62 218 THR B O 1
ATOM 4938 N N . LYS B 1 219 ? -7.031 -26.688 -3.188 1 88.25 219 LYS B N 1
ATOM 4939 C CA . LYS B 1 219 ? -5.73 -26.875 -2.549 1 88.25 219 LYS B CA 1
ATOM 4940 C C . LYS B 1 219 ? -4.812 -25.688 -2.834 1 88.25 219 LYS B C 1
ATOM 4942 O O . LYS B 1 219 ? -4.969 -25 -3.846 1 88.25 219 LYS B O 1
ATOM 4947 N N . LYS B 1 220 ? -3.885 -25.547 -1.966 1 89.19 220 LYS B N 1
ATOM 4948 C CA . LYS B 1 220 ? -3.01 -24.375 -1.878 1 89.19 220 LYS B CA 1
ATOM 4949 C C . LYS B 1 220 ? -2.43 -24.031 -3.244 1 89.19 220 LYS B C 1
ATOM 4951 O O . LYS B 1 220 ? -2.59 -22.891 -3.719 1 89.19 220 LYS B O 1
ATOM 4956 N N . TYR B 1 221 ? -1.792 -24.969 -3.928 1 82.56 221 TYR B N 1
ATOM 4957 C CA . TYR B 1 221 ? -1.104 -24.672 -5.184 1 82.56 221 TYR B CA 1
ATOM 4958 C C . TYR B 1 221 ? -2.096 -24.281 -6.27 1 82.56 221 TYR B C 1
ATOM 4960 O O . TYR B 1 221 ? -1.855 -23.328 -7.02 1 82.56 221 TYR B O 1
ATOM 4968 N N . LYS B 1 222 ? -3.182 -24.969 -6.355 1 86.19 222 LYS B N 1
ATOM 4969 C CA . LYS B 1 222 ? -4.211 -24.656 -7.348 1 86.19 222 LYS B CA 1
ATOM 4970 C C . LYS B 1 222 ? -4.867 -23.312 -7.055 1 86.19 222 LYS B C 1
ATOM 4972 O O . LYS B 1 222 ? -5.188 -22.562 -7.977 1 86.19 222 LYS B O 1
ATOM 4977 N N . ARG B 1 223 ? -5.082 -23.047 -5.766 1 91.56 223 ARG B N 1
ATOM 4978 C CA . ARG B 1 223 ? -5.668 -21.781 -5.324 1 91.56 223 ARG B CA 1
ATOM 4979 C C . ARG B 1 223 ? -4.797 -20.594 -5.73 1 91.56 223 ARG B C 1
ATOM 4981 O O . ARG B 1 223 ? -5.277 -19.656 -6.359 1 91.56 223 ARG B O 1
ATOM 4988 N N . HIS B 1 224 ? -3.564 -20.734 -5.512 1 86.88 224 HIS B N 1
ATOM 4989 C CA . HIS B 1 224 ? -2.631 -19.656 -5.812 1 86.88 224 HIS B CA 1
ATOM 4990 C C . HIS B 1 224 ? -2.514 -19.438 -7.316 1 86.88 224 HIS B C 1
ATOM 4992 O O . HIS B 1 224 ? -2.494 -18.297 -7.777 1 86.88 224 HIS B O 1
ATOM 4998 N N . LEU B 1 225 ? -2.449 -20.484 -7.984 1 84.25 225 LEU B N 1
ATOM 4999 C CA . LEU B 1 225 ? -2.363 -20.391 -9.438 1 84.25 225 LEU B CA 1
ATOM 5000 C C . LEU B 1 225 ? -3.611 -19.734 -10.016 1 84.25 225 LEU B C 1
ATOM 5002 O O . LEU B 1 225 ? -3.512 -18.875 -10.898 1 84.25 225 LEU B O 1
ATOM 5006 N N . SER B 1 226 ? -4.688 -20.109 -9.508 1 91.06 226 SER B N 1
ATOM 5007 C CA . SER B 1 226 ? -5.945 -19.547 -9.984 1 91.06 226 SER B CA 1
ATOM 5008 C C . SER B 1 226 ? -6.02 -18.047 -9.719 1 91.06 226 SER B C 1
ATOM 5010 O O . SER B 1 226 ? -6.367 -17.281 -10.609 1 91.06 226 SER B O 1
ATOM 5012 N N . LEU B 1 227 ? -5.656 -17.656 -8.531 1 92.25 227 LEU B N 1
ATOM 5013 C CA . LEU B 1 227 ? -5.742 -16.25 -8.156 1 92.25 227 LEU B CA 1
ATOM 5014 C C . LEU B 1 227 ? -4.758 -15.414 -8.969 1 92.25 227 LEU B C 1
ATOM 5016 O O . LEU B 1 227 ? -5.059 -14.273 -9.336 1 92.25 227 LEU B O 1
ATOM 5020 N N . GLN B 1 228 ? -3.662 -15.938 -9.203 1 86.25 228 GLN B N 1
ATOM 5021 C CA . GLN B 1 228 ? -2.682 -15.242 -10.031 1 86.25 228 GLN B CA 1
ATOM 5022 C C . GLN B 1 228 ? -3.193 -15.055 -11.453 1 86.25 228 GLN B C 1
ATOM 5024 O O . GLN B 1 228 ? -3.051 -13.977 -12.039 1 86.25 228 GLN B O 1
ATOM 5029 N N . ASN B 1 229 ? -3.791 -16.109 -12 1 89.56 229 ASN B N 1
ATOM 5030 C CA . ASN B 1 229 ? -4.289 -16.062 -13.367 1 89.56 229 ASN B CA 1
ATOM 5031 C C . ASN B 1 229 ? -5.449 -15.086 -13.508 1 89.56 229 ASN B C 1
ATOM 5033 O O . ASN B 1 229 ? -5.766 -14.648 -14.617 1 89.56 229 ASN B O 1
ATOM 5037 N N . LEU B 1 230 ? -5.996 -14.75 -12.414 1 94.62 230 LEU B N 1
ATOM 5038 C CA . LEU B 1 230 ? -7.062 -13.758 -12.414 1 94.62 230 LEU B CA 1
ATOM 5039 C C . LEU B 1 230 ? -6.488 -12.344 -12.445 1 94.62 230 LEU B C 1
ATOM 5041 O O . LEU B 1 230 ? -7.219 -11.383 -12.68 1 94.62 230 LEU B O 1
ATOM 5045 N N . ASP B 1 231 ? -5.227 -12.195 -12.188 1 90.56 231 ASP B N 1
ATOM 5046 C CA . ASP B 1 231 ? -4.555 -10.898 -12.203 1 90.56 231 ASP B CA 1
ATOM 5047 C C . ASP B 1 231 ? -5.32 -9.867 -11.367 1 90.56 231 ASP B C 1
ATOM 5049 O O . ASP B 1 231 ? -5.66 -8.789 -11.859 1 90.56 231 ASP B O 1
ATOM 5053 N N . LEU B 1 232 ? -5.527 -10.219 -10.172 1 93.69 232 LEU B N 1
ATOM 5054 C CA . LEU B 1 232 ? -6.375 -9.453 -9.266 1 93.69 232 LEU B CA 1
ATOM 5055 C C . LEU B 1 232 ? -5.711 -8.125 -8.891 1 93.69 232 LEU B C 1
ATOM 5057 O O . LEU B 1 232 ? -4.488 -8.055 -8.75 1 93.69 232 LEU B O 1
ATOM 5061 N N . LYS B 1 233 ? -6.531 -7.074 -8.75 1 92.31 233 LYS B N 1
ATOM 5062 C CA . LYS B 1 233 ? -6.094 -5.762 -8.289 1 92.31 233 LYS B CA 1
ATOM 5063 C C . LYS B 1 233 ? -6.945 -5.273 -7.121 1 92.31 233 LYS B C 1
ATOM 5065 O O . LYS B 1 233 ? -8.102 -5.672 -6.98 1 92.31 233 LYS B O 1
ATOM 5070 N N . ALA B 1 234 ? -6.383 -4.395 -6.422 1 92.75 234 ALA B N 1
ATOM 5071 C CA . ALA B 1 234 ? -7.078 -3.869 -5.25 1 92.75 234 ALA B CA 1
ATOM 5072 C C . ALA B 1 234 ? -8.391 -3.191 -5.641 1 92.75 234 ALA B C 1
ATOM 5074 O O . ALA B 1 234 ? -8.453 -2.502 -6.664 1 92.75 234 ALA B O 1
ATOM 5075 N N . ASN B 1 235 ? -9.391 -3.41 -4.816 1 95.5 235 ASN B N 1
ATOM 5076 C CA . ASN B 1 235 ? -10.68 -2.723 -4.879 1 95.5 235 ASN B CA 1
ATOM 5077 C C . ASN B 1 235 ? -11.547 -3.252 -6.016 1 95.5 235 ASN B C 1
ATOM 5079 O O . ASN B 1 235 ? -12.695 -2.844 -6.164 1 95.5 235 ASN B O 1
ATOM 5083 N N . GLN B 1 236 ? -11.047 -4.137 -6.887 1 96.38 236 GLN B N 1
ATOM 5084 C CA . GLN B 1 236 ? -11.883 -4.742 -7.918 1 96.38 236 GLN B CA 1
ATOM 5085 C C . GLN B 1 236 ? -12.977 -5.613 -7.305 1 96.38 236 GLN B C 1
ATOM 5087 O O . GLN B 1 236 ? -12.758 -6.258 -6.277 1 96.38 236 GLN B O 1
ATOM 5092 N N . LEU B 1 237 ? -14.094 -5.527 -7.98 1 98 237 LEU B N 1
ATOM 5093 C CA . LEU B 1 237 ? -15.156 -6.445 -7.594 1 98 237 LEU B CA 1
ATOM 5094 C C . LEU B 1 237 ? -14.891 -7.848 -8.133 1 98 237 LEU B C 1
ATOM 5096 O O . LEU B 1 237 ? -14.719 -8.031 -9.336 1 98 237 LEU B O 1
ATOM 5100 N N . PHE B 1 238 ? -14.82 -8.828 -7.219 1 98.38 238 PHE B N 1
ATOM 5101 C CA . PHE B 1 238 ? -14.477 -10.219 -7.52 1 98.38 238 PHE B CA 1
ATOM 5102 C C . PHE B 1 238 ? -15.602 -11.156 -7.105 1 98.38 238 PHE B C 1
ATOM 5104 O O . PHE B 1 238 ? -16 -11.18 -5.938 1 98.38 238 PHE B O 1
ATOM 5111 N N . TRP B 1 239 ? -16.172 -11.898 -8.062 1 98.56 239 TRP B N 1
ATOM 5112 C CA . TRP B 1 239 ? -17.172 -12.914 -7.766 1 98.56 239 TRP B CA 1
ATOM 5113 C C . TRP B 1 239 ? -16.531 -14.289 -7.605 1 98.56 239 TRP B C 1
ATOM 5115 O O . TRP B 1 239 ? -15.906 -14.797 -8.531 1 98.56 239 TRP B O 1
ATOM 5125 N N . ASP B 1 240 ? -16.641 -14.852 -6.465 1 98.12 240 ASP B N 1
ATOM 5126 C CA . ASP B 1 240 ? -16.25 -16.234 -6.199 1 98.12 240 ASP B CA 1
ATOM 5127 C C . ASP B 1 240 ? -17.453 -17.172 -6.219 1 98.12 240 ASP B C 1
ATOM 5129 O O . ASP B 1 240 ? -18.109 -17.344 -5.195 1 98.12 240 ASP B O 1
ATOM 5133 N N . ILE B 1 241 ? -17.672 -17.75 -7.363 1 97.31 241 ILE B N 1
ATOM 5134 C CA . ILE B 1 241 ? -18.859 -18.594 -7.574 1 97.31 241 ILE B CA 1
ATOM 5135 C C . ILE B 1 241 ? -18.531 -20.031 -7.215 1 97.31 241 ILE B C 1
ATOM 5137 O O . ILE B 1 241 ? -17.578 -20.625 -7.754 1 97.31 241 ILE B O 1
ATOM 5141 N N . GLY B 1 242 ? -19.406 -20.656 -6.402 1 95 242 GLY B N 1
ATOM 5142 C CA . GLY B 1 242 ? -19.031 -21.938 -5.828 1 95 242 GLY B CA 1
ATOM 5143 C C . GLY B 1 242 ? -17.875 -21.844 -4.855 1 95 242 GLY B C 1
ATOM 5144 O O . GLY B 1 242 ? -16.859 -22.531 -5.016 1 95 242 GLY B O 1
ATOM 5145 N N . ALA B 1 243 ? -18.094 -21.109 -3.783 1 95.62 243 ALA B N 1
ATOM 5146 C CA . ALA B 1 243 ? -17.016 -20.625 -2.934 1 95.62 243 ALA B CA 1
ATOM 5147 C C . ALA B 1 243 ? -16.469 -21.766 -2.057 1 95.62 243 ALA B C 1
ATOM 5149 O O . ALA B 1 243 ? -15.344 -21.688 -1.572 1 95.62 243 ALA B O 1
ATOM 5150 N N . GLY B 1 244 ? -17.328 -22.828 -1.806 1 95.12 244 GLY B N 1
ATOM 5151 C CA . GLY B 1 244 ? -16.859 -23.922 -0.974 1 95.12 244 GLY B CA 1
ATOM 5152 C C . GLY B 1 244 ? -16.516 -23.5 0.44 1 95.12 244 GLY B C 1
ATOM 5153 O O . GLY B 1 244 ? -17.391 -23.109 1.211 1 95.12 244 GLY B O 1
ATOM 5154 N N . SER B 1 245 ? -15.227 -23.469 0.789 1 96.25 245 SER B N 1
ATOM 5155 C CA . SER B 1 245 ? -14.758 -23.031 2.096 1 96.25 245 SER B CA 1
ATOM 5156 C C . SER B 1 245 ? -14.5 -21.516 2.102 1 96.25 245 SER B C 1
ATOM 5158 O O . SER B 1 245 ? -14.266 -20.938 3.158 1 96.25 245 SER B O 1
ATOM 5160 N N . GLY B 1 246 ? -14.539 -20.938 0.967 1 97.38 246 GLY B N 1
ATOM 5161 C CA . GLY B 1 246 ? -14.273 -19.516 0.811 1 97.38 246 GLY B CA 1
ATOM 5162 C C . GLY B 1 246 ? -12.797 -19.203 0.629 1 97.38 246 GLY B C 1
ATOM 5163 O O . GLY B 1 246 ? -12.422 -18.031 0.518 1 97.38 246 GLY B O 1
ATOM 5164 N N . SER B 1 247 ? -11.945 -20.219 0.485 1 97.44 247 SER B N 1
ATOM 5165 C CA . SER B 1 247 ? -10.492 -20.047 0.517 1 97.44 247 SER B CA 1
ATOM 5166 C C . SER B 1 247 ? -10.016 -19.156 -0.623 1 97.44 247 SER B C 1
ATOM 5168 O O . SER B 1 247 ? -9.195 -18.25 -0.416 1 97.44 247 SER B O 1
ATOM 5170 N N . CYS B 1 248 ? -10.555 -19.297 -1.799 1 97.06 248 CYS B N 1
ATOM 5171 C CA . CYS B 1 248 ? -10.125 -18.5 -2.943 1 97.06 248 CYS B CA 1
ATOM 5172 C C . CYS B 1 248 ? -10.5 -17.031 -2.758 1 97.06 248 CYS B C 1
ATOM 5174 O O . CYS B 1 248 ? -9.648 -16.141 -2.889 1 97.06 248 CYS B O 1
ATOM 5176 N N . GLY B 1 249 ? -11.75 -16.797 -2.418 1 98 249 GLY B N 1
ATOM 5177 C CA . GLY B 1 249 ? -12.188 -15.438 -2.193 1 98 249 GLY B CA 1
ATOM 5178 C C . GLY B 1 249 ? -11.484 -14.766 -1.029 1 98 249 GLY B C 1
ATOM 5179 O O . GLY B 1 249 ? -11.164 -13.578 -1.091 1 98 249 GLY B O 1
ATOM 5180 N N . ILE B 1 250 ? -11.266 -15.539 0.027 1 98.12 250 ILE B N 1
ATOM 5181 C CA . ILE B 1 250 ? -10.594 -15.016 1.215 1 98.12 250 ILE B CA 1
ATOM 5182 C C . ILE B 1 250 ? -9.164 -14.609 0.864 1 98.12 250 ILE B C 1
ATOM 5184 O O . ILE B 1 250 ? -8.727 -13.508 1.219 1 98.12 250 ILE B O 1
ATOM 5188 N N . GLU B 1 251 ? -8.469 -15.375 0.12 1 96.44 251 GLU B N 1
ATOM 5189 C CA . GLU B 1 251 ? -7.098 -15.023 -0.249 1 96.44 251 GLU B CA 1
ATOM 5190 C C . GLU B 1 251 ? -7.078 -13.914 -1.296 1 96.44 251 GLU B C 1
ATOM 5192 O O . GLU B 1 251 ? -6.133 -13.125 -1.353 1 96.44 251 GLU B O 1
ATOM 5197 N N . ALA B 1 252 ? -8.148 -13.875 -2.117 1 96.81 252 ALA B N 1
ATOM 5198 C CA . ALA B 1 252 ? -8.266 -12.742 -3.027 1 96.81 252 ALA B CA 1
ATOM 5199 C C . ALA B 1 252 ? -8.242 -11.422 -2.262 1 96.81 252 ALA B C 1
ATOM 5201 O O . ALA B 1 252 ? -7.59 -10.461 -2.68 1 96.81 252 ALA B O 1
ATOM 5202 N N . TYR B 1 253 ? -8.875 -11.422 -1.093 1 96.56 253 TYR B N 1
ATOM 5203 C CA . TYR B 1 253 ? -8.867 -10.219 -0.262 1 96.56 253 TYR B CA 1
ATOM 5204 C C . TYR B 1 253 ? -7.535 -10.062 0.464 1 96.56 253 TYR B C 1
ATOM 5206 O O . TYR B 1 253 ? -6.898 -9.016 0.388 1 96.56 253 TYR B O 1
ATOM 5214 N N . THR B 1 254 ? -7.117 -11.125 1.157 1 95.5 254 THR B N 1
ATOM 5215 C CA . THR B 1 254 ? -5.98 -10.992 2.064 1 95.5 254 THR B CA 1
ATOM 5216 C C . THR B 1 254 ? -4.707 -10.664 1.291 1 95.5 254 THR B C 1
ATOM 5218 O O . THR B 1 254 ? -3.857 -9.914 1.773 1 95.5 254 THR B O 1
ATOM 5221 N N . ARG B 1 255 ? -4.633 -11.102 0.056 1 91.12 255 ARG B N 1
ATOM 5222 C CA . ARG B 1 255 ? -3.389 -10.938 -0.688 1 91.12 255 ARG B CA 1
ATOM 5223 C C . ARG B 1 255 ? -3.496 -9.773 -1.677 1 91.12 255 ARG B C 1
ATOM 5225 O O . ARG B 1 255 ? -2.502 -9.117 -1.974 1 91.12 255 ARG B O 1
ATOM 5232 N N . TYR B 1 256 ? -4.746 -9.531 -2.158 1 92.12 256 TYR B N 1
ATOM 5233 C CA . TYR B 1 256 ? -4.855 -8.578 -3.26 1 92.12 256 TYR B CA 1
ATOM 5234 C C . TYR B 1 256 ? -5.84 -7.469 -2.926 1 92.12 256 TYR B C 1
ATOM 5236 O O . TYR B 1 256 ? -5.98 -6.508 -3.688 1 92.12 256 TYR B O 1
ATOM 5244 N N . LYS B 1 257 ? -6.59 -7.574 -1.854 1 95 257 LYS B N 1
ATOM 5245 C CA . LYS B 1 257 ? -7.488 -6.539 -1.347 1 95 257 LYS B CA 1
ATOM 5246 C C . LYS B 1 257 ? -8.656 -6.309 -2.301 1 95 257 LYS B C 1
ATOM 5248 O O . LYS B 1 257 ? -9.047 -5.164 -2.549 1 95 257 LYS B O 1
ATOM 5253 N N . THR B 1 258 ? -9.188 -7.387 -2.859 1 96.94 258 THR B N 1
ATOM 5254 C CA . THR B 1 258 ? -10.383 -7.289 -3.695 1 96.94 258 THR B CA 1
ATOM 5255 C C . THR B 1 258 ? -11.633 -7.156 -2.838 1 96.94 258 THR B C 1
ATOM 5257 O O . THR B 1 258 ? -11.625 -7.5 -1.654 1 96.94 258 THR B O 1
ATOM 5260 N N . ARG B 1 259 ? -12.664 -6.547 -3.395 1 97.5 259 ARG B N 1
ATOM 5261 C CA . ARG B 1 259 ? -14.016 -6.656 -2.855 1 97.5 259 ARG B CA 1
ATOM 5262 C C . ARG B 1 259 ? -14.688 -7.938 -3.33 1 97.5 259 ARG B C 1
ATOM 5264 O O . ARG B 1 259 ? -15.039 -8.062 -4.508 1 97.5 259 ARG B O 1
ATOM 5271 N N . THR B 1 260 ? -14.977 -8.867 -2.424 1 98.19 260 THR B N 1
ATOM 5272 C CA . THR B 1 260 ? -15.312 -10.219 -2.852 1 98.19 260 THR B CA 1
ATOM 5273 C C . THR B 1 260 ? -16.766 -10.539 -2.547 1 98.19 260 THR B C 1
ATOM 5275 O O . THR B 1 260 ? -17.25 -10.266 -1.445 1 98.19 260 THR B O 1
ATOM 5278 N N . LEU B 1 261 ? -17.484 -11.047 -3.508 1 98.31 261 LEU B N 1
ATOM 5279 C CA . LEU B 1 261 ? -18.797 -11.68 -3.33 1 98.31 261 LEU B CA 1
ATOM 5280 C C . LEU B 1 261 ? -18.688 -13.195 -3.398 1 98.31 261 LE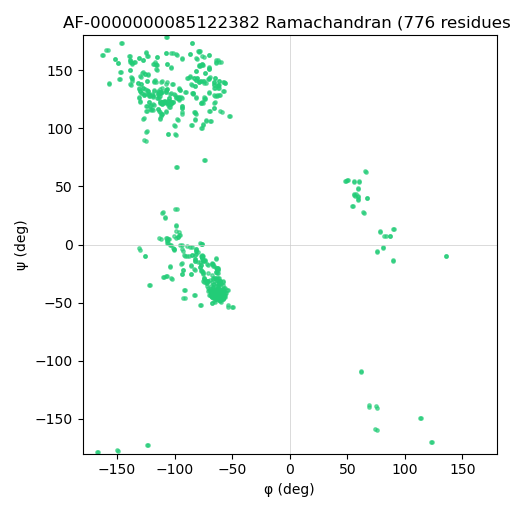U B C 1
ATOM 5282 O O . LEU B 1 261 ? -18.188 -13.742 -4.387 1 98.31 261 LEU B O 1
ATOM 5286 N N . PHE B 1 262 ? -19.094 -13.82 -2.338 1 98.12 262 PHE B N 1
ATOM 5287 C CA . PHE B 1 262 ? -19.094 -15.273 -2.273 1 98.12 262 PHE B CA 1
ATOM 5288 C C . PHE B 1 262 ? -20.453 -15.844 -2.627 1 98.12 262 PHE B C 1
ATOM 5290 O O . PHE B 1 262 ? -21.484 -15.367 -2.133 1 98.12 262 PHE B O 1
ATOM 5297 N N . PHE B 1 263 ? -20.484 -16.844 -3.449 1 97.62 263 PHE B N 1
ATOM 5298 C CA . PHE B 1 263 ? -21.703 -17.578 -3.775 1 97.62 263 PHE B CA 1
ATOM 5299 C C . PHE B 1 263 ? -21.594 -19.047 -3.369 1 97.62 263 PHE B C 1
ATOM 5301 O O . PHE B 1 263 ? -20.719 -19.766 -3.871 1 97.62 263 PHE B O 1
ATOM 5308 N N . GLU B 1 264 ? -22.375 -19.422 -2.5 1 96.5 264 GLU B N 1
ATOM 5309 C CA . GLU B 1 264 ? -22.391 -20.812 -2.02 1 96.5 264 GLU B CA 1
ATOM 5310 C C . GLU B 1 264 ? -23.797 -21.234 -1.615 1 96.5 264 GLU B C 1
ATOM 5312 O O . GLU B 1 264 ? -24.547 -20.453 -1.03 1 96.5 264 GLU B O 1
ATOM 5317 N N . LYS B 1 265 ? -24.156 -22.516 -1.903 1 95 265 LYS B N 1
ATOM 5318 C CA . LYS B 1 265 ? -25.531 -22.953 -1.652 1 95 265 LYS B CA 1
ATOM 5319 C C . LYS B 1 265 ? -25.578 -23.922 -0.479 1 95 265 LYS B C 1
ATOM 5321 O O . LYS B 1 265 ? -26.609 -24.062 0.177 1 95 265 LYS B O 1
ATOM 5326 N N . ASN B 1 266 ? -24.5 -24.688 -0.205 1 94.88 266 ASN B N 1
ATOM 5327 C CA . ASN B 1 266 ? -24.484 -25.688 0.854 1 94.88 266 ASN B CA 1
ATOM 5328 C C . ASN B 1 266 ? -24.422 -25.047 2.236 1 94.88 266 ASN B C 1
ATOM 5330 O O . ASN B 1 266 ? -23.469 -24.312 2.541 1 94.88 266 ASN B O 1
ATOM 5334 N N . GLU B 1 267 ? -25.297 -25.359 3.111 1 95.38 267 GLU B N 1
ATOM 5335 C CA . GLU B 1 267 ? -25.438 -24.719 4.41 1 95.38 267 GLU B CA 1
ATOM 5336 C C . GLU B 1 267 ? -24.234 -24.984 5.301 1 95.38 267 GLU B C 1
ATOM 5338 O O . GLU B 1 267 ? -23.781 -24.094 6.02 1 95.38 267 GLU B O 1
ATOM 5343 N N . GLU B 1 268 ? -23.844 -26.188 5.227 1 96.31 268 GLU B N 1
ATOM 5344 C CA . GLU B 1 268 ? -22.672 -26.531 6.039 1 96.31 268 GLU B CA 1
ATOM 5345 C C . GLU B 1 268 ? -21.453 -25.719 5.605 1 96.31 268 GLU B C 1
ATOM 5347 O O . GLU B 1 268 ? -20.719 -25.203 6.449 1 96.31 268 GLU B O 1
ATOM 5352 N N . ARG B 1 269 ? -21.234 -25.594 4.348 1 96.56 269 ARG B N 1
ATOM 5353 C CA . ARG B 1 269 ? -20.109 -24.844 3.814 1 96.56 269 ARG B CA 1
ATOM 5354 C C . ARG B 1 269 ? -20.234 -23.359 4.125 1 96.56 269 ARG B C 1
ATOM 5356 O O . ARG B 1 269 ? -19.234 -22.672 4.359 1 96.56 269 ARG B O 1
ATOM 5363 N N . ILE B 1 270 ? -21.406 -22.891 4.148 1 97.19 270 ILE B N 1
ATOM 5364 C CA . ILE B 1 270 ? -21.672 -21.5 4.488 1 97.19 270 ILE B CA 1
ATOM 5365 C C . ILE B 1 270 ? -21.156 -21.203 5.895 1 97.19 270 ILE B C 1
ATOM 5367 O O . ILE B 1 270 ? -20.516 -20.172 6.121 1 97.19 270 ILE B O 1
ATOM 5371 N N . GLU B 1 271 ? -21.453 -22.062 6.773 1 97.62 271 GLU B N 1
ATOM 5372 C CA . GLU B 1 271 ? -20.984 -21.875 8.141 1 97.62 271 GLU B CA 1
ATOM 5373 C C . GLU B 1 271 ? -19.453 -21.891 8.211 1 97.62 271 GLU B C 1
ATOM 5375 O O . GLU B 1 271 ? -18.859 -21.125 8.969 1 97.62 271 GLU B O 1
ATOM 5380 N N . HIS B 1 272 ? -18.859 -22.766 7.398 1 97.81 272 HIS B N 1
ATOM 5381 C CA . HIS B 1 272 ? -17.406 -22.781 7.324 1 97.81 272 HIS B CA 1
ATOM 5382 C C . HIS B 1 272 ? -16.875 -21.469 6.758 1 97.81 272 HIS B C 1
ATOM 5384 O O . HIS B 1 272 ? -15.875 -20.938 7.254 1 97.81 272 HIS B O 1
ATOM 5390 N N . ILE B 1 273 ? -17.516 -20.969 5.723 1 98.19 273 ILE B N 1
ATOM 5391 C CA . ILE B 1 273 ? -17.094 -19.703 5.125 1 98.19 273 ILE B CA 1
ATOM 5392 C C . ILE B 1 273 ? -17.141 -18.594 6.172 1 98.19 273 ILE B C 1
ATOM 5394 O O . ILE B 1 273 ? -16.203 -17.812 6.309 1 98.19 273 ILE B O 1
ATOM 5398 N N . LYS B 1 274 ? -18.234 -18.547 6.918 1 98.19 274 LYS B N 1
ATOM 5399 C CA . LYS B 1 274 ? -18.375 -17.516 7.938 1 98.19 274 LYS B CA 1
ATOM 5400 C C . LYS B 1 274 ? -17.25 -17.578 8.961 1 98.19 274 LYS B C 1
ATOM 5402 O O . LYS B 1 274 ? -16.656 -16.562 9.312 1 98.19 274 LYS B O 1
ATOM 5407 N N . LYS B 1 275 ? -16.938 -18.797 9.391 1 98.12 275 LYS B N 1
ATOM 5408 C CA . LYS B 1 275 ? -15.844 -18.984 10.336 1 98.12 275 LYS B CA 1
ATOM 5409 C C . LYS B 1 275 ? -14.516 -18.547 9.727 1 98.12 275 LYS B C 1
ATOM 5411 O O . LYS B 1 275 ? -13.719 -17.875 10.398 1 98.12 275 LYS B O 1
ATOM 5416 N N . ASN B 1 276 ? -14.336 -18.891 8.5 1 98.56 276 ASN B N 1
ATOM 5417 C CA . ASN B 1 276 ? -13.086 -18.562 7.824 1 98.56 276 ASN B CA 1
ATOM 5418 C C . ASN B 1 276 ? -12.961 -17.047 7.602 1 98.56 276 ASN B C 1
ATOM 5420 O O . ASN B 1 276 ? -11.875 -16.484 7.719 1 98.56 276 ASN B O 1
ATOM 5424 N N . LEU B 1 277 ? -14.062 -16.422 7.238 1 98.44 277 LEU B N 1
ATOM 5425 C CA . LEU B 1 277 ? -14.062 -14.969 7.066 1 98.44 277 LEU B CA 1
ATOM 5426 C C . LEU B 1 277 ? -13.656 -14.266 8.359 1 98.44 277 LEU B C 1
ATOM 5428 O O . LEU B 1 277 ? -12.875 -13.312 8.328 1 98.44 277 LEU B O 1
ATOM 5432 N N . THR B 1 278 ? -14.141 -14.742 9.484 1 98.19 278 THR B N 1
ATOM 5433 C CA . THR B 1 278 ? -13.797 -14.188 10.789 1 98.19 278 THR B CA 1
ATOM 5434 C C . THR B 1 278 ? -12.336 -14.453 11.117 1 98.19 278 THR B C 1
ATOM 5436 O O . THR B 1 278 ? -11.602 -13.539 11.5 1 98.19 278 THR B O 1
ATOM 5439 N N . LYS B 1 279 ? -11.961 -15.648 10.875 1 97.56 279 LYS B N 1
ATOM 5440 C CA . LYS B 1 279 ? -10.609 -16.078 11.211 1 97.56 279 LYS B CA 1
ATOM 5441 C C . LYS B 1 279 ? -9.57 -15.297 10.422 1 97.56 279 LYS B C 1
ATOM 5443 O O . LYS B 1 279 ? -8.539 -14.898 10.969 1 97.56 279 LYS B O 1
ATOM 5448 N N . HIS B 1 280 ? -9.852 -15.055 9.172 1 97.81 280 HIS B N 1
ATOM 5449 C CA . HIS B 1 280 ? -8.875 -14.43 8.289 1 97.81 280 HIS B CA 1
ATOM 5450 C C . HIS B 1 280 ? -9.109 -12.93 8.172 1 97.81 280 HIS B C 1
ATOM 5452 O O . HIS B 1 280 ? -8.469 -12.25 7.371 1 97.81 280 HIS B O 1
ATOM 5458 N N . LYS B 1 281 ? -10.023 -12.375 8.93 1 98 281 LYS B N 1
ATOM 5459 C CA . LYS B 1 281 ? -10.289 -10.945 9.094 1 98 281 LYS B CA 1
ATOM 5460 C C . LYS B 1 281 ? -10.648 -10.297 7.766 1 98 281 LYS B C 1
ATOM 5462 O O . LYS B 1 281 ? -10.102 -9.25 7.41 1 98 281 LYS B O 1
ATOM 5467 N N . VAL B 1 282 ? -11.547 -10.922 7.055 1 97.75 282 VAL B N 1
ATOM 5468 C CA . VAL B 1 282 ? -11.969 -10.406 5.754 1 97.75 282 VAL B CA 1
ATOM 5469 C C . VAL B 1 282 ? -13.016 -9.312 5.945 1 97.75 282 VAL B C 1
ATOM 5471 O O . VAL B 1 282 ? -13.922 -9.453 6.773 1 97.75 282 VAL B O 1
ATOM 5474 N N . ILE B 1 283 ? -12.852 -8.234 5.172 1 97.12 283 ILE B N 1
ATOM 5475 C CA . ILE B 1 283 ? -13.797 -7.133 5.281 1 97.12 283 ILE B CA 1
ATOM 5476 C C . ILE B 1 283 ? -14.391 -6.816 3.908 1 97.12 283 ILE B C 1
ATOM 5478 O O . ILE B 1 283 ? -13.883 -7.293 2.887 1 97.12 283 ILE B O 1
ATOM 5482 N N . ALA B 1 284 ? -15.5 -6.023 3.895 1 95.75 284 ALA B N 1
ATOM 5483 C CA . ALA B 1 284 ? -16.125 -5.484 2.693 1 95.75 284 ALA B CA 1
ATOM 5484 C C . ALA B 1 284 ? -16.484 -6.598 1.713 1 95.75 284 ALA B C 1
ATOM 5486 O O . ALA B 1 284 ? -16.203 -6.496 0.518 1 95.75 284 ALA B O 1
ATOM 5487 N N . CYS B 1 285 ? -17.016 -7.668 2.266 1 97.19 285 CYS B N 1
ATOM 5488 C CA . CYS B 1 285 ? -17.438 -8.789 1.438 1 97.19 285 CYS B CA 1
ATOM 5489 C C . CYS B 1 285 ? -18.906 -9.125 1.673 1 97.19 285 CYS B C 1
ATOM 5491 O O . CYS B 1 285 ? -19.516 -8.602 2.604 1 97.19 285 CYS B O 1
ATOM 5493 N N . GLU B 1 286 ? -19.469 -9.836 0.759 1 96.69 286 GLU B N 1
ATOM 5494 C CA . GLU B 1 286 ? -20.828 -10.328 0.879 1 96.69 286 GLU B CA 1
ATOM 5495 C C . GLU B 1 286 ? -20.906 -11.828 0.607 1 96.69 286 GLU B C 1
ATOM 5497 O O . GLU B 1 286 ? -20.188 -12.344 -0.26 1 96.69 286 GLU B O 1
ATOM 5502 N N . LEU B 1 287 ? -21.656 -12.484 1.379 1 97.75 287 LEU B N 1
ATOM 5503 C CA . LEU B 1 287 ? -21.906 -13.914 1.224 1 97.75 287 LEU B CA 1
ATOM 5504 C C . LEU B 1 287 ? -23.344 -14.172 0.804 1 97.75 287 LEU B C 1
ATOM 5506 O O . LEU B 1 287 ? -24.281 -13.867 1.554 1 97.75 287 LEU B O 1
ATOM 5510 N N . PHE B 1 288 ? -23.516 -14.648 -0.384 1 96.81 288 PHE B N 1
ATOM 5511 C CA . PHE B 1 288 ? -24.828 -14.992 -0.9 1 96.81 288 PHE B CA 1
ATOM 5512 C C . PHE B 1 288 ? -25.109 -16.484 -0.722 1 96.81 288 PHE B C 1
ATOM 5514 O O . PHE B 1 288 ? -24.375 -17.328 -1.24 1 96.81 288 PHE B O 1
ATOM 5521 N N . VAL B 1 289 ? -26.219 -16.734 -0.059 1 96.44 289 VAL B N 1
ATOM 5522 C CA . VAL B 1 289 ? -26.625 -18.109 0.232 1 96.44 289 VAL B CA 1
ATOM 5523 C C . VAL B 1 289 ? -27.688 -18.562 -0.768 1 96.44 289 VAL B C 1
ATOM 5525 O O . VAL B 1 289 ? -28.688 -17.875 -0.962 1 96.44 289 VAL B O 1
ATOM 5528 N N . GLY B 1 290 ? -27.453 -19.703 -1.377 1 94.31 290 GLY B N 1
ATOM 5529 C CA . GLY B 1 290 ? -28.391 -20.25 -2.342 1 94.31 290 GLY B CA 1
ATOM 5530 C C . GLY B 1 290 ? -27.766 -20.516 -3.699 1 94.31 290 GLY B C 1
ATOM 5531 O O . GLY B 1 290 ? -26.547 -20.531 -3.832 1 94.31 290 GLY B O 1
ATOM 5532 N N . GLU B 1 291 ? -28.609 -20.812 -4.637 1 94.12 291 GLU B N 1
ATOM 5533 C CA . GLU B 1 291 ? -28.141 -21.031 -6 1 94.12 291 GLU B CA 1
ATOM 5534 C C . GLU B 1 291 ? -27.562 -19.766 -6.609 1 94.12 291 GLU B C 1
ATOM 5536 O O . GLU B 1 291 ? -28.25 -18.75 -6.703 1 94.12 291 GLU B O 1
ATOM 5541 N N . ALA B 1 292 ? -26.359 -19.828 -7.016 1 93.38 292 ALA B N 1
ATOM 5542 C CA . ALA B 1 292 ? -25.641 -18.656 -7.492 1 93.38 292 ALA B CA 1
ATOM 5543 C C . ALA B 1 292 ? -26.359 -18 -8.664 1 93.38 292 ALA B C 1
ATOM 5545 O O . ALA B 1 292 ? -26.516 -16.766 -8.695 1 93.38 292 ALA B O 1
ATOM 5546 N N . GLN B 1 293 ? -26.875 -18.828 -9.602 1 91.69 293 GLN B N 1
ATOM 5547 C CA . GLN B 1 293 ? -27.469 -18.328 -10.828 1 91.69 293 GLN B CA 1
ATOM 5548 C C . GLN B 1 293 ? -28.719 -17.484 -10.531 1 91.69 293 GLN B C 1
ATOM 5550 O O . GLN B 1 293 ? -29.109 -16.656 -11.344 1 91.69 293 GLN B O 1
ATOM 5555 N N . ASP B 1 294 ? -29.266 -17.688 -9.367 1 92.31 294 ASP B N 1
ATOM 5556 C CA . ASP B 1 294 ? -30.484 -16.953 -8.992 1 92.31 294 ASP B CA 1
ATOM 5557 C C . ASP B 1 294 ? -30.141 -15.562 -8.469 1 92.31 294 ASP B C 1
ATOM 5559 O O . ASP B 1 294 ? -31.031 -14.719 -8.32 1 92.31 294 ASP B O 1
ATOM 5563 N N . LYS B 1 295 ? -28.891 -15.328 -8.195 1 93.69 295 LYS B N 1
ATOM 5564 C CA . LYS B 1 295 ? -28.5 -14.086 -7.547 1 93.69 295 LYS B CA 1
ATOM 5565 C C . LYS B 1 295 ? -27.859 -13.125 -8.539 1 93.69 295 LYS B C 1
ATOM 5567 O O . LYS B 1 295 ? -27.781 -11.922 -8.289 1 93.69 295 LYS B O 1
ATOM 5572 N N . PHE B 1 296 ? -27.391 -13.586 -9.688 1 94.88 296 PHE B N 1
ATOM 5573 C CA . PHE B 1 296 ? -26.609 -12.805 -10.633 1 94.88 296 PHE B CA 1
ATOM 5574 C C . PHE B 1 296 ? -27.375 -11.562 -11.086 1 94.88 296 PHE B C 1
ATOM 5576 O O . PHE B 1 296 ? -26.812 -10.461 -11.117 1 94.88 296 PHE B O 1
ATOM 5583 N N . GLU B 1 297 ? -28.609 -11.688 -11.328 1 93.69 297 GLU B N 1
ATOM 5584 C CA . GLU B 1 297 ? -29.422 -10.617 -11.906 1 93.69 297 GLU B CA 1
ATOM 5585 C C . GLU B 1 297 ? -29.734 -9.547 -10.859 1 93.69 297 GLU B C 1
ATOM 5587 O O . GLU B 1 297 ? -30.031 -8.398 -11.211 1 93.69 297 GLU B O 1
ATOM 5592 N N . SER B 1 298 ? -29.703 -9.945 -9.672 1 93.62 298 SER B N 1
ATOM 5593 C CA . SER B 1 298 ? -30.062 -9.016 -8.609 1 93.62 298 SER B CA 1
ATOM 5594 C C . SER B 1 298 ? -28.906 -8.078 -8.281 1 93.62 298 SER B C 1
ATOM 5596 O O . SER B 1 298 ? -29.094 -7.062 -7.605 1 93.62 298 SER B O 1
ATOM 5598 N N . LEU B 1 299 ? -27.766 -8.414 -8.727 1 94.81 299 LEU B N 1
ATOM 5599 C CA . LEU B 1 299 ? -26.594 -7.602 -8.422 1 94.81 299 LEU B CA 1
ATOM 5600 C C . LEU B 1 299 ? -26.469 -6.445 -9.406 1 94.81 299 LEU B C 1
ATOM 5602 O O . LEU B 1 299 ? -26.547 -6.645 -10.625 1 94.81 299 LEU B O 1
ATOM 5606 N N . GLU B 1 300 ? -26.297 -5.301 -8.953 1 92.88 300 GLU B N 1
ATOM 5607 C CA . GLU B 1 300 ? -26.281 -4.105 -9.789 1 92.88 300 GLU B CA 1
ATOM 5608 C C . GLU B 1 300 ? -24.906 -3.893 -10.414 1 92.88 300 GLU B C 1
ATOM 5610 O O . GLU B 1 300 ? -24.797 -3.615 -11.609 1 92.88 300 GLU B O 1
ATOM 5615 N N . GLU B 1 301 ? -23.906 -4.062 -9.664 1 95.25 301 GLU B N 1
ATOM 5616 C CA . GLU B 1 301 ? -22.562 -3.758 -10.133 1 95.25 301 GLU B CA 1
ATOM 5617 C C . GLU B 1 301 ? -22 -4.902 -10.969 1 95.25 301 GLU B C 1
ATOM 5619 O O . GLU B 1 301 ? -22.188 -6.074 -10.633 1 95.25 301 GLU B O 1
ATOM 5624 N N . ASN B 1 302 ? -21.297 -4.586 -12.008 1 97.56 302 ASN B N 1
ATOM 5625 C CA . ASN B 1 302 ? -20.578 -5.566 -12.82 1 97.56 302 ASN B CA 1
ATOM 5626 C C . ASN B 1 302 ? -19.203 -5.879 -12.242 1 97.56 302 ASN B C 1
ATOM 5628 O O . ASN B 1 302 ? -18.5 -4.977 -11.781 1 97.56 302 ASN B O 1
ATOM 5632 N N . PRO B 1 303 ? -18.844 -7.141 -12.242 1 98.19 303 PRO B N 1
ATOM 5633 C CA . PRO B 1 303 ? -17.531 -7.52 -11.695 1 98.19 303 PRO B CA 1
ATOM 5634 C C . PRO B 1 303 ? -16.391 -7.316 -12.695 1 98.19 303 PRO B C 1
ATOM 5636 O O . PRO B 1 303 ? -16.609 -7.387 -13.906 1 98.19 303 PRO B O 1
ATOM 5639 N N . GLN B 1 304 ? -15.227 -7.023 -12.172 1 98.12 304 GLN B N 1
ATOM 5640 C CA . GLN B 1 304 ? -14.016 -7.004 -12.992 1 98.12 304 GLN B CA 1
ATOM 5641 C C . GLN B 1 304 ? -13.406 -8.398 -13.102 1 98.12 304 GLN B C 1
ATOM 5643 O O . GLN B 1 304 ? -12.703 -8.695 -14.07 1 98.12 304 GLN B O 1
ATOM 5648 N N . ARG B 1 305 ? -13.664 -9.273 -12.102 1 98.44 305 ARG B N 1
ATOM 5649 C CA . ARG B 1 305 ? -13.117 -10.625 -12.055 1 98.44 305 ARG B CA 1
ATOM 5650 C C . ARG B 1 305 ? -14.172 -11.617 -11.586 1 98.44 305 ARG B C 1
ATOM 5652 O O . ARG B 1 305 ? -14.945 -11.328 -10.664 1 98.44 305 ARG B O 1
ATOM 5659 N N . ILE B 1 306 ? -14.219 -12.766 -12.234 1 98.5 306 ILE B N 1
ATOM 5660 C CA . ILE B 1 306 ? -15.109 -13.859 -11.859 1 98.5 306 ILE B CA 1
ATOM 5661 C C . ILE B 1 306 ? -14.32 -15.164 -11.773 1 98.5 306 ILE B C 1
ATOM 5663 O O . ILE B 1 306 ? -13.562 -15.5 -12.688 1 98.5 306 ILE B O 1
ATOM 5667 N N . PHE B 1 307 ? -14.406 -15.836 -10.68 1 97.94 307 PHE B N 1
ATOM 5668 C CA . PHE B 1 307 ? -13.859 -17.172 -10.523 1 97.94 307 PHE B CA 1
ATOM 5669 C C . PHE B 1 307 ? -14.984 -18.203 -10.375 1 97.94 307 PHE B C 1
ATOM 5671 O O . PHE B 1 307 ? -15.836 -18.062 -9.5 1 97.94 307 PHE B O 1
ATOM 5678 N N . VAL B 1 308 ? -15.008 -19.125 -11.219 1 95.75 308 VAL B N 1
ATOM 5679 C CA . VAL B 1 308 ? -15.961 -20.234 -11.133 1 95.75 308 VAL B CA 1
ATOM 5680 C C . VAL B 1 308 ? -15.242 -21.5 -10.672 1 95.75 308 VAL B C 1
ATOM 5682 O O . VAL B 1 308 ? -14.648 -22.203 -11.484 1 95.75 308 VAL B O 1
ATOM 5685 N N . GLY B 1 309 ? -15.312 -21.719 -9.398 1 88.94 309 GLY B N 1
ATOM 5686 C CA . GLY B 1 309 ? -14.656 -22.891 -8.82 1 88.94 309 GLY B CA 1
ATOM 5687 C C . GLY B 1 309 ? -15.578 -24.078 -8.688 1 88.94 309 GLY B C 1
ATOM 5688 O O . GLY B 1 309 ? -15.117 -25.203 -8.461 1 88.94 309 GLY B O 1
ATOM 5689 N N . GLY B 1 310 ? -16.797 -23.766 -8.773 1 79.62 310 GLY B N 1
ATOM 5690 C CA . GLY B 1 310 ? -17.859 -24.75 -8.656 1 79.62 310 GLY B CA 1
ATOM 5691 C C . GLY B 1 310 ? -19.219 -24.234 -9.102 1 79.62 310 GLY B C 1
ATOM 5692 O O . GLY B 1 310 ? -19.312 -23.094 -9.586 1 79.62 310 GLY B O 1
ATOM 5693 N N . GLY B 1 311 ? -20.344 -25 -9.047 1 72.62 311 GLY B N 1
ATOM 5694 C CA . GLY B 1 311 ? -21.688 -24.547 -9.367 1 72.62 311 GLY B CA 1
ATOM 5695 C C . GLY B 1 311 ? -22.453 -25.531 -10.219 1 72.62 311 GLY B C 1
ATOM 5696 O O . GLY B 1 311 ? -23.688 -25.438 -10.344 1 72.62 311 GLY B O 1
ATOM 5697 N N . GLY B 1 312 ? -21.75 -26.453 -10.656 1 81.75 312 GLY B N 1
ATOM 5698 C CA . GLY B 1 312 ? -22.422 -27.516 -11.383 1 81.75 312 GLY B CA 1
ATOM 5699 C C . GLY B 1 312 ? -22.859 -27.109 -12.773 1 81.75 312 GLY B C 1
ATOM 5700 O O . GLY B 1 312 ? -22.359 -26.125 -13.328 1 81.75 312 GLY B O 1
ATOM 5701 N N . GLU B 1 313 ? -23.766 -27.766 -13.297 1 88.31 313 GLU B N 1
ATOM 5702 C CA . GLU B 1 313 ? -24.219 -27.594 -14.672 1 88.31 313 GLU B CA 1
ATOM 5703 C C . GLU B 1 313 ? -25 -26.297 -14.844 1 88.31 313 GLU B C 1
ATOM 5705 O O . GLU B 1 313 ? -24.906 -25.641 -15.891 1 88.31 313 GLU B O 1
ATOM 5710 N N . GLU B 1 314 ? -25.703 -25.906 -13.836 1 91.25 314 GLU B N 1
ATOM 5711 C CA . GLU B 1 314 ? -26.547 -24.719 -13.93 1 91.25 314 GLU B CA 1
ATOM 5712 C C . GLU B 1 314 ? -25.719 -23.453 -14.055 1 91.25 314 GLU B C 1
ATOM 5714 O O . GLU B 1 314 ? -26.094 -22.531 -14.766 1 91.25 314 GLU B O 1
ATOM 5719 N N . VAL B 1 315 ? -24.609 -23.406 -13.398 1 93.31 315 VAL B N 1
ATOM 5720 C CA . VAL B 1 315 ? -23.719 -22.25 -13.516 1 93.31 315 VAL B CA 1
ATOM 5721 C C . VAL B 1 315 ? -23.047 -22.266 -14.891 1 93.31 315 VAL B C 1
ATOM 5723 O O . VAL B 1 315 ? -22.891 -21.203 -15.508 1 93.31 315 VAL B O 1
ATOM 5726 N N . ILE B 1 316 ? -22.734 -23.422 -15.391 1 93.56 316 ILE B N 1
ATOM 5727 C CA . ILE B 1 316 ? -22.094 -23.547 -16.688 1 93.56 316 ILE B CA 1
ATOM 5728 C C . ILE B 1 316 ? -23 -22.984 -17.781 1 93.56 316 ILE B C 1
ATOM 5730 O O . ILE B 1 316 ? -22.531 -22.25 -18.656 1 93.56 316 ILE B O 1
ATOM 5734 N N . LYS B 1 317 ? -24.25 -23.266 -17.641 1 94.75 317 LYS B N 1
ATOM 5735 C CA . LYS B 1 317 ? -25.219 -22.781 -18.609 1 94.75 317 LYS B CA 1
ATOM 5736 C C . LYS B 1 317 ? -25.266 -21.25 -18.609 1 94.75 317 LYS B C 1
ATOM 5738 O O . LYS B 1 317 ? -25.688 -20.641 -19.594 1 94.75 317 LYS B O 1
ATOM 5743 N N . ARG B 1 318 ? -24.812 -20.656 -17.562 1 96.19 318 ARG B N 1
ATOM 5744 C CA . ARG B 1 318 ? -24.938 -19.203 -17.406 1 96.19 318 ARG B CA 1
ATOM 5745 C C . ARG B 1 318 ? -23.625 -18.516 -17.766 1 96.19 318 ARG B C 1
ATOM 5747 O O . ARG B 1 318 ? -23.516 -17.297 -17.625 1 96.19 318 ARG B O 1
ATOM 5754 N N . LEU B 1 319 ? -22.672 -19.203 -18.266 1 96.69 319 LEU B N 1
ATOM 5755 C CA . LEU B 1 319 ? -21.359 -18.641 -18.578 1 96.69 319 LEU B CA 1
ATOM 5756 C C . LEU B 1 319 ? -21.516 -17.484 -19.562 1 96.69 319 LEU B C 1
ATOM 5758 O O . LEU B 1 319 ? -20.875 -16.438 -19.406 1 96.69 319 LEU B O 1
ATOM 5762 N N . PRO B 1 320 ? -22.406 -17.594 -20.594 1 97.19 320 PRO B N 1
ATOM 5763 C CA . PRO B 1 320 ? -22.578 -16.453 -21.5 1 97.19 320 PRO B CA 1
ATOM 5764 C C . PRO B 1 320 ? -23.109 -15.211 -20.797 1 97.19 320 PRO B C 1
ATOM 5766 O O . PRO B 1 320 ? -22.688 -14.094 -21.094 1 97.19 320 PRO B O 1
ATOM 5769 N N . TYR B 1 321 ? -23.969 -15.414 -19.875 1 97.25 321 TYR B N 1
ATOM 5770 C CA . TYR B 1 321 ? -24.484 -14.297 -19.094 1 97.25 321 TYR B CA 1
ATOM 5771 C C . TYR B 1 321 ? -23.391 -13.68 -18.234 1 97.25 321 TYR B C 1
ATOM 5773 O O . TYR B 1 321 ? -23.297 -12.453 -18.141 1 97.25 321 TYR B O 1
ATOM 5781 N N . LEU B 1 322 ? -22.594 -14.523 -17.578 1 97.75 322 LEU B N 1
ATOM 5782 C CA . LEU B 1 322 ? -21.484 -14.039 -16.766 1 97.75 322 LEU B CA 1
ATOM 5783 C C . LEU B 1 322 ? -20.516 -13.227 -17.594 1 97.75 322 LEU B C 1
ATOM 5785 O O . LEU B 1 322 ? -19.969 -12.219 -17.141 1 97.75 322 LEU B O 1
ATOM 5789 N N . TYR B 1 323 ? -20.297 -13.68 -18.797 1 97.81 323 TYR B N 1
ATOM 5790 C CA . TYR B 1 323 ? -19.438 -12.938 -19.719 1 97.81 323 TYR B CA 1
ATOM 5791 C C . TYR B 1 323 ? -20.016 -11.555 -20 1 97.81 323 TYR B C 1
ATOM 5793 O O . TYR B 1 323 ? -19.281 -10.562 -20.016 1 97.81 323 TYR B O 1
ATOM 5801 N N . LYS B 1 324 ? -21.297 -11.539 -20.188 1 96.62 324 LYS B N 1
ATOM 5802 C CA . LYS B 1 324 ? -21.969 -10.258 -20.422 1 96.62 324 LYS B CA 1
ATOM 5803 C C . LYS B 1 324 ? -21.812 -9.336 -19.219 1 96.62 324 LYS B C 1
ATOM 5805 O O . LYS B 1 324 ? -21.672 -8.125 -19.375 1 96.62 324 LYS B O 1
ATOM 5810 N N . ARG B 1 325 ? -21.812 -9.867 -18.031 1 97.31 325 ARG B N 1
ATOM 5811 C CA . ARG B 1 325 ? -21.734 -9.102 -16.797 1 97.31 325 ARG B CA 1
ATOM 5812 C C . ARG B 1 325 ? -20.312 -8.625 -16.531 1 97.31 325 ARG B C 1
ATOM 5814 O O . ARG B 1 325 ? -20.094 -7.676 -15.773 1 97.31 325 ARG B O 1
ATOM 5821 N N . LEU B 1 326 ? -19.391 -9.305 -17.125 1 97.75 326 LEU B N 1
ATOM 5822 C CA . LEU B 1 326 ? -17.984 -8.945 -16.922 1 97.75 326 LEU B CA 1
ATOM 5823 C C . LEU B 1 326 ? -17.688 -7.574 -17.516 1 97.75 326 LEU B C 1
ATOM 5825 O O . LEU B 1 326 ? -18.125 -7.258 -18.625 1 97.75 326 LEU B O 1
ATOM 5829 N N . GLU B 1 327 ? -16.984 -6.707 -16.797 1 97.19 327 GLU B N 1
ATOM 5830 C CA . GLU B 1 327 ? -16.547 -5.422 -17.328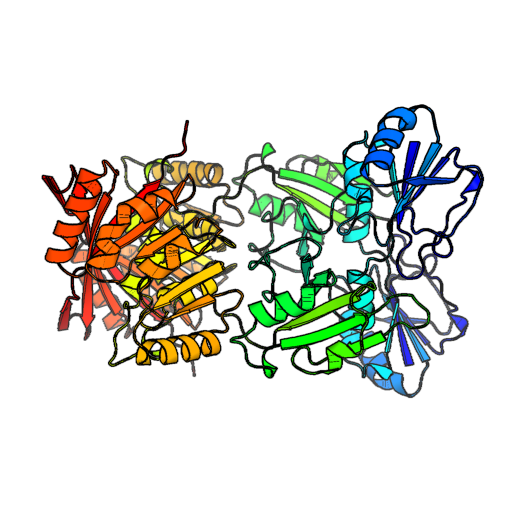 1 97.19 327 GLU B CA 1
ATOM 5831 C C . GLU B 1 327 ? -15.562 -5.613 -18.5 1 97.19 327 GLU B C 1
ATOM 5833 O O . GLU B 1 327 ? -14.922 -6.66 -18.609 1 97.19 327 GLU B O 1
ATOM 5838 N N . GLU B 1 328 ? -15.492 -4.59 -19.312 1 96 328 GLU B N 1
ATOM 5839 C CA . GLU B 1 328 ? -14.477 -4.621 -20.359 1 96 328 GLU B CA 1
ATOM 5840 C C . GLU B 1 328 ? -13.078 -4.781 -19.781 1 96 328 GLU B C 1
ATOM 5842 O O . GLU B 1 328 ? -12.727 -4.113 -18.797 1 96 328 GLU B O 1
ATOM 5847 N N . GLY B 1 329 ? -12.336 -5.723 -20.391 1 94.25 329 GLY B N 1
ATOM 5848 C CA . GLY B 1 329 ? -11.008 -6.02 -19.859 1 94.25 329 GLY B CA 1
ATOM 5849 C C . GLY B 1 329 ? -11.039 -6.957 -18.672 1 94.25 329 GLY B C 1
ATOM 5850 O O . GLY B 1 329 ? -9.984 -7.324 -18.141 1 94.25 329 GLY B O 1
ATOM 5851 N N . GLY B 1 330 ? -12.25 -7.316 -18.266 1 97.31 330 GLY B N 1
ATOM 5852 C CA . GLY B 1 330 ? -12.398 -8.227 -17.141 1 97.31 330 GLY B CA 1
ATOM 5853 C C . GLY B 1 330 ? -11.953 -9.641 -17.453 1 97.31 330 GLY B C 1
ATOM 5854 O O . GLY B 1 330 ? -11.766 -10 -18.625 1 97.31 330 GLY B O 1
ATOM 5855 N N . ILE B 1 331 ? -11.719 -10.469 -16.438 1 97.44 331 ILE B N 1
ATOM 5856 C CA . ILE B 1 331 ? -11.242 -11.844 -16.594 1 97.44 331 ILE B CA 1
ATOM 5857 C C . ILE B 1 331 ? -12.172 -12.797 -15.852 1 97.44 331 ILE B C 1
ATOM 5859 O O . ILE B 1 331 ? -12.562 -12.539 -14.711 1 97.44 331 ILE B O 1
ATOM 5863 N N . MET B 1 332 ? -12.594 -13.766 -16.516 1 98.12 332 MET B N 1
ATOM 5864 C CA . MET B 1 332 ? -13.289 -14.898 -15.906 1 98.12 332 MET B CA 1
ATOM 5865 C C . MET B 1 332 ? -12.438 -16.156 -15.961 1 98.12 332 MET B C 1
ATOM 5867 O O . MET B 1 332 ? -11.922 -16.516 -17.016 1 98.12 332 MET B O 1
ATOM 5871 N N . LEU B 1 333 ? -12.203 -16.703 -14.82 1 97.19 333 LEU B N 1
ATOM 5872 C CA . LEU B 1 333 ? -11.43 -17.938 -14.711 1 97.19 333 LEU B CA 1
ATOM 5873 C C . LEU B 1 333 ? -12.305 -19.078 -14.195 1 97.19 333 LEU B C 1
ATOM 5875 O O . LEU B 1 333 ? -12.992 -18.922 -13.188 1 97.19 333 LEU B O 1
ATOM 5879 N N . ILE B 1 334 ? -12.258 -20.203 -14.914 1 95.5 334 ILE B N 1
ATOM 5880 C CA . ILE B 1 334 ? -13.094 -21.344 -14.57 1 95.5 334 ILE B CA 1
ATOM 5881 C C . ILE B 1 334 ? -12.211 -22.578 -14.32 1 95.5 334 ILE B C 1
ATOM 5883 O O . ILE B 1 334 ? -11.391 -22.938 -15.164 1 95.5 334 ILE B O 1
ATOM 5887 N N . ASN B 1 335 ? -12.344 -23.125 -13.164 1 91.25 335 ASN B N 1
ATOM 5888 C CA . ASN B 1 335 ? -11.664 -24.391 -12.875 1 91.25 335 ASN B CA 1
ATOM 5889 C C . ASN B 1 335 ? -12.57 -25.578 -13.156 1 91.25 335 ASN B C 1
ATOM 5891 O O . ASN B 1 335 ? -13.688 -25.656 -12.633 1 91.25 335 ASN B O 1
ATOM 5895 N N . ALA B 1 336 ? -12.18 -26.438 -14.055 1 86.31 336 ALA B N 1
ATOM 5896 C CA . ALA B 1 336 ? -12.891 -27.672 -14.352 1 86.31 336 ALA B CA 1
ATOM 5897 C C . ALA B 1 336 ? -12.141 -28.875 -13.773 1 86.31 336 ALA B C 1
ATOM 5899 O O . ALA B 1 336 ? -11.016 -29.172 -14.18 1 86.31 336 ALA B O 1
ATOM 5900 N N . ILE B 1 337 ? -12.852 -29.625 -12.859 1 75.25 337 ILE B N 1
ATOM 5901 C CA . ILE B 1 337 ? -12.18 -30.75 -12.227 1 75.25 337 ILE B CA 1
ATOM 5902 C C . ILE B 1 337 ? -12.445 -32.031 -13.016 1 75.25 337 ILE B C 1
ATOM 5904 O O . ILE B 1 337 ? -11.672 -32.969 -12.961 1 75.25 337 ILE B O 1
ATOM 5908 N N . THR B 1 338 ? -13.625 -31.938 -13.836 1 81.12 338 THR B N 1
ATOM 5909 C CA . THR B 1 338 ? -13.93 -33.125 -14.625 1 81.12 338 THR B CA 1
ATOM 5910 C C . THR B 1 338 ? -13.906 -32.812 -16.109 1 81.12 338 THR B C 1
ATOM 5912 O O . THR B 1 338 ? -14.164 -31.672 -16.516 1 81.12 338 THR B O 1
ATOM 5915 N N . LEU B 1 339 ? -13.664 -33.844 -16.812 1 86.25 339 LEU B N 1
ATOM 5916 C CA . LEU B 1 339 ? -13.672 -33.719 -18.266 1 86.25 339 LEU B CA 1
ATOM 5917 C C . LEU B 1 339 ? -15.078 -33.438 -18.781 1 86.25 339 LEU B C 1
ATOM 5919 O O . LEU B 1 339 ? -15.258 -32.75 -19.781 1 86.25 339 LEU B O 1
ATOM 5923 N N . LYS B 1 340 ? -16.016 -33.969 -18.094 1 87.94 340 LYS B N 1
ATOM 5924 C CA . LYS B 1 340 ? -17.406 -33.719 -18.453 1 87.94 340 LYS B CA 1
ATOM 5925 C C . LYS B 1 340 ? -17.734 -32.219 -18.375 1 87.94 340 LYS B C 1
ATOM 5927 O O . LYS B 1 340 ? -18.312 -31.656 -19.312 1 87.94 340 LYS B O 1
ATOM 5932 N N . HIS B 1 341 ? -17.344 -31.641 -17.312 1 87.62 341 HIS B N 1
ATOM 5933 C CA . HIS B 1 341 ? -17.578 -30.219 -17.141 1 87.62 341 HIS B CA 1
ATOM 5934 C C . HIS B 1 341 ? -16.812 -29.406 -18.188 1 87.62 341 HIS B C 1
ATOM 5936 O O . HIS B 1 341 ? -17.344 -28.438 -18.734 1 87.62 341 HIS B O 1
ATOM 5942 N N . LEU B 1 342 ? -15.594 -29.859 -18.422 1 90.12 342 LEU B N 1
ATOM 5943 C CA . LEU B 1 342 ? -14.781 -29.172 -19.406 1 90.12 342 LEU B CA 1
ATOM 5944 C C . LEU B 1 342 ? -15.469 -29.172 -20.781 1 90.12 342 LEU B C 1
ATOM 5946 O O . LEU B 1 342 ? -15.547 -28.125 -21.438 1 90.12 342 LEU B O 1
ATOM 5950 N N . SER B 1 343 ? -15.953 -30.312 -21.125 1 90.62 343 SER B N 1
ATOM 5951 C CA . SER B 1 343 ? -16.625 -30.453 -22.406 1 90.62 343 SER B CA 1
ATOM 5952 C C . SER B 1 343 ? -17.875 -29.594 -22.484 1 90.62 343 SER B C 1
ATOM 5954 O O . SER B 1 343 ? -18.109 -28.922 -23.484 1 90.62 343 SER B O 1
ATOM 5956 N N . MET B 1 344 ? -18.594 -29.594 -21.438 1 92.12 344 MET B N 1
ATOM 5957 C CA . MET B 1 344 ? -19.812 -28.781 -21.391 1 92.12 344 MET B CA 1
ATOM 5958 C C . MET B 1 344 ? -19.484 -27.297 -21.5 1 92.12 344 MET B C 1
ATOM 5960 O O . MET B 1 344 ? -20.156 -26.562 -22.234 1 92.12 344 MET B O 1
ATOM 5964 N N . MET B 1 345 ? -18.531 -26.891 -20.812 1 93.31 345 MET B N 1
ATOM 5965 C CA . MET B 1 345 ? -18.125 -25.484 -20.828 1 93.31 345 MET B CA 1
ATOM 5966 C C . MET B 1 345 ? -17.688 -25.062 -22.234 1 93.31 345 MET B C 1
ATOM 5968 O O . MET B 1 345 ? -18.062 -23.984 -22.703 1 93.31 345 MET B O 1
ATOM 5972 N N . ASN B 1 346 ? -16.922 -25.938 -22.797 1 92.31 346 ASN B N 1
ATOM 5973 C CA . ASN B 1 346 ? -16.469 -25.672 -24.156 1 92.31 346 ASN B CA 1
ATOM 5974 C C . ASN B 1 346 ? -17.641 -25.5 -25.109 1 92.31 346 ASN B C 1
ATOM 5976 O O . ASN B 1 346 ? -17.641 -24.578 -25.953 1 92.31 346 ASN B O 1
ATOM 5980 N N . MET B 1 347 ? -18.516 -26.328 -25 1 94.5 347 MET B N 1
ATOM 5981 C CA . MET B 1 347 ? -19.688 -26.281 -25.859 1 94.5 347 MET B CA 1
ATOM 5982 C C . MET B 1 347 ? -20.453 -24.984 -25.672 1 94.5 347 MET B C 1
ATOM 5984 O O . MET B 1 347 ? -20.766 -24.281 -26.641 1 94.5 347 MET B O 1
ATOM 5988 N N . VAL B 1 348 ? -20.688 -24.625 -24.453 1 95.81 348 VAL B N 1
ATOM 5989 C CA . VAL B 1 348 ? -21.469 -23.438 -24.125 1 95.81 348 VAL B CA 1
ATOM 5990 C C . VAL B 1 348 ? -20.75 -22.188 -24.609 1 95.81 348 VAL B C 1
ATOM 5992 O O . VAL B 1 348 ? -21.359 -21.312 -25.219 1 95.81 348 VAL B O 1
ATOM 5995 N N . LEU B 1 349 ? -19.484 -22.062 -24.453 1 95.94 349 LEU B N 1
ATOM 5996 C CA . LEU B 1 349 ? -18.703 -20.906 -24.828 1 95.94 349 LEU B CA 1
ATOM 5997 C C . LEU B 1 349 ? -18.609 -20.781 -26.344 1 95.94 349 LEU B C 1
ATOM 5999 O O . LEU B 1 349 ? -18.703 -19.672 -26.891 1 95.94 349 LEU B O 1
ATOM 6003 N N . ASN B 1 350 ? -18.469 -21.922 -27 1 95.19 350 ASN B N 1
ATOM 6004 C CA . ASN B 1 350 ? -18.406 -21.922 -28.453 1 95.19 350 ASN B CA 1
ATOM 6005 C C . ASN B 1 350 ? -19.734 -21.484 -29.078 1 95.19 350 ASN B C 1
ATOM 6007 O O . ASN B 1 350 ? -19.75 -20.688 -30.031 1 95.19 350 ASN B O 1
ATOM 6011 N N . GLU B 1 351 ? -20.703 -22.016 -28.547 1 96.38 351 GLU B N 1
ATOM 6012 C CA . GLU B 1 351 ? -22.031 -21.656 -29.031 1 96.38 351 GLU B CA 1
ATOM 6013 C C . GLU B 1 351 ? -22.281 -20.156 -28.875 1 96.38 351 GLU B C 1
ATOM 6015 O O . GLU B 1 351 ? -22.953 -19.531 -29.703 1 96.38 351 GLU B O 1
ATOM 6020 N N . ALA B 1 352 ? -21.75 -19.594 -27.859 1 96.56 352 ALA B N 1
ATOM 6021 C CA . ALA B 1 352 ? -21.938 -18.172 -27.578 1 96.56 352 ALA B CA 1
ATOM 6022 C C . ALA B 1 352 ? -20.875 -17.344 -28.266 1 96.56 352 ALA B C 1
ATOM 6024 O O . ALA B 1 352 ? -20.844 -16.109 -28.141 1 96.56 352 ALA B O 1
ATOM 6025 N N . ASN B 1 353 ? -19.938 -17.953 -28.969 1 95.19 353 ASN B N 1
ATOM 6026 C CA . ASN B 1 353 ? -18.844 -17.297 -29.688 1 95.19 353 ASN B CA 1
ATOM 6027 C C . ASN B 1 353 ? -17.969 -16.469 -28.75 1 95.19 353 ASN B C 1
ATOM 6029 O O . ASN B 1 353 ? -17.641 -15.32 -29.047 1 95.19 353 ASN B O 1
ATOM 6033 N N . ILE B 1 354 ? -17.688 -17.031 -27.578 1 95.5 354 ILE B N 1
ATOM 6034 C CA . ILE B 1 354 ? -16.797 -16.406 -26.609 1 95.5 354 ILE B CA 1
ATOM 6035 C C . ILE B 1 354 ? -15.398 -17.031 -26.719 1 95.5 354 ILE B C 1
ATOM 6037 O O . ILE B 1 354 ? -15.25 -18.25 -26.672 1 95.5 354 ILE B O 1
ATOM 6041 N N . ASP B 1 355 ? -14.438 -16.172 -26.891 1 94.06 355 ASP B N 1
ATOM 6042 C CA . ASP B 1 355 ? -13.062 -16.641 -26.969 1 94.06 355 ASP B CA 1
ATOM 6043 C C . ASP B 1 355 ? -12.539 -17.031 -25.594 1 94.06 355 ASP B C 1
ATOM 6045 O O . ASP B 1 355 ? -12.852 -16.375 -24.594 1 94.06 355 ASP B O 1
ATOM 6049 N N . TYR B 1 356 ? -11.773 -18.109 -25.547 1 94.44 356 TYR B N 1
ATOM 6050 C CA . TYR B 1 356 ? -11.211 -18.594 -24.281 1 94.44 356 TYR B CA 1
ATOM 6051 C C . TYR B 1 356 ? -9.898 -19.328 -24.516 1 94.44 356 TYR B C 1
ATOM 6053 O O . TYR B 1 356 ? -9.578 -19.703 -25.641 1 94.44 356 TYR B O 1
ATOM 6061 N N . GLU B 1 357 ? -9.094 -19.438 -23.469 1 91.94 357 GLU B N 1
ATOM 6062 C CA . GLU B 1 357 ? -7.895 -20.266 -23.438 1 91.94 357 GLU B CA 1
ATOM 6063 C C . GLU B 1 357 ? -8.023 -21.375 -22.375 1 91.94 357 GLU B C 1
ATOM 6065 O O . GLU B 1 357 ? -8.57 -21.156 -21.297 1 91.94 357 GLU B O 1
ATOM 6070 N N . ILE B 1 358 ? -7.504 -22.562 -22.75 1 92.62 358 ILE B N 1
ATOM 6071 C CA . ILE B 1 358 ? -7.539 -23.672 -21.812 1 92.62 358 ILE B CA 1
ATOM 6072 C C . ILE B 1 358 ? -6.113 -24.109 -21.469 1 92.62 358 ILE B C 1
ATOM 6074 O O . ILE B 1 358 ? -5.273 -24.25 -22.359 1 92.62 358 ILE B O 1
ATOM 6078 N N . HIS B 1 359 ? -5.934 -24.25 -20.188 1 90.56 359 HIS B N 1
ATOM 6079 C CA . HIS B 1 359 ? -4.684 -24.812 -19.688 1 90.56 359 HIS B CA 1
ATOM 6080 C C . HIS B 1 359 ? -4.941 -25.922 -18.688 1 90.56 359 HIS B C 1
ATOM 6082 O O . HIS B 1 359 ? -5.977 -25.938 -18.016 1 90.56 359 HIS B O 1
ATOM 6088 N N . SER B 1 360 ? -4.078 -26.906 -18.719 1 90.75 360 SER B N 1
ATOM 6089 C CA . SER B 1 360 ? -4.102 -27.891 -17.641 1 90.75 360 SER B CA 1
ATOM 6090 C C . SER B 1 360 ? -2.787 -27.891 -16.859 1 90.75 360 SER B C 1
ATOM 6092 O O . SER B 1 360 ? -1.717 -27.703 -17.453 1 90.75 360 SER B O 1
ATOM 6094 N N . ILE B 1 361 ? -2.926 -28.016 -15.57 1 86.19 361 ILE B N 1
ATOM 6095 C CA . ILE B 1 361 ? -1.771 -27.984 -14.68 1 86.19 361 ILE B CA 1
ATOM 6096 C C . ILE B 1 361 ? -1.746 -29.266 -13.844 1 86.19 361 ILE B C 1
ATOM 6098 O O . ILE B 1 361 ? -2.775 -29.672 -13.305 1 86.19 361 ILE B O 1
ATOM 6102 N N . SER B 1 362 ? -0.589 -29.844 -13.789 1 88.06 362 SER B N 1
ATOM 6103 C CA . SER B 1 362 ? -0.367 -31 -12.945 1 88.06 362 SER B CA 1
ATOM 6104 C C . SER B 1 362 ? 0.763 -30.75 -11.953 1 88.06 362 SER B C 1
ATOM 6106 O O . SER B 1 362 ? 1.817 -30.234 -12.32 1 88.06 362 SER B O 1
ATOM 6108 N N . LEU B 1 363 ? 0.448 -31.031 -10.672 1 88.06 363 LEU B N 1
ATOM 6109 C CA . LEU B 1 363 ? 1.441 -30.922 -9.609 1 88.06 363 LEU B CA 1
ATOM 6110 C C . LEU B 1 363 ? 1.767 -32.281 -9.031 1 88.06 363 LEU B C 1
ATOM 6112 O O . LEU B 1 363 ? 0.866 -33.094 -8.789 1 88.06 363 LEU B O 1
ATOM 6116 N N . THR B 1 364 ? 3.014 -32.594 -8.922 1 89.94 364 THR B N 1
ATOM 6117 C CA . THR B 1 364 ? 3.49 -33.781 -8.242 1 89.94 364 THR B CA 1
ATOM 6118 C C . THR B 1 364 ? 4.395 -33.406 -7.066 1 89.94 364 THR B C 1
ATOM 6120 O O . THR B 1 364 ? 5.312 -32.594 -7.215 1 89.94 364 THR B O 1
ATOM 6123 N N . THR B 1 365 ? 4.07 -34 -5.941 1 88.81 365 THR B N 1
ATOM 6124 C CA . THR B 1 365 ? 4.922 -33.812 -4.77 1 88.81 365 THR B CA 1
ATOM 6125 C C . THR B 1 365 ? 5.801 -35.031 -4.551 1 88.81 365 THR B C 1
ATOM 6127 O O . THR B 1 365 ? 5.34 -36.188 -4.695 1 88.81 365 THR B O 1
ATOM 6130 N N . TYR B 1 366 ? 7.016 -34.688 -4.223 1 88.31 366 TYR B N 1
ATOM 6131 C CA . TYR B 1 366 ? 7.953 -35.781 -3.928 1 88.31 366 TYR B CA 1
ATOM 6132 C C . TYR B 1 366 ? 8.312 -35.812 -2.447 1 88.31 366 TYR B C 1
ATOM 6134 O O . TYR B 1 366 ? 8.789 -34.812 -1.901 1 88.31 366 TYR B O 1
ATOM 6142 N N . LYS B 1 367 ? 8.023 -36.906 -1.832 1 86.31 367 LYS B N 1
ATOM 6143 C CA . LYS B 1 367 ? 8.258 -37.031 -0.396 1 86.31 367 LYS B CA 1
ATOM 6144 C C . LYS B 1 367 ? 9.445 -37.938 -0.11 1 86.31 367 LYS B C 1
ATOM 6146 O O . LYS B 1 367 ? 9.906 -38.656 -0.996 1 86.31 367 LYS B O 1
ATOM 6151 N N . GLY B 1 368 ? 9.906 -37.844 1.142 1 81.25 368 GLY B N 1
ATOM 6152 C CA . GLY B 1 368 ? 10.984 -38.719 1.594 1 81.25 368 GLY B CA 1
ATOM 6153 C C . GLY B 1 368 ? 12.25 -38.562 0.78 1 81.25 368 GLY B C 1
ATOM 6154 O O . GLY B 1 368 ? 12.906 -39.531 0.444 1 81.25 368 GLY B O 1
ATOM 6155 N N . LYS B 1 369 ? 12.562 -37.344 0.422 1 81.12 369 LYS B N 1
ATOM 6156 C CA . LYS B 1 369 ? 13.75 -37.094 -0.386 1 81.12 369 LYS B CA 1
ATOM 6157 C C . LYS B 1 369 ? 13.719 -37.906 -1.682 1 81.12 369 LYS B C 1
ATOM 6159 O O . LYS B 1 369 ? 14.68 -38.594 -2 1 81.12 369 LYS B O 1
ATOM 6164 N N . LEU B 1 370 ? 12.656 -37.969 -2.332 1 80.75 370 LEU B N 1
ATOM 6165 C CA . LEU B 1 370 ? 12.375 -38.531 -3.652 1 80.75 370 LEU B CA 1
ATOM 6166 C C . LEU B 1 370 ? 11.977 -40 -3.549 1 80.75 370 LEU B C 1
ATOM 6168 O O . LEU B 1 370 ? 11.867 -40.688 -4.562 1 80.75 370 LEU B O 1
ATOM 6172 N N . ASP B 1 371 ? 11.672 -40.5 -2.387 1 84.44 371 ASP B N 1
ATOM 6173 C CA . ASP B 1 371 ? 11.289 -41.906 -2.189 1 84.44 371 ASP B CA 1
ATOM 6174 C C . ASP B 1 371 ? 9.859 -42.156 -2.678 1 84.44 371 ASP B C 1
ATOM 6176 O O . ASP B 1 371 ? 9.531 -43.25 -3.107 1 84.44 371 ASP B O 1
ATOM 6180 N N . LEU B 1 372 ? 9.094 -41.094 -2.539 1 87.38 372 LEU B N 1
ATOM 6181 C CA . LEU B 1 372 ? 7.676 -41.25 -2.836 1 87.38 372 LEU B CA 1
ATOM 6182 C C . LEU B 1 372 ? 7.195 -40.156 -3.805 1 87.38 372 LEU B C 1
ATOM 6184 O O . LEU B 1 372 ? 7.551 -39 -3.658 1 87.38 372 LEU B O 1
ATOM 6188 N N . VAL B 1 373 ? 6.52 -40.594 -4.844 1 87.62 373 VAL B N 1
ATOM 6189 C CA . VAL B 1 373 ? 5.91 -39.719 -5.824 1 87.62 373 VAL B CA 1
ATOM 6190 C C . VAL B 1 373 ? 4.402 -39.625 -5.594 1 87.62 373 VAL B C 1
ATOM 6192 O O . VAL B 1 373 ? 3.719 -40.656 -5.609 1 87.62 373 VAL B O 1
ATOM 6195 N N . GLU B 1 374 ? 3.918 -38.438 -5.387 1 90.5 374 GLU B N 1
ATOM 6196 C CA . GLU B 1 374 ? 2.496 -38.219 -5.133 1 90.5 374 GLU B CA 1
ATOM 6197 C C . GLU B 1 374 ? 1.895 -37.219 -6.109 1 90.5 374 GLU B C 1
ATOM 6199 O O . GLU B 1 374 ? 1.86 -36 -5.832 1 90.5 374 GLU B O 1
ATOM 6204 N N . PRO B 1 375 ? 1.419 -37.781 -7.246 1 87.75 375 PRO B N 1
ATOM 6205 C CA . PRO B 1 375 ? 0.749 -36.875 -8.188 1 87.75 375 PRO B CA 1
ATOM 6206 C C . PRO B 1 375 ? -0.605 -36.375 -7.676 1 87.75 375 PRO B C 1
ATOM 6208 O O . PRO B 1 375 ? -1.322 -37.125 -7.008 1 87.75 375 PRO B O 1
ATOM 6211 N N . GLU B 1 376 ? -0.862 -35.156 -7.973 1 84.5 376 GLU B N 1
ATOM 6212 C CA . GLU B 1 376 ? -2.174 -34.625 -7.648 1 84.5 376 GLU B CA 1
ATOM 6213 C C . GLU B 1 376 ? -3.098 -34.625 -8.859 1 84.5 376 GLU B C 1
ATOM 6215 O O . GLU B 1 376 ? -2.641 -34.812 -9.992 1 84.5 376 GLU B O 1
ATOM 6220 N N . ARG B 1 377 ? -4.371 -34.469 -8.555 1 83.25 377 ARG B N 1
ATOM 6221 C CA . ARG B 1 377 ? -5.355 -34.438 -9.633 1 83.25 377 ARG B CA 1
ATOM 6222 C C . ARG B 1 377 ? -5.098 -33.25 -10.562 1 83.25 377 ARG B C 1
ATOM 6224 O O . ARG B 1 377 ? -4.773 -32.156 -10.094 1 83.25 377 ARG B O 1
ATOM 6231 N N . GLN B 1 378 ? -5.23 -33.625 -11.828 1 85.5 378 GLN B N 1
ATOM 6232 C CA . GLN B 1 378 ? -5.031 -32.594 -12.836 1 85.5 378 GLN B CA 1
ATOM 6233 C C . GLN B 1 378 ? -6.121 -31.516 -12.75 1 85.5 378 GLN B C 1
ATOM 6235 O O . GLN B 1 378 ? -7.293 -31.828 -12.531 1 85.5 378 GLN B O 1
ATOM 6240 N N . LEU B 1 379 ? -5.656 -30.25 -12.922 1 87.38 379 LEU B N 1
ATOM 6241 C CA . LEU B 1 379 ? -6.582 -29.125 -12.953 1 87.38 379 LEU B CA 1
ATOM 6242 C C . LEU B 1 379 ? -6.695 -28.547 -14.367 1 87.38 379 LEU B C 1
ATOM 6244 O O . LEU B 1 379 ? -5.68 -28.25 -15 1 87.38 379 LEU B O 1
ATOM 6248 N N . PHE B 1 380 ? -7.953 -28.531 -14.906 1 90.88 380 PHE B N 1
ATOM 6249 C CA . PHE B 1 380 ? -8.211 -27.797 -16.141 1 90.88 380 PHE B CA 1
ATOM 6250 C C . PHE B 1 380 ? -8.773 -26.422 -15.852 1 90.88 380 PHE B C 1
ATOM 6252 O O . PHE B 1 380 ? -9.703 -26.281 -15.055 1 90.88 380 PHE B O 1
ATOM 6259 N N . GLN B 1 381 ? -8.125 -25.406 -16.438 1 92.31 381 GLN B N 1
ATOM 6260 C CA . GLN B 1 381 ? -8.547 -24.031 -16.219 1 92.31 381 GLN B CA 1
ATOM 6261 C C . GLN B 1 381 ? -8.867 -23.328 -17.531 1 92.31 381 GLN B C 1
ATOM 6263 O O . GLN B 1 381 ? -8.094 -23.422 -18.5 1 92.31 381 GLN B O 1
ATOM 6268 N N . ILE B 1 382 ? -10.016 -22.719 -17.578 1 94.5 382 ILE B N 1
ATOM 6269 C CA . ILE B 1 382 ? -10.43 -21.922 -18.719 1 94.5 382 ILE B CA 1
ATOM 6270 C C . ILE B 1 382 ? -10.328 -20.438 -18.375 1 94.5 382 ILE B C 1
ATOM 6272 O O . ILE B 1 382 ? -10.867 -20 -17.359 1 94.5 382 ILE B O 1
ATOM 6276 N N . LYS B 1 383 ? -9.641 -19.688 -19.156 1 94.44 383 LYS B N 1
ATOM 6277 C CA . LYS B 1 383 ? -9.484 -18.25 -18.953 1 94.44 383 LYS B CA 1
ATOM 6278 C C . LYS B 1 383 ? -10.172 -17.469 -20.078 1 94.44 383 LYS B C 1
ATOM 6280 O O . LYS B 1 383 ? -9.953 -17.75 -21.25 1 94.44 383 LYS B O 1
ATOM 6285 N N . ILE B 1 384 ? -10.992 -16.578 -19.688 1 96.25 384 ILE B N 1
ATOM 6286 C CA . ILE B 1 384 ? -11.719 -15.719 -20.609 1 96.25 384 ILE B CA 1
ATOM 6287 C C . ILE B 1 384 ? -11.406 -14.25 -20.312 1 96.25 384 ILE B C 1
ATOM 6289 O O . ILE B 1 384 ? -11.477 -13.82 -19.156 1 96.25 384 ILE B O 1
ATOM 6293 N N . ILE B 1 385 ? -11.008 -13.492 -21.266 1 95.25 385 ILE B N 1
ATOM 6294 C CA . ILE B 1 385 ? -10.805 -12.055 -21.156 1 95.25 385 ILE B CA 1
ATOM 6295 C C . ILE B 1 385 ? -11.828 -11.32 -22 1 95.25 385 ILE B C 1
ATOM 6297 O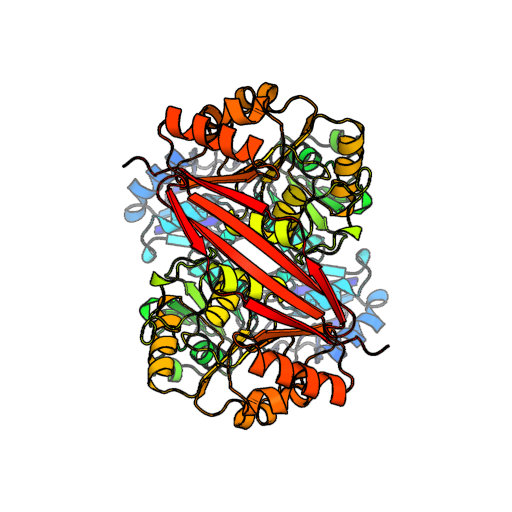 O . ILE B 1 385 ? -11.969 -11.602 -23.203 1 95.25 385 ILE B O 1
ATOM 6301 N N . LYS B 1 386 ? -12.531 -10.492 -21.312 1 95.69 386 LYS B N 1
ATOM 6302 C CA . LYS B 1 386 ? -13.516 -9.734 -22.078 1 95.69 386 LYS B CA 1
ATOM 6303 C C . LYS B 1 386 ? -12.844 -8.625 -22.891 1 95.69 386 LYS B C 1
ATOM 6305 O O . LYS B 1 386 ? -12.117 -7.801 -22.328 1 95.69 386 LYS B O 1
ATOM 6310 N N . GLU B 1 387 ? -13.023 -8.648 -24.156 1 86.5 387 GLU B N 1
ATOM 6311 C CA . GLU B 1 387 ? -12.406 -7.691 -25.062 1 86.5 387 GLU B CA 1
ATOM 6312 C C . GLU B 1 387 ? -12.945 -6.281 -24.828 1 86.5 387 GLU B C 1
ATOM 6314 O O . GLU B 1 387 ? -14.109 -6.109 -24.453 1 86.5 387 GLU B O 1
ATOM 6319 N N . GLU B 1 388 ? -11.984 -5.348 -24.859 1 79.62 388 GLU B N 1
ATOM 6320 C CA . GLU B 1 388 ? -12.391 -3.947 -24.797 1 79.62 388 GLU B CA 1
ATOM 6321 C C . GLU B 1 388 ? -13.172 -3.551 -26.047 1 79.62 388 GLU B C 1
ATOM 6323 O O . GLU B 1 388 ? -12.836 -3.973 -27.156 1 79.62 388 GLU B O 1
ATOM 6328 N N . SER B 1 389 ? -14.406 -3.158 -25.984 1 63.5 389 SER B N 1
ATOM 6329 C CA . SER B 1 389 ? -15.102 -2.627 -27.156 1 63.5 389 SER B CA 1
ATOM 6330 C C . SER B 1 389 ? -14.305 -1.501 -27.797 1 63.5 389 SER B C 1
ATOM 6332 O O . SER B 1 389 ? -13.805 -0.607 -27.109 1 63.5 389 SER B O 1
ATOM 6334 N N . LYS B 1 390 ? -13.82 -1.789 -28.922 1 48.94 390 LYS B N 1
ATOM 6335 C CA . LYS B 1 390 ? -13.203 -0.726 -29.703 1 48.94 390 LYS B CA 1
ATOM 6336 C C . LYS B 1 390 ? -14.188 0.418 -29.938 1 48.94 390 LYS B C 1
ATOM 6338 O O . LYS B 1 390 ? -15.367 0.184 -30.219 1 48.94 390 LYS B O 1
#

Foldseek 3Di:
DEEEEEQAAFAQENPSPPDDPVVWQAEEEAPRHDDDDPRYDHDDLVVVLVVCVVPLVPTGYYYYWYHFLVPPTSNVVSCVVDDVVSYHYHTYHHPVNLVCVVVVNDPVQEFEWEPDVHQDTQLVHPQPGQKYKYFDALCRLVSQCQFQVLADQVQKWKWKFFRTHYPPTDTDIDRSVDCPCVVDDRNGGMMMMMGGPDDADQDQDQLVLFDADVSDDDHRVNLVVQLVLQVAAAAFEEEEAQCHLVRNVLNSCRNHNYQYEYEDADPVSLVRNSVSCHSNSGTNYYYDYHQPVVCVVVDDAAGLEYEAADRPPVVLLCVLVNLVSHDAQGKYKYKDLDPVSVVSNVVNCVVSVFDKDKDKDKDWDAPPVNPDIRIDRIIIMIMGTHHDDD/DEEEEEQAAFAQENPSPPDDPVVWQAEEEAPRHDDDDPRYDHDDLVVVLVVCVVPLVPTGYYYYWYHFLVPPHSNVVSCVVDDVVSYHYHTYHHPVNLVCVVVVNDPVQEFEWEPDVHQDTQLVHPQPGQKYKYFDALCRLVSQCQFQVLADQVQKWKWKFFRTHYPPTDTDIDRSVDCPCVVDPRNGGMMMMMGGPDDADQDQDQLVLFDADVSDDDHRVNLVVQLVLQVAAAAFEEEEAQCHLVNNVLNSCRNHNYQYEYEDADPVSLVRNSVSCHSNSGTNYYYDYHQPVVCVVVDDAAGLEYEAADRPPVVLLCVLVNLVSHDAQGKYKYKDLDPVSVVSNVVNCVVSPFDKDKDKDKDWDAPPVNPDIRTDRIIIMIMGTHHDDD

Radius of gyration: 29.41 Å; Cα contacts (8 Å, |Δi|>4): 1653; chains: 2; bounding box: 63×86×71 Å